Protein 4NOG (pdb70)

Radius of gyration: 26.13 Å; Cα contacts (8 Å, |Δi|>4): 2081; chains: 2; bounding box: 57×60×85 Å

Structure (mmCIF, N/CA/C/O backbone):
data_4NOG
#
_entry.id   4NOG
#
_cell.length_a   56.190
_cell.length_b   61.328
_cell.length_c   63.678
_cell.angle_alpha   100.58
_cell.angle_beta   93.23
_cell.angle_gamma   107.74
#
_symmetry.space_group_name_H-M   'P 1'
#
loop_
_entity.id
_entity.type
_entity.pdbx_description
1 polymer 'Putative ornithine aminotransferase, mitochondrial'
2 non-polymer "PYRIDOXAL-5'-PHOSPHATE"
3 non-polymer BETA-MERCAPTOETHANOL
4 non-polymer 'ACETATE ION'
5 non-polymer 2-[BIS-(2-HYDROXY-ETHYL)-AMINO]-2-HYDROXYMETHYL-PROPANE-1,3-DIOL
6 non-polymer DI(HYDROXYETHYL)ETHER
7 water water
#
loop_
_atom_site.group_PDB
_atom_site.id
_atom_site.type_symbol
_atom_site.label_atom_id
_atom_site.label_alt_id
_atom_site.label_comp_id
_atom_site.label_asym_id
_atom_site.label_entity_id
_atom_site.label_seq_id
_atom_site.pdbx_PDB_ins_code
_atom_site.Cartn_x
_atom_site.Cartn_y
_atom_site.Cartn_z
_atom_site.occupancy
_atom_site.B_iso_or_equiv
_atom_site.auth_seq_id
_atom_site.auth_comp_id
_atom_site.auth_asym_id
_atom_site.auth_atom_id
_atom_site.pdbx_PDB_model_num
ATOM 1 N N . ARG A 1 3 ? 44.048 33.234 50.944 1.00 63.56 18 ARG A N 1
ATOM 2 C CA . ARG A 1 3 ? 44.995 32.488 51.831 1.00 73.00 18 ARG A CA 1
ATOM 3 C C . ARG A 1 3 ? 44.941 30.968 51.616 1.00 73.77 18 ARG A C 1
ATOM 4 O O . ARG A 1 3 ? 43.881 30.328 51.774 1.00 40.64 18 ARG A O 1
ATOM 12 N N . LYS A 1 4 ? 46.088 30.387 51.264 1.00 100.60 19 LYS A N 1
ATOM 13 C CA . LYS A 1 4 ? 46.209 28.942 51.285 1.00 142.71 19 LYS A CA 1
ATOM 14 C C . LYS A 1 4 ? 46.101 28.416 52.701 1.00 38.20 19 LYS A C 1
ATOM 15 O O . LYS A 1 4 ? 46.789 28.852 53.617 1.00 40.20 19 LYS A O 1
ATOM 21 N N . THR A 1 5 ? 45.248 27.445 52.880 1.00 31.28 20 THR A N 1
ATOM 22 C CA . THR A 1 5 ? 45.175 26.782 54.177 1.00 23.19 20 THR A CA 1
ATOM 23 C C . THR A 1 5 ? 46.269 25.737 54.278 1.00 15.76 20 THR A C 1
ATOM 24 O O . THR A 1 5 ? 47.000 25.403 53.301 1.00 15.05 20 THR A O 1
ATOM 28 N N . ASN A 1 6 ? 46.421 25.198 55.453 1.00 14.62 21 ASN A N 1
ATOM 29 C CA . ASN A 1 6 ? 47.672 24.450 55.717 1.00 13.03 21 ASN A CA 1
ATOM 30 C C . ASN A 1 6 ? 47.741 23.148 54.894 1.00 13.24 21 ASN A C 1
ATOM 31 O O . ASN A 1 6 ? 48.816 22.771 54.428 1.00 12.59 21 ASN A O 1
ATOM 36 N N . ILE A 1 7 ? 46.623 22.459 54.698 1.00 12.80 22 ILE A N 1
ATOM 37 C CA . ILE A 1 7 ? 46.695 21.254 53.897 1.00 13.65 22 ILE A CA 1
ATOM 38 C C . ILE A 1 7 ? 47.061 21.550 52.455 1.00 12.70 22 ILE A C 1
ATOM 39 O O . ILE A 1 7 ? 47.804 20.809 51.826 1.00 14.05 22 ILE A O 1
ATOM 44 N N . GLU A 1 8 ? 46.551 22.644 51.928 1.00 14.43 23 GLU A N 1
ATOM 45 C CA . GLU A 1 8 ? 46.866 23.043 50.551 1.00 15.42 23 GLU A CA 1
ATOM 46 C C . GLU A 1 8 ? 48.370 23.326 50.428 1.00 15.03 23 GLU A C 1
ATOM 47 O O . GLU A 1 8 ? 49.043 22.866 49.517 1.00 15.90 23 GLU A O 1
ATOM 53 N N . ALA A 1 9 ? 48.898 24.110 51.341 1.00 15.06 24 ALA A N 1
ATOM 54 C CA . ALA A 1 9 ? 50.286 24.497 51.311 1.00 15.91 24 ALA A CA 1
ATOM 55 C C . ALA A 1 9 ? 51.182 23.284 51.509 1.00 15.13 24 ALA A C 1
ATOM 56 O O . ALA A 1 9 ? 52.211 23.124 50.830 1.00 17.07 24 ALA A O 1
ATOM 58 N N . TYR A 1 10 ? 50.833 22.403 52.415 1.00 13.27 25 TYR A N 1
ATOM 59 C CA . TYR A 1 10 ? 51.651 21.235 52.693 1.00 13.78 25 TYR A CA 1
ATOM 60 C C . TYR A 1 10 ? 51.617 20.320 51.452 1.00 14.55 25 TYR A C 1
ATOM 61 O O . TYR A 1 10 ? 52.637 19.845 50.980 1.00 14.71 25 TYR A O 1
ATOM 70 N N . ARG A 1 11 ? 50.435 20.106 50.910 1.00 14.42 26 ARG A N 1
ATOM 71 C CA . ARG A 1 11 ? 50.328 19.275 49.695 1.00 14.55 26 ARG A CA 1
ATOM 72 C C . ARG A 1 11 ? 51.116 19.864 48.563 1.00 16.75 26 ARG A C 1
ATOM 73 O O . ARG A 1 11 ? 51.802 19.112 47.824 1.00 16.37 26 ARG A O 1
ATOM 81 N N . ASP A 1 12 ? 51.056 21.180 48.397 1.00 17.00 27 ASP A N 1
ATOM 82 C CA . ASP A 1 12 ? 51.816 21.802 47.312 1.00 18.18 27 ASP A CA 1
ATOM 83 C C . ASP A 1 12 ? 53.313 21.489 47.448 1.00 18.40 27 ASP A C 1
ATOM 84 O O . ASP A 1 12 ? 54.011 21.181 46.458 1.00 21.12 27 ASP A O 1
ATOM 89 N N . GLY A 1 13 ? 53.802 21.480 48.666 1.00 16.81 28 GLY A N 1
ATOM 90 C CA . GLY A 1 13 ? 55.205 21.189 48.911 1.00 18.52 28 GLY A CA 1
ATOM 91 C C . GLY A 1 13 ? 55.633 19.753 48.603 1.00 18.45 28 GLY A C 1
ATOM 92 O O . GLY A 1 13 ? 56.809 19.481 48.488 1.00 22.63 28 GLY A O 1
ATOM 93 N N . LEU A 1 14 ? 54.691 18.825 48.582 1.00 16.69 29 LEU A N 1
ATOM 94 C CA . LEU A 1 14 ? 54.923 17.423 48.292 1.00 17.55 29 LEU A CA 1
ATOM 95 C C . LEU A 1 14 ? 55.076 17.150 46.787 1.00 18.27 29 LEU A C 1
ATOM 96 O O . LEU A 1 14 ? 55.572 16.081 46.377 1.00 21.78 29 LEU A O 1
ATOM 101 N N . LYS A 1 15 ? 54.709 18.123 45.971 1.00 20.28 30 LYS A N 1
ATOM 102 C CA . LYS A 1 15 ? 54.929 18.064 44.538 1.00 23.76 30 LYS A CA 1
ATOM 103 C C . LYS A 1 15 ? 54.361 16.761 43.945 1.00 22.55 30 LYS A C 1
ATOM 104 O O . LYS A 1 15 ? 55.034 16.039 43.189 1.00 25.28 30 LYS A O 1
ATOM 110 N N . LEU A 1 16 ? 53.114 16.470 44.326 1.00 20.56 31 LEU A N 1
ATOM 111 C CA . LEU A 1 16 ? 52.365 15.343 43.783 1.00 20.64 31 LEU A CA 1
ATOM 112 C C . LEU A 1 16 ? 51.661 15.783 42.496 1.00 25.87 31 LEU A C 1
ATOM 113 O O . LEU A 1 16 ? 50.814 16.638 42.547 1.00 34.19 31 LEU A O 1
ATOM 118 N N . LYS A 1 17 ? 52.007 15.181 41.382 1.00 28.11 32 LYS A N 1
ATOM 119 C CA . LYS A 1 17 ? 51.508 15.587 40.066 1.00 45.83 32 LYS A CA 1
ATOM 120 C C . LYS A 1 17 ? 50.502 14.609 39.451 1.00 42.84 32 LYS A C 1
ATOM 121 O O . LYS A 1 17 ? 49.501 15.006 38.872 1.00 75.80 32 LYS A O 1
ATOM 127 N N . THR A 1 18 ? 50.786 13.355 39.571 1.00 29.57 33 THR A N 1
ATOM 128 C CA . THR A 1 18 ? 50.040 12.309 38.931 1.00 18.35 33 THR A CA 1
ATOM 129 C C . THR A 1 18 ? 49.232 11.512 39.924 1.00 21.57 33 THR A C 1
ATOM 130 O O . THR A 1 18 ? 49.492 11.583 41.104 1.00 19.03 33 THR A O 1
ATOM 134 N N . GLU A 1 19 ? 48.255 10.735 39.444 1.00 19.54 34 GLU A N 1
ATOM 135 C CA . GLU A 1 19 ? 47.500 9.914 40.303 1.00 18.25 34 GLU A CA 1
ATOM 136 C C . GLU A 1 19 ? 48.447 8.954 41.040 1.00 20.41 34 GLU A C 1
ATOM 137 O O . GLU A 1 19 ? 48.315 8.700 42.175 1.00 16.37 34 GLU A O 1
ATOM 143 N N . GLU A 1 20 ? 49.386 8.354 40.290 1.00 17.56 35 GLU A N 1
ATOM 144 C CA . GLU A 1 20 ? 50.356 7.434 40.888 1.00 23.17 35 GLU A CA 1
ATOM 145 C C . GLU A 1 20 ? 51.120 8.108 42.080 1.00 19.80 35 GLU A C 1
ATOM 146 O O . GLU A 1 20 ? 51.399 7.459 42.999 1.00 16.71 35 GLU A O 1
ATOM 152 N N . ASP A 1 21 ? 51.431 9.377 41.953 1.00 18.88 36 ASP A N 1
ATOM 153 C CA . ASP A 1 21 ? 52.103 10.028 43.096 1.00 16.81 36 ASP A CA 1
ATOM 154 C C . ASP A 1 21 ? 51.195 9.961 44.309 1.00 16.46 36 ASP A C 1
ATOM 155 O O . ASP A 1 21 ? 51.670 9.774 45.422 1.00 18.24 36 ASP A O 1
ATOM 160 N N . PHE A 1 22 ? 49.924 10.215 44.138 1.00 16.23 37 PHE A N 1
ATOM 161 C CA . PHE A 1 22 ? 49.010 10.077 45.270 1.00 18.49 37 PHE A CA 1
ATOM 162 C C . PHE A 1 22 ? 48.827 8.649 45.735 1.00 20.29 37 PHE A C 1
ATOM 163 O O . PHE A 1 22 ? 48.802 8.366 46.918 1.00 16.50 37 PHE A O 1
ATOM 171 N N . PHE A 1 23 ? 48.782 7.714 44.801 1.00 16.94 38 PHE A N 1
ATOM 172 C CA . PHE A 1 23 ? 48.708 6.326 45.218 1.00 20.38 38 PHE A CA 1
ATOM 173 C C . PHE A 1 23 ? 49.907 5.892 46.063 1.00 19.96 38 PHE A C 1
ATOM 174 O O . PHE A 1 23 ? 49.758 5.145 47.047 1.00 19.52 38 PHE A O 1
ATOM 182 N N . ALA A 1 24 ? 51.113 6.341 45.677 1.00 16.05 39 ALA A N 1
ATOM 183 C CA . ALA A 1 24 ? 52.347 6.033 46.386 1.00 16.53 39 ALA A CA 1
ATOM 184 C C . ALA A 1 24 ? 52.306 6.641 47.789 1.00 15.94 39 ALA A C 1
ATOM 185 O O . ALA A 1 24 ? 52.791 6.051 48.769 1.00 16.21 39 ALA A O 1
ATOM 187 N N . CYS A 1 25 ? 51.743 7.844 47.887 1.00 16.01 40 CYS A N 1
ATOM 188 C CA . CYS A 1 25 ? 51.622 8.521 49.199 1.00 14.65 40 CYS A CA 1
ATOM 189 C C . CYS A 1 25 ? 50.732 7.673 50.135 1.00 13.43 40 CYS A C 1
ATOM 190 O O . CYS A 1 25 ? 51.064 7.440 51.301 1.00 17.19 40 CYS A O 1
ATOM 193 N N . ASP A 1 26 ? 49.662 7.146 49.603 1.00 21.72 41 ASP A N 1
ATOM 194 C CA . ASP A 1 26 ? 48.849 6.194 50.420 1.00 21.16 41 ASP A CA 1
ATOM 195 C C . ASP A 1 26 ? 49.651 5.019 50.963 1.00 18.24 41 ASP A C 1
ATOM 196 O O . ASP A 1 26 ? 49.633 4.704 52.143 1.00 56.79 41 ASP A O 1
ATOM 201 N N . ARG A 1 27 ? 50.194 4.244 49.984 1.00 24.18 42 ARG A N 1
ATOM 202 C CA . ARG A 1 27 ? 51.015 3.087 50.329 1.00 19.60 42 ARG A CA 1
ATOM 203 C C . ARG A 1 27 ? 51.959 3.364 51.469 1.00 23.76 42 ARG A C 1
ATOM 204 O O . ARG A 1 27 ? 52.178 2.466 52.264 1.00 29.48 42 ARG A O 1
ATOM 212 N N . GLN A 1 28 ? 52.564 4.538 51.458 1.00 17.10 43 GLN A N 1
ATOM 213 C CA . GLN A 1 28 ? 53.574 4.830 52.409 1.00 17.60 43 GLN A CA 1
ATOM 214 C C . GLN A 1 28 ? 52.997 5.243 53.748 1.00 16.47 43 GLN A C 1
ATOM 215 O O . GLN A 1 28 ? 53.572 4.826 54.750 1.00 19.19 43 GLN A O 1
ATOM 221 N N . TYR A 1 29 ? 51.928 6.058 53.773 1.00 13.29 44 TYR A N 1
ATOM 222 C CA . TYR A 1 29 ? 51.570 6.743 55.031 1.00 11.44 44 TYR A CA 1
ATOM 223 C C . TYR A 1 29 ? 50.195 6.384 55.573 1.00 11.67 44 TYR A C 1
ATOM 224 O O . TYR A 1 29 ? 49.934 6.664 56.744 1.00 11.51 44 TYR A O 1
ATOM 233 N N . VAL A 1 30 ? 49.319 5.839 54.767 1.00 12.65 45 VAL A N 1
ATOM 234 C CA . VAL A 1 30 ? 47.933 5.552 55.101 1.00 11.94 45 VAL A CA 1
ATOM 235 C C . VAL A 1 30 ? 47.813 4.081 55.480 1.00 11.13 45 VAL A C 1
ATOM 236 O O . VAL A 1 30 ? 48.201 3.204 54.710 1.00 12.92 45 VAL A O 1
ATOM 240 N N . CYS A 1 31 ? 47.218 3.759 56.640 1.00 10.70 46 CYS A N 1
ATOM 241 C CA . CYS A 1 31 ? 46.966 2.382 57.022 1.00 11.02 46 CYS A CA 1
ATOM 242 C C . CYS A 1 31 ? 46.292 1.668 55.845 1.00 11.85 46 CYS A C 1
ATOM 243 O O . CYS A 1 31 ? 45.326 2.209 55.248 1.00 12.50 46 CYS A O 1
ATOM 246 N N . GLN A 1 32 ? 46.742 0.470 55.504 1.00 12.72 47 GLN A N 1
ATOM 247 C CA . GLN A 1 32 ? 46.373 -0.128 54.181 1.00 13.84 47 GLN A CA 1
ATOM 248 C C . GLN A 1 32 ? 45.176 -1.029 54.241 1.00 12.09 47 GLN A C 1
ATOM 249 O O . GLN A 1 32 ? 45.116 -2.094 53.651 1.00 13.66 47 GLN A O 1
ATOM 255 N N . ASN A 1 33 ? 44.126 -0.565 54.934 1.00 11.50 48 ASN A N 1
ATOM 256 C CA . ASN A 1 33 ? 42.934 -1.368 55.123 1.00 11.19 48 ASN A CA 1
ATOM 257 C C . ASN A 1 33 ? 41.843 -1.226 54.046 1.00 11.95 48 ASN A C 1
ATOM 258 O O . ASN A 1 33 ? 40.788 -1.806 54.205 1.00 12.00 48 ASN A O 1
ATOM 263 N N . TYR A 1 34 ? 42.159 -0.450 53.004 1.00 12.62 49 TYR A N 1
ATOM 264 C CA . TYR A 1 34 ? 41.331 -0.361 51.827 1.00 13.02 49 TYR A CA 1
ATOM 265 C C . TYR A 1 34 ? 42.113 -0.831 50.607 1.00 13.40 49 TYR A C 1
ATOM 266 O O . TYR A 1 34 ? 43.300 -0.585 50.493 1.00 15.77 49 TYR A O 1
ATOM 275 N N . ALA A 1 35 ? 41.383 -1.392 49.670 1.00 14.46 50 ALA A N 1
ATOM 276 C CA . ALA A 1 35 ? 41.955 -1.871 48.438 1.00 15.74 50 ALA A CA 1
ATOM 277 C C . ALA A 1 35 ? 42.455 -0.676 47.626 1.00 14.83 50 ALA A C 1
ATOM 278 O O . ALA A 1 35 ? 42.051 0.490 47.828 1.00 15.88 50 ALA A O 1
ATOM 280 N N . PRO A 1 36 ? 43.363 -0.938 46.676 1.00 17.27 51 PRO A N 1
ATOM 281 C CA . PRO A 1 36 ? 43.693 0.145 45.747 1.00 16.65 51 PRO A CA 1
ATOM 282 C C . PRO A 1 36 ? 42.487 0.783 45.061 1.00 16.03 51 PRO A C 1
ATOM 283 O O . PRO A 1 36 ? 41.409 0.191 44.920 1.00 18.00 51 PRO A O 1
ATOM 287 N N . VAL A 1 37 ? 42.689 2.050 44.713 1.00 17.75 52 VAL A N 1
ATOM 288 C CA . VAL A 1 37 ? 41.621 2.862 44.187 1.00 17.11 52 VAL A CA 1
ATOM 289 C C . VAL A 1 37 ? 41.972 3.246 42.783 1.00 18.27 52 VAL A C 1
ATOM 290 O O . VAL A 1 37 ? 43.159 3.311 42.456 1.00 18.52 52 VAL A O 1
ATOM 294 N N . PRO A 1 38 ? 40.954 3.484 41.938 1.00 19.23 53 PRO A N 1
ATOM 295 C CA . PRO A 1 38 ? 41.219 3.788 40.542 1.00 21.92 53 PRO A CA 1
ATOM 296 C C . PRO A 1 38 ? 41.308 5.264 40.178 1.00 19.30 53 PRO A C 1
ATOM 297 O O . PRO A 1 38 ? 41.503 5.543 39.015 1.00 19.90 53 PRO A O 1
ATOM 301 N N . VAL A 1 39 ? 41.046 6.185 41.125 1.00 15.60 54 VAL A N 1
ATOM 302 C CA . VAL A 1 39 ? 40.839 7.601 40.791 1.00 13.44 54 VAL A CA 1
ATOM 303 C C . VAL A 1 39 ? 41.278 8.427 41.986 1.00 12.08 54 VAL A C 1
ATOM 304 O O . VAL A 1 39 ? 41.187 7.945 43.121 1.00 14.44 54 VAL A O 1
ATOM 308 N N . VAL A 1 40 ? 41.726 9.646 41.700 1.00 12.43 55 VAL A N 1
ATOM 309 C CA . VAL A 1 40 ? 42.002 10.657 42.749 1.00 12.17 55 VAL A CA 1
ATOM 310 C C . VAL A 1 40 ? 41.077 11.828 42.515 1.00 10.55 55 VAL A C 1
ATOM 311 O O . VAL A 1 40 ? 41.306 12.663 41.641 1.00 12.75 55 VAL A O 1
ATOM 315 N N A ILE A 1 41 ? 39.995 11.893 43.296 0.50 11.51 56 ILE A N 1
ATOM 316 N N B ILE A 1 41 ? 39.995 11.877 43.301 0.50 10.83 56 ILE A N 1
ATOM 317 C CA A ILE A 1 41 ? 39.011 12.963 43.188 0.50 11.46 56 ILE A CA 1
ATOM 318 C CA B ILE A 1 41 ? 38.997 12.938 43.232 0.50 9.95 56 ILE A CA 1
ATOM 319 C C A ILE A 1 41 ? 39.457 14.230 43.924 0.50 9.94 56 ILE A C 1
ATOM 320 C C B ILE A 1 41 ? 39.491 14.228 43.918 0.50 9.49 56 ILE A C 1
ATOM 321 O O A ILE A 1 41 ? 39.924 14.167 45.061 0.50 11.88 56 ILE A O 1
ATOM 322 O O B ILE A 1 41 ? 40.077 14.176 45.001 0.50 12.95 56 ILE A O 1
ATOM 331 N N . SER A 1 42 ? 39.256 15.363 43.255 1.00 10.71 57 SER A N 1
ATOM 332 C CA . SER A 1 42 ? 39.594 16.633 43.819 1.00 12.18 57 SER A CA 1
ATOM 333 C C . SER A 1 42 ? 38.403 17.476 44.180 1.00 10.79 57 SER A C 1
ATOM 334 O O . SER A 1 42 ? 38.499 18.336 45.085 1.00 11.27 57 SER A O 1
ATOM 337 N N . LYS A 1 43 ? 37.304 17.339 43.473 1.00 10.35 58 LYS A N 1
ATOM 338 C CA . LYS A 1 43 ? 36.157 18.206 43.666 1.00 10.69 58 LYS A CA 1
ATOM 339 C C . LYS A 1 43 ? 34.872 17.453 43.403 1.00 9.86 58 LYS A C 1
ATOM 340 O O . LYS A 1 43 ? 34.864 16.551 42.557 1.00 11.59 58 LYS A O 1
ATOM 346 N N . GLY A 1 44 ? 33.804 17.852 44.057 1.00 10.66 59 GLY A N 1
ATOM 347 C CA . GLY A 1 44 ? 32.490 17.301 43.832 1.00 11.12 59 GLY A CA 1
ATOM 348 C C . GLY A 1 44 ? 31.414 18.337 43.807 1.00 11.53 59 GLY A C 1
ATOM 349 O O . GLY A 1 44 ? 31.494 19.287 44.596 1.00 11.70 59 GLY A O 1
ATOM 350 N N . LYS A 1 45 ? 30.411 18.216 42.930 1.00 10.72 60 LYS A N 1
ATOM 351 C CA . LYS A 1 45 ? 29.232 19.081 42.937 1.00 11.97 60 LYS A CA 1
ATOM 352 C C . LYS A 1 45 ? 28.078 18.265 42.448 1.00 10.73 60 LYS A C 1
ATOM 353 O O . LYS A 1 45 ? 28.096 17.775 41.294 1.00 11.19 60 LYS A O 1
ATOM 359 N N . GLY A 1 46 ? 27.070 18.167 43.296 1.00 10.87 61 GLY A N 1
ATOM 360 C CA . GLY A 1 46 ? 25.861 17.441 42.915 1.00 10.97 61 GLY A CA 1
ATOM 361 C C . GLY A 1 46 ? 26.190 15.977 42.674 1.00 11.30 61 GLY A C 1
ATOM 362 O O . GLY A 1 46 ? 26.791 15.301 43.520 1.00 11.37 61 GLY A O 1
ATOM 363 N N . ALA A 1 47 ? 25.801 15.465 41.490 1.00 11.00 62 ALA A N 1
ATOM 364 C CA . ALA A 1 47 ? 26.012 14.077 41.127 1.00 11.50 62 ALA A CA 1
ATOM 365 C C . ALA A 1 47 ? 27.391 13.876 40.487 1.00 10.95 62 ALA A C 1
ATOM 366 O O . ALA A 1 47 ? 27.700 12.740 40.091 1.00 13.22 62 ALA A O 1
ATOM 368 N N . ARG A 1 48 ? 28.179 14.904 40.298 1.00 10.54 63 ARG A N 1
ATOM 369 C CA . ARG A 1 48 ? 29.457 14.800 39.594 1.00 10.77 63 ARG A CA 1
ATOM 370 C C . ARG A 1 48 ? 30.666 15.005 40.470 1.00 10.78 63 ARG A C 1
ATOM 371 O O . ARG A 1 48 ? 30.623 15.748 41.453 1.00 10.78 63 ARG A O 1
ATOM 379 N N . VAL A 1 49 ? 31.772 14.359 40.081 1.00 11.37 64 VAL A N 1
ATOM 380 C CA . VAL A 1 49 ? 33.081 14.584 40.659 1.00 11.56 64 VAL A CA 1
ATOM 381 C C . VAL A 1 49 ? 34.072 14.795 39.565 1.00 10.56 64 VAL A C 1
ATOM 382 O O . VAL A 1 49 ? 33.872 14.354 38.421 1.00 11.28 64 VAL A O 1
ATOM 386 N N . TRP A 1 50 ? 35.181 15.436 39.928 1.00 10.97 65 TRP A N 1
ATOM 387 C CA . TRP A 1 50 ? 36.292 15.643 39.033 1.00 10.96 65 TRP A CA 1
ATOM 388 C C . TRP A 1 50 ? 37.546 15.119 39.652 1.00 11.54 65 TRP A C 1
ATOM 389 O O . TRP A 1 50 ? 37.788 15.366 40.858 1.00 12.36 65 TRP A O 1
ATOM 400 N N . ASP A 1 51 ? 38.382 14.451 38.872 1.00 12.04 66 ASP A N 1
ATOM 401 C CA . ASP A 1 51 ? 39.677 13.993 39.314 1.00 12.27 66 ASP A CA 1
ATOM 402 C C . ASP A 1 51 ? 40.721 15.130 39.262 1.00 12.34 66 ASP A C 1
ATOM 403 O O . ASP A 1 51 ? 40.456 16.233 38.798 1.00 13.51 66 ASP A O 1
ATOM 408 N N . ILE A 1 52 ? 41.932 14.817 39.709 1.00 12.74 67 ILE A N 1
ATOM 409 C CA . ILE A 1 52 ? 43.005 15.810 39.797 1.00 14.07 67 ILE A CA 1
ATOM 410 C C . ILE A 1 52 ? 43.409 16.310 38.403 1.00 16.47 67 ILE A C 1
ATOM 411 O O . ILE A 1 52 ? 44.070 17.337 38.263 1.00 20.24 67 ILE A O 1
ATOM 416 N N . ASN A 1 53 ? 43.037 15.557 37.363 1.00 17.57 68 ASN A N 1
ATOM 417 C CA . ASN A 1 53 ? 43.336 15.960 35.981 1.00 21.45 68 ASN A CA 1
ATOM 418 C C . ASN A 1 53 ? 42.161 16.640 35.293 1.00 19.71 68 ASN A C 1
ATOM 419 O O . ASN A 1 53 ? 42.236 16.924 34.108 1.00 22.84 68 ASN A O 1
ATOM 424 N N . GLY A 1 54 ? 41.109 16.937 36.046 1.00 17.51 69 GLY A N 1
ATOM 425 C CA . GLY A 1 54 ? 39.966 17.605 35.512 1.00 17.74 69 GLY A CA 1
ATOM 426 C C . GLY A 1 54 ? 38.972 16.701 34.796 1.00 16.58 69 GLY A C 1
ATOM 427 O O . GLY A 1 54 ? 37.994 17.215 34.253 1.00 17.54 69 GLY A O 1
ATOM 428 N N . ASN A 1 55 ? 39.176 15.385 34.828 1.00 17.21 70 ASN A N 1
ATOM 429 C CA . ASN A 1 55 ? 38.223 14.515 34.183 1.00 14.03 70 ASN A CA 1
ATOM 430 C C . ASN A 1 55 ? 36.943 14.443 35.041 1.00 13.21 70 ASN A C 1
ATOM 431 O O . ASN A 1 55 ? 37.026 14.283 36.256 1.00 13.34 70 ASN A O 1
ATOM 436 N N . GLU A 1 56 ? 35.798 14.422 34.384 1.00 12.95 71 GLU A N 1
ATOM 437 C CA . GLU A 1 56 ? 34.508 14.429 34.989 1.00 12.42 71 GLU A CA 1
ATOM 438 C C . GLU A 1 56 ? 33.911 13.043 35.072 1.00 12.22 71 GLU A C 1
ATOM 439 O O . GLU A 1 56 ? 34.001 12.273 34.108 1.00 13.87 71 GLU A O 1
ATOM 445 N N . TYR A 1 57 ? 33.255 12.710 36.155 1.00 12.52 72 TYR A N 1
ATOM 446 C CA . TYR A 1 57 ? 32.566 11.438 36.372 1.00 12.58 72 TYR A CA 1
ATOM 447 C C . TYR A 1 57 ? 31.239 11.703 37.029 1.00 11.90 72 TYR A C 1
ATOM 448 O O . TYR A 1 57 ? 31.100 12.609 37.823 1.00 12.40 72 TYR A O 1
ATOM 457 N N . TYR A 1 58 ? 30.290 10.788 36.840 1.00 12.26 73 TYR A N 1
ATOM 458 C CA . TYR A 1 58 ? 29.198 10.648 37.766 1.00 11.97 73 TYR A CA 1
ATOM 459 C C . TYR A 1 58 ? 29.586 9.742 38.896 1.00 11.63 73 TYR A C 1
ATOM 460 O O . TYR A 1 58 ? 30.106 8.647 38.689 1.00 12.96 73 TYR A O 1
ATOM 469 N N . ASP A 1 59 ? 29.289 10.194 40.119 1.00 10.79 74 ASP A N 1
ATOM 470 C CA . ASP A 1 59 ? 29.512 9.384 41.318 1.00 10.11 74 ASP A CA 1
ATOM 471 C C . ASP A 1 59 ? 28.352 8.476 41.587 1.00 10.37 74 ASP A C 1
ATOM 472 O O . ASP A 1 59 ? 27.276 8.968 42.023 1.00 11.92 74 ASP A O 1
ATOM 477 N N . PHE A 1 60 ? 28.497 7.207 41.272 1.00 10.46 75 PHE A N 1
ATOM 478 C CA . PHE A 1 60 ? 27.453 6.212 41.503 1.00 10.60 75 PHE A CA 1
ATOM 479 C C . PHE A 1 60 ? 27.678 5.365 42.743 1.00 9.35 75 PHE A C 1
ATOM 480 O O . PHE A 1 60 ? 27.096 4.292 42.883 1.00 9.92 75 PHE A O 1
ATOM 488 N N . LEU A 1 61 ? 28.495 5.901 43.686 1.00 10.48 76 LEU A N 1
ATOM 489 C CA . LEU A 1 61 ? 28.620 5.339 45.004 1.00 10.13 76 LEU A CA 1
ATOM 490 C C . LEU A 1 61 ? 28.017 6.296 46.068 1.00 9.04 76 LEU A C 1
ATOM 491 O O . LEU A 1 61 ? 27.354 5.860 46.980 1.00 9.81 76 LEU A O 1
ATOM 496 N N . ALA A 1 62 ? 28.355 7.563 45.909 1.00 9.91 77 ALA A N 1
ATOM 497 C CA . ALA A 1 62 ? 27.724 8.575 46.768 1.00 9.63 77 ALA A CA 1
ATOM 498 C C . ALA A 1 62 ? 27.889 8.289 48.259 1.00 9.24 77 ALA A C 1
ATOM 499 O O . ALA A 1 62 ? 27.004 8.477 49.033 1.00 10.08 77 ALA A O 1
ATOM 501 N N . GLY A 1 63 ? 29.087 7.842 48.644 1.00 9.86 78 GLY A N 1
ATOM 502 C CA . GLY A 1 63 ? 29.277 7.571 50.083 1.00 10.31 78 GLY A CA 1
ATOM 503 C C . GLY A 1 63 ? 28.509 6.375 50.580 1.00 9.08 78 GLY A C 1
ATOM 504 O O . GLY A 1 63 ? 28.269 6.290 51.761 1.00 11.84 78 GLY A O 1
ATOM 505 N N A VAL A 1 64 ? 28.136 5.480 49.649 0.50 10.60 79 VAL A N 1
ATOM 506 N N B VAL A 1 64 ? 28.146 5.448 49.676 0.50 9.93 79 VAL A N 1
ATOM 507 C CA A VAL A 1 64 ? 27.145 4.430 49.894 0.50 12.98 79 VAL A CA 1
ATOM 508 C CA B VAL A 1 64 ? 27.156 4.398 49.967 0.50 9.97 79 VAL A CA 1
ATOM 509 C C A VAL A 1 64 ? 25.886 5.000 50.533 0.50 10.36 79 VAL A C 1
ATOM 510 C C B VAL A 1 64 ? 25.911 5.038 50.576 0.50 9.36 79 VAL A C 1
ATOM 511 O O A VAL A 1 64 ? 25.382 4.515 51.552 0.50 12.16 79 VAL A O 1
ATOM 512 O O B VAL A 1 64 ? 25.448 4.644 51.648 0.50 11.51 79 VAL A O 1
ATOM 519 N N . SER A 1 65 ? 25.369 6.029 49.859 1.00 9.21 80 SER A N 1
ATOM 520 C CA . SER A 1 65 ? 24.160 6.761 50.243 1.00 9.05 80 SER A CA 1
ATOM 521 C C . SER A 1 65 ? 24.386 7.729 51.408 1.00 9.28 80 SER A C 1
ATOM 522 O O . SER A 1 65 ? 23.439 7.952 52.148 1.00 9.87 80 SER A O 1
ATOM 525 N N . SER A 1 66 ? 25.582 8.304 51.503 1.00 9.04 81 SER A N 1
ATOM 526 C CA . SER A 1 66 ? 25.876 9.414 52.408 1.00 8.86 81 SER A CA 1
ATOM 527 C C . SER A 1 66 ? 25.725 10.757 51.730 1.00 9.15 81 SER A C 1
ATOM 528 O O . SER A 1 66 ? 25.666 11.781 52.442 1.00 11.14 81 SER A O 1
ATOM 531 N N . LEU A 1 67 ? 25.673 10.797 50.403 1.00 9.39 82 LEU A N 1
ATOM 532 C CA . LEU A 1 67 ? 25.671 12.010 49.603 1.00 9.68 82 LEU A CA 1
ATOM 533 C C . LEU A 1 67 ? 24.378 12.148 48.786 1.00 9.45 82 LEU A C 1
ATOM 534 O O . LEU A 1 67 ? 24.375 12.564 47.622 1.00 10.37 82 LEU A O 1
ATOM 539 N N . SER A 1 68 ? 23.269 11.769 49.382 1.00 9.24 83 SER A N 1
ATOM 540 C CA . SER A 1 68 ? 21.995 11.842 48.674 1.00 10.07 83 SER A CA 1
ATOM 541 C C . SER A 1 68 ? 21.649 13.218 48.198 1.00 9.48 83 SER A C 1
ATOM 542 O O . SER A 1 68 ? 21.023 13.378 47.130 1.00 10.52 83 SER A O 1
ATOM 545 N N . GLN A 1 69 ? 22.043 14.237 48.960 1.00 9.30 84 GLN A N 1
ATOM 546 C CA . GLN A 1 69 ? 21.825 15.613 48.591 1.00 9.83 84 GLN A CA 1
ATOM 547 C C . GLN A 1 69 ? 22.848 16.183 47.633 1.00 9.61 84 GLN A C 1
ATOM 548 O O . GLN A 1 69 ? 22.821 17.343 47.291 1.00 10.91 84 GLN A O 1
ATOM 554 N N . GLY A 1 70 ? 23.750 15.315 47.169 1.00 10.39 85 GLY A N 1
ATOM 555 C CA . GLY A 1 70 ? 24.828 15.694 46.287 1.00 9.64 85 GLY A CA 1
ATOM 556 C C . GLY A 1 70 ? 26.068 16.175 46.993 1.00 10.00 85 GLY A C 1
ATOM 557 O O . GLY A 1 70 ? 25.983 16.592 48.163 1.00 11.63 85 GLY A O 1
ATOM 558 N N . HIS A 1 71 ? 27.193 16.173 46.311 1.00 9.83 86 HIS A N 1
ATOM 559 C CA . HIS A 1 71 ? 28.403 16.758 46.854 1.00 9.91 86 HIS A CA 1
ATOM 560 C C . HIS A 1 71 ? 28.172 18.284 46.985 1.00 10.56 86 HIS A C 1
ATOM 561 O O . HIS A 1 71 ? 27.726 18.942 46.085 1.00 11.66 86 HIS A O 1
ATOM 568 N N . CYS A 1 72 ? 28.655 18.819 48.128 1.00 11.59 87 CYS A N 1
ATOM 569 C CA . CYS A 1 72 ? 28.779 20.262 48.337 1.00 12.75 87 CYS A CA 1
ATOM 570 C C . CYS A 1 72 ? 27.466 20.968 48.032 1.00 12.95 87 CYS A C 1
ATOM 571 O O . CYS A 1 72 ? 27.423 21.926 47.276 1.00 15.75 87 CYS A O 1
ATOM 574 N N . HIS A 1 73 ? 26.409 20.492 48.658 1.00 12.68 88 HIS A N 1
ATOM 575 C CA . HIS A 1 73 ? 25.083 21.134 48.440 1.00 12.62 88 HIS A CA 1
ATOM 576 C C . HIS A 1 73 ? 25.164 22.546 49.051 1.00 13.05 88 HIS A C 1
ATOM 577 O O . HIS A 1 73 ? 25.555 22.695 50.220 1.00 12.74 88 HIS A O 1
ATOM 584 N N . PRO A 1 74 ? 24.896 23.583 48.273 1.00 14.63 89 PRO A N 1
ATOM 585 C CA . PRO A 1 74 ? 25.146 24.943 48.779 1.00 15.33 89 PRO A CA 1
ATOM 586 C C . PRO A 1 74 ? 24.423 25.255 50.071 1.00 13.10 89 PRO A C 1
ATOM 587 O O . PRO A 1 74 ? 24.925 26.032 50.902 1.00 14.15 89 PRO A O 1
ATOM 591 N N . ARG A 1 75 ? 23.202 24.764 50.254 1.00 12.56 90 ARG A N 1
ATOM 592 C CA . ARG A 1 75 ? 22.477 25.075 51.502 1.00 11.28 90 ARG A CA 1
ATOM 593 C C . ARG A 1 75 ? 23.165 24.458 52.694 1.00 11.37 90 ARG A C 1
ATOM 594 O O . ARG A 1 75 ? 23.233 25.074 53.758 1.00 11.90 90 ARG A O 1
ATOM 602 N N . VAL A 1 76 ? 23.649 23.242 52.534 1.00 10.48 91 VAL A N 1
ATOM 603 C CA . VAL A 1 76 ? 24.217 22.542 53.645 1.00 10.42 91 VAL A CA 1
ATOM 604 C C . VAL A 1 76 ? 25.609 23.164 53.978 1.00 11.06 91 VAL A C 1
ATOM 605 O O . VAL A 1 76 ? 25.941 23.350 55.151 1.00 11.34 91 VAL A O 1
ATOM 609 N N A ILE A 1 77 ? 26.367 23.534 52.953 0.50 10.71 92 ILE A N 1
ATOM 610 N N B ILE A 1 77 ? 26.393 23.544 52.967 0.50 11.25 92 ILE A N 1
ATOM 611 C CA A ILE A 1 77 ? 27.654 24.129 53.188 0.50 12.50 92 ILE A CA 1
ATOM 612 C CA B ILE A 1 77 ? 27.648 24.251 53.229 0.50 13.13 92 ILE A CA 1
ATOM 613 C C A ILE A 1 77 ? 27.448 25.531 53.843 0.50 13.42 92 ILE A C 1
ATOM 614 C C B ILE A 1 77 ? 27.398 25.553 53.942 0.50 13.82 92 ILE A C 1
ATOM 615 O O A ILE A 1 77 ? 28.209 25.895 54.735 0.50 11.91 92 ILE A O 1
ATOM 616 O O B ILE A 1 77 ? 28.120 25.925 54.862 0.50 11.45 92 ILE A O 1
ATOM 625 N N . ALA A 1 78 ? 26.413 26.292 53.471 1.00 12.96 93 ALA A N 1
ATOM 626 C CA . ALA A 1 78 ? 26.150 27.588 54.135 1.00 15.09 93 ALA A CA 1
ATOM 627 C C . ALA A 1 78 ? 25.775 27.361 55.591 1.00 12.67 93 ALA A C 1
ATOM 628 O O . ALA A 1 78 ? 26.209 28.117 56.472 1.00 14.37 93 ALA A O 1
ATOM 630 N N . ALA A 1 79 ? 24.979 26.329 55.893 1.00 11.11 94 ALA A N 1
ATOM 631 C CA . ALA A 1 79 ? 24.604 26.073 57.284 1.00 12.13 94 ALA A CA 1
ATOM 632 C C . ALA A 1 79 ? 25.841 25.684 58.095 1.00 11.59 94 ALA A C 1
ATOM 633 O O . ALA A 1 79 ? 25.962 26.134 59.239 1.00 11.45 94 ALA A O 1
ATOM 635 N N . LEU A 1 80 ? 26.706 24.843 57.507 1.00 10.50 95 LEU A N 1
ATOM 636 C CA . LEU A 1 80 ? 27.948 24.480 58.205 1.00 9.85 95 LEU A CA 1
ATOM 637 C C . LEU A 1 80 ? 28.750 25.735 58.522 1.00 10.54 95 LEU A C 1
ATOM 638 O O . LEU A 1 80 ? 29.217 25.913 59.658 1.00 10.94 95 LEU A O 1
ATOM 643 N N . CYS A 1 81 ? 28.971 26.563 57.539 1.00 10.74 96 CYS A N 1
ATOM 644 C CA . CYS A 1 81 ? 29.888 27.685 57.729 1.00 13.91 96 CYS A CA 1
ATOM 645 C C . CYS A 1 81 ? 29.362 28.718 58.678 1.00 12.06 96 CYS A C 1
ATOM 646 O O . CYS A 1 81 ? 30.109 29.245 59.495 1.00 14.12 96 CYS A O 1
ATOM 649 N N . ARG A 1 82 ? 28.070 28.991 58.618 1.00 11.93 97 ARG A N 1
ATOM 650 C CA . ARG A 1 82 ? 27.529 29.986 59.536 1.00 12.95 97 ARG A CA 1
ATOM 651 C C . ARG A 1 82 ? 27.562 29.436 60.960 1.00 12.10 97 ARG A C 1
ATOM 652 O O . ARG A 1 82 ? 27.908 30.193 61.896 1.00 13.83 97 ARG A O 1
ATOM 660 N N . GLN A 1 83 ? 27.212 28.182 61.196 1.00 11.24 98 GLN A N 1
ATOM 661 C CA . GLN A 1 83 ? 27.273 27.685 62.564 1.00 11.89 98 GLN A CA 1
ATOM 662 C C . GLN A 1 83 ? 28.719 27.599 63.053 1.00 11.06 98 GLN A C 1
ATOM 663 O O . GLN A 1 83 ? 29.007 27.852 64.246 1.00 10.93 98 GLN A O 1
ATOM 669 N N . ALA A 1 84 ? 29.632 27.231 62.186 1.00 10.07 99 ALA A N 1
ATOM 670 C CA . ALA A 1 84 ? 31.060 27.065 62.598 1.00 10.79 99 ALA A CA 1
ATOM 671 C C . ALA A 1 84 ? 31.670 28.374 63.073 1.00 11.44 99 ALA A C 1
ATOM 672 O O . ALA A 1 84 ? 32.623 28.360 63.830 1.00 12.03 99 ALA A O 1
ATOM 674 N N . GLU A 1 85 ? 31.150 29.484 62.590 1.00 11.54 100 GLU A N 1
ATOM 675 C CA . GLU A 1 85 ? 31.603 30.824 63.028 1.00 12.28 100 GLU A CA 1
ATOM 676 C C . GLU A 1 85 ? 31.097 31.177 64.416 1.00 11.04 100 GLU A C 1
ATOM 677 O O . GLU A 1 85 ? 31.558 32.158 65.035 1.00 12.83 100 GLU A O 1
ATOM 683 N N A ARG A 1 86 ? 30.078 30.467 64.875 0.50 10.71 101 ARG A N 1
ATOM 684 N N B ARG A 1 86 ? 30.106 30.452 64.902 0.50 10.83 101 ARG A N 1
ATOM 685 C CA A ARG A 1 86 ? 29.367 30.776 66.133 0.50 10.86 101 ARG A CA 1
ATOM 686 C CA B ARG A 1 86 ? 29.419 30.761 66.174 0.50 12.32 101 ARG A CA 1
ATOM 687 C C A ARG A 1 86 ? 29.727 29.852 67.296 0.50 10.53 101 ARG A C 1
ATOM 688 C C B ARG A 1 86 ? 29.766 29.843 67.311 0.50 10.67 101 ARG A C 1
ATOM 689 O O A ARG A 1 86 ? 30.037 30.327 68.393 0.50 11.38 101 ARG A O 1
ATOM 690 O O B ARG A 1 86 ? 30.091 30.304 68.402 0.50 12.03 101 ARG A O 1
ATOM 705 N N . LEU A 1 87 ? 29.671 28.530 67.066 1.00 10.61 102 LEU A N 1
ATOM 706 C CA . LEU A 1 87 ? 29.793 27.537 68.124 1.00 10.88 102 LEU A CA 1
ATOM 707 C C . LEU A 1 87 ? 29.815 26.158 67.484 1.00 10.05 102 LEU A C 1
ATOM 708 O O . LEU A 1 87 ? 28.902 25.840 66.745 1.00 10.87 102 LEU A O 1
ATOM 713 N N . THR A 1 88 ? 30.797 25.348 67.826 1.00 9.63 103 THR A N 1
ATOM 714 C CA . THR A 1 88 ? 30.862 23.981 67.302 1.00 9.44 103 THR A CA 1
ATOM 715 C C . THR A 1 88 ? 30.713 22.902 68.318 1.00 10.14 103 THR A C 1
ATOM 716 O O . THR A 1 88 ? 30.218 21.821 67.966 1.00 10.54 103 THR A O 1
ATOM 720 N N . LEU A 1 89 ? 31.165 23.117 69.562 1.00 10.07 104 LEU A N 1
ATOM 721 C CA . LEU A 1 89 ? 31.210 22.057 70.532 1.00 9.56 104 LEU A CA 1
ATOM 722 C C . LEU A 1 89 ? 31.004 22.655 71.925 1.00 9.66 104 LEU A C 1
ATOM 723 O O . LEU A 1 89 ? 31.753 23.544 72.296 1.00 12.54 104 LEU A O 1
ATOM 728 N N . THR A 1 90 ? 30.062 22.110 72.682 1.00 10.27 105 THR A N 1
ATOM 729 C CA . THR A 1 90 ? 29.957 22.432 74.110 1.00 10.99 105 THR A CA 1
ATOM 730 C C . THR A 1 90 ? 30.200 21.222 75.009 1.00 11.49 105 THR A C 1
ATOM 731 O O . THR A 1 90 ? 30.481 21.411 76.186 1.00 13.93 105 THR A O 1
ATOM 735 N N . LEU A 1 91 ? 30.007 20.017 74.458 1.00 10.66 106 LEU A N 1
ATOM 736 C CA . LEU A 1 91 ? 29.699 18.822 75.169 1.00 11.27 106 LEU A CA 1
ATOM 737 C C . LEU A 1 91 ? 28.238 18.859 75.595 1.00 12.84 106 LEU A C 1
ATOM 738 O O . LEU A 1 91 ? 27.636 19.942 75.796 1.00 13.04 106 LEU A O 1
ATOM 743 N N . ARG A 1 92 ? 27.685 17.684 75.839 1.00 10.89 107 ARG A N 1
ATOM 744 C CA . ARG A 1 92 ? 26.338 17.631 76.458 1.00 10.70 107 ARG A CA 1
ATOM 745 C C . ARG A 1 92 ? 26.369 17.858 77.967 1.00 11.09 107 ARG A C 1
ATOM 746 O O . ARG A 1 92 ? 25.350 17.907 78.625 1.00 13.09 107 ARG A O 1
ATOM 754 N N . ALA A 1 93 ? 27.586 18.035 78.514 1.00 12.86 108 ALA A N 1
ATOM 755 C CA . ALA A 1 93 ? 27.766 18.598 79.866 1.00 13.72 108 ALA A CA 1
ATOM 756 C C . ALA A 1 93 ? 27.189 19.976 80.018 1.00 14.50 108 ALA A C 1
ATOM 757 O O . ALA A 1 93 ? 26.892 20.395 81.139 1.00 17.16 108 ALA A O 1
ATOM 759 N N . PHE A 1 94 ? 27.101 20.742 78.952 1.00 13.64 109 PHE A N 1
ATOM 760 C CA . PHE A 1 94 ? 26.552 22.085 78.987 1.00 16.16 109 PHE A CA 1
ATOM 761 C C . PHE A 1 94 ? 25.408 22.126 77.985 1.00 15.32 109 PHE A C 1
ATOM 762 O O . PHE A 1 94 ? 25.364 21.362 77.011 1.00 16.39 109 PHE A O 1
ATOM 770 N N . GLY A 1 95 ? 24.443 23.009 78.210 1.00 15.74 110 GLY A N 1
ATOM 771 C CA . GLY A 1 95 ? 23.438 23.259 77.198 1.00 16.58 110 GLY A CA 1
ATOM 772 C C . GLY A 1 95 ? 23.910 24.163 76.082 1.00 17.36 110 GLY A C 1
ATOM 773 O O . GLY A 1 95 ? 24.905 24.901 76.243 1.00 14.89 110 GLY A O 1
ATOM 774 N N . ASN A 1 96 ? 23.170 24.147 74.960 1.00 15.27 111 ASN A N 1
ATOM 775 C CA . ASN A 1 96 ? 23.393 25.070 73.908 1.00 13.62 111 ASN A CA 1
ATOM 776 C C . ASN A 1 96 ? 22.048 25.376 73.197 1.00 13.86 111 ASN A C 1
ATOM 777 O O . ASN A 1 96 ? 21.046 24.808 73.540 1.00 16.84 111 ASN A O 1
ATOM 782 N N . ASP A 1 97 ? 22.079 26.270 72.236 1.00 15.85 112 ASP A N 1
ATOM 783 C CA . ASP A 1 97 ? 20.826 26.684 71.601 1.00 15.19 112 ASP A CA 1
ATOM 784 C C . ASP A 1 97 ? 20.522 25.930 70.278 1.00 14.75 112 ASP A C 1
ATOM 785 O O . ASP A 1 97 ? 19.673 26.369 69.541 1.00 14.81 112 ASP A O 1
ATOM 790 N N . VAL A 1 98 ? 21.202 24.816 70.053 1.00 13.20 113 VAL A N 1
ATOM 791 C CA . VAL A 1 98 ? 21.039 24.049 68.828 1.00 11.99 113 VAL A CA 1
ATOM 792 C C . VAL A 1 98 ? 20.625 22.607 69.057 1.00 11.58 113 VAL A C 1
ATOM 793 O O . VAL A 1 98 ? 19.710 22.129 68.326 1.00 12.44 113 VAL A O 1
ATOM 797 N N . THR A 1 99 ? 21.247 21.875 69.981 1.00 12.16 114 THR A N 1
ATOM 798 C CA . THR A 1 99 ? 21.028 20.450 70.068 1.00 11.63 114 THR A CA 1
ATOM 799 C C . THR A 1 99 ? 19.572 20.074 70.343 1.00 11.60 114 THR A C 1
ATOM 800 O O . THR A 1 99 ? 19.017 19.178 69.682 1.00 12.13 114 THR A O 1
ATOM 804 N N . GLY A 1 100 ? 18.926 20.737 71.330 1.00 12.33 115 GLY A N 1
ATOM 805 C CA . GLY A 1 100 ? 17.544 20.434 71.650 1.00 13.08 115 GLY A CA 1
ATOM 806 C C . GLY A 1 100 ? 16.610 20.719 70.454 1.00 11.01 115 GLY A C 1
ATOM 807 O O . GLY A 1 100 ? 15.837 19.846 70.045 1.00 12.67 115 GLY A O 1
ATOM 808 N N . PRO A 1 101 ? 16.721 21.927 69.869 1.00 12.00 116 PRO A N 1
ATOM 809 C CA . PRO A 1 101 ? 15.884 22.214 68.688 1.00 13.05 116 PRO A CA 1
ATOM 810 C C . PRO A 1 101 ? 16.092 21.185 67.551 1.00 11.12 116 PRO A C 1
ATOM 811 O O . PRO A 1 101 ? 15.173 20.764 66.890 1.00 12.07 116 PRO A O 1
ATOM 815 N N . ALA A 1 102 ? 17.316 20.783 67.313 1.00 11.42 117 ALA A N 1
ATOM 816 C CA . ALA A 1 102 ? 17.575 19.772 66.256 1.00 11.37 117 ALA A CA 1
ATOM 817 C C . ALA A 1 102 ? 16.964 18.436 66.593 1.00 10.90 117 ALA A C 1
ATOM 818 O O . ALA A 1 102 ? 16.414 17.756 65.701 1.00 12.08 117 ALA A O 1
ATOM 820 N N . CYS A 1 103 ? 17.010 18.036 67.859 1.00 10.26 118 CYS A N 1
ATOM 821 C CA . CYS A 1 103 ? 16.361 16.801 68.278 1.00 11.42 118 CYS A CA 1
ATOM 822 C C . CYS A 1 103 ? 14.853 16.910 68.176 1.00 9.88 118 CYS A C 1
ATOM 823 O O . CYS A 1 103 ? 14.222 15.947 67.751 1.00 10.92 118 CYS A O 1
ATOM 826 N N . ARG A 1 104 ? 14.275 18.058 68.527 1.00 11.19 119 ARG A N 1
ATOM 827 C CA . ARG A 1 104 ? 12.852 18.255 68.295 1.00 10.76 119 ARG A CA 1
ATOM 828 C C . ARG A 1 104 ? 12.501 18.121 66.821 1.00 11.27 119 ARG A C 1
ATOM 829 O O . ARG A 1 104 ? 11.515 17.464 66.455 1.00 12.06 119 ARG A O 1
ATOM 837 N N . PHE A 1 105 ? 13.301 18.735 65.976 1.00 10.91 120 PHE A N 1
ATOM 838 C CA . PHE A 1 105 ? 13.044 18.686 64.539 1.00 11.18 120 PHE A CA 1
ATOM 839 C C . PHE A 1 105 ? 12.990 17.250 64.065 1.00 11.20 120 PHE A C 1
ATOM 840 O O . PHE A 1 105 ? 12.090 16.839 63.326 1.00 11.66 120 PHE A O 1
ATOM 848 N N . MET A 1 106 ? 13.997 16.464 64.469 1.00 10.91 121 MET A N 1
ATOM 849 C CA . MET A 1 106 ? 14.024 15.034 64.104 1.00 10.26 121 MET A CA 1
ATOM 850 C C . MET A 1 106 ? 12.880 14.210 64.733 1.00 10.65 121 MET A C 1
ATOM 851 O O . MET A 1 106 ? 12.306 13.345 64.074 1.00 11.46 121 MET A O 1
ATOM 856 N N . ALA A 1 107 ? 12.613 14.436 66.006 1.00 11.22 122 ALA A N 1
ATOM 857 C CA . ALA A 1 107 ? 11.586 13.689 66.712 1.00 11.06 122 ALA A CA 1
ATOM 858 C C . ALA A 1 107 ? 10.270 13.903 65.968 1.00 11.44 122 ALA A C 1
ATOM 859 O O . ALA A 1 107 ? 9.493 12.964 65.784 1.00 13.62 122 ALA A O 1
ATOM 861 N N . GLU A 1 108 ? 9.983 15.122 65.549 1.00 11.62 123 GLU A N 1
ATOM 862 C CA . GLU A 1 108 ? 8.714 15.406 64.829 1.00 11.97 123 GLU A CA 1
ATOM 863 C C . GLU A 1 108 ? 8.756 14.828 63.427 1.00 13.77 123 GLU A C 1
ATOM 864 O O . GLU A 1 108 ? 7.757 14.326 62.924 1.00 15.47 123 GLU A O 1
ATOM 870 N N . MET A 1 109 ? 9.876 14.932 62.740 1.00 12.14 124 MET A N 1
ATOM 871 C CA . MET A 1 109 ? 9.959 14.382 61.377 1.00 11.38 124 MET A CA 1
ATOM 872 C C . MET A 1 109 ? 9.749 12.888 61.314 1.00 11.63 124 MET A C 1
ATOM 873 O O . MET A 1 109 ? 9.097 12.387 60.381 1.00 13.99 124 MET A O 1
ATOM 878 N N . PHE A 1 110 ? 10.293 12.179 62.300 1.00 10.32 125 PHE A N 1
ATOM 879 C CA . PHE A 1 110 ? 10.289 10.713 62.247 1.00 10.39 125 PHE A CA 1
ATOM 880 C C . PHE A 1 110 ? 9.262 10.063 63.189 1.00 12.06 125 PHE A C 1
ATOM 881 O O . PHE A 1 110 ? 9.050 8.877 63.105 1.00 13.07 125 PHE A O 1
ATOM 889 N N . GLY A 1 111 ? 8.653 10.845 64.089 1.00 11.56 126 GLY A N 1
ATOM 890 C CA . GLY A 1 111 ? 7.574 10.359 64.942 1.00 13.15 126 GLY A CA 1
ATOM 891 C C . GLY A 1 111 ? 8.071 9.588 66.147 1.00 12.40 126 GLY A C 1
ATOM 892 O O . GLY A 1 111 ? 7.523 8.547 66.522 1.00 13.43 126 GLY A O 1
ATOM 893 N N . TYR A 1 112 ? 9.163 10.062 66.748 1.00 11.16 127 TYR A N 1
ATOM 894 C CA . TYR A 1 112 ? 9.694 9.406 67.991 1.00 11.23 127 TYR A CA 1
ATOM 895 C C . TYR A 1 112 ? 9.727 10.378 69.181 1.00 10.68 127 TYR A C 1
ATOM 896 O O . TYR A 1 112 ? 9.833 11.567 68.980 1.00 13.29 127 TYR A O 1
ATOM 905 N N . ASP A 1 113 ? 9.739 9.813 70.389 1.00 11.41 128 ASP A N 1
ATOM 906 C CA . ASP A 1 113 ? 9.757 10.624 71.592 1.00 11.31 128 ASP A CA 1
ATOM 907 C C . ASP A 1 113 ? 11.126 11.227 71.880 1.00 11.01 128 ASP A C 1
ATOM 908 O O . ASP A 1 113 ? 11.232 12.329 72.391 1.00 12.78 128 ASP A O 1
ATOM 913 N N . ARG A 1 114 ? 12.188 10.434 71.657 1.00 10.67 129 ARG A N 1
ATOM 914 C CA . ARG A 1 114 ? 13.521 10.769 72.120 1.00 10.81 129 ARG A CA 1
ATOM 915 C C . ARG A 1 114 ? 14.537 10.478 71.001 1.00 9.80 129 ARG A C 1
ATOM 916 O O . ARG A 1 114 ? 14.465 9.425 70.342 1.00 10.82 129 ARG A O 1
ATOM 924 N N . VAL A 1 115 ? 15.533 11.364 70.909 1.00 9.76 130 VAL A N 1
ATOM 925 C CA . VAL A 1 115 ? 16.578 11.255 69.886 1.00 9.30 130 VAL A CA 1
ATOM 926 C C . VAL A 1 115 ? 17.935 11.269 70.580 1.00 9.55 130 VAL A C 1
ATOM 927 O O . VAL A 1 115 ? 18.251 12.202 71.347 1.00 10.47 130 VAL A O 1
ATOM 931 N N . LEU A 1 116 ? 18.710 10.215 70.351 1.00 8.54 131 LEU A N 1
ATOM 932 C CA . LEU A 1 116 ? 20.117 10.133 70.769 1.00 8.71 131 LEU A CA 1
ATOM 933 C C . LEU A 1 116 ? 21.004 10.359 69.553 1.00 8.40 131 LEU A C 1
ATOM 934 O O . LEU A 1 116 ? 20.935 9.623 68.585 1.00 9.46 131 LEU A O 1
ATOM 939 N N . LEU A 1 117 ? 21.845 11.380 69.630 1.00 8.69 132 LEU A N 1
ATOM 940 C CA . LEU A 1 117 ? 22.749 11.717 68.546 1.00 9.16 132 LEU A CA 1
ATOM 941 C C . LEU A 1 117 ? 24.147 11.205 68.859 1.00 8.38 132 LEU A C 1
ATOM 942 O O . LEU A 1 117 ? 24.712 11.458 69.899 1.00 10.05 132 LEU A O 1
ATOM 947 N N . MET A 1 118 ? 24.644 10.419 67.936 1.00 8.39 133 MET A N 1
ATOM 948 C CA . MET A 1 118 ? 26.017 9.876 67.969 1.00 8.11 133 MET A CA 1
ATOM 949 C C . MET A 1 118 ? 26.711 10.350 66.712 1.00 8.22 133 MET A C 1
ATOM 950 O O . MET A 1 118 ? 26.245 11.253 66.039 1.00 8.32 133 MET A O 1
ATOM 955 N N . ASN A 1 119 ? 27.905 9.794 66.428 1.00 7.94 134 ASN A N 1
ATOM 956 C CA . ASN A 1 119 ? 28.701 10.315 65.330 1.00 7.82 134 ASN A CA 1
ATOM 957 C C . ASN A 1 119 ? 28.702 9.397 64.125 1.00 7.98 134 ASN A C 1
ATOM 958 O O . ASN A 1 119 ? 28.551 9.880 63.057 1.00 14.24 134 ASN A O 1
ATOM 963 N N . THR A 1 120 ? 28.872 8.121 64.306 1.00 8.02 135 THR A N 1
ATOM 964 C CA . THR A 1 120 ? 28.995 7.195 63.181 1.00 7.91 135 THR A CA 1
ATOM 965 C C . THR A 1 120 ? 27.887 6.167 63.208 1.00 8.06 135 THR A C 1
ATOM 966 O O . THR A 1 120 ? 27.209 5.978 64.215 1.00 8.30 135 THR A O 1
ATOM 970 N N . GLY A 1 121 ? 27.730 5.482 62.098 1.00 8.46 136 GLY A N 1
ATOM 971 C CA . GLY A 1 121 ? 26.714 4.422 62.074 1.00 8.34 136 GLY A CA 1
ATOM 972 C C . GLY A 1 121 ? 27.000 3.304 63.023 1.00 8.03 136 GLY A C 1
ATOM 973 O O . GLY A 1 121 ? 26.122 2.808 63.704 1.00 9.21 136 GLY A O 1
ATOM 974 N N . ALA A 1 122 ? 28.296 2.918 63.122 1.00 7.96 137 ALA A N 1
ATOM 975 C CA . ALA A 1 122 ? 28.655 1.895 64.092 1.00 8.62 137 ALA A CA 1
ATOM 976 C C . ALA A 1 122 ? 28.267 2.305 65.518 1.00 8.08 137 ALA A C 1
ATOM 977 O O . ALA A 1 122 ? 27.817 1.496 66.306 1.00 8.68 137 ALA A O 1
ATOM 979 N N . GLU A 1 123 ? 28.506 3.573 65.842 1.00 8.17 138 GLU A N 1
ATOM 980 C CA . GLU A 1 123 ? 28.123 4.064 67.188 1.00 8.42 138 GLU A CA 1
ATOM 981 C C . GLU A 1 123 ? 26.606 4.038 67.413 1.00 7.79 138 GLU A C 1
ATOM 982 O O . GLU A 1 123 ? 26.184 3.773 68.528 1.00 8.99 138 GLU A O 1
ATOM 988 N N . ALA A 1 124 ? 25.860 4.305 66.375 1.00 8.33 139 ALA A N 1
ATOM 989 C CA . ALA A 1 124 ? 24.377 4.228 66.474 1.00 8.32 139 ALA A CA 1
ATOM 990 C C . ALA A 1 124 ? 23.995 2.773 66.779 1.00 7.92 139 ALA A C 1
ATOM 991 O O . ALA A 1 124 ? 23.146 2.496 67.638 1.00 8.50 139 ALA A O 1
ATOM 993 N N . GLY A 1 125 ? 24.594 1.852 66.025 1.00 8.31 140 GLY A N 1
ATOM 994 C CA . GLY A 1 125 ? 24.309 0.430 66.296 1.00 8.71 140 GLY A CA 1
ATOM 995 C C . GLY A 1 125 ? 24.654 0.004 67.715 1.00 8.87 140 GLY A C 1
ATOM 996 O O . GLY A 1 125 ? 23.910 -0.660 68.382 1.00 8.75 140 GLY A O 1
ATOM 997 N N . GLU A 1 126 ? 25.859 0.370 68.148 1.00 8.63 141 GLU A N 1
ATOM 998 C CA . GLU A 1 126 ? 26.311 0.028 69.511 1.00 9.02 141 GLU A CA 1
ATOM 999 C C . GLU A 1 126 ? 25.312 0.577 70.527 1.00 8.53 141 GLU A C 1
ATOM 1000 O O . GLU A 1 126 ? 24.954 -0.094 71.482 1.00 9.15 141 GLU A O 1
ATOM 1006 N N . SER A 1 127 ? 24.935 1.840 70.332 1.00 8.21 142 SER A N 1
ATOM 1007 C CA . SER A 1 127 ? 24.031 2.510 71.268 1.00 8.69 142 SER A CA 1
ATOM 1008 C C . SER A 1 127 ? 22.694 1.806 71.319 1.00 7.75 142 SER A C 1
ATOM 1009 O O . SER A 1 127 ? 22.135 1.597 72.393 1.00 9.08 142 SER A O 1
ATOM 1012 N N . ALA A 1 128 ? 22.163 1.415 70.159 1.00 8.34 143 ALA A N 1
ATOM 1013 C CA . ALA A 1 128 ? 20.900 0.696 70.093 1.00 9.08 143 ALA A CA 1
ATOM 1014 C C . ALA A 1 128 ? 20.957 -0.632 70.773 1.00 8.47 143 ALA A C 1
ATOM 1015 O O . ALA A 1 128 ? 20.029 -1.041 71.438 1.00 9.44 143 ALA A O 1
ATOM 1017 N N . LEU A 1 129 ? 22.086 -1.361 70.592 1.00 8.49 144 LEU A N 1
ATOM 1018 C CA . LEU A 1 129 ? 22.230 -2.625 71.303 1.00 9.04 144 LEU A CA 1
ATOM 1019 C C . LEU A 1 129 ? 22.278 -2.462 72.790 1.00 8.65 144 LEU A C 1
ATOM 1020 O O . LEU A 1 129 ? 21.751 -3.261 73.521 1.00 9.47 144 LEU A O 1
ATOM 1025 N N . LYS A 1 130 ? 23.006 -1.417 73.239 1.00 8.26 145 LYS A N 1
ATOM 1026 C CA . LYS A 1 130 ? 23.073 -1.140 74.650 1.00 9.17 145 LYS A CA 1
ATOM 1027 C C . LYS A 1 130 ? 21.672 -0.829 75.239 1.00 9.24 145 LYS A C 1
ATOM 1028 O O . LYS A 1 130 ? 21.303 -1.320 76.285 1.00 9.34 145 LYS A O 1
ATOM 1034 N N . ILE A 1 131 ? 20.927 -0.001 74.512 1.00 8.37 146 ILE A N 1
ATOM 1035 C CA . ILE A 1 131 ? 19.557 0.355 74.926 1.00 8.57 146 ILE A CA 1
ATOM 1036 C C . ILE A 1 131 ? 18.698 -0.902 75.014 1.00 9.33 146 ILE A C 1
ATOM 1037 O O . ILE A 1 131 ? 17.962 -1.154 75.986 1.00 10.12 146 ILE A O 1
ATOM 1042 N N . ALA A 1 132 ? 18.765 -1.746 73.967 1.00 9.33 147 ALA A N 1
ATOM 1043 C CA . ALA A 1 132 ? 17.929 -2.921 73.942 1.00 10.46 147 ALA A CA 1
ATOM 1044 C C . ALA A 1 132 ? 18.287 -3.881 75.062 1.00 10.00 147 ALA A C 1
ATOM 1045 O O . ALA A 1 132 ? 17.414 -4.473 75.682 1.00 10.13 147 ALA A O 1
ATOM 1047 N N . ARG A 1 133 ? 19.589 -4.039 75.309 1.00 9.42 148 ARG A N 1
ATOM 1048 C CA . ARG A 1 133 ? 20.015 -4.908 76.416 1.00 9.82 148 ARG A CA 1
ATOM 1049 C C . ARG A 1 133 ? 19.506 -4.391 77.757 1.00 10.17 148 ARG A C 1
ATOM 1050 O O . ARG A 1 133 ? 18.918 -5.130 78.547 1.00 11.10 148 ARG A O 1
ATOM 1058 N N A LYS A 1 134 ? 19.755 -3.110 78.018 0.50 9.35 149 LYS A N 1
ATOM 1059 N N B LYS A 1 134 ? 19.762 -3.116 78.011 0.50 9.43 149 LYS A N 1
ATOM 1060 C CA A LYS A 1 134 ? 19.396 -2.541 79.318 0.50 10.07 149 LYS A CA 1
ATOM 1061 C CA B LYS A 1 134 ? 19.395 -2.579 79.303 0.50 10.30 149 LYS A CA 1
ATOM 1062 C C A LYS A 1 134 ? 17.862 -2.562 79.512 0.50 10.19 149 LYS A C 1
ATOM 1063 C C B LYS A 1 134 ? 17.866 -2.654 79.477 0.50 10.15 149 LYS A C 1
ATOM 1064 O O A LYS A 1 134 ? 17.397 -2.766 80.624 0.50 10.42 149 LYS A O 1
ATOM 1065 O O B LYS A 1 134 ? 17.407 -3.040 80.530 0.50 11.18 149 LYS A O 1
ATOM 1076 N N . TRP A 1 135 ? 17.127 -2.267 78.444 1.00 10.01 150 TRP A N 1
ATOM 1077 C CA . TRP A 1 135 ? 15.674 -2.370 78.464 1.00 11.03 150 TRP A CA 1
ATOM 1078 C C . TRP A 1 135 ? 15.254 -3.791 78.771 1.00 11.63 150 TRP A C 1
ATOM 1079 O O . TRP A 1 135 ? 14.331 -4.035 79.578 1.00 12.27 150 TRP A O 1
ATOM 1090 N N . ALA A 1 136 ? 15.892 -4.781 78.145 1.00 10.73 151 ALA A N 1
ATOM 1091 C CA . ALA A 1 136 ? 15.550 -6.196 78.405 1.00 11.84 151 ALA A CA 1
ATOM 1092 C C . ALA A 1 136 ? 15.757 -6.570 79.839 1.00 11.91 151 ALA A C 1
ATOM 1093 O O . ALA A 1 136 ? 14.917 -7.207 80.448 1.00 13.21 151 ALA A O 1
ATOM 1095 N N . TYR A 1 137 ? 16.863 -6.130 80.422 1.00 10.84 152 TYR A N 1
ATOM 1096 C CA . TYR A 1 137 ? 17.105 -6.429 81.810 1.00 11.44 152 TYR A CA 1
ATOM 1097 C C . TYR A 1 137 ? 16.157 -5.761 82.769 1.00 12.15 152 TYR A C 1
ATOM 1098 O O . TYR A 1 137 ? 15.723 -6.371 83.731 1.00 15.73 152 TYR A O 1
ATOM 1107 N N . GLU A 1 138 ? 15.845 -4.490 82.487 1.00 12.45 153 GLU A N 1
ATOM 1108 C CA . GLU A 1 138 ? 15.128 -3.683 83.451 1.00 14.03 153 GLU A CA 1
ATOM 1109 C C . GLU A 1 138 ? 13.603 -3.747 83.281 1.00 17.22 153 GLU A C 1
ATOM 1110 O O . GLU A 1 138 ? 12.878 -3.625 84.269 1.00 19.45 153 GLU A O 1
ATOM 1116 N N . VAL A 1 139 ? 13.127 -3.857 82.048 1.00 14.96 154 VAL A N 1
ATOM 1117 C CA . VAL A 1 139 ? 11.688 -3.882 81.738 1.00 15.62 154 VAL A CA 1
ATOM 1118 C C . VAL A 1 139 ? 11.225 -5.305 81.491 1.00 15.52 154 VAL A C 1
ATOM 1119 O O . VAL A 1 139 ? 10.216 -5.718 82.056 1.00 19.27 154 VAL A O 1
ATOM 1123 N N . LYS A 1 140 ? 11.941 -6.066 80.668 1.00 16.15 155 LYS A N 1
ATOM 1124 C CA . LYS A 1 140 ? 11.509 -7.450 80.447 1.00 17.62 155 LYS A CA 1
ATOM 1125 C C . LYS A 1 140 ? 11.936 -8.330 81.611 1.00 17.65 155 LYS A C 1
ATOM 1126 O O . LYS A 1 140 ? 11.418 -9.459 81.775 1.00 20.49 155 LYS A O 1
ATOM 1132 N N . GLU A 1 141 ? 12.895 -7.892 82.411 1.00 16.47 156 GLU A N 1
ATOM 1133 C CA . GLU A 1 141 ? 13.298 -8.653 83.590 1.00 16.41 156 GLU A CA 1
ATOM 1134 C C . GLU A 1 141 ? 13.905 -9.983 83.244 1.00 17.62 156 GLU A C 1
ATOM 1135 O O . GLU A 1 141 ? 13.821 -10.962 84.008 1.00 20.41 156 GLU A O 1
ATOM 1141 N N . ILE A 1 142 ? 14.653 -10.007 82.141 1.00 16.16 157 ILE A N 1
ATOM 1142 C CA . ILE A 1 142 ? 15.354 -11.249 81.791 1.00 16.51 157 ILE A CA 1
ATOM 1143 C C . ILE A 1 142 ? 16.578 -11.430 82.673 1.00 17.12 157 ILE A C 1
ATOM 1144 O O . ILE A 1 142 ? 17.071 -10.451 83.255 1.00 17.80 157 ILE A O 1
ATOM 1149 N N . PRO A 1 143 ? 17.032 -12.671 82.831 1.00 16.53 158 PRO A N 1
ATOM 1150 C CA . PRO A 1 143 ? 18.134 -12.865 83.759 1.00 16.77 158 PRO A CA 1
ATOM 1151 C C . PRO A 1 143 ? 19.431 -12.133 83.410 1.00 15.36 158 PRO A C 1
ATOM 1152 O O . PRO A 1 143 ? 19.695 -11.879 82.279 1.00 15.08 158 PRO A O 1
ATOM 1156 N N . PRO A 1 144 ? 20.217 -11.739 84.428 1.00 17.90 159 PRO A N 1
ATOM 1157 C CA . PRO A 1 144 ? 21.424 -10.966 84.194 1.00 17.91 159 PRO A CA 1
ATOM 1158 C C . PRO A 1 144 ? 22.333 -11.635 83.143 1.00 15.59 159 PRO A C 1
ATOM 1159 O O . PRO A 1 144 ? 22.539 -12.857 83.186 1.00 19.53 159 PRO A O 1
ATOM 1163 N N . ASP A 1 145 ? 22.870 -10.832 82.245 1.00 15.68 160 ASP A N 1
ATOM 1164 C CA . ASP A 1 145 ? 23.783 -11.245 81.198 1.00 16.80 160 ASP A CA 1
ATOM 1165 C C . ASP A 1 145 ? 23.217 -12.192 80.156 1.00 15.24 160 ASP A C 1
ATOM 1166 O O . ASP A 1 145 ? 23.984 -12.668 79.293 1.00 17.3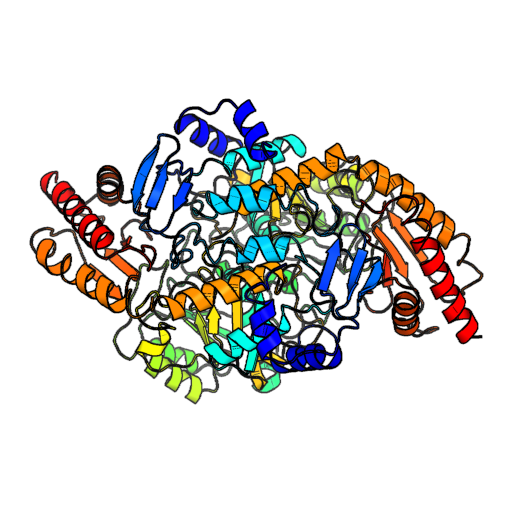8 160 ASP A O 1
ATOM 1171 N N . SER A 1 146 ? 21.900 -12.448 80.192 1.00 13.29 161 SER A N 1
ATOM 1172 C CA . SER A 1 146 ? 21.317 -13.393 79.261 1.00 13.66 161 SER A CA 1
ATOM 1173 C C . SER A 1 146 ? 20.770 -12.782 78.005 1.00 12.33 161 SER A C 1
ATOM 1174 O O . SER A 1 146 ? 20.249 -13.534 77.179 1.00 14.06 161 SER A O 1
ATOM 1177 N N . ALA A 1 147 ? 20.857 -11.471 77.803 1.00 12.67 162 ALA A N 1
ATOM 1178 C CA . ALA A 1 147 ? 20.138 -10.848 76.683 1.00 12.43 162 ALA A CA 1
ATOM 1179 C C . ALA A 1 147 ? 20.725 -11.392 75.364 1.00 11.79 162 ALA A C 1
ATOM 1180 O O . ALA A 1 147 ? 21.968 -11.484 75.232 1.00 13.22 162 ALA A O 1
ATOM 1182 N N . LYS A 1 148 ? 19.866 -11.714 74.404 1.00 11.87 163 LYS A N 1
ATOM 1183 C CA . LYS A 1 148 ? 20.231 -12.085 73.093 1.00 10.93 163 LYS A CA 1
ATOM 1184 C C . LYS A 1 148 ? 19.687 -11.077 72.064 1.00 10.53 163 LYS A C 1
ATOM 1185 O O . LYS A 1 148 ? 18.589 -10.533 72.259 1.00 12.31 163 LYS A O 1
ATOM 1191 N N . VAL A 1 149 ? 20.386 -10.898 70.975 1.00 10.91 164 VAL A N 1
ATOM 1192 C CA . VAL A 1 149 ? 19.970 -10.074 69.888 1.00 9.51 164 VAL A CA 1
ATOM 1193 C C . VAL A 1 149 ? 20.071 -10.931 68.632 1.00 9.57 164 VAL A C 1
ATOM 1194 O O . VAL A 1 149 ? 21.103 -11.535 68.349 1.00 11.00 164 VAL A O 1
ATOM 1198 N N . ILE A 1 150 ? 18.977 -11.011 67.879 1.00 10.12 165 ILE A N 1
ATOM 1199 C CA . ILE A 1 150 ? 18.928 -11.710 66.589 1.00 9.71 165 ILE A CA 1
ATOM 1200 C C . ILE A 1 150 ? 19.311 -10.733 65.530 1.00 10.18 165 ILE A C 1
ATOM 1201 O O . ILE A 1 150 ? 18.859 -9.613 65.505 1.00 10.01 165 ILE A O 1
ATOM 1206 N N . LEU A 1 151 ? 20.171 -11.164 64.607 1.00 9.99 166 LEU A N 1
ATOM 1207 C CA . LEU A 1 151 ? 20.540 -10.428 63.411 1.00 11.79 166 LEU A CA 1
ATOM 1208 C C . LEU A 1 151 ? 20.661 -11.443 62.238 1.00 9.75 166 LEU A C 1
ATOM 1209 O O . LEU A 1 151 ? 20.602 -12.620 62.457 1.00 10.21 166 LEU A O 1
ATOM 1214 N N . CYS A 1 152 ? 20.826 -10.938 61.064 1.00 9.54 167 CYS A N 1
ATOM 1215 C CA . CYS A 1 152 ? 20.799 -11.792 59.883 1.00 9.57 167 CYS A CA 1
ATOM 1216 C C . CYS A 1 152 ? 22.203 -12.001 59.295 1.00 9.74 167 CYS A C 1
ATOM 1217 O O . CYS A 1 152 ? 23.046 -11.122 59.282 1.00 9.92 167 CYS A O 1
ATOM 1220 N N . ASN A 1 153 ? 22.389 -13.154 58.667 1.00 10.08 168 ASN A N 1
ATOM 1221 C CA . ASN A 1 153 ? 23.595 -13.460 57.893 1.00 10.12 168 ASN A CA 1
ATOM 1222 C C . ASN A 1 153 ? 23.792 -12.372 56.889 1.00 9.28 168 ASN A C 1
ATOM 1223 O O . ASN A 1 153 ? 22.853 -11.879 56.304 1.00 10.72 168 ASN A O 1
ATOM 1228 N N . ASN A 1 154 ? 25.066 -12.004 56.684 1.00 9.38 169 ASN A N 1
ATOM 1229 C CA . ASN A 1 154 ? 25.453 -10.956 55.744 1.00 10.13 169 ASN A CA 1
ATOM 1230 C C . ASN A 1 154 ? 25.081 -9.526 56.178 1.00 9.57 169 ASN A C 1
ATOM 1231 O O . ASN A 1 154 ? 25.238 -8.605 55.395 1.00 10.10 169 ASN A O 1
ATOM 1236 N N . ASN A 1 155 ? 24.625 -9.372 57.422 1.00 8.89 170 ASN A N 1
ATOM 1237 C CA . ASN A 1 155 ? 24.416 -8.038 57.918 1.00 9.09 170 ASN A CA 1
ATOM 1238 C C . ASN A 1 155 ? 25.688 -7.233 57.920 1.00 8.95 170 ASN A C 1
ATOM 1239 O O . ASN A 1 155 ? 26.815 -7.787 58.003 1.00 9.52 170 ASN A O 1
ATOM 1244 N N . TYR A 1 156 ? 25.552 -5.911 57.886 1.00 8.30 171 TYR A N 1
ATOM 1245 C CA . TYR A 1 156 ? 26.673 -5.003 58.119 1.00 8.62 171 TYR A CA 1
ATOM 1246 C C . TYR A 1 156 ? 26.167 -3.849 58.919 1.00 8.71 171 TYR A C 1
ATOM 1247 O O . TYR A 1 156 ? 25.184 -3.193 58.564 1.00 10.08 171 TYR A O 1
ATOM 1256 N N . TRP A 1 157 ? 26.832 -3.564 60.050 1.00 8.72 172 TRP A N 1
ATOM 1257 C CA . TRP A 1 157 ? 26.504 -2.386 60.835 1.00 8.91 172 TRP A CA 1
ATOM 1258 C C . TRP A 1 157 ? 27.714 -1.658 61.339 1.00 8.99 172 TRP A C 1
ATOM 1259 O O . TRP A 1 157 ? 27.584 -0.684 62.094 1.00 12.29 172 TRP A O 1
ATOM 1270 N N . GLY A 1 158 ? 28.902 -2.022 60.887 1.00 10.81 173 GLY A N 1
ATOM 1271 C CA . GLY A 1 158 ? 30.089 -1.304 61.317 1.00 11.90 173 GLY A CA 1
ATOM 1272 C C . GLY A 1 158 ? 31.230 -2.243 61.663 1.00 8.76 173 GLY A C 1
ATOM 1273 O O . GLY A 1 158 ? 31.205 -3.452 61.385 1.00 10.37 173 GLY A O 1
ATOM 1274 N N . ARG A 1 159 ? 32.243 -1.650 62.293 1.00 9.63 174 ARG A N 1
ATOM 1275 C CA . ARG A 1 159 ? 33.561 -2.263 62.454 1.00 10.42 174 ARG A CA 1
ATOM 1276 C C . ARG A 1 159 ? 34.067 -2.295 63.876 1.00 10.45 174 ARG A C 1
ATOM 1277 O O . ARG A 1 159 ? 35.240 -2.699 64.093 1.00 10.90 174 ARG A O 1
ATOM 1285 N N . THR A 1 160 ? 33.245 -1.987 64.844 1.00 9.21 175 THR A N 1
ATOM 1286 C CA . THR A 1 160 ? 33.637 -2.230 66.233 1.00 9.91 175 THR A CA 1
ATOM 1287 C C . THR A 1 160 ? 33.789 -3.708 66.486 1.00 8.86 175 THR A C 1
ATOM 1288 O O . THR A 1 160 ? 33.278 -4.542 65.723 1.00 10.02 175 THR A O 1
ATOM 1292 N N . ILE A 1 161 ? 34.402 -4.052 67.583 1.00 9.23 176 ILE A N 1
ATOM 1293 C CA . ILE A 1 161 ? 34.566 -5.462 67.928 1.00 9.98 176 ILE A CA 1
ATOM 1294 C C . ILE A 1 161 ? 33.193 -6.113 68.105 1.00 8.95 176 ILE A C 1
ATOM 1295 O O . ILE A 1 161 ? 33.034 -7.286 67.677 1.00 9.34 176 ILE A O 1
ATOM 1300 N N . THR A 1 162 ? 32.211 -5.437 68.723 1.00 9.40 177 THR A N 1
ATOM 1301 C CA . THR A 1 162 ? 30.906 -6.050 68.837 1.00 9.74 177 THR A CA 1
ATOM 1302 C C . THR A 1 162 ? 30.210 -6.232 67.472 1.00 9.93 177 THR A C 1
ATOM 1303 O O . THR A 1 162 ? 29.502 -7.223 67.276 1.00 10.06 177 THR A O 1
ATOM 1307 N N . ALA A 1 163 ? 30.461 -5.352 66.521 1.00 9.76 178 ALA A N 1
ATOM 1308 C CA . ALA A 1 163 ? 29.942 -5.542 65.173 1.00 10.68 178 ALA A CA 1
ATOM 1309 C C . ALA A 1 163 ? 30.622 -6.758 64.531 1.00 10.31 178 ALA A C 1
ATOM 1310 O O . ALA A 1 163 ? 29.983 -7.646 63.950 1.00 11.77 178 ALA A O 1
ATOM 1312 N N . CYS A 1 164 ? 31.958 -6.849 64.687 1.00 9.61 179 CYS A N 1
ATOM 1313 C CA . CYS A 1 164 ? 32.701 -8.018 64.173 1.00 10.82 179 CYS A CA 1
ATOM 1314 C C . CYS A 1 164 ? 32.152 -9.338 64.757 1.00 9.36 179 CYS A C 1
ATOM 1315 O O . CYS A 1 164 ? 32.051 -10.352 64.053 1.00 11.59 179 CYS A O 1
ATOM 1318 N N . SER A 1 165 ? 31.769 -9.262 66.027 1.00 10.14 180 SER A N 1
ATOM 1319 C CA . SER A 1 165 ? 31.248 -10.384 66.806 1.00 10.50 180 SER A CA 1
ATOM 1320 C C . SER A 1 165 ? 29.898 -10.893 66.325 1.00 10.92 180 SER A C 1
ATOM 1321 O O . SER A 1 165 ? 29.519 -11.993 66.688 1.00 14.23 180 SER A O 1
ATOM 1324 N N . SER A 1 166 ? 29.237 -10.090 65.542 1.00 9.56 181 SER A N 1
ATOM 1325 C CA . SER A 1 166 ? 27.882 -10.375 65.071 1.00 9.84 181 SER A CA 1
ATOM 1326 C C . SER A 1 166 ? 27.843 -10.461 63.531 1.00 10.97 181 SER A C 1
ATOM 1327 O O . SER A 1 166 ? 26.761 -10.448 62.965 1.00 12.54 181 SER A O 1
ATOM 1330 N N . SER A 1 167 ? 28.992 -10.540 62.871 1.00 10.44 182 SER A N 1
ATOM 1331 C CA . SER A 1 167 ? 29.156 -10.595 61.434 1.00 10.27 182 SER A CA 1
ATOM 1332 C C . SER A 1 167 ? 29.278 -12.054 60.976 1.00 11.57 182 SER A C 1
ATOM 1333 O O . SER A 1 167 ? 29.817 -12.911 61.733 1.00 12.50 182 SER A O 1
ATOM 1336 N N . THR A 1 168 ? 28.847 -12.320 59.741 1.00 10.85 183 THR A N 1
ATOM 1337 C CA . THR A 1 168 ? 29.141 -13.621 59.146 1.00 10.94 183 THR A CA 1
ATOM 1338 C C . THR A 1 168 ? 30.151 -13.472 58.014 1.00 11.06 183 THR A C 1
ATOM 1339 O O . THR A 1 168 ? 30.422 -14.444 57.277 1.00 12.59 183 THR A O 1
ATOM 1343 N N . THR A 1 169 ? 30.767 -12.308 57.902 1.00 10.46 184 THR A N 1
ATOM 1344 C CA . THR A 1 169 ? 31.691 -12.067 56.829 1.00 10.59 184 THR A CA 1
ATOM 1345 C C . THR A 1 169 ? 33.118 -12.287 57.301 1.00 10.41 184 THR A C 1
ATOM 1346 O O . THR A 1 169 ? 33.590 -11.594 58.204 1.00 10.24 184 THR A O 1
ATOM 1350 N N . PHE A 1 170 ? 33.822 -13.256 56.725 1.00 10.78 185 PHE A N 1
ATOM 1351 C CA . PHE A 1 170 ? 35.116 -13.729 57.217 1.00 11.33 185 PHE A CA 1
ATOM 1352 C C . PHE A 1 170 ? 36.086 -12.570 57.518 1.00 10.51 185 PHE A C 1
ATOM 1353 O O . PHE A 1 170 ? 36.666 -12.512 58.609 1.00 11.41 185 PHE A O 1
ATOM 1361 N N . ASP A 1 171 ? 36.304 -11.717 56.554 1.00 10.26 186 ASP A N 1
ATOM 1362 C CA . ASP A 1 171 ? 37.283 -10.663 56.774 1.00 11.73 186 ASP A CA 1
ATOM 1363 C C . ASP A 1 171 ? 36.880 -9.647 57.795 1.00 10.18 186 ASP A C 1
ATOM 1364 O O . ASP A 1 171 ? 37.743 -8.905 58.326 1.00 11.41 186 ASP A O 1
ATOM 1369 N N A CYS A 1 172 ? 35.579 -9.511 58.086 0.50 9.48 187 CYS A N 1
ATOM 1370 N N B CYS A 1 172 ? 35.580 -9.538 58.056 0.50 9.79 187 CYS A N 1
ATOM 1371 C CA A CYS A 1 172 ? 35.166 -8.628 59.185 0.50 9.19 187 CYS A CA 1
ATOM 1372 C CA B CYS A 1 172 ? 35.121 -8.649 59.092 0.50 9.68 187 CYS A CA 1
ATOM 1373 C C A CYS A 1 172 ? 35.538 -9.174 60.549 0.50 9.59 187 CYS A C 1
ATOM 1374 C C B CYS A 1 172 ? 35.477 -9.164 60.497 0.50 9.56 187 CYS A C 1
ATOM 1375 O O A CYS A 1 172 ? 35.830 -8.395 61.462 0.50 11.00 187 CYS A O 1
ATOM 1376 O O B CYS A 1 172 ? 35.735 -8.330 61.370 0.50 10.09 187 CYS A O 1
ATOM 1381 N N . TYR A 1 173 ? 35.506 -10.475 60.763 1.00 10.43 188 TYR A N 1
ATOM 1382 C CA . TYR A 1 173 ? 35.747 -11.004 62.099 1.00 9.88 188 TYR A CA 1
ATOM 1383 C C . TYR A 1 173 ? 37.096 -11.691 62.302 1.00 9.41 188 TYR A C 1
ATOM 1384 O O . TYR A 1 173 ? 37.520 -11.809 63.437 1.00 10.67 188 TYR A O 1
ATOM 1393 N N . ASN A 1 174 ? 37.704 -12.227 61.222 1.00 9.78 189 ASN A N 1
ATOM 1394 C CA . ASN A 1 174 ? 38.844 -13.115 61.416 1.00 9.75 189 ASN A CA 1
ATOM 1395 C C . ASN A 1 174 ? 39.963 -12.431 62.193 1.00 10.33 189 ASN A C 1
ATOM 1396 O O . ASN A 1 174 ? 40.420 -11.347 61.832 1.00 10.16 189 ASN A O 1
ATOM 1401 N N . ASN A 1 175 ? 40.403 -13.120 63.232 1.00 9.52 190 ASN A N 1
ATOM 1402 C CA . ASN A 1 175 ? 41.537 -12.700 64.035 1.00 10.11 190 ASN A CA 1
ATOM 1403 C C . ASN A 1 175 ? 41.290 -11.446 64.857 1.00 9.59 190 ASN A C 1
ATOM 1404 O O . ASN A 1 175 ? 42.233 -10.811 65.310 1.00 10.19 190 ASN A O 1
ATOM 1409 N N . PHE A 1 176 ? 40.011 -11.126 65.119 1.00 9.36 191 PHE A N 1
ATOM 1410 C CA . PHE A 1 176 ? 39.688 -9.977 65.954 1.00 9.39 191 PHE A CA 1
ATOM 1411 C C . PHE A 1 176 ? 39.041 -10.381 67.271 1.00 10.09 191 PHE A C 1
ATOM 1412 O O . PHE A 1 176 ? 38.635 -9.503 68.047 1.00 11.28 191 PHE A O 1
ATOM 1420 N N . GLY A 1 177 ? 38.951 -11.661 67.570 1.00 10.45 192 GLY A N 1
ATOM 1421 C CA . GLY A 1 177 ? 38.356 -12.131 68.819 1.00 10.62 192 GLY A CA 1
ATOM 1422 C C . GLY A 1 177 ? 39.311 -12.090 69.979 1.00 9.23 192 GLY A C 1
ATOM 1423 O O . GLY A 1 177 ? 40.489 -11.726 69.838 1.00 9.84 192 GLY A O 1
ATOM 1424 N N . PRO A 1 178 ? 38.846 -12.497 71.142 1.00 9.80 193 PRO A N 1
ATOM 1425 C CA . PRO A 1 178 ? 37.538 -13.113 71.366 1.00 10.64 193 PRO A CA 1
ATOM 1426 C C . PRO A 1 178 ? 36.343 -12.155 71.298 1.00 10.11 193 PRO A C 1
ATOM 1427 O O . PRO A 1 178 ? 36.457 -10.954 71.488 1.00 10.69 193 PRO A O 1
ATOM 1431 N N . PHE A 1 179 ? 35.197 -12.749 71.012 1.00 11.27 194 PHE A N 1
ATOM 1432 C CA . PHE A 1 179 ? 34.044 -11.983 70.528 1.00 11.22 194 PHE A CA 1
ATOM 1433 C C . PHE A 1 179 ? 33.032 -11.759 71.623 1.00 10.92 194 PHE A C 1
ATOM 1434 O O . PHE A 1 179 ? 32.897 -12.522 72.553 1.00 12.07 194 PHE A O 1
ATOM 1442 N N . THR A 1 180 ? 32.309 -10.659 71.455 1.00 10.86 195 THR A N 1
ATOM 1443 C CA . THR A 1 180 ? 31.182 -10.331 72.368 1.00 10.99 195 THR A CA 1
ATOM 1444 C C . THR A 1 180 ? 30.103 -11.432 72.201 1.00 11.03 195 THR A C 1
ATOM 1445 O O . THR A 1 180 ? 29.677 -11.637 71.051 1.00 11.55 195 THR A O 1
ATOM 1449 N N . PRO A 1 181 ? 29.654 -12.076 73.258 1.00 12.09 196 PRO A N 1
ATOM 1450 C CA . PRO A 1 181 ? 28.527 -12.993 73.150 1.00 12.31 196 PRO A CA 1
ATOM 1451 C C . PRO A 1 181 ? 27.212 -12.302 72.986 1.00 11.83 196 PRO A C 1
ATOM 1452 O O . PRO A 1 181 ? 27.091 -11.106 73.132 1.00 11.99 196 PRO A O 1
ATOM 1456 N N . GLY A 1 182 ? 26.209 -13.154 72.740 1.00 11.47 197 GLY A N 1
ATOM 1457 C CA . GLY A 1 182 ? 24.841 -12.697 72.851 1.00 12.08 197 GLY A CA 1
ATOM 1458 C C . GLY A 1 182 ? 24.142 -12.460 71.546 1.00 11.30 197 GLY A C 1
ATOM 1459 O O . GLY A 1 182 ? 23.108 -11.772 71.515 1.00 12.09 197 GLY A O 1
ATOM 1460 N N . PHE A 1 183 ? 24.623 -13.062 70.480 1.00 11.97 198 PHE A N 1
ATOM 1461 C CA . PHE A 1 183 ? 24.013 -12.903 69.187 1.00 11.58 198 PHE A CA 1
ATOM 1462 C C . PHE A 1 183 ? 23.490 -14.214 68.615 1.00 12.22 198 PHE A C 1
ATOM 1463 O O . PHE A 1 183 ? 24.122 -15.289 68.798 1.00 16.82 198 PHE A O 1
ATOM 1471 N N . GLU A 1 184 ? 22.382 -14.138 67.877 1.00 11.62 199 GLU A N 1
ATOM 1472 C CA . GLU A 1 184 ? 21.845 -15.314 67.166 1.00 12.44 199 GLU A CA 1
ATOM 1473 C C . GLU A 1 184 ? 21.692 -14.888 65.728 1.00 11.39 199 GLU A C 1
ATOM 1474 O O . GLU A 1 184 ? 20.955 -13.971 65.435 1.00 12.82 199 GLU A O 1
ATOM 1480 N N . LEU A 1 185 ? 22.410 -15.556 64.816 1.00 11.05 200 LEU A N 1
ATOM 1481 C CA . LEU A 1 185 ? 22.362 -15.233 63.399 1.00 10.89 200 LEU A CA 1
ATOM 1482 C C . LEU A 1 185 ? 21.375 -16.154 62.640 1.00 11.04 200 LEU A C 1
ATOM 1483 O O . LEU A 1 185 ? 21.402 -17.347 62.801 1.00 15.33 200 LEU A O 1
ATOM 1488 N N . ILE A 1 186 ? 20.542 -15.543 61.814 1.00 10.87 201 ILE A N 1
ATOM 1489 C CA . ILE A 1 186 ? 19.579 -16.282 60.978 1.00 10.96 201 ILE A CA 1
ATOM 1490 C C . ILE A 1 186 ? 19.667 -15.753 59.588 1.00 10.18 201 ILE A C 1
ATOM 1491 O O . ILE A 1 186 ? 20.162 -14.713 59.329 1.00 10.98 201 ILE A O 1
ATOM 1496 N N . ASP A 1 187 ? 19.152 -16.569 58.648 1.00 10.48 202 ASP A N 1
ATOM 1497 C CA . ASP A 1 187 ? 19.059 -16.113 57.288 1.00 10.82 202 ASP A CA 1
ATOM 1498 C C . ASP A 1 187 ? 18.195 -14.855 57.174 1.00 10.49 202 ASP A C 1
ATOM 1499 O O . ASP A 1 187 ? 17.235 -14.725 57.872 1.00 11.46 202 ASP A O 1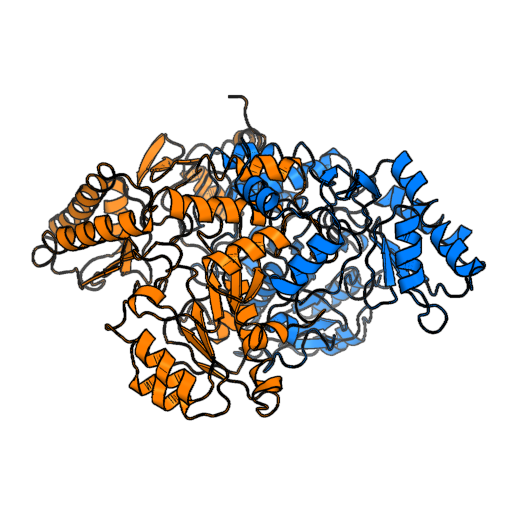
ATOM 1504 N N . TYR A 1 188 ? 18.619 -13.970 56.337 1.00 10.34 203 TYR A N 1
ATOM 1505 C CA . TYR A 1 188 ? 17.826 -12.828 55.936 1.00 11.30 203 TYR A CA 1
ATOM 1506 C C . TYR A 1 188 ? 16.565 -13.301 55.173 1.00 11.04 203 TYR A C 1
ATOM 1507 O O . TYR A 1 188 ? 16.564 -14.338 54.530 1.00 12.96 203 TYR A O 1
ATOM 1516 N N . ASP A 1 189 ? 15.505 -12.493 55.216 1.00 12.24 204 ASP A N 1
ATOM 1517 C CA . ASP A 1 189 ? 14.345 -12.713 54.327 1.00 12.59 204 ASP A CA 1
ATOM 1518 C C . ASP A 1 189 ? 13.770 -14.087 54.589 1.00 12.96 204 ASP A C 1
ATOM 1519 O O . ASP A 1 189 ? 13.411 -14.788 53.655 1.00 14.90 204 ASP A O 1
ATOM 1524 N N . ASP A 1 190 ? 13.684 -14.487 55.826 1.00 12.61 205 ASP A N 1
ATOM 1525 C CA . ASP A 1 190 ? 13.215 -15.825 56.191 1.00 13.68 205 ASP A CA 1
ATOM 1526 C C . ASP A 1 190 ? 12.384 -15.700 57.485 1.00 12.80 205 ASP A C 1
ATOM 1527 O O . ASP A 1 190 ? 12.922 -15.688 58.626 1.00 14.22 205 ASP A O 1
ATOM 1532 N N A VAL A 1 191 ? 11.076 -15.647 57.286 0.50 14.20 206 VAL A N 1
ATOM 1533 N N B VAL A 1 191 ? 11.050 -15.627 57.356 0.50 13.42 206 VAL A N 1
ATOM 1534 C CA A VAL A 1 191 ? 10.152 -15.476 58.377 0.50 14.47 206 VAL A CA 1
ATOM 1535 C CA B VAL A 1 191 ? 10.187 -15.459 58.551 0.50 13.07 206 VAL A CA 1
ATOM 1536 C C A VAL A 1 191 ? 10.199 -16.633 59.359 0.50 12.73 206 VAL A C 1
ATOM 1537 C C B VAL A 1 191 ? 10.080 -16.689 59.429 0.50 12.60 206 VAL A C 1
ATOM 1538 O O A VAL A 1 191 ? 10.215 -16.427 60.557 0.50 14.19 206 VAL A O 1
ATOM 1539 O O B VAL A 1 191 ? 9.774 -16.620 60.620 0.50 13.83 206 VAL A O 1
ATOM 1546 N N . GLY A 1 192 ? 10.275 -17.847 58.829 1.00 14.63 207 GLY A N 1
ATOM 1547 C CA . GLY A 1 192 ? 10.335 -19.067 59.590 1.00 14.06 207 GLY A CA 1
ATOM 1548 C C . GLY A 1 192 ? 11.494 -19.110 60.548 1.00 13.37 207 GLY A C 1
ATOM 1549 O O . GLY A 1 192 ? 11.338 -19.466 61.731 1.00 13.76 207 GLY A O 1
ATOM 1550 N N . ALA A 1 193 ? 12.670 -18.778 60.027 1.00 13.19 208 ALA A N 1
ATOM 1551 C CA . ALA A 1 193 ? 13.849 -18.733 60.891 1.00 13.15 208 ALA A CA 1
ATOM 1552 C C . ALA A 1 193 ? 13.705 -17.704 62.013 1.00 12.28 208 ALA A C 1
ATOM 1553 O O . ALA A 1 193 ? 14.141 -17.940 63.159 1.00 12.69 208 ALA A O 1
ATOM 1555 N N . LEU A 1 194 ? 13.128 -16.546 61.694 1.00 11.52 209 LEU A N 1
ATOM 1556 C CA . LEU A 1 194 ? 12.870 -15.519 62.713 1.00 11.43 209 LEU A CA 1
ATOM 1557 C C . LEU A 1 194 ? 11.943 -16.045 63.761 1.00 11.11 209 LEU A C 1
ATOM 1558 O O . LEU A 1 194 ? 12.209 -15.925 64.955 1.00 11.34 209 LEU A O 1
ATOM 1563 N N . GLU A 1 195 ? 10.794 -16.631 63.352 1.00 12.15 210 GLU A N 1
ATOM 1564 C CA . GLU A 1 195 ? 9.855 -17.114 64.328 1.00 13.88 210 GLU A CA 1
ATOM 1565 C C . GLU A 1 195 ? 10.466 -18.152 65.315 1.00 13.41 210 GLU A C 1
ATOM 1566 O O . GLU A 1 195 ? 10.237 -18.113 66.536 1.00 14.95 210 GLU A O 1
ATOM 1572 N N . GLU A 1 196 ? 11.291 -19.062 64.779 1.00 12.73 211 GLU A N 1
ATOM 1573 C CA . GLU A 1 196 ? 11.959 -20.051 65.587 1.00 14.26 211 GLU A CA 1
ATOM 1574 C C . GLU A 1 196 ? 12.946 -19.397 66.565 1.00 13.70 211 GLU A C 1
ATOM 1575 O O . GLU A 1 196 ? 12.950 -19.726 67.768 1.00 15.07 211 GLU A O 1
ATOM 1581 N N . ALA A 1 197 ? 13.743 -18.428 66.102 1.00 12.89 212 ALA A N 1
ATOM 1582 C CA . ALA A 1 197 ? 14.645 -17.702 66.998 1.00 12.72 212 ALA A CA 1
ATOM 1583 C C . ALA A 1 197 ? 13.923 -16.945 68.107 1.00 13.14 212 ALA A C 1
ATOM 1584 O O . ALA A 1 197 ? 14.435 -16.810 69.200 1.00 13.84 212 ALA A O 1
ATOM 1586 N N . LEU A 1 198 ? 12.712 -16.431 67.813 1.00 11.65 213 LEU A N 1
ATOM 1587 C CA . LEU A 1 198 ? 11.952 -15.647 68.759 1.00 13.45 213 LEU A CA 1
ATOM 1588 C C . LEU A 1 198 ? 11.356 -16.540 69.850 1.00 13.76 213 LEU A C 1
ATOM 1589 O O . LEU A 1 198 ? 10.752 -16.018 70.813 1.00 15.40 213 LEU A O 1
ATOM 1594 N N . LYS A 1 199 ? 11.488 -17.847 69.750 1.00 14.22 214 LYS A N 1
ATOM 1595 C CA . LYS A 1 199 ? 11.061 -18.710 70.869 1.00 15.27 214 LYS A CA 1
ATOM 1596 C C . LYS A 1 199 ? 11.880 -18.532 72.134 1.00 17.86 214 LYS A C 1
ATOM 1597 O O . LYS A 1 199 ? 11.447 -18.905 73.206 1.00 20.32 214 LYS A O 1
ATOM 1603 N N . ASP A 1 200 ? 13.105 -18.024 72.006 1.00 15.50 215 ASP A N 1
ATOM 1604 C CA . ASP A 1 200 ? 13.950 -17.790 73.183 1.00 16.50 215 ASP A CA 1
ATOM 1605 C C . ASP A 1 200 ? 13.499 -16.534 73.967 1.00 16.33 215 ASP A C 1
ATOM 1606 O O . ASP A 1 200 ? 13.610 -15.428 73.456 1.00 15.35 215 ASP A O 1
ATOM 1611 N N . PRO A 1 201 ? 12.980 -16.698 75.196 1.00 20.87 216 PRO A N 1
ATOM 1612 C CA . PRO A 1 201 ? 12.499 -15.531 75.959 1.00 20.45 216 PRO A CA 1
ATOM 1613 C C . PRO A 1 201 ? 13.575 -14.499 76.349 1.00 17.62 216 PRO A C 1
ATOM 1614 O O . PRO A 1 201 ? 13.237 -13.391 76.765 1.00 21.20 216 PRO A O 1
ATOM 1618 N N . ASN A 1 202 ? 14.851 -14.846 76.172 1.00 16.86 217 ASN A N 1
ATOM 1619 C CA . ASN A 1 202 ? 15.892 -13.929 76.482 1.00 13.48 217 ASN A CA 1
ATOM 1620 C C . ASN A 1 202 ? 16.240 -13.025 75.338 1.00 14.63 217 ASN A C 1
ATOM 1621 O O . ASN A 1 202 ? 17.157 -12.174 75.503 1.00 14.29 217 ASN A O 1
ATOM 1626 N N . VAL A 1 203 ? 15.541 -13.108 74.222 1.00 13.13 218 VAL A N 1
ATOM 1627 C CA . VAL A 1 203 ? 15.784 -12.187 73.167 1.00 11.97 218 VAL A CA 1
ATOM 1628 C C . VAL A 1 203 ? 15.288 -10.763 73.531 1.00 11.42 218 VAL A C 1
ATOM 1629 O O . VAL A 1 203 ? 14.119 -10.578 73.867 1.00 13.27 218 VAL A O 1
ATOM 1633 N N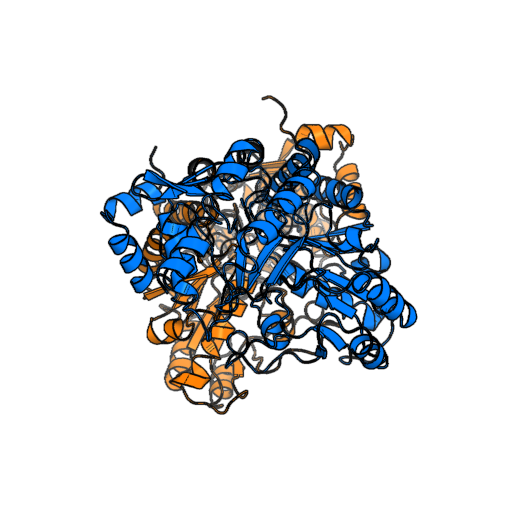 . ALA A 1 204 ? 16.165 -9.796 73.364 1.00 12.08 219 ALA A N 1
ATOM 1634 C CA . ALA A 1 204 ? 15.873 -8.382 73.567 1.00 12.55 219 ALA A CA 1
ATOM 1635 C C . ALA A 1 204 ? 15.331 -7.700 72.299 1.00 11.32 219 ALA A C 1
ATOM 1636 O O . ALA A 1 204 ? 14.451 -6.840 72.360 1.00 11.76 219 ALA A O 1
ATOM 1638 N N . ALA A 1 205 ? 15.931 -8.087 71.149 1.00 10.89 220 ALA A N 1
ATOM 1639 C CA . ALA A 1 205 ? 15.708 -7.348 69.904 1.00 10.51 220 ALA A CA 1
ATOM 1640 C C . ALA A 1 205 ? 16.003 -8.234 68.727 1.00 9.86 220 ALA A C 1
ATOM 1641 O O . ALA A 1 205 ? 16.829 -9.132 68.777 1.00 10.48 220 ALA A O 1
ATOM 1643 N N . PHE A 1 206 ? 15.380 -7.862 67.614 1.00 9.58 221 PHE A N 1
ATOM 1644 C CA . PHE A 1 206 ? 15.751 -8.287 66.255 1.00 9.21 221 PHE A CA 1
ATOM 1645 C C . PHE A 1 206 ? 16.270 -7.051 65.541 1.00 9.02 221 PHE A C 1
ATOM 1646 O O . PHE A 1 206 ? 15.570 -6.022 65.514 1.00 9.74 221 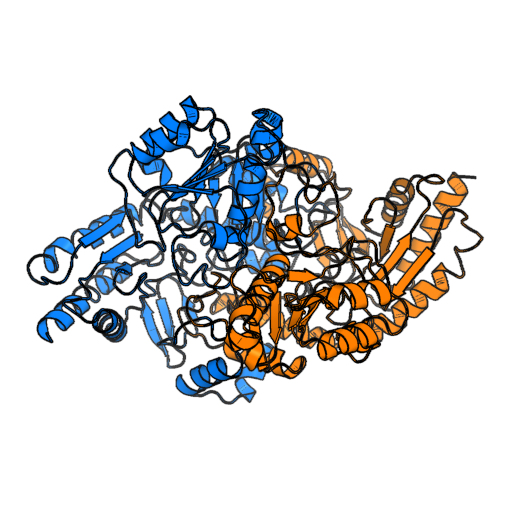PHE A O 1
ATOM 1654 N N . PHE A 1 207 ? 17.525 -7.119 65.057 1.00 9.11 222 PHE A N 1
ATOM 1655 C CA . PHE A 1 207 ? 18.203 -6.017 64.435 1.00 9.58 222 PHE A CA 1
ATOM 1656 C C . PHE A 1 207 ? 18.346 -6.322 62.964 1.00 9.40 222 PHE A C 1
ATOM 1657 O O . PHE A 1 207 ? 18.939 -7.357 62.630 1.00 10.65 222 PHE A O 1
ATOM 1665 N N . VAL A 1 208 ? 17.792 -5.493 62.078 1.00 8.41 223 VAL A N 1
ATOM 1666 C CA . VAL A 1 208 ? 17.637 -5.831 60.691 1.00 9.04 223 VAL A CA 1
ATOM 1667 C C . VAL A 1 208 ? 17.735 -4.623 59.796 1.00 9.14 223 VAL A C 1
ATOM 1668 O O . VAL A 1 208 ? 17.343 -3.527 60.185 1.00 10.01 223 VAL A O 1
ATOM 1672 N N . GLU A 1 209 ? 18.179 -4.840 58.557 1.00 9.40 224 GLU A N 1
ATOM 1673 C CA . GLU A 1 209 ? 18.210 -3.850 57.510 1.00 10.49 224 GLU A CA 1
ATOM 1674 C C . GLU A 1 209 ? 16.960 -4.081 56.612 1.00 10.39 224 GLU A C 1
ATOM 1675 O O . GLU A 1 209 ? 16.721 -5.200 56.223 1.00 10.57 224 GLU A O 1
ATOM 1681 N N . PRO A 1 210 ? 16.278 -3.025 56.175 1.00 9.64 225 PRO A N 1
ATOM 1682 C CA . PRO A 1 210 ? 15.103 -3.247 55.294 1.00 10.71 225 PRO A CA 1
ATOM 1683 C C . PRO A 1 210 ? 15.467 -3.768 53.926 1.00 10.31 225 PRO A C 1
ATOM 1684 O O . PRO A 1 210 ? 14.652 -4.402 53.251 1.00 11.11 225 PRO A O 1
ATOM 1688 N N . ILE A 1 211 ? 16.690 -3.457 53.504 1.00 9.94 226 ILE A N 1
ATOM 1689 C CA . ILE A 1 211 ? 17.342 -3.994 52.315 1.00 9.70 226 ILE A CA 1
ATOM 1690 C C . ILE A 1 211 ? 18.809 -4.133 52.772 1.00 9.18 226 ILE A C 1
ATOM 1691 O O . ILE A 1 211 ? 19.348 -3.178 53.301 1.00 9.71 226 ILE A O 1
ATOM 1696 N N . GLN A 1 212 ? 19.397 -5.335 52.649 1.00 9.47 227 GLN A N 1
ATOM 1697 C CA . GLN A 1 212 ? 20.796 -5.473 53.084 1.00 9.13 227 GLN A CA 1
ATOM 1698 C C . GLN A 1 212 ? 21.671 -4.705 52.157 1.00 9.63 227 GLN A C 1
ATOM 1699 O O . GLN A 1 212 ? 21.586 -4.869 50.939 1.00 11.66 227 GLN A O 1
ATOM 1705 N N . GLY A 1 213 ? 22.506 -3.829 52.710 1.00 10.19 228 GLY A N 1
ATOM 1706 C CA . GLY A 1 213 ? 23.332 -2.930 51.916 1.00 11.89 228 GLY A CA 1
ATOM 1707 C C . GLY A 1 213 ? 24.620 -3.520 51.457 1.00 11.29 228 GLY A C 1
ATOM 1708 O O . GLY A 1 213 ? 24.746 -3.980 50.312 1.00 11.67 228 GLY A O 1
ATOM 1709 N N . GLU A 1 214 ? 25.583 -3.575 52.350 1.00 11.20 229 GLU A N 1
ATOM 1710 C CA . GLU A 1 214 ? 26.863 -4.195 52.060 1.00 11.63 229 GLU A CA 1
ATOM 1711 C C . GLU A 1 214 ? 26.699 -5.663 51.683 1.00 11.86 229 GLU A C 1
ATOM 1712 O O . GLU A 1 214 ? 27.520 -6.182 50.940 1.00 13.23 229 GLU A O 1
ATOM 1718 N N . GLY A 1 215 ? 25.675 -6.299 52.195 1.00 11.75 230 GLY A N 1
ATOM 1719 C CA . GLY A 1 215 ? 25.408 -7.694 51.877 1.00 13.23 230 GLY A CA 1
ATOM 1720 C C . GLY A 1 215 ? 25.010 -7.947 50.426 1.00 13.08 230 GLY A C 1
ATOM 1721 O O . GLY A 1 215 ? 24.962 -9.089 50.006 1.00 14.90 230 GLY A O 1
ATOM 1722 N N . GLY A 1 216 ? 24.724 -6.898 49.651 1.00 12.26 231 GLY A N 1
ATOM 1723 C CA . GLY A 1 216 ? 24.514 -7.019 48.209 1.00 13.04 231 GLY A CA 1
ATOM 1724 C C . GLY A 1 216 ? 23.225 -6.405 47.688 1.00 11.94 231 GLY A C 1
ATOM 1725 O O . GLY A 1 216 ? 22.738 -6.820 46.624 1.00 12.82 231 GLY A O 1
ATOM 1726 N N . VAL A 1 217 ? 22.648 -5.403 48.354 1.00 11.81 232 VAL A N 1
ATOM 1727 C CA . VAL A 1 217 ? 21.374 -4.786 47.939 1.00 11.58 232 VAL A CA 1
ATOM 1728 C C . VAL A 1 217 ? 20.347 -5.935 47.861 1.00 10.34 232 VAL A C 1
ATOM 1729 O O . VAL A 1 217 ? 19.696 -6.169 46.830 1.00 12.85 232 VAL A O 1
ATOM 1733 N N . ASN A 1 218 ? 20.215 -6.645 48.986 1.00 9.74 233 ASN A N 1
ATOM 1734 C CA . ASN A 1 218 ? 19.303 -7.762 49.053 1.00 10.80 233 ASN A CA 1
ATOM 1735 C C . ASN A 1 218 ? 17.958 -7.252 49.492 1.00 10.64 233 ASN A C 1
ATOM 1736 O O . ASN A 1 218 ? 17.755 -6.877 50.648 1.00 11.06 233 ASN A O 1
ATOM 1741 N N . VAL A 1 219 ? 17.045 -7.235 48.523 1.00 11.61 234 VAL A N 1
ATOM 1742 C CA . VAL A 1 219 ? 15.704 -6.804 48.735 1.00 12.11 234 VAL A CA 1
ATOM 1743 C C . VAL A 1 219 ? 14.862 -7.982 49.188 1.00 11.45 234 VAL A C 1
ATOM 1744 O O . VAL A 1 219 ? 14.777 -8.981 48.461 1.00 13.01 234 VAL A O 1
ATOM 1748 N N . PRO A 1 220 ? 14.244 -7.960 50.363 1.00 11.04 235 PRO A N 1
ATOM 1749 C CA . PRO A 1 220 ? 13.461 -9.107 50.813 1.00 11.50 235 PRO A CA 1
ATOM 1750 C C . PRO A 1 220 ? 12.143 -9.242 50.050 1.00 12.87 235 PRO A C 1
ATOM 1751 O O . PRO A 1 220 ? 11.722 -8.302 49.419 1.00 13.13 235 PRO A O 1
ATOM 1755 N N . LYS A 1 221 ? 11.526 -10.391 50.231 1.00 12.68 236 LYS A N 1
ATOM 1756 C CA . LYS A 1 221 ? 10.180 -10.579 49.668 1.00 13.42 236 LYS A CA 1
ATOM 1757 C C . LYS A 1 221 ? 9.152 -9.597 50.224 1.00 16.05 236 LYS A C 1
ATOM 1758 O O . LYS A 1 221 ? 9.269 -9.151 51.374 1.00 14.42 236 LYS A O 1
ATOM 1764 N N . PRO A 1 222 ? 8.131 -9.246 49.448 1.00 23.46 237 PRO A N 1
ATOM 1765 C CA . PRO A 1 222 ? 7.153 -8.288 49.925 1.00 23.68 237 PRO A CA 1
ATOM 1766 C C . PRO A 1 222 ? 6.589 -8.754 51.257 1.00 23.52 237 PRO A C 1
ATOM 1767 O O . PRO A 1 222 ? 6.371 -9.956 51.470 1.00 18.95 237 PRO A O 1
ATOM 1771 N N . GLY A 1 223 ? 6.388 -7.807 52.173 1.00 20.39 238 GLY A N 1
ATOM 1772 C CA . GLY A 1 223 ? 5.820 -8.137 53.454 1.00 18.70 238 GLY A CA 1
ATOM 1773 C C . GLY A 1 223 ? 6.763 -8.690 54.534 1.00 12.57 238 GLY A C 1
ATOM 1774 O O . GLY A 1 223 ? 6.331 -8.947 55.652 1.00 13.76 238 GLY A O 1
ATOM 1775 N N . TYR A 1 224 ? 8.031 -8.859 54.201 1.00 13.10 239 TYR A N 1
ATOM 1776 C CA . TYR A 1 224 ? 8.974 -9.411 55.175 1.00 11.56 239 TYR A CA 1
ATOM 1777 C C . TYR A 1 224 ? 9.054 -8.609 56.478 1.00 11.13 239 TYR A C 1
ATOM 1778 O O . TYR A 1 224 ? 8.872 -9.157 57.559 1.00 11.84 239 TYR A O 1
ATOM 1787 N N . LEU A 1 225 ? 9.332 -7.305 56.352 1.00 10.82 240 LEU A N 1
ATOM 1788 C CA . LEU A 1 225 ? 9.499 -6.490 57.550 1.00 11.94 240 LEU A CA 1
ATOM 1789 C C . LEU A 1 225 ? 8.192 -6.359 58.291 1.00 11.75 240 LEU A C 1
ATOM 1790 O O . LEU A 1 225 ? 8.175 -6.332 59.537 1.00 11.43 240 LEU A O 1
ATOM 1795 N N . LYS A 1 226 ? 7.091 -6.242 57.567 1.00 11.24 241 LYS A N 1
ATOM 1796 C CA . LYS A 1 226 ? 5.757 -6.169 58.206 1.00 11.58 241 LYS A CA 1
ATOM 1797 C C . LYS A 1 226 ? 5.515 -7.397 59.075 1.00 10.58 241 LYS A C 1
ATOM 1798 O O . LYS A 1 226 ? 5.097 -7.293 60.225 1.00 12.23 241 LYS A O 1
ATOM 1804 N N . ARG A 1 227 ? 5.760 -8.565 58.532 1.00 11.12 242 ARG A N 1
ATOM 1805 C CA . ARG A 1 227 ? 5.563 -9.774 59.289 1.00 12.31 242 ARG A CA 1
ATOM 1806 C C . ARG A 1 227 ? 6.549 -9.902 60.450 1.00 11.40 242 ARG A C 1
ATOM 1807 O O . ARG A 1 227 ? 6.219 -10.354 61.539 1.00 12.83 242 ARG A O 1
ATOM 1815 N N . ALA A 1 228 ? 7.781 -9.556 60.168 1.00 11.88 243 ALA A N 1
ATOM 1816 C CA . ALA A 1 228 ? 8.832 -9.592 61.245 1.00 11.60 243 ALA A CA 1
ATOM 1817 C C . ALA A 1 228 ? 8.390 -8.760 62.443 1.00 11.02 243 ALA A C 1
ATOM 1818 O O . ALA A 1 228 ? 8.557 -9.185 63.577 1.00 12.38 243 ALA A O 1
ATOM 1820 N N . HIS A 1 229 ? 7.830 -7.572 62.181 1.00 10.57 244 HIS A N 1
ATOM 1821 C CA . HIS A 1 229 ? 7.430 -6.731 63.315 1.00 12.59 244 HIS A CA 1
ATOM 1822 C C . HIS A 1 229 ? 6.306 -7.379 64.102 1.00 11.91 244 HIS A C 1
ATOM 1823 O O . HIS A 1 229 ? 6.317 -7.360 65.355 1.00 13.70 244 HIS A O 1
ATOM 1830 N N . GLU A 1 230 ? 5.341 -7.971 63.411 1.00 12.72 245 GLU A N 1
ATOM 1831 C CA . GLU A 1 230 ? 4.281 -8.686 64.121 1.00 13.57 245 GLU A CA 1
ATOM 1832 C C . GLU A 1 230 ? 4.820 -9.846 65.013 1.00 12.91 245 GLU A C 1
ATOM 1833 O O . GLU A 1 230 ? 4.412 -10.025 66.166 1.00 13.86 245 GLU A O 1
ATOM 1839 N N . LEU A 1 231 ? 5.770 -10.614 64.459 1.00 12.78 246 LEU A N 1
ATOM 1840 C CA . LEU A 1 231 ? 6.365 -11.704 65.227 1.00 12.74 246 LEU A CA 1
ATOM 1841 C C . LEU A 1 231 ? 7.119 -11.213 66.456 1.00 12.19 246 LEU A C 1
ATOM 1842 O O . LEU A 1 231 ? 7.022 -11.808 67.531 1.00 14.32 246 LEU A O 1
ATOM 1847 N N . CYS A 1 232 ? 7.872 -10.115 66.281 1.00 11.15 247 CYS A N 1
ATOM 1848 C CA . CYS A 1 232 ? 8.550 -9.490 67.385 1.00 11.45 247 CYS A CA 1
ATOM 1849 C C . CYS A 1 232 ? 7.607 -8.982 68.427 1.00 11.92 247 CYS A C 1
ATOM 1850 O O . CYS A 1 232 ? 7.815 -9.203 69.638 1.00 12.56 247 CYS A O 1
ATOM 1853 N N . ARG A 1 233 ? 6.543 -8.280 68.021 1.00 14.14 248 ARG A N 1
ATOM 1854 C CA . ARG A 1 233 ? 5.645 -7.768 69.032 1.00 16.18 248 ARG A CA 1
ATOM 1855 C C . ARG A 1 233 ? 4.953 -8.873 69.839 1.00 19.25 248 ARG A C 1
ATOM 1856 O O . ARG A 1 233 ? 4.690 -8.759 71.041 1.00 21.80 248 ARG A O 1
ATOM 1864 N N . SER A 1 234 ? 4.693 -9.976 69.169 1.00 20.67 249 SER A N 1
ATOM 1865 C CA . SER A 1 234 ? 4.044 -11.085 69.859 1.00 17.22 249 SER A CA 1
ATOM 1866 C C . SER A 1 234 ? 4.860 -11.553 71.070 1.00 20.75 249 SER A C 1
ATOM 1867 O O . SER A 1 234 ? 4.318 -12.055 72.083 1.00 28.05 249 SER A O 1
ATOM 1870 N N . LYS A 1 235 ? 6.180 -11.397 70.943 1.00 17.95 250 LYS A N 1
ATOM 1871 C CA . LYS A 1 235 ? 7.096 -11.876 71.943 1.00 17.95 250 LYS A CA 1
ATOM 1872 C C . LYS A 1 235 ? 7.679 -10.715 72.823 1.00 15.17 250 LYS A C 1
ATOM 1873 O O . LYS A 1 235 ? 8.631 -10.933 73.594 1.00 18.88 250 LYS A O 1
ATOM 1879 N N . ASN A 1 236 ? 7.165 -9.500 72.661 1.00 14.42 251 ASN A N 1
ATOM 1880 C CA . ASN A 1 236 ? 7.697 -8.315 73.350 1.00 14.75 251 ASN A CA 1
ATOM 1881 C C . ASN A 1 236 ? 9.211 -8.178 73.073 1.00 15.10 251 ASN A C 1
ATOM 1882 O O . ASN A 1 236 ? 10.012 -8.041 74.018 1.00 16.26 251 ASN A O 1
ATOM 1887 N N . VAL A 1 237 ? 9.592 -8.233 71.802 1.00 12.15 252 VAL A N 1
ATOM 1888 C CA . VAL A 1 237 ? 10.970 -8.090 71.362 1.00 11.96 252 VAL A CA 1
ATOM 1889 C C . VAL A 1 237 ? 11.019 -6.825 70.515 1.00 12.13 252 VAL A C 1
ATOM 1890 O O . VAL A 1 237 ? 10.171 -6.602 69.678 1.00 12.45 252 VAL A O 1
ATOM 1894 N N . LEU A 1 238 ? 12.028 -5.975 70.767 1.00 10.76 253 LEU A N 1
ATOM 1895 C CA . LEU A 1 238 ? 12.181 -4.765 70.014 1.00 10.80 253 LEU A CA 1
ATOM 1896 C C . LEU A 1 238 ? 12.598 -5.023 68.579 1.00 10.97 253 LEU A C 1
ATOM 1897 O O . LEU A 1 238 ? 13.512 -5.792 68.348 1.00 11.59 253 LEU A O 1
ATOM 1902 N N . LEU A 1 239 ? 12.010 -4.303 67.617 1.00 10.40 254 LEU A N 1
ATOM 1903 C CA . LEU A 1 239 ? 12.476 -4.332 66.249 1.00 10.69 254 LEU A CA 1
ATOM 1904 C C . LEU A 1 239 ? 13.366 -3.107 66.033 1.00 10.40 254 LEU A C 1
ATOM 1905 O O . LEU A 1 239 ? 12.881 -1.956 66.059 1.00 10.98 254 LEU A O 1
ATOM 1910 N N . ILE A 1 240 ? 14.690 -3.364 65.919 1.00 9.89 255 ILE A N 1
ATOM 1911 C CA . ILE A 1 240 ? 15.661 -2.303 65.618 1.00 9.00 255 ILE A CA 1
ATOM 1912 C C . ILE A 1 240 ? 15.895 -2.310 64.130 1.00 8.86 255 ILE A C 1
ATOM 1913 O O . ILE A 1 240 ? 16.377 -3.321 63.566 1.00 9.46 255 ILE A O 1
ATOM 1918 N N . VAL A 1 241 ? 15.543 -1.235 63.442 1.00 8.50 256 VAL A N 1
ATOM 1919 C CA . VAL A 1 241 ? 15.685 -1.153 62.007 1.00 8.59 256 VAL A CA 1
ATOM 1920 C C . VAL A 1 241 ? 16.774 -0.200 61.637 1.00 8.69 256 VAL A C 1
ATOM 1921 O O . VAL A 1 241 ? 16.735 0.987 62.004 1.00 9.17 256 VAL A O 1
ATOM 1925 N N . ASP A 1 242 ? 17.806 -0.746 60.988 1.00 8.63 257 ASP A N 1
ATOM 1926 C CA . ASP A 1 242 ? 18.975 0.039 60.582 1.00 9.23 257 ASP A CA 1
ATOM 1927 C C . ASP A 1 242 ? 18.649 0.692 59.232 1.00 9.11 257 ASP A C 1
ATOM 1928 O O . ASP A 1 242 ? 18.651 -0.014 58.190 1.00 9.86 257 ASP A O 1
ATOM 1933 N N . GLU A 1 243 ? 18.382 1.991 59.231 1.00 8.94 258 GLU A N 1
ATOM 1934 C CA . GLU A 1 243 ? 18.124 2.784 58.048 1.00 8.87 258 GLU A CA 1
ATOM 1935 C C . GLU A 1 243 ? 19.293 3.682 57.707 1.00 8.48 258 GLU A C 1
ATOM 1936 O O . GLU A 1 243 ? 19.143 4.683 56.979 1.00 9.75 258 GLU A O 1
ATOM 1942 N N . ILE A 1 244 ? 20.497 3.336 58.212 1.00 8.85 259 ILE A N 1
ATOM 1943 C CA . ILE A 1 244 ? 21.680 4.174 57.968 1.00 9.12 259 ILE A CA 1
ATOM 1944 C C . ILE A 1 244 ? 21.983 4.249 56.455 1.00 8.79 259 ILE A C 1
ATOM 1945 O O . ILE A 1 244 ? 22.352 5.309 55.975 1.00 10.07 259 ILE A O 1
ATOM 1950 N N . GLN A 1 245 ? 21.805 3.130 55.745 1.00 9.27 260 GLN A N 1
ATOM 1951 C CA . GLN A 1 245 ? 22.001 3.131 54.290 1.00 9.58 260 GLN A CA 1
ATOM 1952 C C . GLN A 1 245 ? 20.682 3.297 53.472 1.00 9.24 260 GLN A C 1
ATOM 1953 O O . GLN A 1 245 ? 20.701 3.937 52.438 1.00 10.49 260 GLN A O 1
ATOM 1959 N N . THR A 1 246 ? 19.579 2.715 53.971 1.00 9.49 261 THR A N 1
ATOM 1960 C CA . THR A 1 246 ? 18.351 2.713 53.220 1.00 9.83 261 THR A CA 1
ATOM 1961 C C . THR A 1 246 ? 17.449 3.890 53.460 1.00 9.96 261 THR A C 1
ATOM 1962 O O . THR A 1 246 ? 16.483 4.069 52.709 1.00 11.70 261 THR A O 1
ATOM 1966 N N . GLY A 1 247 ? 17.680 4.637 54.516 1.00 9.77 262 GLY A N 1
ATOM 1967 C CA . GLY A 1 247 ? 16.745 5.692 54.924 1.00 10.67 262 GLY A CA 1
ATOM 1968 C C . GLY A 1 247 ? 16.898 6.948 54.136 1.00 9.34 262 GLY A C 1
ATOM 1969 O O . GLY A 1 247 ? 17.664 7.044 53.165 1.00 11.61 262 GLY A O 1
ATOM 1970 N N . LEU A 1 248 ? 16.143 7.965 54.536 1.00 10.15 263 LEU A N 1
ATOM 1971 C CA . LEU A 1 248 ? 16.333 9.302 54.049 1.00 9.82 263 LEU A CA 1
ATOM 1972 C C . LEU A 1 248 ? 16.187 9.372 52.529 1.00 9.50 263 LEU A C 1
ATOM 1973 O O . LEU A 1 248 ? 17.014 9.919 51.825 1.00 10.88 263 LEU A O 1
ATOM 1978 N N . CYS A 1 249 ? 15.063 8.844 52.039 1.00 10.06 264 CYS A N 1
ATOM 1979 C CA . CYS A 1 249 ? 14.597 9.023 50.686 1.00 10.53 264 CYS A CA 1
ATOM 1980 C C . CYS A 1 249 ? 15.244 8.104 49.639 1.00 10.33 264 CYS A C 1
ATOM 1981 O O . CYS A 1 249 ? 14.767 8.016 48.521 1.00 11.24 264 CYS A O 1
ATOM 1984 N N . ARG A 1 250 ? 16.347 7.405 49.983 1.00 9.76 265 ARG A N 1
ATOM 1985 C CA . ARG A 1 250 ? 17.128 6.611 49.026 1.00 9.76 265 ARG A CA 1
ATOM 1986 C C . ARG A 1 250 ? 16.258 5.618 48.257 1.00 10.03 265 ARG A C 1
ATOM 1987 O O . ARG A 1 250 ? 16.498 5.417 47.072 1.00 10.88 265 ARG A O 1
ATOM 1995 N N . THR A 1 251 ? 15.331 4.952 48.973 1.00 9.80 266 THR A N 1
ATOM 1996 C CA . THR A 1 251 ? 14.523 3.899 48.346 1.00 10.21 266 THR A CA 1
ATOM 1997 C C . THR A 1 251 ? 13.181 4.426 47.820 1.00 10.94 266 THR A C 1
ATOM 1998 O O . THR A 1 251 ? 12.320 3.628 47.466 1.00 13.14 266 THR A O 1
ATOM 2002 N N . GLY A 1 252 ? 13.016 5.758 47.756 1.00 11.21 267 GLY A N 1
ATOM 2003 C CA . GLY A 1 252 ? 11.751 6.290 47.294 1.00 13.48 267 GLY A CA 1
ATOM 2004 C C . GLY A 1 252 ? 10.692 6.610 48.331 1.00 12.98 267 GLY A C 1
ATOM 2005 O O . GLY A 1 252 ? 9.588 7.067 47.968 1.00 15.59 267 GLY A O 1
ATOM 2006 N N . ARG A 1 253 ? 11.030 6.397 49.599 1.00 12.66 268 ARG A N 1
ATOM 2007 C CA . ARG A 1 253 ? 10.188 6.735 50.746 1.00 12.90 268 ARG A CA 1
ATOM 2008 C C . ARG A 1 253 ? 11.113 7.352 51.794 1.00 11.81 268 ARG A C 1
ATOM 2009 O O . ARG A 1 253 ? 12.354 7.140 51.756 1.00 12.62 268 ARG A O 1
ATOM 2017 N N . LEU A 1 254 ? 10.579 8.134 52.747 1.00 12.48 269 LEU A N 1
ATOM 2018 C CA . LEU A 1 254 ? 11.412 8.710 53.767 1.00 12.87 269 LEU A CA 1
ATOM 2019 C C . LEU A 1 254 ? 12.245 7.655 54.486 1.00 13.05 269 LEU A C 1
ATOM 2020 O O . LEU A 1 254 ? 13.458 7.855 54.685 1.00 15.94 269 LEU A O 1
ATOM 2025 N N . LEU A 1 255 ? 11.639 6.549 54.869 1.00 12.68 270 LEU A N 1
ATOM 2026 C CA . LEU A 1 255 ? 12.332 5.399 55.391 1.00 11.58 270 LEU A CA 1
ATOM 2027 C C . LEU A 1 255 ? 12.007 4.208 54.527 1.00 11.10 270 LEU A C 1
ATOM 2028 O O . LEU A 1 255 ? 10.855 4.052 54.105 1.00 12.30 270 LEU A O 1
ATOM 2033 N N . ALA A 1 256 ? 12.949 3.321 54.309 1.00 11.36 271 ALA A N 1
ATOM 2034 C CA . ALA A 1 256 ? 12.631 2.087 53.589 1.00 12.12 271 ALA A CA 1
ATOM 2035 C C . ALA A 1 256 ? 11.584 1.225 54.308 1.00 12.84 271 ALA A C 1
ATOM 2036 O O . ALA A 1 256 ? 10.850 0.517 53.635 1.00 14.49 271 ALA A O 1
ATOM 2038 N N . ALA A 1 257 ? 11.526 1.306 55.626 1.00 11.23 272 ALA A N 1
ATOM 2039 C CA . ALA A 1 257 ? 10.537 0.645 56.407 1.00 11.83 272 ALA A CA 1
ATOM 2040 C C . ALA A 1 257 ? 9.118 1.065 56.020 1.00 11.28 272 ALA A C 1
ATOM 2041 O O . ALA A 1 257 ? 8.149 0.313 56.241 1.00 13.37 272 ALA A O 1
ATOM 2043 N N . ASP A 1 258 ? 8.959 2.261 55.436 1.00 12.60 273 ASP A N 1
ATOM 2044 C CA . ASP A 1 258 ? 7.622 2.751 55.012 1.00 15.19 273 ASP A CA 1
ATOM 2045 C C . ASP A 1 258 ? 7.065 1.874 53.929 1.00 18.11 273 ASP A C 1
ATOM 2046 O O . ASP A 1 258 ? 5.866 1.798 53.814 1.00 20.12 273 ASP A O 1
ATOM 2051 N N . HIS A 1 259 ? 7.894 1.187 53.137 1.00 17.32 274 HIS A N 1
ATOM 2052 C CA . HIS A 1 259 ? 7.404 0.235 52.071 1.00 17.98 274 HIS A CA 1
ATOM 2053 C C . HIS A 1 259 ? 6.452 -0.893 52.703 1.00 19.94 274 HIS A C 1
ATOM 2054 O O . HIS A 1 259 ? 5.468 -1.454 51.985 1.00 28.26 274 HIS A O 1
ATOM 2061 N N . ASP A 1 260 ? 6.685 -1.186 54.013 1.00 15.73 275 ASP A N 1
ATOM 2062 C CA . ASP A 1 260 ? 5.958 -2.189 54.770 1.00 14.60 275 ASP A CA 1
ATOM 2063 C C . ASP A 1 260 ? 5.071 -1.577 55.849 1.00 15.19 275 ASP A C 1
ATOM 2064 O O . ASP A 1 260 ? 4.473 -2.303 56.678 1.00 16.34 275 ASP A O 1
ATOM 2069 N N . GLU A 1 261 ? 4.924 -0.258 55.841 1.00 14.32 276 GLU A N 1
ATOM 2070 C CA . GLU A 1 261 ? 4.198 0.440 56.908 1.00 16.12 276 GLU A CA 1
ATOM 2071 C C . GLU A 1 261 ? 4.668 0.044 58.280 1.00 15.31 276 GLU A C 1
ATOM 2072 O O . GLU A 1 261 ? 3.861 -0.196 59.192 1.00 18.50 276 GLU A O 1
ATOM 2078 N N . VAL A 1 262 ? 6.004 -0.044 58.421 1.00 12.71 277 VAL A N 1
ATOM 2079 C CA . VAL A 1 262 ? 6.613 -0.373 59.681 1.00 12.72 277 VAL A CA 1
ATOM 2080 C C . VAL A 1 262 ? 7.214 0.868 60.291 1.00 10.49 277 VAL A C 1
ATOM 2081 O O . VAL A 1 262 ? 8.047 1.547 59.673 1.00 12.46 277 VAL A O 1
ATOM 2085 N N . HIS A 1 263 ? 6.877 1.114 61.539 1.00 11.93 278 HIS A N 1
ATOM 2086 C CA . HIS A 1 263 ? 7.463 2.165 62.358 1.00 11.98 278 HIS A CA 1
ATOM 2087 C C . HIS A 1 263 ? 8.405 1.441 63.325 1.00 12.58 278 HIS A C 1
ATOM 2088 O O . HIS A 1 263 ? 7.973 0.772 64.265 1.00 14.21 278 HIS A O 1
ATOM 2095 N N . PRO A 1 264 ? 9.726 1.491 63.073 1.00 12.66 279 PRO A N 1
ATOM 2096 C CA . PRO A 1 264 ? 10.659 0.730 63.888 1.00 12.05 279 PRO A CA 1
ATOM 2097 C C . PRO A 1 264 ? 10.505 1.044 65.394 1.00 12.15 279 PRO A C 1
ATOM 2098 O O . PRO A 1 264 ? 10.247 2.188 65.787 1.00 12.47 279 PRO A O 1
ATOM 2102 N N . ASP A 1 265 ? 10.660 0.042 66.270 1.00 11.95 280 ASP A N 1
ATOM 2103 C CA . ASP A 1 265 ? 10.738 0.358 67.687 1.00 11.44 280 ASP A CA 1
ATOM 2104 C C . ASP A 1 265 ? 11.964 1.232 67.998 1.00 9.89 280 ASP A C 1
ATOM 2105 O O . ASP A 1 265 ? 11.897 2.160 68.844 1.00 11.63 280 ASP A O 1
ATOM 2110 N N A ILE A 1 266 ? 13.111 0.867 67.416 0.50 10.81 281 ILE A N 1
ATOM 2111 N N B ILE A 1 266 ? 13.129 0.876 67.454 0.50 9.71 281 ILE A N 1
ATOM 2112 C CA A ILE A 1 266 ? 14.276 1.718 67.451 0.50 9.73 281 ILE A CA 1
ATOM 2113 C CA B ILE A 1 266 ? 14.275 1.761 67.505 0.50 8.51 281 ILE A CA 1
ATOM 2114 C C A ILE A 1 266 ? 14.721 1.955 66.021 0.50 10.24 281 ILE A C 1
ATOM 2115 C C B ILE A 1 266 ? 14.765 1.965 66.081 0.50 9.02 281 ILE A C 1
ATOM 2116 O O A ILE A 1 266 ? 14.880 0.986 65.240 0.50 9.61 281 ILE A O 1
ATOM 2117 O O B ILE A 1 266 ? 14.965 0.967 65.349 0.50 9.59 281 ILE A O 1
ATOM 2126 N N . LEU A 1 267 ? 14.904 3.201 65.644 1.00 8.58 282 LEU A N 1
ATOM 2127 C CA . LEU A 1 267 ? 15.344 3.590 64.308 1.00 9.33 282 LEU A CA 1
ATOM 2128 C C . LEU A 1 267 ? 16.776 4.060 64.369 1.00 8.90 282 LEU A C 1
ATOM 2129 O O . LEU A 1 267 ? 17.125 4.876 65.230 1.00 9.60 282 LEU A O 1
ATOM 2134 N N . LEU A 1 268 ? 17.620 3.615 63.426 1.00 8.13 283 LEU A N 1
ATOM 2135 C CA . LEU A 1 268 ? 18.992 4.130 63.222 1.00 7.87 283 LEU A CA 1
ATOM 2136 C C . LEU A 1 268 ? 19.051 4.905 61.941 1.00 8.52 283 LEU A C 1
ATOM 2137 O O . LEU A 1 268 ? 18.615 4.405 60.904 1.00 8.79 283 LEU A O 1
ATOM 2142 N N . LEU A 1 269 ? 19.650 6.107 62.017 1.00 8.04 284 LEU A N 1
ATOM 2143 C CA . LEU A 1 269 ? 19.967 6.933 60.875 1.00 8.41 284 LEU A CA 1
ATOM 2144 C C . LEU A 1 269 ? 21.443 7.305 60.898 1.00 8.66 284 LEU A C 1
ATOM 2145 O O . LEU A 1 269 ? 22.064 7.344 61.955 1.00 8.59 284 LEU A O 1
ATOM 2150 N N . GLY A 1 270 ? 21.971 7.592 59.730 1.00 9.22 285 GLY A N 1
ATOM 2151 C CA . GLY A 1 270 ? 23.360 8.073 59.627 1.00 10.08 285 GLY A CA 1
ATOM 2152 C C . GLY A 1 270 ? 23.604 8.574 58.222 1.00 9.10 285 GLY A C 1
ATOM 2153 O O . GLY A 1 270 ? 22.674 9.039 57.580 1.00 9.96 285 GLY A O 1
ATOM 2154 N N A LYS A 1 271 ? 24.846 8.475 57.766 0.50 9.49 286 LYS A N 1
ATOM 2155 N N B LYS A 1 271 ? 24.842 8.455 57.754 0.50 9.56 286 LYS A N 1
ATOM 2156 C CA A LYS A 1 271 ? 25.183 8.759 56.376 0.50 8.76 286 LYS A CA 1
ATOM 2157 C CA B LYS A 1 271 ? 25.176 8.741 56.357 0.50 9.03 286 LYS A CA 1
ATOM 2158 C C A LYS A 1 271 ? 24.579 10.078 55.857 0.50 8.28 286 LYS A C 1
ATOM 2159 C C B LYS A 1 271 ? 24.578 10.070 55.859 0.50 8.29 286 LYS A C 1
ATOM 2160 O O A LYS A 1 271 ? 25.089 11.149 56.229 0.50 11.03 286 LYS A O 1
ATOM 2161 O O B LYS A 1 271 ? 25.088 11.135 56.245 0.50 10.80 286 LYS A O 1
ATOM 2172 N N . SER A 1 272 ? 23.529 10.029 55.005 1.00 9.29 287 SER A N 1
ATOM 2173 C CA . SER A 1 272 ? 22.986 11.267 54.484 1.00 8.62 287 SER A CA 1
ATOM 2174 C C . SER A 1 272 ? 22.248 12.158 55.503 1.00 8.76 287 SER A C 1
ATOM 2175 O O . SER A 1 272 ? 21.827 13.270 55.148 1.00 9.48 287 SER A O 1
ATOM 2178 N N . LEU A 1 273 ? 22.156 11.743 56.740 1.00 8.30 288 LEU A N 1
ATOM 2179 C CA . LEU A 1 273 ? 21.704 12.649 57.801 1.00 9.45 288 LEU A CA 1
ATOM 2180 C C . LEU A 1 273 ? 22.468 13.939 57.762 1.00 9.48 288 LEU A C 1
ATOM 2181 O O . LEU A 1 273 ? 21.942 14.969 58.196 1.00 10.28 288 LEU A O 1
ATOM 2186 N N . SER A 1 274 ? 23.735 13.905 57.368 1.00 9.53 289 SER A N 1
ATOM 2187 C CA . SER A 1 274 ? 24.575 15.114 57.302 1.00 10.19 289 SER A CA 1
ATOM 2188 C C . SER A 1 274 ? 24.895 15.565 55.868 1.00 8.70 289 SER A C 1
ATOM 2189 O O . SER A 1 274 ? 25.745 16.435 55.669 1.00 9.32 289 SER A O 1
ATOM 2192 N N . ALA A 1 275 ? 24.249 14.923 54.879 1.00 9.24 290 ALA A N 1
ATOM 2193 C CA . ALA A 1 275 ? 24.604 15.168 53.472 1.00 9.76 290 ALA A CA 1
ATOM 2194 C C . ALA A 1 275 ? 26.083 14.887 53.236 1.00 9.36 290 ALA A C 1
ATOM 2195 O O . ALA A 1 275 ? 26.649 15.444 52.302 1.00 10.81 290 ALA A O 1
ATOM 2197 N N . GLY A 1 276 ? 26.666 14.006 54.039 1.00 8.54 291 GLY A N 1
ATOM 2198 C CA . GLY A 1 276 ? 28.052 13.662 53.786 1.00 9.11 291 GLY A CA 1
ATOM 2199 C C . GLY A 1 276 ? 29.086 14.700 54.215 1.00 9.18 291 GLY A C 1
ATOM 2200 O O . GLY A 1 276 ? 30.261 14.566 53.843 1.00 10.40 291 GLY A O 1
ATOM 2201 N N . VAL A 1 277 ? 28.656 15.666 55.020 1.00 9.63 292 VAL A N 1
ATOM 2202 C CA . VAL A 1 277 ? 29.504 16.784 55.372 1.00 10.36 292 VAL A CA 1
ATOM 2203 C C . VAL A 1 277 ? 30.273 16.524 56.666 1.00 11.73 292 VAL A C 1
ATOM 2204 O O . VAL A 1 277 ? 31.469 16.804 56.730 1.00 12.95 292 VAL A O 1
ATOM 2208 N N . VAL A 1 278 ? 29.600 15.966 57.668 1.00 12.55 293 VAL A N 1
ATOM 2209 C CA . VAL A 1 278 ? 30.253 15.655 58.935 1.00 13.56 293 VAL A CA 1
ATOM 2210 C C . VAL A 1 278 ? 29.587 14.385 59.470 1.00 11.08 293 VAL A C 1
ATOM 2211 O O . VAL A 1 278 ? 28.390 14.165 59.239 1.00 11.80 293 VAL A O 1
ATOM 2215 N N . PRO A 1 279 ? 30.266 13.599 60.279 1.00 10.38 294 PRO A N 1
ATOM 2216 C CA . PRO A 1 279 ? 29.662 12.393 60.787 1.00 9.54 294 PRO A CA 1
ATOM 2217 C C . PRO A 1 279 ? 28.647 12.666 61.881 1.00 9.46 294 PRO A C 1
ATOM 2218 O O . PRO A 1 279 ? 29.022 13.175 62.931 1.00 13.16 294 PRO A O 1
ATOM 2222 N N . ILE A 1 280 ? 27.376 12.366 61.622 1.00 9.04 295 ILE A N 1
ATOM 2223 C CA . ILE A 1 280 ? 26.331 12.421 62.676 1.00 9.32 295 ILE A CA 1
ATOM 2224 C C . ILE A 1 280 ? 25.354 11.279 62.405 1.00 8.51 295 ILE A C 1
ATOM 2225 O O . ILE A 1 280 ? 24.934 11.081 61.270 1.00 12.07 295 ILE A O 1
ATOM 2230 N N . SER A 1 281 ? 25.016 10.563 63.433 1.00 7.82 296 SER A N 1
ATOM 2231 C CA . SER A 1 281 ? 24.095 9.420 63.418 1.00 8.53 296 SER A CA 1
ATOM 2232 C C . SER A 1 281 ? 23.049 9.642 64.479 1.00 8.01 296 SER A C 1
ATOM 2233 O O . SER A 1 281 ? 23.240 10.448 65.392 1.00 8.32 296 SER A O 1
ATOM 2236 N N . ALA A 1 282 ? 21.975 8.873 64.407 1.00 7.96 297 ALA A N 1
ATOM 2237 C CA . ALA A 1 282 ? 20.863 9.016 65.310 1.00 8.49 297 ALA A CA 1
ATOM 2238 C C . ALA A 1 282 ? 20.279 7.704 65.674 1.00 8.36 297 ALA A C 1
ATOM 2239 O O . ALA A 1 282 ? 20.174 6.806 64.806 1.00 9.67 297 ALA A O 1
ATOM 2241 N N . VAL A 1 283 ? 19.855 7.588 66.927 1.00 8.51 298 VAL A N 1
ATOM 2242 C CA . VAL A 1 283 ? 19.053 6.493 67.445 1.00 8.24 298 VAL A CA 1
ATOM 2243 C C . VAL A 1 283 ? 17.784 7.088 68.020 1.00 7.65 298 VAL A C 1
ATOM 2244 O O . VAL A 1 283 ? 17.865 7.983 68.847 1.00 9.08 298 VAL A O 1
ATOM 2248 N N . MET A 1 284 ? 16.636 6.613 67.568 1.00 8.51 299 MET A N 1
ATOM 2249 C CA . MET A 1 284 ? 15.343 7.176 67.968 1.00 9.32 299 MET A CA 1
ATOM 2250 C C . MET A 1 284 ? 14.444 6.092 68.483 1.00 8.70 299 MET A C 1
ATOM 2251 O O . MET A 1 284 ? 14.431 4.994 67.933 1.00 9.81 299 MET A O 1
ATOM 2256 N N . GLY A 1 285 ? 13.638 6.421 69.487 1.00 9.18 300 GLY A N 1
ATOM 2257 C CA . GLY A 1 285 ? 12.767 5.424 70.074 1.00 9.60 300 GLY A CA 1
ATOM 2258 C C . GLY A 1 285 ? 11.768 6.086 70.997 1.00 9.86 300 GLY A C 1
ATOM 2259 O O . GLY A 1 285 ? 11.873 7.258 71.331 1.00 10.55 300 GLY A O 1
ATOM 2260 N N . ARG A 1 286 ? 10.736 5.305 71.397 1.00 10.33 301 ARG A N 1
ATOM 2261 C CA . ARG A 1 286 ? 9.777 5.743 72.381 1.00 10.39 301 ARG A CA 1
ATOM 2262 C C . ARG A 1 286 ? 10.403 5.935 73.727 1.00 10.33 301 ARG A C 1
ATOM 2263 O O . ARG A 1 286 ? 11.453 5.353 74.060 1.00 10.65 301 ARG A O 1
ATOM 2271 N N . ALA A 1 287 ? 9.773 6.772 74.527 1.00 10.81 302 ALA A N 1
ATOM 2272 C CA . ALA A 1 287 ? 10.270 7.180 75.840 1.00 11.41 302 ALA A CA 1
ATOM 2273 C C . ALA A 1 287 ? 10.565 6.003 76.725 1.00 11.69 302 ALA A C 1
ATOM 2274 O O . ALA A 1 287 ? 11.637 5.977 77.369 1.00 13.54 302 ALA A O 1
ATOM 2276 N N . ASP A 1 288 ? 9.665 5.048 76.810 1.00 11.44 303 ASP A N 1
ATOM 2277 C CA . ASP A 1 288 ? 9.824 3.952 77.747 1.00 14.20 303 ASP A CA 1
ATOM 2278 C C . ASP A 1 288 ? 10.918 2.934 77.411 1.00 12.71 303 ASP A C 1
ATOM 2279 O O . ASP A 1 288 ? 11.268 2.105 78.243 1.00 15.26 303 ASP A O 1
ATOM 2284 N N . VAL A 1 289 ? 11.493 3.082 76.233 1.00 11.10 304 VAL A N 1
ATOM 2285 C CA . VAL A 1 289 ? 12.700 2.364 75.814 1.00 10.60 304 VAL A CA 1
ATOM 2286 C C . VAL A 1 289 ? 13.933 3.260 75.978 1.00 10.34 304 VAL A C 1
ATOM 2287 O O . VAL A 1 289 ? 14.902 2.870 76.659 1.00 12.36 304 VAL A O 1
ATOM 2291 N N . MET A 1 290 ? 13.909 4.425 75.362 1.00 10.01 305 MET A N 1
ATOM 2292 C CA . MET A 1 290 ? 15.089 5.273 75.373 1.00 11.56 305 MET A CA 1
ATOM 2293 C C . MET A 1 290 ? 15.470 5.793 76.760 1.00 10.45 305 MET A C 1
ATOM 2294 O O . MET A 1 290 ? 16.640 6.050 77.032 1.00 11.94 305 MET A O 1
ATOM 2299 N N . ASP A 1 291 ? 14.494 5.904 77.651 1.00 11.21 306 ASP A N 1
ATOM 2300 C CA . ASP A 1 291 ? 14.750 6.450 78.993 1.00 12.92 306 ASP A CA 1
ATOM 2301 C C . ASP A 1 291 ? 15.482 5.502 79.892 1.00 13.69 306 ASP A C 1
ATOM 2302 O O . ASP A 1 291 ? 15.895 5.925 80.979 1.00 15.36 306 ASP A O 1
ATOM 2307 N N . VAL A 1 292 ? 15.773 4.277 79.453 1.00 13.99 307 VAL A N 1
ATOM 2308 C CA . VAL A 1 292 ? 16.659 3.432 80.224 1.00 14.08 307 VAL A CA 1
ATOM 2309 C C . VAL A 1 292 ? 18.100 3.973 80.257 1.00 12.34 307 VAL A C 1
ATOM 2310 O O . VAL A 1 292 ? 18.901 3.619 81.142 1.00 14.36 307 VAL A O 1
ATOM 2314 N N . LEU A 1 293 ? 18.449 4.841 79.303 1.00 12.57 308 LEU A N 1
ATOM 2315 C CA . LEU A 1 293 ? 19.803 5.432 79.281 1.00 13.00 308 LEU A CA 1
ATOM 2316 C C . LEU A 1 293 ? 19.852 6.657 80.181 1.00 13.22 308 LEU A C 1
ATOM 2317 O O . LEU A 1 293 ? 19.720 7.806 79.729 1.00 14.74 308 LEU A O 1
ATOM 2322 N N . LYS A 1 294 ? 20.028 6.356 81.462 1.00 12.87 309 LYS A N 1
ATOM 2323 C CA . LYS A 1 294 ? 20.058 7.360 82.498 1.00 14.09 309 LYS A CA 1
ATOM 2324 C C . LYS A 1 294 ? 21.369 8.119 82.477 1.00 12.53 309 LYS A C 1
ATOM 2325 O O . LYS A 1 294 ? 22.383 7.686 81.917 1.00 12.75 309 LYS A O 1
ATOM 2331 N N . PRO A 1 295 ? 21.432 9.262 83.151 1.00 14.37 310 PRO A N 1
ATOM 2332 C CA . PRO A 1 295 ? 22.653 10.030 83.165 1.00 14.38 310 PRO A CA 1
ATOM 2333 C C . PRO A 1 295 ? 23.858 9.261 83.649 1.00 12.48 310 PRO A C 1
ATOM 2334 O O . PRO A 1 295 ? 23.798 8.512 84.622 1.00 14.36 310 PRO A O 1
ATOM 2338 N N . GLY A 1 296 ? 24.956 9.387 82.918 1.00 14.29 311 GLY A N 1
ATOM 2339 C CA . GLY A 1 296 ? 26.216 8.711 83.220 1.00 15.06 311 GLY A CA 1
ATOM 2340 C C . GLY A 1 296 ? 26.356 7.313 82.576 1.00 11.69 311 GLY A C 1
ATOM 2341 O O . GLY A 1 296 ? 27.470 6.764 82.577 1.00 13.84 311 GLY A O 1
ATOM 2342 N N . THR A 1 297 ? 25.240 6.774 82.016 1.00 11.64 312 THR A N 1
ATOM 2343 C CA . THR A 1 297 ? 25.240 5.462 81.478 1.00 11.25 312 THR A CA 1
ATOM 2344 C C . THR A 1 297 ? 25.595 5.365 79.990 1.00 9.07 312 THR A C 1
ATOM 2345 O O . THR A 1 297 ? 25.795 4.261 79.471 1.00 11.06 312 THR A O 1
ATOM 2349 N N . HIS A 1 298 ? 25.702 6.493 79.347 1.00 9.81 313 HIS A N 1
ATOM 2350 C CA . HIS A 1 298 ? 26.141 6.534 77.963 1.00 9.48 313 HIS A CA 1
ATOM 2351 C C . HIS A 1 298 ? 26.599 7.926 77.675 1.00 10.07 313 HIS A C 1
ATOM 2352 O O . HIS A 1 298 ? 26.218 8.832 78.446 1.00 14.55 313 HIS A O 1
ATOM 2359 N N . GLY A 1 299 ? 27.396 8.149 76.672 1.00 10.49 314 GLY A N 1
ATOM 2360 C CA . GLY A 1 299 ? 27.928 9.437 76.376 1.00 12.66 314 GLY A CA 1
ATOM 2361 C C . GLY A 1 299 ? 28.725 9.396 75.073 1.00 10.86 314 GLY A C 1
ATOM 2362 O O . GLY A 1 299 ? 28.827 8.347 74.439 1.00 12.97 314 GLY A O 1
ATOM 2363 N N . SER A 1 300 ? 29.259 10.530 74.684 1.00 10.44 315 SER A N 1
ATOM 2364 C CA . SER A 1 300 ? 30.102 10.681 73.484 1.00 9.53 315 SER A CA 1
ATOM 2365 C C . SER A 1 300 ? 30.618 12.106 73.480 1.00 9.78 315 SER A C 1
ATOM 2366 O O . SER A 1 300 ? 29.811 13.049 73.681 1.00 11.94 315 SER A O 1
ATOM 2369 N N . THR A 1 301 ? 31.884 12.336 73.218 1.00 9.00 316 THR A N 1
ATOM 2370 C CA . THR A 1 301 ? 32.370 13.715 73.160 1.00 8.90 316 THR A CA 1
ATOM 2371 C C . THR A 1 301 ? 31.637 14.545 72.128 1.00 9.11 316 THR A C 1
ATOM 2372 O O . THR A 1 301 ? 31.101 15.627 72.465 1.00 9.29 316 THR A O 1
ATOM 2376 N N . PHE A 1 302 ? 31.639 14.076 70.891 1.00 8.24 317 PHE A N 1
ATOM 2377 C CA . PHE A 1 302 ? 31.099 14.879 69.798 1.00 8.23 317 PHE A CA 1
ATOM 2378 C C . PHE A 1 302 ? 29.625 14.625 69.507 1.00 7.66 317 PHE A C 1
ATOM 2379 O O . PHE A 1 302 ? 29.032 15.324 68.699 1.00 8.93 317 PHE A O 1
ATOM 2387 N N . GLY A 1 303 ? 29.015 13.622 70.139 1.00 7.67 318 GLY A N 1
ATOM 2388 C CA . GLY A 1 303 ? 27.612 13.348 69.824 1.00 7.96 318 GLY A CA 1
ATOM 2389 C C . GLY A 1 303 ? 26.740 14.546 70.163 1.00 9.26 318 GLY A C 1
ATOM 2390 O O . GLY A 1 303 ? 26.822 15.109 71.259 1.00 9.92 318 GLY A O 1
ATOM 2391 N N . GLY A 1 304 ? 25.896 14.942 69.211 1.00 9.00 319 GLY A N 1
ATOM 2392 C CA . GLY A 1 304 ? 24.973 16.070 69.433 1.00 9.66 319 GLY A CA 1
ATOM 2393 C C . GLY A 1 304 ? 25.691 17.428 69.402 1.00 9.50 319 GLY A C 1
ATOM 2394 O O . GLY A 1 304 ? 25.088 18.398 69.863 1.00 11.01 319 GLY A O 1
ATOM 2395 N N . ASN A 1 305 ? 26.886 17.527 68.837 1.00 9.04 320 ASN A N 1
ATOM 2396 C CA . ASN A 1 305 ? 27.549 18.837 68.806 1.00 9.35 320 ASN A CA 1
ATOM 2397 C C . ASN A 1 305 ? 26.759 19.776 67.953 1.00 9.32 320 ASN A C 1
ATOM 2398 O O . ASN A 1 305 ? 26.119 19.362 66.981 1.00 10.14 320 ASN A O 1
ATOM 2403 N N . PRO A 1 306 ? 26.772 21.081 68.289 1.00 9.33 321 PRO A N 1
ATOM 2404 C CA . PRO A 1 306 ? 25.897 21.995 67.574 1.00 10.60 321 PRO A CA 1
ATOM 2405 C C . PRO A 1 306 ? 26.203 22.148 66.093 1.00 9.95 321 PRO A C 1
ATOM 2406 O O . PRO A 1 306 ? 25.294 22.466 65.317 1.00 10.08 321 PRO A O 1
ATOM 2410 N N . LEU A 1 307 ? 27.450 22.035 65.696 1.00 9.90 322 LEU A N 1
ATOM 2411 C CA . LEU A 1 307 ? 27.746 22.121 64.257 1.00 9.24 322 LEU A CA 1
ATOM 2412 C C . LEU A 1 307 ? 27.071 21.002 63.456 1.00 8.85 322 LEU A C 1
ATOM 2413 O O . LEU A 1 307 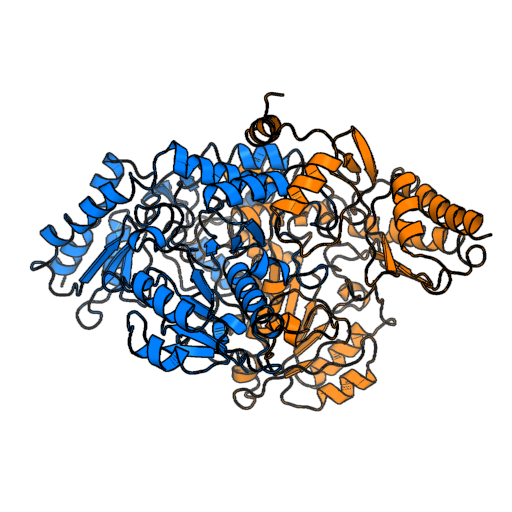? 26.406 21.279 62.453 1.00 10.08 322 LEU A O 1
ATOM 2418 N N . ALA A 1 308 ? 27.273 19.780 63.906 1.00 8.89 323 ALA A N 1
ATOM 2419 C CA . ALA A 1 308 ? 26.654 18.664 63.199 1.00 9.10 323 ALA A CA 1
ATOM 2420 C C . ALA A 1 308 ? 25.128 18.804 63.255 1.00 9.27 323 ALA A C 1
ATOM 2421 O O . ALA A 1 308 ? 24.422 18.427 62.307 1.00 10.02 323 ALA A O 1
ATOM 2423 N N . CYS A 1 309 ? 24.557 19.267 64.388 1.00 9.64 324 CYS A N 1
ATOM 2424 C CA . CYS A 1 309 ? 23.102 19.411 64.469 1.00 10.28 324 CYS A CA 1
ATOM 2425 C C . CYS A 1 309 ? 22.576 20.399 63.453 1.00 9.83 324 CYS A C 1
ATOM 2426 O O . CYS A 1 309 ? 21.540 20.167 62.806 1.00 10.80 324 CYS A O 1
ATOM 2429 N N . ALA A 1 310 ? 23.238 21.567 63.335 1.00 10.45 325 ALA A N 1
ATOM 2430 C CA . ALA A 1 310 ? 22.831 22.538 62.328 1.00 10.55 325 ALA A CA 1
ATOM 2431 C C . ALA A 1 310 ? 22.883 21.973 60.902 1.00 10.42 325 ALA A C 1
ATOM 2432 O O . ALA A 1 310 ? 22.007 22.190 60.067 1.00 11.25 325 ALA A O 1
ATOM 2434 N N . VAL A 1 311 ? 23.946 21.254 60.609 1.00 9.83 326 VAL A N 1
ATOM 2435 C CA . VAL A 1 311 ? 24.109 20.578 59.302 1.00 9.12 326 VAL A CA 1
ATOM 2436 C C . VAL A 1 311 ? 22.987 19.584 59.068 1.00 9.21 326 VAL A C 1
ATOM 2437 O O . VAL A 1 311 ? 22.413 19.560 57.972 1.00 10.43 326 VAL A O 1
ATOM 2441 N N . ALA A 1 312 ? 22.710 18.762 60.061 1.00 9.20 327 ALA A N 1
ATOM 2442 C CA . ALA A 1 312 ? 21.680 17.729 59.892 1.00 9.67 327 ALA A CA 1
ATOM 2443 C C . ALA A 1 312 ? 20.304 18.315 59.658 1.00 9.07 327 ALA A C 1
ATOM 2444 O O . ALA A 1 312 ? 19.548 17.805 58.826 1.00 10.66 327 ALA A O 1
ATOM 2446 N N . VAL A 1 313 ? 19.945 19.378 60.366 1.00 10.14 328 VAL A N 1
ATOM 2447 C CA . VAL A 1 313 ? 18.631 19.969 60.145 1.00 9.42 328 VAL A CA 1
ATOM 2448 C C . VAL A 1 313 ? 18.542 20.484 58.699 1.00 10.62 328 VAL A C 1
ATOM 2449 O O . VAL A 1 313 ? 17.536 20.269 58.008 1.00 10.86 328 VAL A O 1
ATOM 2453 N N . GLU A 1 314 ? 19.613 21.090 58.215 1.00 10.13 329 GLU A N 1
ATOM 2454 C CA . GLU A 1 314 ? 19.589 21.588 56.838 1.00 10.24 329 GLU A CA 1
ATOM 2455 C C . GLU A 1 314 ? 19.544 20.416 55.831 1.00 10.51 329 GLU A C 1
ATOM 2456 O O . GLU A 1 314 ? 18.797 20.460 54.873 1.00 11.18 329 GLU A O 1
ATOM 2462 N N . ALA A 1 315 ? 20.333 19.372 56.079 1.00 9.68 330 ALA A N 1
ATOM 2463 C CA . ALA A 1 315 ? 20.393 18.211 55.196 1.00 10.08 330 ALA A CA 1
ATOM 2464 C C . ALA A 1 315 ? 19.049 17.529 55.103 1.00 9.83 330 ALA A C 1
ATOM 2465 O O . ALA A 1 315 ? 18.618 17.116 54.008 1.00 10.06 330 ALA A O 1
ATOM 2467 N N . LEU A 1 316 ? 18.337 17.414 56.232 1.00 9.42 331 LEU A N 1
ATOM 2468 C CA . LEU A 1 316 ? 17.016 16.811 56.237 1.00 9.76 331 LEU A CA 1
ATOM 2469 C C . LEU A 1 316 ? 16.005 17.705 55.527 1.00 9.88 331 LEU A C 1
ATOM 2470 O O . LEU A 1 316 ? 15.089 17.204 54.879 1.00 11.71 331 LEU A O 1
ATOM 2475 N N . THR A 1 317 ? 16.142 19.018 55.686 1.00 10.73 332 THR A N 1
ATOM 2476 C CA . THR A 1 317 ? 15.183 19.940 55.050 1.00 11.77 332 THR A CA 1
ATOM 2477 C C . THR A 1 317 ? 15.378 19.879 53.529 1.00 12.19 332 THR A C 1
ATOM 2478 O O . THR A 1 317 ? 14.402 19.953 52.802 1.00 12.99 332 THR A O 1
ATOM 2482 N N . VAL A 1 318 ? 16.614 19.747 53.041 1.00 11.73 333 VAL A N 1
ATOM 2483 C CA . VAL A 1 318 ? 16.813 19.620 51.608 1.00 11.68 333 VAL A CA 1
ATOM 2484 C C . VAL A 1 318 ? 16.086 18.386 51.047 1.00 11.38 333 VAL A C 1
ATOM 2485 O O . VAL A 1 318 ? 15.476 18.464 49.981 1.00 12.37 333 VAL A O 1
ATOM 2489 N N . LEU A 1 319 ? 16.151 17.272 51.767 1.00 11.55 334 LEU A N 1
ATOM 2490 C CA . LEU A 1 319 ? 15.488 16.068 51.312 1.00 11.51 334 LEU A CA 1
ATOM 2491 C C . LEU A 1 319 ? 14.024 16.341 51.077 1.00 11.55 334 LEU A C 1
ATOM 2492 O O . LEU A 1 319 ? 13.415 15.863 50.117 1.00 13.33 334 LEU A O 1
ATOM 2497 N N . LYS A 1 320 ? 13.419 17.012 52.019 1.00 12.40 335 LYS A N 1
ATOM 2498 C CA . LYS A 1 320 ? 11.995 17.397 51.945 1.00 13.70 335 LYS A CA 1
ATOM 2499 C C . LYS A 1 320 ? 11.729 18.393 50.844 1.00 13.62 335 LYS A C 1
ATOM 2500 O O . LYS A 1 320 ? 10.823 18.179 50.013 1.00 17.17 335 LYS A O 1
ATOM 2506 N N . ASP A 1 321 ? 12.425 19.521 50.878 1.00 13.66 336 ASP A N 1
ATOM 2507 C CA . ASP A 1 321 ? 12.136 20.654 49.959 1.00 13.82 336 ASP A CA 1
ATOM 2508 C C . ASP A 1 321 ? 12.324 20.240 48.532 1.00 14.30 336 ASP A C 1
ATOM 2509 O O . ASP A 1 321 ? 11.604 20.709 47.649 1.00 16.17 336 ASP A O 1
ATOM 2514 N N . GLU A 1 322 ? 13.349 19.437 48.260 1.00 12.53 337 GLU A N 1
ATOM 2515 C CA . GLU A 1 322 ? 13.623 19.019 46.860 1.00 13.64 337 GLU A CA 1
ATOM 2516 C C . GLU A 1 322 ? 12.864 17.758 46.457 1.00 13.35 337 GLU A C 1
ATOM 2517 O O . GLU A 1 322 ? 13.063 17.232 45.364 1.00 14.68 337 GLU A O 1
ATOM 2523 N N . LYS A 1 323 ? 12.009 17.244 47.339 1.00 11.93 338 LYS A N 1
ATOM 2524 C CA . LYS A 1 323 ? 11.156 16.135 47.002 1.00 12.70 338 LYS A CA 1
ATOM 2525 C C . LYS A 1 323 ? 11.991 14.949 46.502 1.00 12.25 338 LYS A C 1
ATOM 2526 O O . LYS A 1 323 ? 11.706 14.314 45.477 1.00 12.58 338 LYS A O 1
ATOM 2532 N N . LEU A 1 324 ? 13.042 14.659 47.251 1.00 12.81 339 LEU A N 1
ATOM 2533 C CA . LEU A 1 324 ? 14.007 13.639 46.828 1.00 11.42 339 LEU A CA 1
ATOM 2534 C C . LEU A 1 324 ? 13.484 12.223 46.892 1.00 11.90 339 LEU A C 1
ATOM 2535 O O . LEU A 1 324 ? 13.987 11.366 46.151 1.00 12.72 339 LEU A O 1
ATOM 2540 N N . ALA A 1 325 ? 12.551 11.911 47.777 1.00 11.95 340 ALA A N 1
ATOM 2541 C CA . ALA A 1 325 ? 11.947 10.570 47.796 1.00 13.35 340 ALA A CA 1
ATOM 2542 C C . ALA A 1 325 ? 11.193 10.340 46.449 1.00 12.85 340 ALA A C 1
ATOM 2543 O O . ALA A 1 325 ? 11.302 9.273 45.825 1.00 12.66 340 ALA A O 1
ATOM 2545 N N . ASP A 1 326 ? 10.434 11.348 46.001 1.00 13.79 341 ASP A N 1
ATOM 2546 C CA . ASP A 1 326 ? 9.716 11.237 44.750 1.00 14.75 341 ASP A CA 1
ATOM 2547 C C . ASP A 1 326 ? 10.695 11.088 43.585 1.00 13.49 341 ASP A C 1
ATOM 2548 O O . ASP A 1 326 ? 10.450 10.301 42.651 1.00 14.20 341 ASP A O 1
ATOM 2553 N N A ARG A 1 327 ? 11.780 11.849 43.660 0.50 13.42 342 ARG A N 1
ATOM 2554 N N B ARG A 1 327 ? 11.795 11.846 43.609 0.50 12.99 342 ARG A N 1
ATOM 2555 C CA A ARG A 1 327 ? 12.806 11.796 42.660 0.50 14.30 342 ARG A CA 1
ATOM 2556 C CA B ARG A 1 327 ? 12.770 11.748 42.524 0.50 12.69 342 ARG A CA 1
ATOM 2557 C C A ARG A 1 327 ? 13.405 10.398 42.550 0.50 12.99 342 ARG A C 1
ATOM 2558 C C B ARG A 1 327 ? 13.428 10.363 42.520 0.50 11.78 342 ARG A C 1
ATOM 2559 O O A ARG A 1 327 ? 13.569 9.815 41.453 0.50 15.07 342 ARG A O 1
ATOM 2560 O O B ARG A 1 327 ? 13.623 9.718 41.450 0.50 14.09 342 ARG A O 1
ATOM 2575 N N . ALA A 1 328 ? 13.745 9.839 43.707 1.00 12.33 343 ALA A N 1
ATOM 2576 C CA . ALA A 1 328 ? 14.344 8.499 43.787 1.00 11.37 343 ALA A CA 1
ATOM 2577 C C . ALA A 1 328 ? 13.388 7.414 43.270 1.00 10.74 343 ALA A C 1
ATOM 2578 O O . ALA A 1 328 ? 13.808 6.512 42.534 1.00 11.72 343 ALA A O 1
ATOM 2580 N N . GLU A 1 329 ? 12.110 7.526 43.629 1.00 12.15 344 GLU A N 1
ATOM 2581 C CA . GLU A 1 329 ? 11.126 6.581 43.163 1.00 12.63 344 GLU A CA 1
ATOM 2582 C C . GLU A 1 329 ? 11.054 6.553 41.651 1.00 12.53 344 GLU A C 1
ATOM 2583 O O . GLU A 1 329 ? 11.109 5.488 41.019 1.00 13.07 344 GLU A O 1
ATOM 2589 N N . ARG A 1 330 ? 10.922 7.742 41.067 1.00 12.75 345 ARG A N 1
ATOM 2590 C CA . ARG A 1 330 ? 10.702 7.908 39.641 1.00 13.64 345 ARG A CA 1
ATOM 2591 C C . ARG A 1 330 ? 11.941 7.488 38.840 1.00 14.05 345 ARG A C 1
ATOM 2592 O O . ARG A 1 330 ? 11.852 6.676 37.892 1.00 14.13 345 ARG A O 1
ATOM 2600 N N . LEU A 1 331 ? 13.068 8.102 39.159 1.00 12.89 346 LEU A N 1
ATOM 2601 C CA . LEU A 1 331 ? 14.271 7.782 38.449 1.00 12.78 346 LEU A CA 1
ATOM 2602 C C . LEU A 1 331 ? 14.683 6.321 38.614 1.00 12.56 346 LEU A C 1
ATOM 2603 O O . LEU A 1 331 ? 15.185 5.664 37.688 1.00 12.78 346 LEU A O 1
ATOM 2608 N N . GLY A 1 332 ? 14.533 5.799 39.826 1.00 12.35 347 GLY A N 1
ATOM 2609 C CA . GLY A 1 332 ? 14.921 4.411 40.102 1.00 12.31 347 GLY A CA 1
ATOM 2610 C C . GLY A 1 332 ? 14.085 3.398 39.315 1.00 12.05 347 GLY A C 1
ATOM 2611 O O . GLY A 1 332 ? 14.623 2.407 38.802 1.00 13.07 347 GLY A O 1
ATOM 2612 N N . ALA A 1 333 ? 12.781 3.666 39.214 1.00 13.39 348 ALA A N 1
ATOM 2613 C CA . ALA A 1 333 ? 11.943 2.762 38.433 1.00 13.76 348 ALA A CA 1
ATOM 2614 C C . ALA A 1 333 ? 12.369 2.801 36.941 1.00 12.96 348 ALA A C 1
ATOM 2615 O O . ALA A 1 333 ? 12.424 1.787 36.246 1.00 14.64 348 ALA A O 1
ATOM 2617 N N . GLN A 1 334 ? 12.692 4.008 36.446 1.00 13.79 349 GLN A N 1
ATOM 2618 C CA . GLN A 1 334 ? 13.153 4.162 35.087 1.00 14.96 349 GLN A CA 1
ATOM 2619 C C . GLN A 1 334 ? 14.452 3.440 34.873 1.00 13.65 349 GLN A C 1
ATOM 2620 O O . GLN A 1 334 ? 14.665 2.745 33.845 1.00 14.85 349 GLN A O 1
ATOM 2626 N N . PHE A 1 335 ? 15.355 3.542 35.835 1.00 13.93 350 PHE A N 1
ATOM 2627 C CA . PHE A 1 335 ? 16.667 2.893 35.756 1.00 12.73 350 PHE A CA 1
ATOM 2628 C C . PHE A 1 335 ? 16.539 1.386 35.634 1.00 11.92 350 PHE A C 1
ATOM 2629 O O . PHE A 1 335 ? 17.127 0.740 34.742 1.00 13.22 350 PHE A O 1
ATOM 2637 N N . ARG A 1 336 ? 15.795 0.778 36.554 1.00 11.96 351 ARG A N 1
ATOM 2638 C CA . ARG A 1 336 ? 15.624 -0.662 36.546 1.00 12.15 351 ARG A CA 1
ATOM 2639 C C . ARG A 1 336 ? 14.923 -1.115 35.250 1.00 13.51 351 ARG A C 1
ATOM 2640 O O . ARG A 1 336 ? 15.256 -2.149 34.676 1.00 14.77 351 ARG A O 1
ATOM 2648 N N . ASP A 1 337 ? 13.908 -0.375 34.782 1.00 13.71 352 ASP A N 1
ATOM 2649 C CA . ASP A 1 337 ? 13.192 -0.768 33.550 1.00 14.24 352 ASP A CA 1
ATOM 2650 C C . ASP A 1 337 ? 14.172 -0.737 32.373 1.00 14.24 352 ASP A C 1
ATOM 2651 O O . ASP A 1 337 ? 14.183 -1.640 31.539 1.00 17.01 352 ASP A O 1
ATOM 2656 N N A CYS A 1 338 ? 14.965 0.335 32.257 0.50 17.64 353 CYS A N 1
ATOM 2657 N N B CYS A 1 338 ? 14.966 0.321 32.308 0.50 19.34 353 CYS A N 1
ATOM 2658 C CA A CYS A 1 338 ? 15.921 0.440 31.160 0.50 15.55 353 CYS A CA 1
ATOM 2659 C CA B CYS A 1 338 ? 15.875 0.458 31.218 0.50 18.27 353 CYS A CA 1
ATOM 2660 C C A CYS A 1 338 ? 16.947 -0.674 31.180 0.50 13.78 353 CYS A C 1
ATOM 2661 C C B CYS A 1 338 ? 16.949 -0.633 31.183 0.50 15.16 353 CYS A C 1
ATOM 2662 O O A CYS A 1 338 ? 17.228 -1.347 30.139 0.50 15.94 353 CYS A O 1
ATOM 2663 O O B CYS A 1 338 ? 17.257 -1.240 30.109 0.50 17.94 353 CYS A O 1
ATOM 2668 N N . LEU A 1 339 ? 17.517 -0.929 32.349 1.00 14.35 354 LEU A N 1
ATOM 2669 C CA . LEU A 1 339 ? 18.503 -1.965 32.425 1.00 14.10 354 LEU A CA 1
ATOM 2670 C C . LEU A 1 339 ? 17.924 -3.350 32.157 1.00 14.07 354 LEU A C 1
ATOM 2671 O O . LEU A 1 339 ? 18.529 -4.158 31.446 1.00 15.09 354 LEU A O 1
ATOM 2676 N N . ARG A 1 340 ? 16.750 -3.651 32.702 1.00 14.92 355 ARG A N 1
ATOM 2677 C CA . ARG A 1 340 ? 16.113 -4.948 32.468 1.00 15.78 355 ARG A CA 1
ATOM 2678 C C . ARG A 1 340 ? 15.804 -5.105 30.943 1.00 15.43 355 ARG A C 1
ATOM 2679 O O . ARG A 1 340 ? 16.109 -6.168 30.355 1.00 19.17 355 ARG A O 1
ATOM 2687 N N . ARG A 1 341 ? 15.270 -4.062 30.316 1.00 16.51 356 ARG A N 1
ATOM 2688 C CA . ARG A 1 341 ? 14.905 -4.103 28.898 1.00 16.32 356 ARG A CA 1
ATOM 2689 C C . ARG A 1 341 ? 16.140 -4.297 28.011 1.00 19.07 356 ARG A C 1
ATOM 2690 O O . ARG A 1 341 ? 16.094 -5.039 27.010 1.00 19.40 356 ARG A O 1
ATOM 2698 N N . GLU A 1 342 ? 17.237 -3.640 28.342 1.00 19.76 357 GLU A N 1
ATOM 2699 C CA . GLU A 1 342 ? 18.382 -3.574 27.452 1.00 19.42 357 GLU A CA 1
ATOM 2700 C C . GLU A 1 342 ? 19.449 -4.613 27.724 1.00 17.29 357 GLU A C 1
ATOM 2701 O O . GLU A 1 342 ? 20.248 -4.924 26.847 1.00 19.47 357 GLU A O 1
ATOM 2707 N N . LEU A 1 343 ? 19.452 -5.175 28.925 1.00 14.79 358 LEU A N 1
ATOM 2708 C CA . LEU A 1 343 ? 20.501 -6.091 29.339 1.00 13.66 358 LEU A CA 1
ATOM 2709 C C . LEU A 1 343 ? 20.088 -7.520 29.595 1.00 14.07 358 LEU A C 1
ATOM 2710 O O . LEU A 1 343 ? 20.863 -8.438 29.286 1.00 15.27 358 LEU A O 1
ATOM 2715 N N . TYR A 1 344 ? 18.902 -7.774 30.141 1.00 15.15 359 TYR A N 1
ATOM 2716 C CA . TYR A 1 344 ? 18.496 -9.165 30.289 1.00 15.67 359 TYR A CA 1
ATOM 2717 C C . TYR A 1 344 ? 18.339 -9.798 28.896 1.00 15.31 359 TYR A C 1
ATOM 2718 O O . TYR A 1 344 ? 18.048 -9.120 27.913 1.00 16.80 359 TYR A O 1
ATOM 2727 N N . GLY A 1 345 ? 18.699 -11.048 28.824 1.00 16.61 360 GLY A N 1
ATOM 2728 C CA . GLY A 1 345 ? 18.704 -11.800 27.519 1.00 18.52 360 GLY A CA 1
ATOM 2729 C C . GLY A 1 345 ? 20.009 -11.557 26.809 1.00 15.88 360 GLY A C 1
ATOM 2730 O O . GLY A 1 345 ? 20.738 -12.504 26.484 1.00 20.44 360 GLY A O 1
ATOM 2731 N N . LYS A 1 346 ? 20.274 -10.295 26.483 1.00 16.83 361 LYS A N 1
ATOM 2732 C CA . LYS A 1 346 ? 21.478 -9.896 25.732 1.00 17.96 361 LYS A CA 1
ATOM 2733 C C . LYS A 1 346 ? 22.745 -10.179 26.514 1.00 16.93 361 LYS A C 1
ATOM 2734 O O . LYS A 1 346 ? 23.754 -10.521 25.889 1.00 21.94 361 LYS A O 1
ATOM 2740 N N . VAL A 1 347 ? 22.696 -10.069 27.850 1.00 17.50 362 VAL A N 1
ATOM 2741 C CA . VAL A 1 347 ? 23.873 -10.243 28.649 1.00 15.92 362 VAL A CA 1
ATOM 2742 C C . VAL A 1 347 ? 23.650 -11.390 29.607 1.00 18.04 362 VAL A C 1
ATOM 2743 O O . VAL A 1 347 ? 23.132 -11.239 30.713 1.00 19.60 362 VAL A O 1
ATOM 2747 N N . PRO A 1 348 ? 24.124 -12.575 29.229 1.00 18.47 363 PRO A N 1
ATOM 2748 C CA . PRO A 1 348 ? 23.723 -13.761 30.006 1.00 21.46 363 PRO A CA 1
ATOM 2749 C C . PRO A 1 348 ? 24.353 -13.915 31.385 1.00 18.67 363 PRO A C 1
ATOM 2750 O O . PRO A 1 348 ? 23.779 -14.565 32.237 1.00 22.13 363 PRO A O 1
ATOM 2754 N N . TRP A 1 349 ? 25.451 -13.186 31.606 1.00 19.39 364 TRP A N 1
ATOM 2755 C CA . TRP A 1 349 ? 26.167 -13.254 32.863 1.00 16.47 364 TRP A CA 1
ATOM 2756 C C . TRP A 1 349 ? 25.692 -12.240 33.912 1.00 15.88 364 TRP A C 1
ATOM 2757 O O . TRP A 1 349 ? 26.289 -12.175 35.004 1.00 18.70 364 TRP A O 1
ATOM 2768 N N . ILE A 1 350 ? 24.611 -11.526 33.608 1.00 14.79 365 ILE A N 1
ATOM 2769 C CA . ILE A 1 350 ? 23.839 -10.829 34.649 1.00 16.26 365 ILE A CA 1
ATOM 2770 C C . ILE A 1 350 ? 22.878 -11.822 35.284 1.00 16.91 365 ILE A C 1
ATOM 2771 O O . ILE A 1 350 ? 21.997 -12.406 34.613 1.00 22.59 365 ILE A O 1
ATOM 2776 N N A LYS A 1 351 ? 23.031 -11.976 36.603 0.50 17.60 366 LYS A N 1
ATOM 2777 N N B LYS A 1 351 ? 23.061 -12.018 36.598 0.50 18.19 366 LYS A N 1
ATOM 2778 C CA A LYS A 1 351 ? 22.186 -12.833 37.409 0.50 19.96 366 LYS A CA 1
ATOM 2779 C CA B LYS A 1 351 ? 22.173 -12.824 37.417 0.50 16.95 366 LYS A CA 1
ATOM 2780 C C A LYS A 1 351 ? 20.907 -12.148 37.881 0.50 14.27 366 LYS A C 1
ATOM 2781 C C B LYS A 1 351 ? 20.885 -12.100 37.746 0.50 15.63 366 LYS A C 1
ATOM 2782 O O A LYS A 1 351 ? 19.856 -12.783 37.953 0.50 14.41 366 LYS A O 1
ATOM 2783 O O B LYS A 1 351 ? 19.810 -12.635 37.551 0.50 16.81 366 LYS A O 1
ATOM 2794 N N . GLU A 1 352 ? 20.987 -10.862 38.228 1.00 14.16 367 GLU A N 1
ATOM 2795 C CA . GLU A 1 352 ? 19.802 -10.106 38.640 1.00 14.58 367 GLU A CA 1
ATOM 2796 C C . GLU A 1 352 ? 20.107 -8.628 38.600 1.00 12.97 367 GLU A C 1
ATOM 2797 O O . GLU A 1 352 ? 21.180 -8.175 38.988 1.00 14.49 367 GLU A O 1
ATOM 2803 N N . ILE A 1 353 ? 19.083 -7.863 38.228 1.00 13.57 368 ILE A N 1
ATOM 2804 C CA . ILE A 1 353 ? 18.989 -6.403 38.403 1.00 13.22 368 ILE A CA 1
ATOM 2805 C C . ILE A 1 353 ? 17.946 -6.175 39.492 1.00 14.28 368 ILE A C 1
ATOM 2806 O O . ILE A 1 353 ? 16.797 -6.636 39.355 1.00 14.97 368 ILE A O 1
ATOM 2811 N N . ARG A 1 354 ? 18.334 -5.538 40.619 1.00 12.15 369 ARG A N 1
ATOM 2812 C CA . ARG A 1 354 ? 17.446 -5.414 41.753 1.00 11.73 369 ARG A CA 1
ATOM 2813 C C . ARG A 1 354 ? 17.662 -4.085 42.503 1.00 11.08 369 ARG A C 1
ATOM 2814 O O . ARG A 1 354 ? 18.700 -3.430 42.369 1.00 13.24 369 ARG A O 1
ATOM 2822 N N . GLY A 1 355 ? 16.641 -3.703 43.247 1.00 11.53 370 GLY A N 1
ATOM 2823 C CA . GLY A 1 355 ? 16.716 -2.509 44.087 1.00 10.68 370 GLY A CA 1
ATOM 2824 C C . GLY A 1 355 ? 15.377 -1.842 44.311 1.00 11.31 370 GLY A C 1
ATOM 2825 O O . GLY A 1 355 ? 14.343 -2.278 43.776 1.00 12.27 370 GLY A O 1
ATOM 2826 N N . ARG A 1 356 ? 15.412 -0.778 45.108 1.00 10.70 371 ARG A N 1
ATOM 2827 C CA . ARG A 1 356 ? 14.257 0.066 45.378 1.00 11.48 371 ARG A CA 1
ATOM 2828 C C . ARG A 1 356 ? 14.722 1.520 45.383 1.00 10.68 371 ARG A C 1
ATOM 2829 O O . ARG A 1 356 ? 15.751 1.847 45.974 1.00 11.53 371 ARG A O 1
ATOM 2837 N N . GLY A 1 357 ? 13.967 2.385 44.716 1.00 11.37 372 GLY A N 1
ATOM 2838 C CA . GLY A 1 357 ? 14.362 3.765 44.533 1.00 10.76 372 GLY A CA 1
ATOM 2839 C C . GLY A 1 357 ? 15.670 3.861 43.770 1.00 10.06 372 GLY A C 1
ATOM 2840 O O . GLY A 1 357 ? 15.814 3.197 42.736 1.00 10.48 372 GLY A O 1
ATOM 2841 N N . LEU A 1 358 ? 16.633 4.662 44.278 1.00 10.12 373 LEU A N 1
ATOM 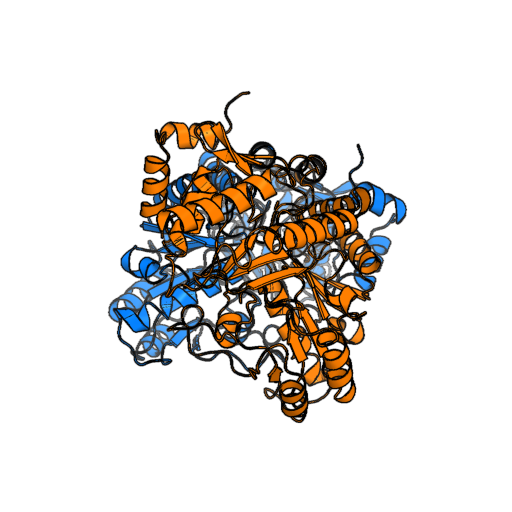2842 C CA . LEU A 1 358 ? 17.957 4.724 43.684 1.00 10.03 373 LEU A CA 1
ATOM 2843 C C . LEU A 1 358 ? 19.010 3.922 44.476 1.00 9.88 373 LEU A C 1
ATOM 2844 O O . LEU A 1 358 ? 20.196 4.295 44.491 1.00 10.30 373 LEU A O 1
ATOM 2849 N N . LEU A 1 359 ? 18.570 2.874 45.106 1.00 9.68 374 LEU A N 1
ATOM 2850 C CA . LEU A 1 359 ? 19.503 1.871 45.682 1.00 9.47 374 LEU A CA 1
ATOM 2851 C C . LEU A 1 359 ? 19.380 0.655 44.823 1.00 9.53 374 LEU A C 1
ATOM 2852 O O . LEU A 1 359 ? 18.493 -0.173 45.023 1.00 10.48 374 LEU A O 1
ATOM 2857 N N . ASN A 1 360 ? 20.233 0.585 43.812 1.00 9.98 375 ASN A N 1
ATOM 2858 C CA . ASN A 1 360 ? 20.151 -0.501 42.783 1.00 10.68 375 ASN A CA 1
ATOM 2859 C C . ASN A 1 360 ? 21.462 -1.251 42.639 1.00 10.50 375 ASN A C 1
ATOM 2860 O O . ASN A 1 360 ? 22.523 -0.735 42.915 1.00 11.73 375 ASN A O 1
ATOM 2865 N N . ALA A 1 361 ? 21.299 -2.495 42.198 1.00 10.54 376 ALA A N 1
ATOM 2866 C CA . ALA A 1 361 ? 22.419 -3.377 42.009 1.00 11.05 376 ALA A CA 1
ATOM 2867 C C . ALA A 1 361 ? 22.255 -4.250 40.772 1.00 10.78 376 ALA A C 1
ATOM 2868 O O . ALA A 1 361 ? 21.091 -4.568 40.385 1.00 12.12 376 ALA A O 1
ATOM 2870 N N . VAL A 1 362 ? 23.362 -4.666 40.208 1.00 11.41 377 VAL A N 1
ATOM 2871 C CA . VAL A 1 362 ? 23.381 -5.660 39.149 1.00 11.58 377 VAL A CA 1
ATOM 2872 C C . VAL A 1 362 ? 24.354 -6.721 39.607 1.00 12.60 377 VAL A C 1
ATOM 2873 O O . VAL A 1 362 ? 25.581 -6.479 39.671 1.00 12.97 377 VAL A O 1
ATOM 2877 N N . GLU A 1 363 ? 23.842 -7.881 39.979 1.00 12.11 378 GLU A N 1
ATOM 2878 C CA . GLU A 1 363 ? 24.715 -8.959 40.368 1.00 13.06 378 GLU A CA 1
ATOM 2879 C C . GLU A 1 363 ? 25.143 -9.701 39.114 1.00 13.00 378 GLU A C 1
ATOM 2880 O O . GLU A 1 363 ? 24.329 -10.120 38.295 1.00 14.95 378 GLU A O 1
ATOM 2886 N N . VAL A 1 364 ? 26.450 -9.968 38.982 1.00 13.76 379 VAL A N 1
ATOM 2887 C CA . VAL A 1 364 ? 26.989 -10.713 37.872 1.00 14.72 379 VAL A CA 1
ATOM 2888 C C . VAL A 1 364 ? 27.496 -12.061 38.352 1.00 15.12 379 VAL A C 1
ATOM 2889 O O . VAL A 1 364 ? 27.783 -12.313 39.531 1.00 17.70 379 VAL A O 1
ATOM 2893 N N . ASP A 1 365 ? 27.516 -13.008 37.400 1.00 16.48 380 ASP A N 1
ATOM 2894 C CA . ASP A 1 365 ? 28.060 -14.305 37.638 1.00 18.25 380 ASP A CA 1
ATOM 2895 C C . ASP A 1 365 ? 29.588 -14.268 37.512 1.00 20.26 380 ASP A C 1
ATOM 2896 O O . ASP A 1 365 ? 30.098 -14.172 36.367 1.00 19.13 380 ASP A O 1
ATOM 2901 N N . SER A 1 366 ? 30.297 -14.286 38.658 1.00 20.38 381 SER A N 1
ATOM 2902 C CA . SER A 1 366 ? 31.712 -14.102 38.650 1.00 27.40 381 SER A CA 1
ATOM 2903 C C . SER A 1 366 ? 32.397 -15.342 38.078 1.00 31.63 381 SER A C 1
ATOM 2904 O O . SER A 1 366 ? 33.669 -15.401 37.839 1.00 31.66 381 SER A O 1
ATOM 2907 N N . ASP A 1 367 ? 31.610 -16.402 37.841 1.00 39.27 382 ASP A N 1
ATOM 2908 C CA . ASP A 1 367 ? 32.276 -17.570 37.127 1.00 27.54 382 ASP A CA 1
ATOM 2909 C C . ASP A 1 367 ? 32.234 -17.463 35.598 1.00 26.07 382 ASP A C 1
ATOM 2910 O O . ASP A 1 367 ? 32.897 -18.165 34.895 1.00 29.76 382 ASP A O 1
ATOM 2915 N N . ALA A 1 368 ? 31.470 -16.492 35.136 1.00 20.77 383 ALA A N 1
ATOM 2916 C CA . ALA A 1 368 ? 31.259 -16.188 33.701 1.00 27.81 383 ALA A CA 1
ATOM 2917 C C . ALA A 1 368 ? 31.938 -14.950 33.155 1.00 24.10 383 ALA A C 1
ATOM 2918 O O . ALA A 1 368 ? 32.098 -14.838 31.898 1.00 37.83 383 ALA A O 1
ATOM 2920 N N . ILE A 1 369 ? 32.303 -14.039 34.065 1.00 27.66 384 ILE A N 1
ATOM 2921 C CA . ILE A 1 369 ? 32.879 -12.783 33.710 1.00 21.08 384 ILE A CA 1
ATOM 2922 C C . ILE A 1 369 ? 33.787 -12.382 34.876 1.00 24.84 384 ILE A C 1
ATOM 2923 O O . ILE A 1 369 ? 33.546 -12.841 35.985 1.00 20.68 384 ILE A O 1
ATOM 2928 N N . ASP A 1 370 ? 34.821 -11.600 34.600 1.00 21.56 385 ASP A N 1
ATOM 2929 C CA . ASP A 1 370 ? 35.594 -10.946 35.648 1.00 21.52 385 ASP A CA 1
ATOM 2930 C C . ASP A 1 370 ? 34.800 -9.674 36.021 1.00 17.29 385 ASP A C 1
ATOM 2931 O O . ASP A 1 370 ? 34.748 -8.721 35.226 1.00 19.60 385 ASP A O 1
ATOM 2936 N N . PRO A 1 371 ? 34.273 -9.608 37.266 1.00 18.58 386 PRO A N 1
ATOM 2937 C CA . PRO A 1 371 ? 33.462 -8.454 37.584 1.00 17.56 386 PRO A CA 1
ATOM 2938 C C . PRO A 1 371 ? 34.214 -7.118 37.535 1.00 17.76 386 PRO A C 1
ATOM 2939 O O . PRO A 1 371 ? 33.631 -6.078 37.227 1.00 18.07 386 PRO A O 1
ATOM 2943 N N . ASN A 1 372 ? 35.524 -7.168 37.730 1.00 17.24 387 ASN A N 1
ATOM 2944 C CA . ASN A 1 372 ? 36.328 -5.954 37.636 1.00 16.68 387 ASN A CA 1
ATOM 2945 C C . ASN A 1 372 ? 36.389 -5.367 36.234 1.00 16.16 387 ASN A C 1
ATOM 2946 O O . ASN A 1 372 ? 36.536 -4.167 36.054 1.00 18.00 387 ASN A O 1
ATOM 2951 N N . ASP A 1 373 ? 36.171 -6.202 35.199 1.00 16.51 388 ASP A N 1
ATOM 2952 C CA . ASP A 1 373 ? 36.113 -5.667 33.870 1.00 16.59 388 ASP A CA 1
ATOM 2953 C C . ASP A 1 373 ? 34.911 -4.713 33.691 1.00 16.10 388 ASP A C 1
ATOM 2954 O O . ASP A 1 373 ? 34.981 -3.739 32.938 1.00 17.54 388 ASP A O 1
ATOM 2959 N N . VAL A 1 374 ? 33.795 -5.017 34.385 1.00 14.85 389 VAL A N 1
ATOM 2960 C CA . VAL A 1 374 ? 32.592 -4.173 34.358 1.00 14.54 389 VAL A CA 1
ATOM 2961 C C . VAL A 1 374 ? 32.950 -2.849 35.088 1.00 13.20 389 VAL A C 1
ATOM 2962 O O . VAL A 1 374 ? 32.652 -1.769 34.581 1.00 14.68 389 VAL A O 1
ATOM 2966 N N . VAL A 1 375 ? 33.603 -2.923 36.264 1.00 14.76 390 VAL A N 1
ATOM 2967 C CA . VAL A 1 375 ? 33.947 -1.714 37.027 1.00 14.05 390 VAL A CA 1
ATOM 2968 C C . VAL A 1 375 ? 34.818 -0.824 36.143 1.00 13.26 390 VAL A C 1
ATOM 2969 O O . VAL A 1 375 ? 34.585 0.431 36.115 1.00 15.57 390 VAL A O 1
ATOM 2973 N N . MET A 1 376 ? 35.856 -1.398 35.498 1.00 14.38 391 MET A N 1
ATOM 2974 C CA . MET A 1 376 ? 36.753 -0.578 34.704 1.00 14.84 391 MET A CA 1
ATOM 2975 C C . MET A 1 376 ? 36.096 0.020 33.483 1.00 14.29 391 MET A C 1
ATOM 2976 O O . MET A 1 376 ? 36.380 1.152 33.100 1.00 16.02 391 MET A O 1
ATOM 2981 N N . LYS A 1 377 ? 35.206 -0.758 32.835 1.00 14.66 392 LYS A N 1
ATOM 2982 C CA . LYS A 1 377 ? 34.461 -0.258 31.675 1.00 14.88 392 LYS A CA 1
ATOM 2983 C C . LYS A 1 377 ? 33.557 0.927 32.071 1.00 14.65 392 LYS A C 1
ATOM 2984 O O . LYS A 1 377 ? 33.512 1.936 31.386 1.00 15.57 392 LYS A O 1
ATOM 2990 N N . LEU A 1 378 ? 32.873 0.776 33.200 1.00 14.41 393 LEU A N 1
ATOM 2991 C CA . LEU A 1 378 ? 32.043 1.870 33.740 1.00 13.08 393 LEU A CA 1
ATOM 2992 C C . LEU A 1 378 ? 32.867 3.138 33.900 1.00 12.38 393 LEU A C 1
ATOM 2993 O O . LEU A 1 378 ? 32.482 4.212 33.455 1.00 13.30 393 LEU A O 1
ATOM 2998 N N . LYS A 1 379 ? 34.064 3.008 34.489 1.00 12.90 394 LYS A N 1
ATOM 2999 C CA . LYS A 1 379 ? 34.902 4.146 34.674 1.00 14.23 394 LYS A CA 1
ATOM 3000 C C . LYS A 1 379 ? 35.346 4.798 33.388 1.00 15.39 394 LYS A C 1
ATOM 3001 O O . LYS A 1 379 ? 35.310 6.037 33.221 1.00 16.69 394 LYS A O 1
ATOM 3007 N N . GLU A 1 380 ? 35.664 3.968 32.385 1.00 15.85 395 GLU A N 1
ATOM 3008 C CA . GLU A 1 380 ? 36.006 4.505 31.064 1.00 18.81 395 GLU A CA 1
ATOM 3009 C C . GLU A 1 380 ? 34.891 5.357 30.502 1.00 18.04 395 GLU A C 1
ATOM 3010 O O . GLU A 1 380 ? 35.129 6.336 29.788 1.00 20.00 395 GLU A O 1
ATOM 3016 N N . ASN A 1 381 ? 33.662 4.924 30.767 1.00 15.46 396 ASN A N 1
ATOM 3017 C CA . ASN A 1 381 ? 32.476 5.661 30.307 1.00 15.86 396 ASN A CA 1
ATOM 3018 C C . ASN A 1 381 ? 31.971 6.697 31.289 1.00 15.21 396 ASN A C 1
ATOM 3019 O O . ASN A 1 381 ? 30.862 7.178 31.149 1.00 18.84 396 ASN A O 1
ATOM 3024 N N . GLY A 1 382 ? 32.784 7.035 32.283 1.00 15.49 397 GLY A N 1
ATOM 3025 C CA . GLY A 1 382 ? 32.484 8.185 33.141 1.00 15.07 397 GLY A CA 1
ATOM 3026 C C . GLY A 1 382 ? 31.611 7.891 34.339 1.00 15.14 397 GLY A C 1
ATOM 3027 O O . GLY A 1 382 ? 31.064 8.829 34.930 1.00 15.85 397 GLY A O 1
ATOM 3028 N N . ILE A 1 383 ? 31.554 6.632 34.743 1.00 12.41 398 ILE A N 1
ATOM 3029 C CA . ILE A 1 383 ? 30.776 6.183 35.902 1.00 12.35 398 ILE A CA 1
ATOM 3030 C C . ILE A 1 383 ? 31.659 5.591 36.946 1.00 11.78 398 ILE A C 1
ATOM 3031 O O . ILE A 1 383 ? 32.363 4.621 36.732 1.00 13.67 398 ILE A O 1
ATOM 3036 N N . LEU A 1 384 ? 31.711 6.229 38.131 1.00 11.08 399 LEU A N 1
ATOM 3037 C CA . LEU A 1 384 ? 32.461 5.672 39.242 1.00 11.33 399 LEU A CA 1
ATOM 3038 C C . LEU A 1 384 ? 31.543 4.852 40.148 1.00 11.10 399 LEU A C 1
ATOM 3039 O O . LEU A 1 384 ? 30.529 5.364 40.617 1.00 12.37 399 LEU A O 1
ATOM 3044 N N A SER A 1 385 ? 31.888 3.598 40.390 0.50 14.34 400 SER A N 1
ATOM 3045 N N B SER A 1 385 ? 31.922 3.617 40.384 0.50 14.38 400 SER A N 1
ATOM 3046 C CA A SER A 1 385 ? 30.998 2.593 40.978 0.50 16.05 400 SER A CA 1
ATOM 3047 C CA B SER A 1 385 ? 31.172 2.732 41.217 0.50 13.43 400 SER A CA 1
ATOM 3048 C C A SER A 1 385 ? 31.932 1.599 41.703 0.50 16.86 400 SER A C 1
ATOM 3049 C C B SER A 1 385 ? 32.139 1.864 41.969 0.50 12.95 400 SER A C 1
ATOM 3050 O O A SER A 1 385 ? 32.967 1.221 41.123 0.50 20.59 400 SER A O 1
ATOM 3051 O O B SER A 1 385 ? 33.352 1.822 41.722 0.50 14.81 400 SER A O 1
ATOM 3056 N N . LYS A 1 386 ? 31.584 1.200 42.944 1.00 14.48 401 LYS A N 1
ATOM 3057 C CA . LYS A 1 386 ? 32.347 0.233 43.693 1.00 15.08 401 LYS A CA 1
ATOM 3058 C C . LYS A 1 386 ? 31.432 -0.931 44.058 1.00 13.29 401 LYS A C 1
ATOM 3059 O O . LYS A 1 386 ? 30.352 -0.721 44.671 1.00 14.73 401 LYS A O 1
ATOM 3065 N N . PRO A 1 387 ? 31.812 -2.153 43.654 1.00 12.76 402 PRO A N 1
ATOM 3066 C CA . PRO A 1 387 ? 30.918 -3.287 43.980 1.00 12.58 402 PRO A CA 1
ATOM 3067 C C . PRO A 1 387 ? 30.983 -3.645 45.426 1.00 12.35 402 PRO A C 1
ATOM 3068 O O . PRO A 1 387 ? 31.872 -3.164 46.163 1.00 15.33 402 PRO A O 1
ATOM 3072 N N . THR A 1 388 ? 30.122 -4.568 45.823 1.00 11.36 403 THR A N 1
ATOM 3073 C CA . THR A 1 388 ? 30.246 -5.239 47.079 1.00 12.70 403 THR A CA 1
ATOM 3074 C C . THR A 1 388 ? 30.263 -6.725 46.818 1.00 12.69 403 THR A C 1
ATOM 3075 O O . THR A 1 388 ? 29.689 -7.225 45.812 1.00 13.61 403 THR A O 1
ATOM 3079 N N . ARG A 1 389 ? 30.961 -7.451 47.683 1.00 13.95 404 ARG A N 1
ATOM 3080 C CA . ARG A 1 389 ? 31.121 -8.908 47.540 1.00 14.97 404 ARG A CA 1
ATOM 3081 C C . ARG A 1 389 ? 31.753 -9.326 46.208 1.00 14.67 404 ARG A C 1
ATOM 3082 O O . ARG A 1 389 ? 31.499 -10.437 45.694 1.00 16.88 404 ARG A O 1
ATOM 3090 N N . GLY A 1 390 ? 32.478 -8.407 45.589 1.00 15.11 405 GLY A N 1
ATOM 3091 C CA . GLY A 1 390 ? 33.092 -8.621 44.272 1.00 15.20 405 GLY A CA 1
ATOM 3092 C C . GLY A 1 390 ? 32.144 -8.512 43.094 1.00 16.19 405 GLY A C 1
ATOM 3093 O O . GLY A 1 390 ? 32.360 -7.725 42.155 1.00 17.73 405 GLY A O 1
ATOM 3094 N N . ARG A 1 391 ? 31.065 -9.262 43.184 1.00 14.67 406 ARG A N 1
ATOM 3095 C CA . ARG A 1 391 ? 30.225 -9.509 42.015 1.00 14.31 406 ARG A CA 1
ATOM 3096 C C . ARG A 1 391 ? 28.945 -8.673 41.969 1.00 13.07 406 ARG A C 1
ATOM 3097 O O . ARG A 1 391 ? 28.171 -8.780 41.001 1.00 14.15 406 ARG A O 1
ATOM 3105 N N . VAL A 1 392 ? 28.670 -7.893 43.046 1.00 12.19 407 VAL A N 1
ATOM 3106 C CA . VAL A 1 392 ? 27.436 -7.117 43.086 1.00 11.72 407 VAL A CA 1
ATOM 3107 C C . VAL A 1 392 ? 27.793 -5.699 42.707 1.00 11.39 407 VAL A C 1
ATOM 3108 O O . VAL A 1 392 ? 28.328 -4.924 43.524 1.00 12.13 407 VAL A O 1
ATOM 3112 N N . MET A 1 393 ? 27.530 -5.346 41.441 1.00 11.66 408 MET A N 1
ATOM 3113 C CA . MET A 1 393 ? 27.711 -3.972 41.021 1.00 11.74 408 MET A CA 1
ATOM 3114 C C . MET A 1 393 ? 26.662 -3.089 41.670 1.00 10.89 408 MET A C 1
ATOM 3115 O O . MET A 1 393 ? 25.513 -3.462 41.753 1.00 12.79 408 MET A O 1
ATOM 3120 N N . ARG A 1 394 ? 27.081 -1.891 42.103 1.00 11.24 409 ARG A N 1
ATOM 3121 C CA . ARG A 1 394 ? 26.174 -0.969 42.818 1.00 10.75 409 ARG A CA 1
ATOM 3122 C C . ARG A 1 394 ? 26.029 0.320 42.066 1.00 9.54 409 ARG A C 1
ATOM 3123 O O . ARG A 1 394 ? 26.992 0.905 41.551 1.00 11.47 409 ARG A O 1
ATOM 3131 N N . PHE A 1 395 ? 24.783 0.794 42.021 1.00 9.52 410 PHE A N 1
ATOM 3132 C CA . PHE A 1 395 ? 24.427 2.071 41.400 1.00 9.58 410 PHE A CA 1
ATOM 3133 C C . PHE A 1 395 ? 23.636 2.879 42.387 1.00 10.01 410 PHE A C 1
ATOM 3134 O O . PHE A 1 395 ? 22.435 2.660 42.573 1.00 10.35 410 PHE A O 1
ATOM 3142 N N . ILE A 1 396 ? 24.346 3.820 42.998 1.00 9.95 411 ILE A N 1
ATOM 3143 C CA . ILE A 1 396 ? 23.852 4.600 44.111 1.00 9.79 411 ILE A CA 1
ATOM 3144 C C . ILE A 1 396 ? 24.243 6.077 43.893 1.00 10.61 411 ILE A C 1
ATOM 3145 O O . ILE A 1 396 ? 25.228 6.562 44.473 1.00 11.13 411 ILE A O 1
ATOM 3150 N N . PRO A 1 397 ? 23.548 6.759 43.008 1.00 9.55 412 PRO A N 1
ATOM 3151 C CA . PRO A 1 397 ? 23.919 8.159 42.741 1.00 10.57 412 PRO A CA 1
ATOM 3152 C C . PRO A 1 397 ? 23.283 9.109 43.750 1.00 9.14 412 PRO A C 1
ATOM 3153 O O . PRO A 1 397 ? 22.321 8.773 44.406 1.00 10.40 412 PRO A O 1
ATOM 3157 N N . PRO A 1 398 ? 23.797 10.345 43.854 1.00 9.40 413 PRO A N 1
ATOM 3158 C CA . PRO A 1 398 ? 23.002 11.330 44.599 1.00 9.60 413 PRO A CA 1
ATOM 3159 C C . PRO A 1 398 ? 21.585 11.435 44.048 1.00 9.80 413 PRO A C 1
ATOM 3160 O O . PRO A 1 398 ? 21.366 11.371 42.844 1.00 11.27 413 PRO A O 1
ATOM 3164 N N . LEU A 1 399 ? 20.650 11.619 44.947 1.00 10.31 414 LEU A N 1
ATOM 3165 C CA . LEU A 1 399 ? 19.245 11.762 44.547 1.00 10.94 414 LEU A CA 1
ATOM 3166 C C . LEU A 1 399 ? 18.968 13.016 43.727 1.00 11.47 414 LEU A C 1
ATOM 3167 O O . LEU A 1 399 ? 17.942 13.111 43.051 1.00 13.24 414 LEU A O 1
ATOM 3172 N N . VAL A 1 400 ? 19.843 14.028 43.910 1.00 10.99 415 VAL A N 1
ATOM 3173 C CA . VAL A 1 400 ? 19.755 15.260 43.184 1.00 11.71 415 VAL A CA 1
ATOM 3174 C C . VAL A 1 400 ? 20.199 15.175 41.738 1.00 11.84 415 VAL A C 1
ATOM 3175 O O . VAL A 1 400 ? 20.129 16.172 41.005 1.00 13.76 415 VAL A O 1
ATOM 3179 N N . ILE A 1 401 ? 20.666 14.006 41.320 1.00 11.84 416 ILE A N 1
ATOM 3180 C CA . ILE A 1 401 ? 20.986 13.842 39.919 1.00 12.33 416 ILE A CA 1
ATOM 3181 C C . ILE A 1 401 ? 19.811 14.318 39.029 1.00 13.08 416 ILE A C 1
ATOM 3182 O O . ILE A 1 401 ? 18.666 14.003 39.328 1.00 13.78 416 ILE A O 1
ATOM 3187 N N . THR A 1 402 ? 20.115 15.131 38.027 1.00 13.90 417 THR A N 1
ATOM 3188 C CA . THR A 1 402 ? 19.053 15.742 37.239 1.00 15.62 417 THR A CA 1
ATOM 3189 C C . THR A 1 402 ? 18.484 14.713 36.229 1.00 15.18 417 THR A C 1
ATOM 3190 O O . THR A 1 402 ? 19.111 13.671 35.959 1.00 15.46 417 THR A O 1
ATOM 3194 N N . ASP A 1 403 ? 17.322 15.011 35.655 1.00 14.84 418 ASP A N 1
ATOM 3195 C CA . ASP A 1 403 ? 16.724 14.089 34.685 1.00 15.29 418 ASP A CA 1
ATOM 3196 C C . ASP A 1 403 ? 17.744 13.877 33.554 1.00 15.50 418 ASP A C 1
ATOM 3197 O O . ASP A 1 403 ? 17.966 12.749 33.086 1.00 16.91 418 ASP A O 1
ATOM 3202 N N . GLU A 1 404 ? 18.362 14.955 33.065 1.00 16.82 419 GLU A N 1
ATOM 3203 C CA . GLU A 1 404 ? 19.261 14.831 31.910 1.00 18.38 419 GLU A CA 1
ATOM 3204 C C . GLU A 1 404 ? 20.550 14.074 32.289 1.00 15.29 419 GLU A C 1
ATOM 3205 O O . GLU A 1 404 ? 21.014 13.203 31.571 1.00 16.76 419 GLU A O 1
ATOM 3211 N N . GLU A 1 405 ? 21.076 14.332 33.474 1.00 16.73 420 GLU A N 1
ATOM 3212 C CA . GLU A 1 405 ? 22.259 13.616 33.947 1.00 15.31 420 GLU A CA 1
ATOM 3213 C C . GLU A 1 405 ? 21.934 12.134 34.151 1.00 13.79 420 GLU A C 1
ATOM 3214 O O . GLU A 1 405 ? 22.761 11.236 33.849 1.00 14.30 420 GLU A O 1
ATOM 3220 N N . HIS A 1 406 ? 20.757 11.818 34.659 1.00 13.46 421 HIS A N 1
ATOM 3221 C CA . HIS A 1 406 ? 20.404 10.449 34.892 1.00 13.94 421 HIS A CA 1
ATOM 3222 C C . HIS A 1 406 ? 20.186 9.667 33.598 1.00 14.46 421 HIS A C 1
ATOM 3223 O O . HIS A 1 406 ? 20.601 8.505 33.527 1.00 14.96 421 HIS A O 1
ATOM 3230 N N . ARG A 1 407 ? 19.645 10.344 32.581 1.00 15.36 422 ARG A N 1
ATOM 3231 C CA . ARG A 1 407 ? 19.455 9.689 31.278 1.00 16.31 422 ARG A CA 1
ATOM 3232 C C . ARG A 1 407 ? 20.834 9.394 30.711 1.00 14.88 422 ARG A C 1
ATOM 3233 O O . ARG A 1 407 ? 21.098 8.307 30.211 1.00 15.89 422 ARG A O 1
ATOM 3241 N N . ASP A 1 408 ? 21.759 10.359 30.750 1.00 15.92 423 ASP A N 1
ATOM 3242 C CA . ASP A 1 408 ? 23.121 10.203 30.268 1.00 15.50 423 ASP A CA 1
ATOM 3243 C C . ASP A 1 408 ? 23.824 9.091 30.989 1.00 14.10 423 ASP A C 1
ATOM 3244 O O . ASP A 1 408 ? 24.382 8.200 30.363 1.00 16.58 423 ASP A O 1
ATOM 3249 N N . ALA A 1 409 ? 23.714 9.104 32.299 1.00 14.72 424 ALA A N 1
ATOM 3250 C CA . ALA A 1 409 ? 24.378 8.088 33.074 1.00 13.14 424 ALA A CA 1
ATOM 3251 C C . ALA A 1 409 ? 23.845 6.678 32.758 1.00 12.61 424 ALA A C 1
ATOM 3252 O O . ALA A 1 409 ? 24.599 5.707 32.702 1.00 13.95 424 ALA A O 1
ATOM 3254 N N . THR A 1 410 ? 22.525 6.568 32.614 1.00 13.13 425 THR A N 1
ATOM 3255 C CA . THR A 1 410 ? 21.921 5.275 32.371 1.00 14.20 425 THR A CA 1
ATOM 3256 C C . THR A 1 410 ? 22.433 4.722 31.048 1.00 13.25 425 THR A C 1
ATOM 3257 O O . THR A 1 410 ? 22.765 3.533 30.964 1.00 14.21 425 THR A O 1
ATOM 3261 N N A THR A 1 411 ? 22.526 5.564 30.028 0.50 15.30 426 THR A N 1
ATOM 3262 N N B THR A 1 411 ? 22.487 5.571 30.019 0.50 15.37 426 THR A N 1
ATOM 3263 C CA A THR A 1 411 ? 23.029 5.101 28.727 0.50 16.87 426 THR A CA 1
ATOM 3264 C CA B THR A 1 411 ? 23.046 5.183 28.696 0.50 16.86 426 THR A CA 1
ATOM 3265 C C A THR A 1 411 ? 24.504 4.699 28.831 0.50 11.98 426 THR A C 1
ATOM 3266 C C B THR A 1 411 ? 24.466 4.672 28.887 0.50 13.88 426 THR A C 1
ATOM 3267 O O A THR A 1 411 ? 24.942 3.682 28.223 0.50 17.43 426 THR A O 1
ATOM 3268 O O B THR A 1 411 ? 24.823 3.574 28.381 0.50 23.68 426 THR A O 1
ATOM 3275 N N . ARG A 1 412 ? 25.283 5.437 29.639 1.00 17.20 427 ARG A N 1
ATOM 3276 C CA . ARG A 1 412 ? 26.698 5.030 29.857 1.00 14.48 427 ARG A CA 1
ATOM 3277 C C . ARG A 1 412 ? 26.824 3.720 30.574 1.00 14.41 427 ARG A C 1
ATOM 3278 O O . ARG A 1 412 ? 27.720 2.943 30.276 1.00 14.31 427 ARG A O 1
ATOM 3286 N N A ILE A 1 413 ? 25.898 3.470 31.497 0.50 13.51 428 ILE A N 1
ATOM 3287 N N B ILE A 1 413 ? 25.949 3.477 31.548 0.50 11.81 428 ILE A N 1
ATOM 3288 C CA A ILE A 1 413 ? 25.814 2.233 32.226 0.50 14.41 428 ILE A CA 1
ATOM 3289 C CA B ILE A 1 413 ? 25.999 2.255 32.289 0.50 11.57 428 ILE A CA 1
ATOM 3290 C C A ILE A 1 413 ? 25.481 1.028 31.276 0.50 14.66 428 ILE A C 1
ATOM 3291 C C B ILE A 1 413 ? 25.650 1.049 31.394 0.50 12.02 428 ILE A C 1
ATOM 3292 O O A ILE A 1 413 ? 26.198 0.019 31.252 0.50 12.83 428 ILE A O 1
ATOM 3293 O O B ILE A 1 413 ? 26.324 0.013 31.437 0.50 12.85 428 ILE A O 1
ATOM 3302 N N A ILE A 1 414 ? 24.409 1.137 30.493 0.50 16.04 429 ILE A N 1
ATOM 3303 N N B ILE A 1 414 ? 24.599 1.201 30.597 0.50 14.02 429 ILE A N 1
ATOM 3304 C CA A ILE A 1 414 ? 24.058 0.117 29.491 0.50 15.23 429 ILE A CA 1
ATOM 3305 C CA B ILE A 1 414 ? 24.098 0.143 29.694 0.50 12.75 429 ILE A CA 1
ATOM 3306 C C A ILE A 1 414 ? 25.247 -0.176 28.595 0.50 15.26 429 ILE A C 1
ATOM 3307 C C B ILE A 1 414 ? 25.186 -0.133 28.628 0.50 12.88 429 ILE A C 1
ATOM 3308 O O A ILE A 1 414 ? 25.654 -1.362 28.322 0.50 26.56 429 ILE A O 1
ATOM 3309 O O B ILE A 1 414 ? 25.498 -1.279 28.323 0.50 14.62 429 ILE A O 1
ATOM 3318 N N . LYS A 1 415 ? 25.783 0.934 28.081 1.00 15.54 430 LYS A N 1
ATOM 3319 C CA . LYS A 1 415 ? 26.873 0.861 27.129 1.00 16.13 430 LYS A CA 1
ATOM 3320 C C . LYS A 1 415 ? 28.007 0.002 27.696 1.00 15.33 430 LYS A C 1
ATOM 3321 O O . LYS A 1 415 ? 28.600 -0.833 26.988 1.00 15.90 430 LYS A O 1
ATOM 3327 N N . SER A 1 416 ? 28.320 0.210 28.987 1.00 14.86 431 SER A N 1
ATOM 3328 C CA . SER A 1 416 ? 29.394 -0.480 29.621 1.00 13.87 431 SER A CA 1
ATOM 3329 C C . SER A 1 416 ? 29.145 -1.991 29.756 1.00 14.20 431 SER A C 1
ATOM 3330 O O . SER A 1 416 ? 30.031 -2.828 29.410 1.00 15.90 431 SER A O 1
ATOM 3333 N N . PHE A 1 417 ? 27.944 -2.386 30.218 1.00 13.47 432 PHE A N 1
ATOM 3334 C CA . PHE A 1 417 ? 27.640 -3.833 30.307 1.00 14.40 432 PHE A CA 1
ATOM 3335 C C . PHE A 1 417 ? 27.676 -4.486 28.900 1.00 15.38 432 PHE A C 1
ATOM 3336 O O . PHE A 1 417 ? 28.276 -5.547 28.723 1.00 16.29 432 PHE A O 1
ATOM 3344 N N . LEU A 1 418 ? 27.082 -3.820 27.921 1.00 14.90 433 LEU A N 1
ATOM 3345 C CA . LEU A 1 418 ? 27.058 -4.359 26.573 1.00 16.76 433 LEU A CA 1
ATOM 3346 C C . LEU A 1 418 ? 28.451 -4.484 26.021 1.00 17.27 433 LEU A C 1
ATOM 3347 O O . LEU A 1 418 ? 28.735 -5.427 25.254 1.00 17.88 433 LEU A O 1
ATOM 3352 N N . ALA A 1 419 ? 29.344 -3.542 26.308 1.00 16.88 434 ALA A N 1
ATOM 3353 C CA . ALA A 1 419 ? 30.690 -3.589 25.754 1.00 17.86 434 ALA A CA 1
ATOM 3354 C C . ALA A 1 419 ? 31.475 -4.725 26.356 1.00 17.27 434 ALA A C 1
ATOM 3355 O O . ALA A 1 419 ? 32.276 -5.372 25.697 1.00 21.10 434 ALA A O 1
ATOM 3357 N N . VAL A 1 420 ? 31.269 -4.973 27.629 1.00 16.89 435 VAL A N 1
ATOM 3358 C CA . VAL A 1 420 ? 31.894 -6.098 28.273 1.00 17.42 435 VAL A CA 1
ATOM 3359 C C . VAL A 1 420 ? 31.401 -7.433 27.647 1.00 16.93 435 VAL A C 1
ATOM 3360 O O . VAL A 1 420 ? 32.167 -8.354 27.473 1.00 19.87 435 VAL A O 1
ATOM 3364 N N . GLU A 1 421 ? 30.136 -7.507 27.359 1.00 20.13 436 GLU A N 1
ATOM 3365 C CA . GLU A 1 421 ? 29.609 -8.717 26.704 1.00 20.30 436 GLU A CA 1
ATOM 3366 C C . GLU A 1 421 ? 30.177 -8.873 25.281 1.00 19.91 436 GLU A C 1
ATOM 3367 O O . GLU A 1 421 ? 30.484 -9.986 24.862 1.00 25.87 436 GLU A O 1
ATOM 3373 N N . GLU A 1 422 ? 30.308 -7.803 24.556 1.00 20.57 437 GLU A N 1
ATOM 3374 C CA . GLU A 1 422 ? 30.859 -7.829 23.216 1.00 23.96 437 GLU A CA 1
ATOM 3375 C C . GLU A 1 422 ? 32.282 -8.306 23.255 1.00 43.40 437 GLU A C 1
ATOM 3376 O O . GLU A 1 422 ? 32.678 -9.109 22.388 1.00 70.52 437 GLU A O 1
ATOM 3382 N N . GLU A 1 423 ? 33.069 -7.820 24.205 1.00 23.81 438 GLU A N 1
ATOM 3383 C CA . GLU A 1 423 ? 34.445 -8.257 24.378 1.00 26.86 438 GLU A CA 1
ATOM 3384 C C . GLU A 1 423 ? 34.626 -9.655 24.935 1.00 33.03 438 GLU A C 1
ATOM 3385 O O . GLU A 1 423 ? 35.679 -10.190 24.821 1.00 126.13 438 GLU A O 1
ATOM 3391 N N . ARG A 1 424 ? 33.656 -10.236 25.576 1.00 22.89 439 ARG A N 1
ATOM 3392 C CA . ARG A 1 424 ? 33.682 -11.650 25.900 1.00 26.97 439 ARG A CA 1
ATOM 3393 C C . ARG A 1 424 ? 33.618 -12.520 24.574 1.00 26.03 439 ARG A C 1
ATOM 3394 O O . ARG A 1 424 ? 34.310 -13.487 24.549 1.00 59.42 439 ARG A O 1
ATOM 3402 N N . ALA B 1 2 ? 23.638 40.866 61.134 1.00 32.59 17 ALA B N 1
ATOM 3403 C CA . ALA B 1 2 ? 23.637 39.748 60.126 1.00 26.69 17 ALA B CA 1
ATOM 3404 C C . ALA B 1 2 ? 22.242 39.170 59.884 1.00 24.40 17 ALA B C 1
ATOM 3405 O O . ALA B 1 2 ? 21.382 39.152 60.791 1.00 23.91 17 ALA B O 1
ATOM 3407 N N . ARG B 1 3 ? 22.027 38.659 58.684 1.00 24.25 18 ARG B N 1
ATOM 3408 C CA . ARG B 1 3 ? 20.813 37.927 58.353 1.00 22.87 18 ARG B CA 1
ATOM 3409 C C . ARG B 1 3 ? 20.718 36.639 59.217 1.00 23.41 18 ARG B C 1
ATOM 3410 O O . ARG B 1 3 ? 21.725 36.038 59.581 1.00 23.47 18 ARG B O 1
ATOM 3418 N N . LYS B 1 4 ? 19.517 36.226 59.567 1.00 22.22 19 LYS B N 1
ATOM 3419 C CA . LYS B 1 4 ? 19.332 34.992 60.311 1.00 23.50 19 LYS B CA 1
ATOM 3420 C C . LYS B 1 4 ? 19.789 33.809 59.519 1.00 24.47 19 LYS B C 1
ATOM 3421 O O . LYS B 1 4 ? 19.586 33.724 58.312 1.00 30.70 19 LYS B O 1
ATOM 3427 N N . THR B 1 5 ? 20.334 32.860 60.267 1.00 21.73 20 THR B N 1
ATOM 3428 C CA . THR B 1 5 ? 20.659 31.534 59.758 1.00 20.18 20 THR B CA 1
ATOM 3429 C C . THR B 1 5 ? 19.382 30.726 59.761 1.00 19.99 20 THR B C 1
ATOM 3430 O O . THR B 1 5 ? 18.428 31.103 60.446 1.00 19.98 20 THR B O 1
ATOM 3434 N N A ASN B 1 6 ? 19.313 29.633 58.966 0.50 19.77 21 ASN B N 1
ATOM 3435 N N B ASN B 1 6 ? 19.320 29.651 58.986 0.50 19.01 21 ASN B N 1
ATOM 3436 C CA A ASN B 1 6 ? 18.166 28.618 59.023 0.50 20.49 21 ASN B CA 1
ATOM 3437 C CA B ASN B 1 6 ? 18.103 28.807 59.012 0.50 19.18 21 ASN B CA 1
ATOM 3438 C C A ASN B 1 6 ? 17.805 28.179 60.407 0.50 21.87 21 ASN B C 1
ATOM 3439 C C B ASN B 1 6 ? 17.797 28.158 60.378 0.50 20.97 21 ASN B C 1
ATOM 3440 O O A ASN B 1 6 ? 16.647 28.144 60.799 0.50 20.91 21 ASN B O 1
ATOM 3441 O O B ASN B 1 6 ? 16.634 28.022 60.753 0.50 21.12 21 ASN B O 1
ATOM 3450 N N . ILE B 1 7 ? 18.812 27.795 61.182 1.00 20.07 22 ILE B N 1
ATOM 3451 C CA . ILE B 1 7 ? 18.565 27.212 62.500 1.00 21.41 22 ILE B CA 1
ATOM 3452 C C . ILE B 1 7 ? 18.095 28.268 63.444 1.00 20.20 22 ILE B C 1
ATOM 3453 O O . ILE B 1 7 ? 17.247 27.984 64.280 1.00 21.30 22 ILE B O 1
ATOM 3458 N N . GLU B 1 8 ? 18.594 29.492 63.284 1.00 21.39 23 GLU B N 1
ATOM 3459 C CA . GLU B 1 8 ? 18.106 30.577 64.099 1.00 20.98 23 GLU B CA 1
ATOM 3460 C C . GLU B 1 8 ? 16.623 30.854 63.797 1.00 24.69 23 GLU B C 1
ATOM 3461 O O . GLU B 1 8 ? 15.827 31.068 64.737 1.00 22.27 23 GLU B O 1
ATOM 3467 N N . ALA B 1 9 ? 16.278 30.915 62.518 1.00 21.50 24 ALA B N 1
ATOM 3468 C CA . ALA B 1 9 ? 14.870 31.105 62.135 1.00 22.27 24 ALA B CA 1
ATOM 3469 C C . ALA B 1 9 ? 14.007 29.935 62.614 1.00 24.38 24 ALA B C 1
ATOM 3470 O O . ALA B 1 9 ? 12.904 30.094 63.070 1.00 31.17 24 ALA B O 1
ATOM 3472 N N . TYR B 1 10 ? 14.520 28.715 62.530 1.00 23.59 25 TYR B N 1
ATOM 3473 C CA . TYR B 1 10 ? 13.765 27.528 62.956 1.00 21.34 25 TYR B CA 1
ATOM 3474 C C . TYR B 1 10 ? 13.442 27.568 64.473 1.00 25.15 25 TYR B C 1
ATOM 3475 O O . TYR B 1 10 ? 12.270 27.377 64.965 1.00 25.09 25 TYR B O 1
ATOM 3484 N N . ARG B 1 11 ? 14.468 27.877 65.239 1.00 25.15 26 ARG B N 1
ATOM 3485 C CA . ARG B 1 11 ? 14.261 27.915 66.659 1.00 25.37 26 ARG B CA 1
ATOM 3486 C C . ARG B 1 11 ? 13.440 29.139 67.024 1.00 25.24 26 ARG B C 1
ATOM 3487 O O . ARG B 1 11 ? 12.681 29.081 67.973 1.00 26.00 26 ARG B O 1
ATOM 3495 N N . ASP B 1 12 ? 13.569 30.240 66.263 1.00 28.06 27 ASP B N 1
ATOM 3496 C CA . ASP B 1 12 ? 12.749 31.440 66.445 1.00 26.77 27 ASP B CA 1
ATOM 3497 C C . ASP B 1 12 ? 11.284 31.058 66.285 1.00 21.92 27 ASP B C 1
ATOM 3498 O O . ASP B 1 12 ? 10.476 31.527 67.011 1.00 30.99 27 ASP B O 1
ATOM 3503 N N . GLY B 1 13 ? 10.991 30.104 65.398 1.00 26.40 28 GLY B N 1
ATOM 3504 C CA . GLY B 1 13 ? 9.630 29.563 65.241 1.00 28.02 28 GLY B CA 1
ATOM 3505 C C . GLY B 1 13 ? 9.131 28.851 66.480 1.00 27.37 28 GLY B C 1
ATOM 3506 O O . GLY B 1 13 ? 7.935 28.891 66.777 1.00 37.56 28 GLY B O 1
ATOM 3507 N N . LEU B 1 14 ? 10.025 28.217 67.216 1.00 29.73 29 LEU B N 1
ATOM 3508 C CA . LEU B 1 14 ? 9.709 27.536 68.473 1.00 26.05 29 LEU B CA 1
ATOM 3509 C C . LEU B 1 14 ? 9.442 28.501 69.672 1.00 34.08 29 LEU B C 1
ATOM 3510 O O . LEU B 1 14 ? 8.991 28.046 70.729 1.00 31.33 29 LEU B O 1
ATOM 3515 N N . LYS B 1 15 ? 9.865 29.754 69.531 1.00 34.55 30 LYS B N 1
ATOM 3516 C CA . LYS B 1 15 ? 9.679 30.750 70.610 1.00 30.94 30 LYS B CA 1
ATOM 3517 C C . LYS B 1 15 ? 10.407 30.287 71.884 1.00 42.84 30 LYS B C 1
ATOM 3518 O O . LYS B 1 15 ? 9.874 30.414 72.977 1.00 31.63 30 LYS B O 1
ATOM 3524 N N . LEU B 1 16 ? 11.622 29.741 71.738 1.00 33.92 31 LEU B N 1
ATOM 3525 C CA . LEU B 1 16 ? 12.433 29.347 72.866 1.00 62.48 31 LEU B CA 1
ATOM 3526 C C . LEU B 1 16 ? 13.284 30.500 73.252 1.00 99.49 31 LEU B C 1
ATOM 3527 O O . LEU B 1 16 ? 14.291 30.786 72.607 1.00 124.23 31 LEU B O 1
ATOM 3532 N N . LYS B 1 17 ? 12.937 31.145 74.338 1.00 77.16 32 LYS B N 1
ATOM 3533 C CA . LYS B 1 17 ? 13.652 32.389 74.690 1.00 77.80 32 LYS B CA 1
ATOM 3534 C C . LYS B 1 17 ? 14.433 32.370 75.977 1.00 59.79 32 LYS B C 1
ATOM 3535 O O . LYS B 1 17 ? 15.396 33.194 76.091 1.00 68.52 32 LYS B O 1
ATOM 3541 N N . THR B 1 18 ? 13.984 31.529 76.971 1.00 61.34 33 THR B N 1
ATOM 3542 C CA . THR B 1 18 ? 14.652 31.553 78.250 1.00 56.16 33 THR B CA 1
ATOM 3543 C C . THR B 1 18 ? 15.501 30.330 78.256 1.00 53.09 33 THR B C 1
ATOM 3544 O O . THR B 1 18 ? 15.275 29.360 77.411 1.00 33.83 33 THR B O 1
ATOM 3548 N N . GLU B 1 19 ? 16.456 30.312 79.196 1.00 47.06 34 GLU B N 1
ATOM 3549 C CA . GLU B 1 19 ? 17.256 29.135 79.406 1.00 26.42 34 GLU B CA 1
ATOM 3550 C C . GLU B 1 19 ? 16.275 28.046 79.762 1.00 31.76 34 GLU B C 1
ATOM 3551 O O . GLU B 1 19 ? 16.383 26.965 79.260 1.00 25.40 34 GLU B O 1
ATOM 3557 N N . GLU B 1 20 ? 15.223 28.356 80.538 1.00 34.48 35 GLU B N 1
ATOM 3558 C CA . GLU B 1 20 ? 14.325 27.272 80.940 1.00 29.73 35 GLU B CA 1
ATOM 3559 C C . GLU B 1 20 ? 13.501 26.690 79.719 1.00 31.21 35 GLU B C 1
ATOM 3560 O O . GLU B 1 20 ? 13.127 25.524 79.780 1.00 32.18 35 GLU B O 1
ATOM 3566 N N . ASP B 1 21 ? 13.246 27.472 78.646 1.00 30.65 36 ASP B N 1
ATOM 3567 C CA . ASP B 1 21 ? 12.607 26.881 77.440 1.00 26.94 36 ASP B CA 1
ATOM 3568 C C . ASP B 1 21 ? 13.515 25.872 76.704 1.00 42.80 36 ASP B C 1
ATOM 3569 O O . ASP B 1 21 ? 13.076 24.804 76.184 1.00 36.52 36 ASP B O 1
ATOM 3574 N N . PHE B 1 22 ? 14.781 26.248 76.637 1.00 27.98 37 PHE B N 1
ATOM 3575 C CA . PHE B 1 22 ? 15.758 25.326 76.069 1.00 27.12 37 PHE B CA 1
ATOM 3576 C C . PHE B 1 22 ? 15.870 24.141 77.009 1.00 23.21 37 PHE B C 1
ATOM 3577 O O . PHE B 1 22 ? 15.956 23.022 76.556 1.00 20.95 37 PHE B O 1
ATOM 3585 N N . PHE B 1 23 ? 15.927 24.318 78.360 1.00 28.50 38 PHE B N 1
ATOM 3586 C CA . PHE B 1 23 ? 16.031 23.172 79.219 1.00 37.12 38 PHE B CA 1
ATOM 3587 C C . PHE B 1 23 ? 14.827 22.253 78.988 1.00 29.90 38 PHE B C 1
ATOM 3588 O O . PHE B 1 23 ? 14.970 21.025 79.022 1.00 22.01 38 PHE B O 1
ATOM 3596 N N . ALA B 1 24 ? 13.594 22.831 78.883 1.00 28.43 39 ALA B N 1
ATOM 3597 C CA . ALA B 1 24 ? 12.444 21.983 78.623 1.00 39.27 39 ALA B CA 1
ATOM 3598 C C . ALA B 1 24 ? 12.501 21.230 77.280 1.00 22.09 39 ALA B C 1
ATOM 3599 O O . ALA B 1 24 ? 12.043 20.085 77.171 1.00 20.15 39 ALA B O 1
ATOM 3601 N N . CYS B 1 25 ? 12.949 21.935 76.264 1.00 18.38 40 CYS B N 1
ATOM 3602 C CA . CYS B 1 25 ? 13.096 21.327 74.928 1.00 20.60 40 CYS B CA 1
ATOM 3603 C C . CYS B 1 25 ? 14.024 20.173 75.043 1.00 22.69 40 CYS B C 1
ATOM 3604 O O . CYS B 1 25 ? 13.785 19.019 74.509 1.00 19.28 40 CYS B O 1
ATOM 3607 N N . ASP B 1 26 ? 15.078 20.425 75.764 1.00 29.04 41 ASP B N 1
ATOM 3608 C CA . ASP B 1 26 ? 16.048 19.326 75.863 1.00 31.44 41 ASP B CA 1
ATOM 3609 C C . ASP B 1 26 ? 15.458 18.162 76.633 1.00 37.53 41 ASP B C 1
ATOM 3610 O O . ASP B 1 26 ? 15.599 16.999 76.249 1.00 61.12 41 ASP B O 1
ATOM 3615 N N . ARG B 1 27 ? 14.701 18.484 77.740 1.00 35.53 42 ARG B N 1
ATOM 3616 C CA . ARG B 1 27 ? 14.172 17.401 78.535 1.00 40.29 42 ARG B CA 1
ATOM 3617 C C . ARG B 1 27 ? 13.216 16.545 77.709 1.00 20.19 42 ARG B C 1
ATOM 3618 O O . ARG B 1 27 ? 13.126 15.350 77.885 1.00 30.91 42 ARG B O 1
ATOM 3626 N N . GLN B 1 28 ? 12.508 17.154 76.779 1.00 20.20 43 GLN B N 1
ATOM 3627 C CA . GLN B 1 28 ? 11.463 16.453 76.098 1.00 19.10 43 GLN B CA 1
ATOM 3628 C C . GLN B 1 28 ? 11.990 15.600 74.899 1.00 18.96 43 GLN B C 1
ATOM 3629 O O . GLN B 1 28 ? 11.549 14.511 74.716 1.00 21.16 43 GLN B O 1
ATOM 3635 N N . TYR B 1 29 ? 12.885 16.157 74.111 1.00 14.37 44 TYR B N 1
ATOM 3636 C CA . TYR B 1 29 ? 13.230 15.524 72.808 1.00 12.73 44 TYR B CA 1
ATOM 3637 C C . TYR B 1 29 ? 14.575 14.824 72.772 1.00 12.83 44 TYR B C 1
ATOM 3638 O O . TYR B 1 29 ? 14.804 14.016 71.854 1.00 12.83 44 TYR B O 1
ATOM 3647 N N . VAL B 1 30 ? 15.459 15.150 73.670 1.00 14.59 45 VAL B N 1
ATOM 3648 C CA . VAL B 1 30 ? 16.828 14.598 73.658 1.00 12.91 45 VAL B CA 1
ATOM 3649 C C . VAL B 1 30 ? 16.885 13.429 74.593 1.00 12.20 45 VAL B C 1
ATOM 3650 O O . VAL B 1 30 ? 16.401 13.489 75.727 1.00 13.96 45 VAL B O 1
ATOM 3654 N N . CYS B 1 31 ? 17.515 12.340 74.144 1.00 11.93 46 CYS B N 1
ATOM 3655 C CA . CYS B 1 31 ? 17.716 11.207 74.988 1.00 12.01 46 CYS B CA 1
ATOM 3656 C C . CYS B 1 31 ? 18.341 11.673 76.330 1.00 12.66 46 CYS B C 1
ATOM 3657 O O . CYS B 1 31 ? 19.307 12.453 76.316 1.00 13.09 46 CYS B O 1
ATOM 3660 N N . GLN B 1 32 ? 17.843 11.194 77.454 1.00 13.89 47 GLN B N 1
ATOM 3661 C CA . GLN B 1 32 ? 18.161 11.792 78.747 1.00 16.75 47 GLN B CA 1
ATOM 3662 C C . GLN B 1 32 ? 19.392 11.161 79.445 1.00 14.70 47 GLN B C 1
ATOM 3663 O O . GLN B 1 32 ? 19.396 10.933 80.647 1.00 16.93 47 GLN B O 1
ATOM 3669 N N . ASN B 1 33 ? 20.454 10.900 78.677 1.00 13.44 48 ASN B N 1
ATOM 3670 C CA . ASN B 1 33 ? 21.659 10.257 79.226 1.00 13.77 48 ASN B CA 1
ATOM 3671 C C . ASN B 1 33 ? 22.746 11.194 79.755 1.00 12.11 48 ASN B C 1
ATOM 3672 O O . ASN B 1 33 ? 23.814 10.715 80.079 1.00 13.05 48 ASN B O 1
ATOM 3677 N N . TYR B 1 34 ? 22.448 12.485 79.854 1.00 14.08 49 TYR B N 1
ATOM 3678 C CA . TYR B 1 34 ? 23.280 13.449 80.511 1.00 13.98 49 TYR B CA 1
ATOM 3679 C C . TYR B 1 34 ? 22.530 14.129 81.648 1.00 14.92 49 TYR B C 1
ATOM 3680 O O . TYR B 1 34 ? 21.314 14.362 81.565 1.00 18.45 49 TYR B O 1
ATOM 3689 N N . ALA B 1 35 ? 23.268 14.505 82.642 1.00 19.19 50 ALA B N 1
ATOM 3690 C CA . ALA B 1 35 ? 22.713 15.241 83.758 1.00 21.63 50 ALA B CA 1
ATOM 3691 C C . ALA B 1 35 ? 22.158 16.599 83.299 1.00 26.97 50 ALA B C 1
ATOM 3692 O O . ALA B 1 35 ? 22.446 17.126 82.236 1.00 19.21 50 ALA B O 1
ATOM 3694 N N . PRO B 1 36 ? 21.268 17.175 84.095 1.00 26.24 51 PRO B N 1
ATOM 3695 C CA . PRO B 1 36 ? 20.803 18.550 83.865 1.00 26.85 51 PRO B CA 1
ATOM 3696 C C . PRO B 1 36 ? 21.991 19.531 83.720 1.00 21.37 51 PRO B C 1
ATOM 3697 O O . PRO B 1 36 ? 23.091 19.376 84.305 1.00 26.64 51 PRO B O 1
ATOM 3701 N N . VAL B 1 37 ? 21.826 20.492 82.826 1.00 22.23 52 VAL B N 1
ATOM 3702 C CA . VAL B 1 37 ? 22.901 21.393 82.555 1.00 29.61 52 VAL B CA 1
ATOM 3703 C C . VAL B 1 37 ? 22.611 22.715 83.200 1.00 24.09 52 VAL B C 1
ATOM 3704 O O . VAL B 1 37 ? 21.434 23.045 83.388 1.00 25.79 52 VAL B O 1
ATOM 3708 N N . PRO B 1 38 ? 23.677 23.461 83.528 1.00 30.00 53 PRO B N 1
ATOM 3709 C CA . PRO B 1 38 ? 23.476 24.743 84.164 1.00 25.87 53 PRO B CA 1
ATOM 3710 C C . PRO B 1 38 ? 23.202 25.980 83.271 1.00 23.64 53 PRO B C 1
ATOM 3711 O O . PRO B 1 38 ? 22.890 27.063 83.836 1.00 29.34 53 PRO B O 1
ATOM 3715 N N . VAL B 1 39 ? 23.427 25.872 81.944 1.00 19.90 54 VAL B N 1
ATOM 3716 C CA . VAL B 1 39 ? 23.679 27.048 81.128 1.00 18.39 54 VAL B CA 1
ATOM 3717 C C . VAL B 1 39 ? 23.253 26.676 79.708 1.00 15.16 54 VAL B C 1
ATOM 3718 O O . VAL B 1 39 ? 23.379 25.486 79.314 1.00 16.47 54 VAL B O 1
ATOM 3722 N N . VAL B 1 40 ? 22.895 27.672 78.913 1.00 16.24 55 VAL B N 1
ATOM 3723 C CA . VAL B 1 40 ? 22.600 27.511 77.481 1.00 17.06 55 VAL B CA 1
ATOM 3724 C C . VAL B 1 40 ? 23.573 28.381 76.732 1.00 15.96 55 VAL B C 1
ATOM 3725 O O . VAL B 1 40 ? 23.391 29.610 76.653 1.00 17.62 55 VAL B O 1
ATOM 3729 N N . ILE B 1 41 ? 24.612 27.754 76.177 1.00 14.30 56 ILE B N 1
ATOM 3730 C CA . ILE B 1 41 ? 25.636 28.457 75.494 1.00 12.41 56 ILE B CA 1
ATOM 3731 C C . ILE B 1 41 ? 25.182 28.754 74.036 1.00 13.20 56 ILE B C 1
ATOM 3732 O O . ILE B 1 41 ? 24.701 27.836 73.358 1.00 15.52 56 ILE B O 1
ATOM 3737 N N . SER B 1 42 ? 25.417 29.932 73.535 1.00 13.26 57 SER B N 1
ATOM 3738 C CA . SER B 1 42 ? 25.112 30.275 72.160 1.00 15.78 57 SER B CA 1
ATOM 3739 C C . SER B 1 42 ? 26.304 30.647 71.274 1.00 13.76 57 SER B C 1
ATOM 3740 O O . SER B 1 42 ? 26.184 30.607 70.072 1.00 14.29 57 SER B O 1
ATOM 3743 N N . LYS B 1 43 ? 27.432 30.991 71.857 1.00 13.09 58 LYS B N 1
ATOM 3744 C CA . LYS B 1 43 ? 28.552 31.465 71.103 1.00 12.98 58 LYS B CA 1
ATOM 3745 C C . LYS B 1 43 ? 29.802 31.136 71.888 1.00 11.37 58 LYS B C 1
ATOM 3746 O O . LYS B 1 43 ? 29.810 31.155 73.098 1.00 12.29 58 LYS B O 1
ATOM 3752 N N . GLY B 1 44 ? 30.875 30.802 71.167 1.00 11.79 59 GLY B N 1
ATOM 3753 C CA . GLY B 1 44 ? 32.190 30.612 71.746 1.00 11.94 59 GLY B CA 1
ATOM 3754 C C . GLY B 1 44 ? 33.234 31.284 70.925 1.00 12.15 59 GLY B C 1
ATOM 3755 O O . GLY B 1 44 ? 33.147 31.362 69.756 1.00 12.02 59 GLY B O 1
ATOM 3756 N N . LYS B 1 45 ? 34.223 31.838 71.606 1.00 12.59 60 LYS B N 1
ATOM 3757 C CA . LYS B 1 45 ? 35.357 32.426 70.945 1.00 12.78 60 LYS B CA 1
ATOM 3758 C C . LYS B 1 45 ? 36.584 32.349 71.828 1.00 11.25 60 LYS B C 1
ATOM 3759 O O . LYS B 1 45 ? 36.612 32.923 72.915 1.00 11.85 60 LYS B O 1
ATOM 3765 N N . GLY B 1 46 ? 37.605 31.633 71.404 1.00 11.24 61 GLY B N 1
ATOM 3766 C CA . GLY B 1 46 ? 38.802 31.507 72.209 1.00 11.77 61 GLY B CA 1
ATOM 3767 C C . GLY B 1 46 ? 38.516 30.793 73.500 1.00 11.09 61 GLY B C 1
ATOM 3768 O O . GLY B 1 46 ? 37.982 29.738 73.526 1.00 11.58 61 GLY B O 1
ATOM 3769 N N . ALA B 1 47 ? 38.895 31.411 74.635 1.00 11.61 62 ALA B N 1
ATOM 3770 C CA . ALA B 1 47 ? 38.633 30.826 75.938 1.00 11.48 62 ALA B CA 1
ATOM 3771 C C . ALA B 1 47 ? 37.245 31.189 76.525 1.00 11.47 62 ALA B C 1
ATOM 3772 O O . ALA B 1 47 ? 36.928 30.778 77.580 1.00 12.96 62 ALA B O 1
ATOM 3774 N N . ARG B 1 48 ? 36.477 31.945 75.792 1.00 11.29 63 ARG B N 1
ATOM 3775 C CA . ARG B 1 48 ? 35.207 32.488 76.304 1.00 12.25 63 ARG B CA 1
ATOM 3776 C C . ARG B 1 48 ? 33.994 31.868 75.632 1.00 11.78 63 ARG B C 1
ATOM 3777 O O . ARG B 1 48 ? 34.030 31.512 74.448 1.00 12.15 63 ARG B O 1
ATOM 3785 N N . VAL B 1 49 ? 32.917 31.768 76.381 1.00 12.65 64 VAL B N 1
ATOM 3786 C CA . VAL B 1 49 ? 31.631 31.474 75.806 1.00 12.59 64 VAL B CA 1
ATOM 3787 C C . VAL B 1 49 ? 30.594 32.448 76.360 1.00 12.18 64 VAL B C 1
ATOM 3788 O O . VAL B 1 49 ? 30.769 33.036 77.452 1.00 13.89 64 VAL B O 1
ATOM 3792 N N . TRP B 1 50 ? 29.525 32.600 75.612 1.00 12.01 65 TRP B N 1
ATOM 3793 C CA . TRP B 1 50 ? 28.365 33.397 76.027 1.00 12.96 65 TRP B CA 1
ATOM 3794 C C . TRP B 1 50 ? 27.095 32.585 76.065 1.00 14.09 65 TRP B C 1
ATOM 3795 O O . TRP B 1 50 ? 26.836 31.738 75.185 1.00 15.56 65 TRP B O 1
ATOM 3806 N N . ASP B 1 51 ? 26.267 32.802 77.073 1.00 15.93 66 ASP B N 1
ATOM 3807 C CA . ASP B 1 51 ? 24.984 32.243 77.103 1.00 17.94 66 ASP B CA 1
ATOM 3808 C C . ASP B 1 51 ? 24.013 33.087 76.274 1.00 19.94 66 ASP B C 1
ATOM 3809 O O . ASP B 1 51 ? 24.379 34.032 75.680 1.00 21.56 66 ASP B O 1
ATOM 3814 N N . ILE B 1 52 ? 22.820 32.568 76.110 1.00 26.70 67 ILE B N 1
ATOM 3815 C CA . ILE B 1 52 ? 21.826 33.204 75.250 1.00 29.90 67 ILE B CA 1
ATOM 3816 C C . ILE B 1 52 ? 21.416 34.640 75.770 1.00 62.45 67 ILE B C 1
ATOM 3817 O O . ILE B 1 52 ? 20.856 35.391 75.044 1.00 42.36 67 ILE B O 1
ATOM 3822 N N . ASN B 1 53 ? 21.745 34.926 77.012 1.00 63.57 68 ASN B N 1
ATOM 3823 C CA . ASN B 1 53 ? 21.485 36.247 77.603 1.00 75.16 68 ASN B CA 1
ATOM 3824 C C . ASN B 1 53 ? 22.721 37.174 77.488 1.00 149.61 68 ASN B C 1
ATOM 3825 O O . ASN B 1 53 ? 22.692 38.302 77.989 1.00 171.47 68 ASN B O 1
ATOM 3830 N N . GLY B 1 54 ? 23.801 36.730 76.852 1.00 104.86 69 GLY B N 1
ATOM 3831 C CA . GLY B 1 54 ? 24.976 37.528 76.696 1.00 29.85 69 GLY B CA 1
ATOM 3832 C C . GLY B 1 54 ? 25.880 37.478 77.876 1.00 31.46 69 GLY B C 1
ATOM 3833 O O . GLY B 1 54 ? 26.825 38.167 77.813 1.00 31.27 69 GLY B O 1
ATOM 3834 N N . ASN B 1 55 ? 25.614 36.687 78.888 1.00 28.71 70 ASN B N 1
ATOM 3835 C CA . ASN B 1 55 ? 26.566 36.538 79.951 1.00 32.79 70 ASN B CA 1
ATOM 3836 C C . ASN B 1 55 ? 27.813 35.781 79.457 1.00 17.36 70 ASN B C 1
ATOM 3837 O O . ASN B 1 55 ? 27.670 34.757 78.755 1.00 17.64 70 ASN B O 1
ATOM 3842 N N . GLU B 1 56 ? 28.988 36.226 79.841 1.00 17.31 71 GLU B N 1
ATOM 3843 C CA . GLU B 1 56 ? 30.239 35.701 79.462 1.00 14.37 71 GLU B CA 1
ATOM 3844 C C . GLU B 1 56 ? 30.802 34.810 80.561 1.00 15.21 71 GLU B C 1
ATOM 3845 O O . GLU B 1 56 ? 30.694 35.094 81.741 1.00 16.17 71 GLU B O 1
ATOM 3851 N N . TYR B 1 57 ? 31.449 33.708 80.148 1.00 13.61 72 TYR B N 1
ATOM 3852 C CA . TYR B 1 57 ? 32.116 32.791 81.025 1.00 13.74 72 TYR B CA 1
ATOM 3853 C C . TYR B 1 57 ? 33.435 32.411 80.405 1.00 12.73 72 TYR B C 1
ATOM 3854 O O . TYR B 1 57 ? 33.570 32.400 79.167 1.00 13.40 72 TYR B O 1
ATOM 3863 N N . TYR B 1 58 ? 34.372 32.008 81.235 1.00 13.33 73 TYR B N 1
ATOM 3864 C CA . TYR B 1 58 ? 35.514 31.224 80.789 1.00 12.89 73 TYR B CA 1
ATOM 3865 C C . TYR B 1 58 ? 35.122 29.734 80.802 1.00 12.83 73 TYR B C 1
ATOM 3866 O O . TYR B 1 58 ? 34.581 29.196 81.760 1.00 13.53 73 TYR B O 1
ATOM 3875 N N . ASP B 1 59 ? 35.368 29.092 79.658 1.00 11.40 74 ASP B N 1
ATOM 3876 C CA . ASP B 1 59 ? 35.121 27.655 79.515 1.00 12.12 74 ASP B CA 1
ATOM 3877 C C . ASP B 1 59 ? 36.293 26.895 80.075 1.00 11.88 74 ASP B C 1
ATOM 3878 O O . ASP B 1 59 ? 37.362 26.850 79.452 1.00 12.61 74 ASP B O 1
ATOM 3883 N N . PHE B 1 60 ? 36.115 26.298 81.251 1.00 11.11 75 PHE B N 1
ATOM 3884 C CA . PHE B 1 60 ? 37.149 25.476 81.887 1.00 11.09 75 PHE B CA 1
ATOM 3885 C C . PHE B 1 60 ? 36.895 23.980 81.772 1.00 9.94 75 PHE B C 1
ATOM 3886 O O . PHE B 1 60 ? 37.428 23.182 82.559 1.00 10.32 75 PHE B O 1
ATOM 3894 N N . LEU B 1 61 ? 36.090 23.626 80.766 1.00 10.92 76 LEU B N 1
ATOM 3895 C CA . LEU B 1 61 ? 35.982 22.233 80.343 1.00 11.41 76 LEU B CA 1
ATOM 3896 C C . LEU B 1 61 ? 36.582 22.014 78.967 1.00 10.97 76 LEU B C 1
ATOM 3897 O O . LEU B 1 61 ? 37.266 21.014 78.721 1.00 11.07 76 LEU B O 1
ATOM 3902 N N . ALA B 1 62 ? 36.293 22.915 78.056 1.00 11.09 77 ALA B N 1
ATOM 3903 C CA . ALA B 1 62 ? 36.894 22.920 76.732 1.00 10.52 77 ALA B CA 1
ATOM 3904 C C . ALA B 1 62 ? 36.722 21.588 76.037 1.00 10.13 77 ALA B C 1
ATOM 3905 O O . ALA B 1 62 ? 37.642 21.056 75.399 1.00 10.64 77 ALA B O 1
ATOM 3907 N N . GLY B 1 63 ? 35.545 21.013 76.122 1.00 10.02 78 GLY B N 1
ATOM 3908 C CA . GLY B 1 63 ? 35.322 19.714 75.445 1.00 11.28 78 GLY B CA 1
ATOM 3909 C C . GLY B 1 63 ? 36.098 18.567 76.064 1.00 10.70 78 GLY B C 1
ATOM 3910 O O . GLY B 1 63 ? 36.350 17.557 75.417 1.00 11.66 78 GLY B O 1
ATOM 3911 N N . VAL B 1 64 ? 36.477 18.684 77.353 1.00 10.39 79 VAL B N 1
ATOM 3912 C CA . VAL B 1 64 ? 37.438 17.798 78.007 1.00 10.98 79 VAL B CA 1
ATOM 3913 C C . VAL B 1 64 ? 38.690 17.704 77.146 1.00 10.24 79 VAL B C 1
ATOM 3914 O O . VAL B 1 64 ? 39.182 16.622 76.842 1.00 11.93 79 VAL B O 1
ATOM 3918 N N . SER B 1 65 ? 39.220 18.871 76.808 1.00 10.38 80 SER B N 1
ATOM 3919 C CA . SER B 1 65 ? 40.423 18.997 76.012 1.00 10.29 80 SER B CA 1
ATOM 3920 C C . SER B 1 65 ? 40.219 18.699 74.527 1.00 9.37 80 SER B C 1
ATOM 3921 O O . SER B 1 65 ? 41.165 18.240 73.870 1.00 10.60 80 SER B O 1
ATOM 3924 N N . SER B 1 66 ? 39.035 19.024 73.988 1.00 9.43 81 SER B N 1
ATOM 3925 C CA . SER B 1 66 ? 38.769 19.035 72.521 1.00 8.87 81 SER B CA 1
ATOM 3926 C C . SER B 1 66 ? 38.909 20.371 71.900 1.00 8.88 81 SER B C 1
ATOM 3927 O O . SER B 1 66 ? 39.005 20.494 70.686 1.00 11.43 81 SER B O 1
ATOM 3930 N N . LEU B 1 67 ? 38.934 21.427 72.734 1.00 9.05 82 LEU B N 1
ATOM 3931 C CA . LEU B 1 67 ? 38.969 22.821 72.278 1.00 9.65 82 LEU B CA 1
ATOM 3932 C C . LEU B 1 67 ? 40.258 23.522 72.695 1.00 9.66 82 LEU B C 1
ATOM 3933 O O . LEU B 1 67 ? 40.282 24.709 73.067 1.00 10.89 82 LEU B O 1
ATOM 3938 N N . SER B 1 68 ? 41.377 22.817 72.614 1.00 9.99 83 SER B N 1
ATOM 3939 C CA . SER B 1 68 ? 42.630 23.438 73.025 1.00 9.45 83 SER B CA 1
ATOM 3940 C C . SER B 1 68 ? 43.006 24.645 72.262 1.00 9.19 83 SER B C 1
ATOM 3941 O O . SER B 1 68 ? 43.634 25.565 72.824 1.00 10.77 83 SER B O 1
ATOM 3944 N N . GLN B 1 69 ? 42.647 24.715 71.003 1.00 9.59 84 GLN B N 1
ATOM 3945 C CA . GLN B 1 69 ? 42.834 25.848 70.140 1.00 9.69 84 GLN B CA 1
ATOM 3946 C C . GLN B 1 69 ? 41.826 26.979 70.293 1.00 10.48 84 GLN B C 1
ATOM 3947 O O . GLN B 1 69 ? 41.900 27.969 69.588 1.00 11.37 84 GLN B O 1
ATOM 3953 N N . GLY B 1 70 ? 40.924 26.816 71.253 1.00 10.13 85 GLY B N 1
ATOM 3954 C CA . GLY B 1 70 ? 39.881 27.760 71.487 1.00 11.21 85 GLY B CA 1
ATOM 3955 C C . GLY B 1 70 ? 38.665 27.509 70.650 1.00 10.14 85 GLY B C 1
ATOM 3956 O O . GLY B 1 70 ? 38.725 26.824 69.616 1.00 11.48 85 GLY B O 1
ATOM 3957 N N . HIS B 1 71 ? 37.534 28.023 71.082 1.00 10.70 86 HIS B N 1
ATOM 3958 C CA . HIS B 1 71 ? 36.327 28.018 70.289 1.00 10.59 86 HIS B CA 1
ATOM 3959 C C . HIS B 1 71 ? 36.470 28.855 69.045 1.00 10.53 86 HIS B C 1
ATOM 3960 O O . HIS B 1 71 ? 37.024 29.950 69.079 1.00 11.33 86 HIS B O 1
ATOM 3967 N N . CYS B 1 72 ? 36.034 28.303 67.919 1.00 11.52 87 CYS B N 1
ATOM 3968 C CA . CYS B 1 72 ? 35.927 29.112 66.680 1.00 12.47 87 CYS B CA 1
ATOM 3969 C C . CYS B 1 72 ? 37.232 29.773 66.262 1.00 12.61 87 CYS B C 1
ATOM 3970 O O . CYS B 1 72 ? 37.321 30.964 66.017 1.00 16.44 87 CYS B O 1
ATOM 3973 N N . HIS B 1 73 ? 38.287 28.951 66.223 1.00 12.25 88 HIS B N 1
ATOM 3974 C CA . HIS B 1 73 ? 39.602 29.464 65.855 1.00 12.89 88 HIS B CA 1
ATOM 3975 C C . HIS B 1 73 ? 39.496 29.929 64.420 1.00 12.06 88 HIS B C 1
ATOM 3976 O O . HIS B 1 73 ? 39.173 29.115 63.550 1.00 11.92 88 HIS B O 1
ATOM 3983 N N . PRO B 1 74 ? 39.884 31.142 64.100 1.00 13.01 89 PRO B N 1
ATOM 3984 C CA . PRO B 1 74 ? 39.632 31.642 62.739 1.00 13.82 89 PRO B CA 1
ATOM 3985 C C . PRO B 1 74 ? 40.332 30.854 61.647 1.00 12.07 89 PRO B C 1
ATOM 3986 O O . PRO B 1 74 ? 39.775 30.714 60.571 1.00 13.58 89 PRO B O 1
ATOM 3990 N N . ARG B 1 75 ? 41.554 30.401 61.888 1.00 11.36 90 ARG B N 1
ATOM 3991 C CA . ARG B 1 75 ? 42.201 29.585 60.877 1.00 11.53 90 ARG B CA 1
ATOM 3992 C C . ARG B 1 75 ? 41.495 28.277 60.638 1.00 10.86 90 ARG B C 1
ATOM 3993 O O . ARG B 1 75 ? 41.449 27.815 59.496 1.00 11.37 90 ARG B O 1
ATOM 4001 N N . VAL B 1 76 ? 41.082 27.617 61.695 1.00 10.60 91 VAL B N 1
ATOM 4002 C CA . VAL B 1 76 ? 40.463 26.294 61.547 1.00 11.10 91 VAL B CA 1
ATOM 4003 C C . VAL B 1 76 ? 39.098 26.483 60.849 1.00 10.53 91 VAL B C 1
ATOM 4004 O O . VAL B 1 76 ? 38.752 25.670 59.966 1.00 10.80 91 VAL B O 1
ATOM 4008 N N A ILE B 1 77 ? 38.278 27.507 61.187 0.50 10.74 92 ILE B N 1
ATOM 4009 N N B ILE B 1 77 ? 38.330 27.499 61.238 0.50 10.56 92 ILE B N 1
ATOM 4010 C CA A ILE B 1 77 ? 37.009 27.742 60.438 0.50 14.77 92 ILE B CA 1
ATOM 4011 C CA B ILE B 1 77 ? 37.068 27.691 60.603 0.50 13.65 92 ILE B CA 1
ATOM 4012 C C A ILE B 1 77 ? 37.279 27.983 58.987 0.50 11.77 92 ILE B C 1
ATOM 4013 C C B ILE B 1 77 ? 37.239 28.049 59.093 0.50 11.98 92 ILE B C 1
ATOM 4014 O O A ILE B 1 77 ? 36.604 27.445 58.100 0.50 11.80 92 ILE B O 1
ATOM 4015 O O B ILE B 1 77 ? 36.439 27.617 58.265 0.50 12.69 92 ILE B O 1
ATOM 4024 N N . ALA B 1 78 ? 38.290 28.799 58.732 1.00 12.71 93 ALA B N 1
ATOM 4025 C CA . ALA B 1 78 ? 38.577 29.142 57.341 1.00 15.58 93 ALA B CA 1
ATOM 4026 C C . ALA B 1 78 ? 38.945 27.853 56.583 1.00 13.87 93 ALA B C 1
ATOM 4027 O O . ALA B 1 78 ? 38.502 27.647 55.458 1.00 15.87 93 ALA B O 1
ATOM 4029 N N . ALA B 1 79 ? 39.738 26.972 57.190 1.00 11.62 94 ALA B N 1
ATOM 4030 C CA . ALA B 1 79 ? 40.137 25.724 56.537 1.00 12.91 94 ALA B CA 1
ATOM 4031 C C . ALA B 1 79 ? 38.926 24.857 56.306 1.00 10.94 94 ALA B C 1
ATOM 4032 O O . ALA B 1 79 ? 38.794 24.242 55.234 1.00 12.56 94 ALA B O 1
ATOM 4034 N N . LEU B 1 80 ? 38.034 24.734 57.302 1.00 11.03 95 LEU B N 1
ATOM 4035 C CA . LEU B 1 80 ? 36.763 24.007 57.163 1.00 10.14 95 LEU B CA 1
ATOM 4036 C C . LEU B 1 80 ? 35.972 24.514 56.008 1.00 10.32 95 LEU B C 1
ATOM 4037 O O . LEU B 1 80 ? 35.564 23.742 55.115 1.00 11.67 95 LEU B O 1
ATOM 4042 N N . CYS B 1 81 ? 35.756 25.812 55.930 1.00 11.78 96 CYS B N 1
ATOM 4043 C CA . CYS B 1 81 ? 34.894 26.354 54.916 1.00 12.56 96 CYS B CA 1
ATOM 4044 C C . CYS B 1 81 ? 35.503 26.247 53.525 1.00 13.84 96 CYS B C 1
ATOM 4045 O O . CYS B 1 81 ? 34.808 25.943 52.545 1.00 14.43 96 CYS B O 1
ATOM 4048 N N . ARG B 1 82 ? 36.818 26.438 53.402 1.00 12.73 97 ARG B N 1
ATOM 4049 C CA . ARG B 1 82 ? 37.438 26.361 52.096 1.00 12.90 97 ARG B CA 1
ATOM 4050 C C . ARG B 1 82 ? 37.360 24.926 51.551 1.00 12.23 97 ARG B C 1
ATOM 4051 O O . ARG B 1 82 ? 37.018 24.705 50.395 1.00 14.67 97 ARG B O 1
ATOM 4059 N N . GLN B 1 83 ? 37.636 23.962 52.371 1.00 11.01 98 GLN B N 1
ATOM 4060 C CA . GLN B 1 83 ? 37.622 22.574 51.890 1.00 11.43 98 GLN B CA 1
ATOM 4061 C C . GLN B 1 83 ? 36.150 22.151 51.665 1.00 10.44 98 GLN B C 1
ATOM 4062 O O . GLN B 1 83 ? 35.856 21.452 50.700 1.00 10.73 98 GLN B O 1
ATOM 4068 N N . ALA B 1 84 ? 35.229 22.576 52.529 1.00 10.59 99 ALA B N 1
ATOM 4069 C CA . ALA B 1 84 ? 33.814 22.191 52.415 1.00 10.66 99 ALA B CA 1
ATOM 4070 C C . ALA B 1 84 ? 33.137 22.646 51.107 1.00 11.09 99 ALA B C 1
ATOM 4071 O O . ALA B 1 84 ? 32.197 22.029 50.649 1.00 12.61 99 ALA B O 1
ATOM 4073 N N . GLU B 1 85 ? 33.627 23.715 50.549 1.00 11.23 100 GLU B N 1
ATOM 4074 C CA . GLU B 1 85 ? 33.151 24.215 49.256 1.00 12.71 100 GLU B CA 1
ATOM 4075 C C . GLU B 1 85 ? 33.609 23.341 48.059 1.00 12.20 100 GLU B C 1
ATOM 4076 O O . GLU B 1 85 ? 33.092 23.448 46.993 1.00 13.65 100 GLU B O 1
ATOM 4082 N N . ARG B 1 86 ? 34.619 22.528 48.305 1.00 10.89 101 ARG B N 1
ATOM 4083 C CA . ARG B 1 86 ? 35.270 21.741 47.235 1.00 11.80 101 ARG B CA 1
ATOM 4084 C C . ARG B 1 86 ? 34.954 20.245 47.277 1.00 10.53 101 ARG B C 1
ATOM 4085 O O . ARG B 1 86 ? 34.627 19.685 46.243 1.00 10.84 101 ARG B O 1
ATOM 4093 N N . LEU B 1 87 ? 35.088 19.606 48.394 1.00 9.04 102 LEU B N 1
ATOM 4094 C CA . LEU B 1 87 ? 34.874 18.168 48.533 1.00 9.20 102 LEU B CA 1
ATOM 4095 C C . LEU B 1 87 ? 34.858 17.801 49.999 1.00 8.60 102 LEU B C 1
ATOM 4096 O O . LEU B 1 87 ? 35.777 18.194 50.727 1.00 10.48 102 LEU B O 1
ATOM 4101 N N . THR B 1 88 ? 33.879 17.058 50.441 1.00 9.02 103 THR B N 1
ATOM 4102 C CA . THR B 1 88 ? 33.845 16.609 51.814 1.00 9.23 103 THR B CA 1
ATOM 4103 C C . THR B 1 88 ? 33.993 15.126 52.070 1.00 9.09 103 THR B C 1
ATOM 4104 O O . THR B 1 88 ? 34.470 14.753 53.100 1.00 10.65 103 THR B O 1
ATOM 4108 N N . LEU B 1 89 ? 33.537 14.315 51.112 1.00 9.71 104 LEU B N 1
ATOM 4109 C CA . LEU B 1 89 ? 33.490 12.857 51.329 1.00 9.49 104 LEU B CA 1
ATOM 4110 C C . LEU B 1 89 ? 33.648 12.135 50.002 1.00 9.51 104 LEU B C 1
ATOM 4111 O O . LEU B 1 89 ? 32.928 12.452 49.059 1.00 11.34 104 LEU B O 1
ATOM 4116 N N . THR B 1 90 ? 34.584 11.206 49.942 1.00 9.15 105 THR B N 1
ATOM 4117 C CA . THR B 1 90 ? 34.685 10.278 48.819 1.00 9.65 105 THR B CA 1
ATOM 4118 C C . THR B 1 90 ? 34.449 8.838 49.212 1.00 9.88 105 THR B C 1
ATOM 4119 O O . THR B 1 90 ? 34.143 8.029 48.283 1.00 13.13 105 THR B O 1
ATOM 4123 N N . LEU B 1 91 ? 34.624 8.502 50.495 1.00 9.46 106 LEU B N 1
ATOM 4124 C CA . LEU B 1 91 ? 34.967 7.171 51.006 1.00 10.25 106 LEU B CA 1
ATOM 4125 C C . LEU B 1 91 ? 36.402 6.840 50.675 1.00 10.74 106 LEU B C 1
ATOM 4126 O O . LEU B 1 91 ? 36.959 7.377 49.682 1.00 12.27 106 LEU B O 1
ATOM 4131 N N . ARG B 1 92 ? 36.967 5.923 51.433 1.00 10.30 107 ARG B N 1
ATOM 4132 C CA . ARG B 1 92 ? 38.270 5.414 51.071 1.00 10.46 107 ARG B CA 1
ATOM 4133 C C . ARG B 1 92 ? 38.192 4.380 49.937 1.00 10.95 107 ARG B C 1
ATOM 4134 O O . ARG B 1 92 ? 39.207 3.910 49.445 1.00 12.08 107 ARG B O 1
ATOM 4142 N N . ALA B 1 93 ? 37.009 4.048 49.463 1.00 11.20 108 ALA B N 1
ATOM 4143 C CA . ALA B 1 93 ? 36.786 3.314 48.218 1.00 11.77 108 ALA B CA 1
ATOM 4144 C C . ALA B 1 93 ? 37.305 4.065 47.007 1.00 11.70 108 ALA B C 1
ATOM 4145 O O . ALA B 1 93 ? 37.611 3.437 45.987 1.00 15.42 108 ALA B O 1
ATOM 4147 N N . PHE B 1 94 ? 37.402 5.380 47.079 1.00 12.24 109 PHE B N 1
ATOM 4148 C CA . PHE B 1 94 ? 38.001 6.196 46.027 1.00 11.90 109 PHE B CA 1
ATOM 4149 C C . PHE B 1 94 ? 39.156 6.973 46.595 1.00 11.47 109 PHE B C 1
ATOM 4150 O O . PHE B 1 94 ? 39.176 7.248 47.781 1.00 13.28 109 PHE B O 1
ATOM 4158 N N . GLY B 1 95 ? 40.118 7.376 45.769 1.00 13.17 110 GLY B N 1
ATOM 4159 C CA . GLY B 1 95 ? 41.121 8.305 46.213 1.00 13.04 110 GLY B CA 1
ATOM 4160 C C . GLY B 1 95 ? 40.631 9.730 46.195 1.00 12.21 110 GLY B C 1
ATOM 4161 O O . GLY B 1 95 ? 39.674 10.087 45.516 1.00 12.45 110 GLY B O 1
ATOM 4162 N N . ASN B 1 96 ? 41.369 10.550 46.935 1.00 12.47 111 ASN B N 1
ATOM 4163 C CA . ASN B 1 96 ? 41.204 11.985 46.857 1.00 12.46 111 ASN B CA 1
ATOM 4164 C C . ASN B 1 96 ? 42.530 12.706 47.071 1.00 12.81 111 ASN B C 1
ATOM 4165 O O . ASN B 1 96 ? 43.536 12.064 47.335 1.00 13.36 111 ASN B O 1
ATOM 4170 N N . ASP B 1 97 ? 42.539 14.005 46.863 1.00 11.83 112 ASP B N 1
ATOM 4171 C CA . ASP B 1 97 ? 43.831 14.728 46.959 1.00 12.08 112 ASP B CA 1
ATOM 4172 C C . ASP B 1 97 ? 44.126 15.290 48.359 1.00 11.17 112 ASP B C 1
ATOM 4173 O O . ASP B 1 97 ? 45.001 16.125 48.482 1.00 12.04 112 ASP B O 1
ATOM 4178 N N . VAL B 1 98 ? 43.478 14.796 49.400 1.00 11.07 113 VAL B N 1
ATOM 4179 C CA . VAL B 1 98 ? 43.661 15.286 50.764 1.00 10.45 113 VAL B CA 1
ATOM 4180 C C . VAL B 1 98 ? 44.082 14.235 51.782 1.00 10.51 113 VAL B C 1
ATOM 4181 O O . VAL B 1 98 ? 44.977 14.481 52.603 1.00 10.69 113 VAL B O 1
ATOM 4185 N N . THR B 1 99 ? 43.462 13.068 51.780 1.00 11.17 114 THR B N 1
ATOM 4186 C CA . THR B 1 99 ? 43.652 12.103 52.864 1.00 11.39 114 THR B CA 1
ATOM 4187 C C . THR B 1 99 ? 45.110 11.658 52.993 1.00 10.90 114 THR B C 1
ATOM 4188 O O . THR B 1 99 ? 45.658 11.582 54.084 1.00 10.96 114 THR B O 1
ATOM 4192 N N . GLY B 1 100 ? 45.725 11.297 51.843 1.00 10.48 115 GLY B N 1
ATOM 4193 C CA . GLY B 1 100 ? 47.080 10.803 51.858 1.00 11.07 115 GLY B CA 1
ATOM 4194 C C . GLY B 1 100 ? 48.030 11.883 52.385 1.00 10.12 115 GLY B C 1
ATOM 4195 O O . GLY B 1 100 ? 48.788 11.624 53.326 1.00 11.38 115 GLY B O 1
ATOM 4196 N N . PRO B 1 101 ? 47.999 13.083 51.790 1.00 11.32 116 PRO B N 1
ATOM 4197 C CA . PRO B 1 101 ? 48.787 14.190 52.347 1.00 10.95 116 PRO B CA 1
ATOM 4198 C C . PRO B 1 101 ? 48.577 14.455 53.830 1.00 10.90 116 PRO B C 1
ATOM 4199 O O . PRO B 1 101 ? 49.544 14.683 54.548 1.00 10.92 116 PRO B O 1
ATOM 4203 N N . ALA B 1 102 ? 47.341 14.354 54.290 1.00 9.98 117 ALA B N 1
ATOM 4204 C CA . ALA B 1 102 ? 47.086 14.648 55.698 1.00 9.53 117 ALA B CA 1
ATOM 4205 C C . ALA B 1 102 ? 47.675 13.534 56.572 1.00 9.93 117 ALA B C 1
ATOM 4206 O O . ALA B 1 102 ? 48.216 13.813 57.649 1.00 10.38 117 ALA B O 1
ATOM 4208 N N . CYS B 1 103 ? 47.585 12.284 56.129 1.00 10.10 118 CYS B N 1
ATOM 4209 C CA . CYS B 1 103 ? 48.221 11.203 56.847 1.00 9.72 118 CYS B CA 1
ATOM 4210 C C . CYS B 1 103 ? 49.747 11.358 56.854 1.00 9.86 118 CYS B C 1
ATOM 4211 O O . CYS B 1 103 ? 50.353 11.090 57.888 1.00 10.36 118 CYS B O 1
ATOM 4214 N N . ARG B 1 104 ? 50.334 11.769 55.744 1.00 10.31 119 ARG B N 1
ATOM 4215 C CA . ARG B 1 104 ? 51.792 11.996 55.738 1.00 10.68 119 ARG B CA 1
ATOM 4216 C C . ARG B 1 104 ? 52.162 13.084 56.743 1.00 10.50 119 ARG B C 1
ATOM 4217 O O . ARG B 1 104 ? 53.109 12.982 57.469 1.00 10.94 119 ARG B O 1
ATOM 4225 N N . PHE B 1 105 ? 51.359 14.144 56.752 1.00 10.57 120 PHE B N 1
ATOM 4226 C CA . PHE B 1 105 ? 51.575 15.266 57.674 1.00 10.35 120 PHE B CA 1
ATOM 4227 C C . PHE B 1 105 ? 51.630 14.744 59.099 1.00 10.77 120 PHE B C 1
ATOM 4228 O O . PHE B 1 105 ? 52.524 15.094 59.892 1.00 11.10 120 PHE B O 1
ATOM 4236 N N . MET B 1 106 ? 50.636 13.963 59.463 1.00 9.96 121 MET B N 1
ATOM 4237 C CA . MET B 1 106 ? 50.604 13.390 60.817 1.00 10.35 121 MET B CA 1
ATOM 4238 C C . MET B 1 106 ? 51.755 12.384 61.092 1.00 11.26 121 MET B C 1
ATOM 4239 O O . MET B 1 106 ? 52.318 12.352 62.176 1.00 10.75 121 MET B O 1
ATOM 4244 N N . ALA B 1 107 ? 52.025 11.527 60.113 1.00 10.01 122 ALA B N 1
ATOM 4245 C CA . ALA B 1 107 ? 53.079 10.546 60.253 1.00 10.63 122 ALA B CA 1
ATOM 4246 C C . ALA B 1 107 ? 54.389 11.220 60.560 1.00 10.94 122 ALA B C 1
ATOM 4247 O O . ALA B 1 107 ? 55.150 10.787 61.428 1.00 12.13 122 ALA B O 1
ATOM 4249 N N . GLU B 1 108 ? 54.648 12.310 59.863 1.00 11.87 123 GLU B N 1
ATOM 4250 C CA . GLU B 1 108 ? 55.888 13.041 60.099 1.00 13.10 123 GLU B CA 1
ATOM 4251 C C . GLU B 1 108 ? 55.882 13.807 61.406 1.00 11.91 123 GLU B C 1
ATOM 4252 O O . GLU B 1 108 ? 56.905 13.875 62.084 1.00 15.55 123 GLU B O 1
ATOM 4258 N N . MET B 1 109 ? 54.760 14.378 61.792 1.00 12.08 124 MET B N 1
ATOM 4259 C CA . MET B 1 109 ? 54.698 15.146 63.011 1.00 11.57 124 MET B CA 1
ATOM 4260 C C . MET B 1 109 ? 54.912 14.241 64.217 1.00 12.20 124 MET B C 1
ATOM 4261 O O . MET B 1 109 ? 55.531 14.661 65.195 1.00 13.96 124 MET B O 1
ATOM 4266 N N . PHE B 1 110 ? 54.396 13.028 64.190 1.00 10.49 125 PHE B N 1
ATOM 4267 C CA . PHE B 1 110 ? 54.405 12.164 65.376 1.00 11.15 125 PHE B CA 1
ATOM 4268 C C . PHE B 1 110 ? 55.413 11.016 65.304 1.00 11.70 125 PHE B C 1
ATOM 4269 O O . PHE B 1 110 ? 55.642 10.348 66.279 1.00 12.95 125 PHE B O 1
ATOM 4277 N N . GLY B 1 111 ? 56.017 10.818 64.130 1.00 11.59 126 GLY B N 1
ATOM 4278 C CA . GLY B 1 111 ? 57.062 9.841 63.990 1.00 12.39 126 GLY B CA 1
ATOM 4279 C C . GLY B 1 111 ? 56.598 8.403 63.830 1.00 11.09 126 GLY B C 1
ATOM 4280 O O . GLY B 1 111 ? 57.146 7.483 64.392 1.00 13.85 126 GLY B O 1
ATOM 4281 N N . TYR B 1 112 ? 55.534 8.209 63.047 1.00 10.43 127 TYR B N 1
ATOM 4282 C CA . TYR B 1 112 ? 54.978 6.860 62.773 1.00 10.73 127 TYR B CA 1
ATOM 4283 C C . TYR B 1 112 ? 54.951 6.554 61.299 1.00 10.79 127 TYR B C 1
ATOM 4284 O O . TYR B 1 112 ? 54.865 7.427 60.463 1.00 12.43 127 TYR B O 1
ATOM 4293 N N . ASP B 1 113 ? 54.959 5.268 60.991 1.00 10.64 128 ASP B N 1
ATOM 4294 C CA . ASP B 1 113 ? 54.925 4.833 59.604 1.00 10.37 128 ASP B CA 1
ATOM 4295 C C . ASP B 1 113 ? 53.557 4.944 58.969 1.00 10.17 128 ASP B C 1
ATOM 4296 O O . ASP B 1 113 ? 53.461 5.266 57.784 1.00 12.98 128 ASP B O 1
ATOM 4301 N N . ARG B 1 114 ? 52.512 4.572 59.723 1.00 10.05 129 ARG B N 1
ATOM 4302 C CA . ARG B 1 114 ? 51.183 4.454 59.149 1.00 10.03 129 ARG B CA 1
ATOM 4303 C C . ARG B 1 114 ? 50.175 5.140 60.067 1.00 9.55 129 ARG B C 1
ATOM 4304 O O . ARG B 1 114 ? 50.212 5.006 61.290 1.00 10.35 129 ARG B O 1
ATOM 4312 N N . VAL B 1 115 ? 49.195 5.780 59.426 1.00 9.02 130 VAL B N 1
ATOM 4313 C CA . VAL B 1 115 ? 48.125 6.481 60.129 1.00 8.32 130 VAL B CA 1
ATOM 4314 C C . VAL B 1 115 ? 46.769 5.933 59.702 1.00 8.44 130 VAL B C 1
ATOM 4315 O O . VAL B 1 115 ? 46.487 5.876 58.480 1.00 9.95 130 VAL B O 1
ATOM 4319 N N . LEU B 1 116 ? 45.980 5.498 60.669 1.00 8.15 131 LEU B N 1
ATOM 4320 C CA . LEU B 1 116 ? 44.549 5.141 60.450 1.00 8.12 131 LEU B CA 1
ATOM 4321 C C . LEU B 1 116 ? 43.681 6.265 61.005 1.00 8.76 131 LEU B C 1
ATOM 4322 O O . LEU B 1 116 ? 43.732 6.528 62.208 1.00 8.95 131 LEU B O 1
ATOM 4327 N N . LEU B 1 117 ? 42.842 6.837 60.140 1.00 8.03 132 LEU B N 1
ATOM 4328 C CA . LEU B 1 117 ? 41.931 7.900 60.577 1.00 8.37 132 LEU B CA 1
ATOM 4329 C C . LEU B 1 117 ? 40.549 7.327 60.833 1.00 8.03 132 LEU B C 1
ATOM 4330 O O . LEU B 1 117 ? 39.987 6.675 59.969 1.00 9.51 132 LEU B O 1
ATOM 4335 N N . MET B 1 118 ? 40.025 7.570 62.010 1.00 7.91 133 MET B N 1
ATOM 4336 C CA . MET B 1 118 ? 38.682 7.198 62.405 1.00 8.35 133 MET B CA 1
ATOM 4337 C C . MET B 1 118 ? 37.958 8.489 62.809 1.00 8.26 133 MET B C 1
ATOM 4338 O O . MET B 1 118 ? 38.445 9.574 62.530 1.00 8.23 133 MET B O 1
ATOM 4343 N N . ASN B 1 119 ? 36.753 8.353 63.410 1.00 7.92 134 ASN B N 1
ATOM 4344 C CA . ASN B 1 119 ? 35.976 9.539 63.717 1.00 7.48 134 ASN B CA 1
ATOM 4345 C C . ASN B 1 119 ? 35.962 9.891 65.173 1.00 8.52 134 ASN B C 1
ATOM 4346 O O . ASN B 1 119 ? 36.161 11.059 65.484 1.00 15.19 134 ASN B O 1
ATOM 4351 N N . THR B 1 120 ? 35.798 8.974 66.062 1.00 8.48 135 THR B N 1
ATOM 4352 C CA . THR B 1 120 ? 35.651 9.274 67.470 1.00 7.93 135 THR B CA 1
ATOM 4353 C C . THR B 1 120 ? 36.760 8.593 68.240 1.00 7.94 135 THR B C 1
ATOM 4354 O O . THR B 1 120 ? 37.491 7.673 67.769 1.00 7.74 135 THR B O 1
ATOM 4358 N N . GLY B 1 121 ? 36.921 8.997 69.485 1.00 8.24 136 GLY B N 1
ATOM 4359 C CA . GLY B 1 121 ? 37.951 8.373 70.341 1.00 8.46 136 GLY B CA 1
ATOM 4360 C C . GLY B 1 121 ? 37.641 6.914 70.644 1.00 8.48 136 GLY B C 1
ATOM 4361 O O . GLY B 1 121 ? 38.526 6.080 70.573 1.00 8.97 136 GLY B O 1
ATOM 4362 N N . ALA B 1 122 ? 36.376 6.570 70.828 1.00 8.25 137 ALA B N 1
ATOM 4363 C CA . ALA B 1 122 ? 36.027 5.177 71.031 1.00 8.32 137 ALA B CA 1
ATOM 4364 C C . ALA B 1 122 ? 36.411 4.349 69.793 1.00 7.52 137 ALA B C 1
ATOM 4365 O O . ALA B 1 122 ? 36.860 3.228 69.948 1.00 8.48 137 ALA B O 1
ATOM 4367 N N . GLU B 1 123 ? 36.176 4.888 68.601 1.00 7.61 138 GLU B N 1
ATOM 4368 C CA . GLU B 1 123 ? 36.554 4.145 67.396 1.00 8.00 138 GLU B CA 1
ATOM 4369 C C . GLU B 1 123 ? 38.043 3.967 67.322 1.00 7.60 138 GLU B C 1
ATOM 4370 O O . GLU B 1 123 ? 38.485 2.943 66.783 1.00 8.68 138 GLU B O 1
ATOM 4376 N N . ALA B 1 124 ? 38.826 4.941 67.701 1.00 8.02 139 ALA B N 1
ATOM 4377 C CA . ALA B 1 124 ? 40.292 4.787 67.731 1.00 7.88 139 ALA B CA 1
ATOM 4378 C C . ALA B 1 124 ? 40.680 3.666 68.671 1.00 7.88 139 ALA B C 1
ATOM 4379 O O . ALA B 1 124 ? 41.511 2.824 68.326 1.00 8.88 139 ALA B O 1
ATOM 4381 N N . GLY B 1 125 ? 40.102 3.624 69.878 1.00 8.63 140 GLY B N 1
ATOM 4382 C CA . GLY B 1 125 ? 40.377 2.536 70.777 1.00 8.60 140 GLY B CA 1
ATOM 4383 C C . GLY B 1 125 ? 39.992 1.181 70.247 1.00 8.35 140 GLY B C 1
ATOM 4384 O O . GLY B 1 125 ? 40.760 0.216 70.363 1.00 9.00 140 GLY B O 1
ATOM 4385 N N . GLU B 1 126 ? 38.818 1.093 69.643 1.00 8.54 141 GLU B N 1
ATOM 4386 C CA . GLU B 1 126 ? 38.354 -0.149 69.072 1.00 8.96 141 GLU B CA 1
ATOM 4387 C C . GLU B 1 126 ? 39.339 -0.638 68.016 1.00 8.63 141 GLU B C 1
ATOM 4388 O O . GLU B 1 126 ? 39.677 -1.818 67.931 1.00 9.30 141 GLU B O 1
ATOM 4394 N N . SER B 1 127 ? 39.718 0.279 67.163 1.00 8.08 142 SER B N 1
ATOM 4395 C CA . SER B 1 127 ? 40.636 -0.007 66.075 1.00 8.16 142 SER B CA 1
ATOM 4396 C C . SER B 1 127 ? 41.975 -0.480 66.578 1.00 8.16 142 SER B C 1
ATOM 4397 O O . SER B 1 127 ? 42.542 -1.444 66.043 1.00 8.44 142 SER B O 1
ATOM 4400 N N . ALA B 1 128 ? 42.498 0.174 67.629 1.00 8.43 143 ALA B N 1
ATOM 4401 C CA . ALA B 1 128 ? 43.779 -0.232 68.182 1.00 8.51 143 ALA B CA 1
ATOM 4402 C C . ALA B 1 128 ? 43.699 -1.609 68.788 1.00 8.49 143 ALA B C 1
ATOM 4403 O O . ALA B 1 128 ? 44.642 -2.409 68.696 1.00 8.83 143 ALA B O 1
ATOM 4405 N N . LEU B 1 129 ? 42.606 -1.945 69.464 1.00 8.05 144 LEU B N 1
ATOM 4406 C CA . LEU B 1 129 ? 42.439 -3.257 70.031 1.00 8.89 144 LEU B CA 1
ATOM 4407 C C . LEU B 1 129 ? 42.356 -4.333 68.962 1.00 8.74 144 LEU B C 1
ATOM 4408 O O . LEU B 1 129 ? 42.941 -5.399 69.101 1.00 9.08 144 LEU B O 1
ATOM 4413 N N . LYS B 1 130 ? 41.651 -4.027 67.880 1.00 8.21 145 LYS B N 1
ATOM 4414 C CA . LYS B 1 130 ? 41.612 -4.959 66.715 1.00 8.38 145 LYS B CA 1
ATOM 4415 C C . LYS B 1 130 ? 42.988 -5.192 66.142 1.00 8.81 145 LYS B C 1
ATOM 4416 O O . LYS B 1 130 ? 43.368 -6.353 65.859 1.00 8.82 145 LYS B O 1
ATOM 4422 N N . ILE B 1 131 ? 43.775 -4.123 65.957 1.00 8.70 146 ILE B N 1
ATOM 4423 C CA . ILE B 1 131 ? 45.118 -4.242 65.430 1.00 8.91 146 ILE B CA 1
ATOM 4424 C C . ILE B 1 131 ? 45.962 -5.082 66.385 1.00 8.63 146 ILE B C 1
ATOM 4425 O O . ILE B 1 131 ? 46.690 -6.000 65.934 1.00 9.29 146 ILE B O 1
ATOM 4430 N N . ALA B 1 132 ? 45.903 -4.803 67.676 1.00 8.76 147 ALA B N 1
ATOM 4431 C CA . ALA B 1 132 ? 46.720 -5.536 68.629 1.00 9.32 147 ALA B CA 1
ATOM 4432 C C . ALA B 1 132 ? 46.390 -7.007 68.655 1.00 9.38 147 ALA B C 1
ATOM 4433 O O . ALA B 1 132 ? 47.290 -7.847 68.714 1.00 9.41 147 ALA B O 1
ATOM 4435 N N . ARG B 1 133 ? 45.107 -7.329 68.631 1.00 9.44 148 ARG B N 1
ATOM 4436 C CA . ARG B 1 133 ? 44.698 -8.714 68.624 1.00 9.01 148 ARG B CA 1
ATOM 4437 C C . ARG B 1 133 ? 45.168 -9.412 67.352 1.00 9.27 148 ARG B C 1
ATOM 4438 O O . ARG B 1 133 ? 45.715 -10.518 67.439 1.00 10.10 148 ARG B O 1
ATOM 4446 N N A LYS B 1 134 ? 44.901 -8.819 66.179 0.50 9.36 149 LYS B N 1
ATOM 4447 N N B LYS B 1 134 ? 44.896 -8.840 66.189 0.50 8.85 149 LYS B N 1
ATOM 4448 C CA A LYS B 1 134 ? 45.267 -9.434 64.891 0.50 9.65 149 LYS B CA 1
ATOM 4449 C CA B LYS B 1 134 ? 45.269 -9.518 64.975 0.50 8.52 149 LYS B CA 1
ATOM 4450 C C A LYS B 1 134 ? 46.768 -9.608 64.806 0.50 11.48 149 LYS B C 1
ATOM 4451 C C B LYS B 1 134 ? 46.781 -9.662 64.888 0.50 9.30 149 LYS B C 1
ATOM 4452 O O A LYS B 1 134 ? 47.261 -10.611 64.292 0.50 12.39 149 LYS B O 1
ATOM 4453 O O B LYS B 1 134 ? 47.284 -10.716 64.461 0.50 8.26 149 LYS B O 1
ATOM 4464 N N . TRP B 1 135 ? 47.508 -8.626 65.262 1.00 9.00 150 TRP B N 1
ATOM 4465 C CA . TRP B 1 135 ? 48.981 -8.730 65.334 1.00 9.91 150 TRP B CA 1
ATOM 4466 C C . TRP B 1 135 ? 49.408 -9.864 66.283 1.00 9.99 150 TRP B C 1
ATOM 4467 O O . TRP B 1 135 ? 50.308 -10.653 65.954 1.00 11.12 150 TRP B O 1
ATOM 4478 N N . ALA B 1 136 ? 48.778 -10.025 67.440 1.00 11.04 151 ALA B N 1
ATOM 4479 C CA . ALA B 1 136 ? 49.176 -11.074 68.336 1.00 10.44 151 ALA B CA 1
ATOM 4480 C C . ALA B 1 136 ? 48.928 -12.426 67.732 1.00 10.16 151 ALA B C 1
ATOM 4481 O O . ALA B 1 136 ? 49.724 -13.343 67.859 1.00 11.68 151 ALA B O 1
ATOM 4483 N N . TYR B 1 137 ? 47.804 -12.620 67.060 1.00 10.49 152 TYR B N 1
ATOM 4484 C CA . TYR B 1 137 ? 47.529 -13.915 66.378 1.00 10.48 152 TYR B CA 1
ATOM 4485 C C . TYR B 1 137 ? 48.494 -14.167 65.237 1.00 11.26 152 TYR B C 1
ATOM 4486 O O . TYR B 1 137 ? 48.920 -15.315 65.099 1.00 13.74 152 TYR B O 1
ATOM 4495 N N . GLU B 1 138 ? 48.794 -13.194 64.453 1.00 10.93 153 GLU B N 1
ATOM 4496 C CA . GLU B 1 138 ? 49.532 -13.379 63.203 1.00 13.85 153 GLU B CA 1
ATOM 4497 C C . GLU B 1 138 ? 51.061 -13.289 63.352 1.00 16.07 153 GLU B C 1
ATOM 4498 O O . GLU B 1 138 ? 51.785 -13.948 62.635 1.00 24.38 153 GLU B O 1
ATOM 4504 N N . VAL B 1 139 ? 51.544 -12.424 64.231 1.00 14.80 154 VAL B N 1
ATOM 4505 C CA . VAL B 1 139 ? 52.995 -12.181 64.424 1.00 14.92 154 VAL B CA 1
ATOM 4506 C C . VAL B 1 139 ? 53.425 -12.915 65.648 1.00 16.40 154 VAL B C 1
ATOM 4507 O O . VAL B 1 139 ? 54.413 -13.680 65.568 1.00 17.59 154 VAL B O 1
ATOM 4511 N N . LYS B 1 140 ? 52.757 -12.787 66.778 1.00 15.96 155 LYS B N 1
ATOM 4512 C CA . LYS B 1 140 ? 53.145 -13.511 67.954 1.00 15.92 155 LYS B CA 1
ATOM 4513 C C . LYS B 1 140 ? 52.727 -14.950 67.964 1.00 18.65 155 LYS B C 1
ATOM 4514 O O . LYS B 1 140 ? 53.200 -15.719 68.743 1.00 21.24 155 LYS B O 1
ATOM 4520 N N . GLU B 1 141 ? 51.789 -15.285 67.085 1.00 16.39 156 GLU B N 1
ATOM 4521 C CA . GLU B 1 141 ? 51.303 -16.651 66.948 1.00 16.23 156 GLU B CA 1
ATOM 4522 C C . GLU B 1 141 ? 50.717 -17.230 68.236 1.00 16.58 156 GLU B C 1
ATOM 4523 O O . GLU B 1 141 ? 50.893 -18.416 68.516 1.00 21.45 156 GLU B O 1
ATOM 4529 N N . ILE B 1 142 ? 50.015 -16.410 69.015 1.00 16.09 157 ILE B N 1
ATOM 4530 C CA . ILE B 1 142 ? 49.358 -16.916 70.158 1.00 15.88 157 ILE B CA 1
ATOM 4531 C C . ILE B 1 142 ? 48.128 -17.765 69.751 1.00 16.03 157 ILE B C 1
ATOM 4532 O O . ILE B 1 142 ? 47.659 -17.696 68.673 1.00 18.52 157 ILE B O 1
ATOM 4537 N N . PRO B 1 143 ? 47.654 -18.602 70.668 1.00 15.46 158 PRO B N 1
ATOM 4538 C CA . PRO B 1 143 ? 46.536 -19.505 70.363 1.00 19.21 158 PRO B CA 1
ATOM 4539 C C . PRO B 1 143 ? 45.288 -18.745 69.921 1.00 16.77 158 PRO B C 1
ATOM 4540 O O . PRO B 1 143 ? 44.966 -17.721 70.523 1.00 16.70 158 PRO B O 1
ATOM 4544 N N . PRO B 1 144 ? 44.595 -19.231 68.892 1.00 19.98 159 PRO B N 1
ATOM 4545 C CA . PRO B 1 144 ? 43.353 -18.532 68.424 1.00 20.16 159 PRO B CA 1
ATOM 4546 C C . PRO B 1 144 ? 42.386 -18.127 69.599 1.00 24.68 159 PRO B C 1
ATOM 4547 O O . PRO B 1 144 ? 42.187 -18.955 70.519 1.00 25.49 159 PRO B O 1
ATOM 4551 N N . ASP B 1 145 ? 41.803 -16.918 69.551 1.00 17.71 160 ASP B N 1
ATOM 4552 C CA . ASP B 1 145 ? 40.843 -16.412 70.568 1.00 19.24 160 ASP B CA 1
ATOM 4553 C C . ASP B 1 145 ? 41.402 -16.218 71.973 1.00 16.18 160 ASP B C 1
ATOM 4554 O O . ASP B 1 145 ? 40.659 -15.858 72.860 1.00 17.30 160 ASP B O 1
ATOM 4559 N N . SER B 1 146 ? 42.713 -16.327 72.149 1.00 13.65 161 SER B N 1
ATOM 4560 C CA . SER B 1 146 ? 43.299 -16.220 73.466 1.00 14.98 161 SER B CA 1
ATOM 4561 C C . SER B 1 146 ? 43.868 -14.835 73.773 1.00 12.34 161 SER B C 1
ATOM 4562 O O . SER B 1 146 ? 44.410 -14.662 74.875 1.00 13.07 161 SER B O 1
ATOM 4565 N N . ALA B 1 147 ? 43.829 -13.882 72.848 1.00 11.73 162 ALA B N 1
ATOM 4566 C CA . ALA B 1 147 ? 44.497 -12.617 73.058 1.00 11.30 162 ALA B CA 1
ATOM 4567 C C . ALA B 1 147 ? 43.942 -11.899 74.287 1.00 10.81 162 ALA B C 1
ATOM 4568 O O . ALA B 1 147 ? 42.680 -11.812 74.459 1.00 11.61 162 ALA B O 1
ATOM 4570 N N . LYS B 1 148 ? 44.827 -11.363 75.132 1.00 10.44 163 LYS B N 1
ATOM 4571 C CA . LYS B 1 148 ? 44.445 -10.573 76.282 1.00 10.41 163 LYS B CA 1
ATOM 4572 C C . LYS B 1 148 ? 44.987 -9.157 76.120 1.00 9.71 163 LYS B C 1
ATOM 4573 O O . LYS B 1 148 ? 46.069 -8.928 75.557 1.00 10.79 163 LYS B O 1
ATOM 4579 N N . VAL B 1 149 ? 44.232 -8.179 76.678 1.00 9.42 164 VAL B N 1
ATOM 4580 C CA . VAL B 1 149 ? 44.697 -6.796 76.741 1.00 9.14 164 VAL B CA 1
ATOM 4581 C C . VAL B 1 149 ? 44.613 -6.379 78.178 1.00 9.30 164 VAL B C 1
ATOM 4582 O O . VAL B 1 149 ? 43.589 -6.574 78.832 1.00 10.13 164 VAL B O 1
ATOM 4586 N N . ILE B 1 150 ? 45.724 -5.826 78.691 1.00 8.86 165 ILE B N 1
ATOM 4587 C CA . ILE B 1 150 ? 45.736 -5.264 80.048 1.00 9.31 165 ILE B CA 1
ATOM 4588 C C . ILE B 1 150 ? 45.329 -3.803 79.983 1.00 9.31 165 ILE B C 1
ATOM 4589 O O . ILE B 1 150 ? 45.766 -3.067 79.115 1.00 9.64 165 ILE B O 1
ATOM 4594 N N . LEU B 1 151 ? 44.441 -3.408 80.907 1.00 10.39 166 LEU B N 1
ATOM 4595 C CA . LEU B 1 151 ? 44.020 -1.998 81.083 1.00 10.33 166 LEU B CA 1
ATOM 4596 C C . LEU B 1 151 ? 43.983 -1.729 82.547 1.00 8.75 166 LEU B C 1
ATOM 4597 O O . LEU B 1 151 ? 44.109 -2.623 83.376 1.00 9.61 166 LEU B O 1
ATOM 4602 N N . CYS B 1 152 ? 43.754 -0.456 82.874 1.00 8.60 167 CYS B N 1
ATOM 4603 C CA . CYS B 1 152 ? 43.784 -0.054 84.290 1.00 9.26 167 CYS B CA 1
ATOM 4604 C C . CYS B 1 152 ? 42.430 0.241 84.852 1.00 8.98 167 CYS B C 1
ATOM 4605 O O . CYS B 1 152 ? 41.546 0.803 84.179 1.00 9.56 167 CYS B O 1
ATOM 4608 N N . ASN B 1 153 ? 42.266 -0.024 86.144 1.00 9.46 168 ASN B N 1
ATOM 4609 C CA . ASN B 1 153 ? 41.054 0.378 86.844 1.00 10.22 168 ASN B CA 1
ATOM 4610 C C . ASN B 1 153 ? 40.849 1.882 86.650 1.00 9.45 168 ASN B C 1
ATOM 4611 O O . ASN B 1 153 ? 41.806 2.653 86.662 1.00 10.59 168 ASN B O 1
ATOM 4616 N N . ASN B 1 154 ? 39.568 2.268 86.471 1.00 9.62 169 ASN B N 1
ATOM 4617 C CA . ASN B 1 154 ? 39.171 3.665 86.264 1.00 9.93 169 ASN B CA 1
ATOM 4618 C C . ASN B 1 154 ? 39.519 4.211 84.916 1.00 9.30 169 ASN B C 1
ATOM 4619 O O . ASN B 1 154 ? 39.354 5.396 84.676 1.00 10.49 169 ASN B O 1
ATOM 4624 N N . ASN B 1 155 ? 39.992 3.337 83.985 1.00 8.92 170 ASN B N 1
ATOM 4625 C CA . ASN B 1 155 ? 40.205 3.814 82.625 1.00 9.39 170 ASN B CA 1
ATOM 4626 C C . ASN B 1 155 ? 38.908 4.297 82.016 1.00 9.00 170 ASN B C 1
ATOM 4627 O O . ASN B 1 155 ? 37.820 3.871 82.391 1.00 9.76 170 ASN B O 1
ATOM 4632 N N . TYR B 1 156 ? 39.075 5.148 81.027 1.00 8.74 171 TYR B N 1
ATOM 4633 C CA . TYR B 1 156 ? 37.964 5.524 80.150 1.00 9.10 171 TYR B CA 1
ATOM 4634 C C . TYR B 1 156 ? 38.488 5.631 78.744 1.00 9.00 171 TYR B C 1
ATOM 4635 O O . TYR B 1 156 ? 39.444 6.353 78.478 1.00 10.73 171 TYR B O 1
ATOM 4644 N N . TRP B 1 157 ? 37.832 4.927 77.826 1.00 8.78 172 TRP B N 1
ATOM 4645 C CA . TRP B 1 157 ? 38.171 5.053 76.407 1.00 9.35 172 TRP B CA 1
ATOM 4646 C C . TRP B 1 157 ? 36.954 5.151 75.506 1.00 9.34 172 TRP B C 1
ATOM 4647 O O . TRP B 1 157 ? 37.089 5.187 74.276 1.00 11.79 172 TRP B O 1
ATOM 4658 N N . GLY B 1 158 ? 35.782 5.259 76.075 1.00 10.81 173 GLY B N 1
ATOM 4659 C CA . GLY B 1 158 ? 34.554 5.388 75.292 1.00 13.08 173 GLY B CA 1
ATOM 4660 C C . GLY B 1 158 ? 33.445 4.499 75.740 1.00 10.00 173 GLY B C 1
ATOM 4661 O O . GLY B 1 158 ? 33.430 3.987 76.861 1.00 10.81 173 GLY B O 1
ATOM 4662 N N . ARG B 1 159 ? 32.421 4.382 74.870 1.00 10.55 174 ARG B N 1
ATOM 4663 C CA . ARG B 1 159 ? 31.100 3.875 75.269 1.00 10.13 174 ARG B CA 1
ATOM 4664 C C . ARG B 1 159 ? 30.580 2.734 74.402 1.00 10.33 174 ARG B C 1
ATOM 4665 O O . ARG B 1 159 ? 29.413 2.334 74.515 1.00 11.53 174 ARG B O 1
ATOM 4673 N N . THR B 1 160 ? 31.412 2.216 73.508 1.00 9.80 175 THR B N 1
ATOM 4674 C CA . THR B 1 160 ? 31.035 0.993 72.844 1.00 10.32 175 THR B CA 1
ATOM 4675 C C . THR B 1 160 ? 30.865 -0.162 73.809 1.00 9.80 175 THR B C 1
ATOM 4676 O O . THR B 1 160 ? 31.392 -0.107 74.955 1.00 10.43 175 THR B O 1
ATOM 4680 N N . ILE B 1 161 ? 30.240 -1.249 73.383 1.00 9.65 176 ILE B N 1
ATOM 4681 C CA . ILE B 1 161 ? 30.126 -2.388 74.282 1.00 9.05 176 ILE B CA 1
ATOM 4682 C C . ILE B 1 161 ? 31.474 -2.928 74.698 1.00 9.19 176 ILE B C 1
ATOM 4683 O O . ILE B 1 161 ? 31.629 -3.335 75.842 1.00 9.55 176 ILE B O 1
ATOM 4688 N N . THR B 1 162 ? 32.439 -2.970 73.783 1.00 9.34 177 THR B N 1
ATOM 4689 C CA . THR B 1 162 ? 33.766 -3.458 74.155 1.00 9.47 177 THR B CA 1
ATOM 4690 C C . THR B 1 162 ? 34.454 -2.523 75.199 1.00 10.05 177 THR B C 1
ATOM 4691 O O . THR B 1 162 ? 35.146 -2.997 76.102 1.00 10.02 177 THR B O 1
ATOM 4695 N N . ALA B 1 163 ? 34.240 -1.231 75.080 1.00 9.38 178 ALA B N 1
ATOM 4696 C CA . ALA B 1 163 ? 34.711 -0.303 76.105 1.00 10.41 178 ALA B CA 1
ATOM 4697 C C . ALA B 1 163 ? 34.028 -0.593 77.434 1.00 10.36 178 ALA B C 1
ATOM 4698 O O . ALA B 1 163 ? 34.692 -0.657 78.497 1.00 11.55 178 ALA B O 1
ATOM 4700 N N . CYS B 1 164 ? 32.710 -0.740 77.417 1.00 10.03 179 CYS B N 1
ATOM 4701 C CA . CYS B 1 164 ? 32.018 -1.061 78.642 1.00 10.04 179 CYS B CA 1
ATOM 4702 C C . CYS B 1 164 ? 32.510 -2.356 79.303 1.00 10.36 179 CYS B C 1
ATOM 4703 O O . CYS B 1 164 ? 32.603 -2.454 80.512 1.00 12.04 179 CYS B O 1
ATOM 4706 N N . SER B 1 165 ? 32.905 -3.303 78.463 1.00 10.39 180 SER B N 1
ATOM 4707 C CA . SER B 1 165 ? 33.401 -4.629 78.864 1.00 10.73 180 SER B CA 1
ATOM 4708 C C . SER B 1 165 ? 34.757 -4.564 79.510 1.00 11.27 180 SER B C 1
ATOM 4709 O O . SER B 1 165 ? 35.188 -5.574 80.090 1.00 13.68 180 SER B O 1
ATOM 4712 N N . SER B 1 166 ? 35.446 -3.434 79.402 1.00 9.77 181 SER B N 1
ATOM 4713 C CA . SER B 1 166 ? 36.802 -3.238 79.920 1.00 10.17 181 SER B CA 1
ATOM 4714 C C . SER B 1 166 ? 36.831 -2.090 80.958 1.00 11.00 181 SER B C 1
ATOM 4715 O O . SER B 1 166 ? 37.916 -1.645 81.292 1.00 11.62 181 SER B O 1
ATOM 4718 N N . SER B 1 167 ? 35.669 -1.634 81.420 1.00 9.73 182 SER B N 1
ATOM 4719 C CA . SER B 1 167 ? 35.499 -0.553 82.395 1.00 10.54 182 SER B CA 1
ATOM 4720 C C . SER B 1 167 ? 35.360 -1.119 83.774 1.00 11.01 182 SER B C 1
ATOM 4721 O O . SER B 1 167 ? 34.807 -2.176 83.966 1.00 12.92 182 SER B O 1
ATOM 4724 N N . THR B 1 168 ? 35.799 -0.355 84.788 1.00 10.59 183 THR B N 1
ATOM 4725 C CA . THR B 1 168 ? 35.489 -0.669 86.160 1.00 11.15 183 THR B CA 1
ATOM 4726 C C . THR B 1 168 ? 34.467 0.270 86.793 1.00 11.08 183 THR B C 1
ATOM 4727 O O . THR B 1 168 ? 34.263 0.236 87.984 1.00 12.51 183 THR B O 1
ATOM 4731 N N . THR B 1 169 ? 33.866 1.096 85.962 1.00 10.55 184 THR B N 1
ATOM 4732 C CA . THR B 1 169 ? 32.924 2.077 86.436 1.00 10.12 184 THR B CA 1
ATOM 4733 C C . THR B 1 169 ? 31.502 1.549 86.302 1.00 11.09 184 THR B C 1
ATOM 4734 O O . THR B 1 169 ? 31.031 1.332 85.172 1.00 10.97 184 THR B O 1
ATOM 4738 N N . PHE B 1 170 ? 30.789 1.386 87.400 1.00 11.48 185 PHE B N 1
ATOM 4739 C CA . PHE B 1 170 ? 29.531 0.699 87.434 1.00 12.97 185 PHE B CA 1
ATOM 4740 C C . PHE B 1 170 ? 28.541 1.208 86.382 1.00 12.95 185 PHE B C 1
ATOM 4741 O O . PHE B 1 170 ? 27.995 0.427 85.616 1.00 13.46 185 PHE B O 1
ATOM 4749 N N . ASP B 1 171 ? 28.318 2.514 86.313 1.00 11.93 186 ASP B N 1
ATOM 4750 C CA . ASP B 1 171 ? 27.307 3.023 85.338 1.00 14.24 186 ASP B CA 1
ATOM 4751 C C . ASP B 1 171 ? 27.742 2.869 83.934 1.00 11.22 186 ASP B C 1
ATOM 4752 O O . ASP B 1 171 ? 26.898 2.876 83.034 1.00 11.77 186 ASP B O 1
ATOM 4757 N N A CYS B 1 172 ? 29.039 2.727 83.691 0.50 11.32 187 CYS B N 1
ATOM 4758 N N B CYS B 1 172 ? 29.037 2.731 83.686 0.50 10.79 187 CYS B N 1
ATOM 4759 C CA A CYS B 1 172 ? 29.499 2.465 82.312 0.50 11.29 187 CYS B CA 1
ATOM 4760 C CA B CYS B 1 172 ? 29.466 2.441 82.305 0.50 10.36 187 CYS B CA 1
ATOM 4761 C C A CYS B 1 172 ? 29.184 1.039 81.846 0.50 10.35 187 CYS B C 1
ATOM 4762 C C B CYS B 1 172 ? 29.092 1.050 81.859 0.50 10.12 187 CYS B C 1
ATOM 4763 O O A CYS B 1 172 ? 28.987 0.825 80.651 0.50 11.23 187 CYS B O 1
ATOM 4764 O O B CYS B 1 172 ? 28.796 0.882 80.685 0.50 10.68 187 CYS B O 1
ATOM 4769 N N . TYR B 1 173 ? 29.179 0.043 82.734 1.00 10.65 188 TYR B N 1
ATOM 4770 C CA . TYR B 1 173 ? 28.935 -1.329 82.298 1.00 10.47 188 TYR B CA 1
ATOM 4771 C C . TYR B 1 173 ? 27.590 -1.932 82.678 1.00 10.23 188 TYR B C 1
ATOM 4772 O O . TYR B 1 173 ? 27.162 -2.891 82.047 1.00 11.52 188 TYR B O 1
ATOM 4781 N N . ASN B 1 174 ? 26.950 -1.450 83.761 1.00 11.69 189 ASN B N 1
ATOM 4782 C CA . ASN B 1 174 ? 25.815 -2.163 84.325 1.00 13.55 189 ASN B CA 1
ATOM 4783 C C . ASN B 1 174 ? 24.686 -2.330 83.322 1.00 11.68 189 ASN B C 1
ATOM 4784 O O . ASN B 1 174 ? 24.259 -1.378 82.717 1.00 12.63 189 ASN B O 1
ATOM 4789 N N . ASN B 1 175 ? 24.263 -3.572 83.216 1.00 12.33 190 ASN B N 1
ATOM 4790 C CA . ASN B 1 175 ? 23.151 -4.000 82.366 1.00 12.69 190 ASN B CA 1
ATOM 4791 C C . ASN B 1 175 ? 23.378 -3.772 80.902 1.00 11.17 190 ASN B C 1
ATOM 4792 O O . ASN B 1 175 ? 22.446 -3.684 80.131 1.00 13.14 190 ASN B O 1
ATOM 4797 N N . PHE B 1 176 ? 24.648 -3.728 80.480 1.00 12.01 191 PHE B N 1
ATOM 4798 C CA . PHE B 1 176 ? 24.992 -3.674 79.053 1.00 11.22 191 PHE B CA 1
ATOM 4799 C C . PHE B 1 176 ? 25.653 -4.962 78.505 1.00 11.15 191 PHE B C 1
ATOM 4800 O O . PHE B 1 176 ? 26.078 -4.976 77.359 1.00 12.15 191 PHE B O 1
ATOM 4808 N N . GLY B 1 177 ? 25.729 -5.995 79.339 1.00 11.36 192 GLY B N 1
ATOM 4809 C CA . GLY B 1 177 ? 26.335 -7.247 78.914 1.00 11.73 192 GLY B CA 1
ATOM 4810 C C . GLY B 1 177 ? 25.362 -8.144 78.176 1.00 10.64 192 GLY B C 1
ATOM 4811 O O . GLY B 1 177 ? 24.163 -7.815 77.987 1.00 11.56 192 GLY B O 1
ATOM 4812 N N . PRO B 1 178 ? 25.813 -9.309 77.766 1.00 10.74 193 PRO B N 1
ATOM 4813 C CA . PRO B 1 178 ? 27.145 -9.875 78.133 1.00 10.90 193 PRO B CA 1
ATOM 4814 C C . PRO B 1 178 ? 28.336 -9.236 77.427 1.00 9.88 193 PRO B C 1
ATOM 4815 O O . PRO B 1 178 ? 28.232 -8.612 76.379 1.00 11.73 193 PRO B O 1
ATOM 4819 N N . PHE B 1 179 ? 29.484 -9.363 78.077 1.00 11.71 194 PHE B N 1
ATOM 4820 C CA . PHE B 1 179 ? 30.626 -8.521 77.783 1.00 11.07 194 PHE B CA 1
ATOM 4821 C C . PHE B 1 179 ? 31.679 -9.211 76.897 1.00 11.41 194 PHE B C 1
ATOM 4822 O O . PHE B 1 179 ? 31.814 -10.447 76.903 1.00 12.31 194 PHE B O 1
ATOM 4830 N N . THR B 1 180 ? 32.382 -8.395 76.113 1.00 10.64 195 THR B N 1
ATOM 4831 C CA . THR B 1 180 ? 33.498 -8.900 75.358 1.00 11.56 195 THR B CA 1
ATOM 4832 C C . THR B 1 180 ? 34.576 -9.424 76.295 1.00 11.80 195 THR B C 1
ATOM 4833 O O . THR B 1 180 ? 34.984 -8.679 77.195 1.00 12.01 195 THR B O 1
ATOM 4837 N N . PRO B 1 181 ? 34.996 -10.683 76.118 1.00 11.27 196 PRO B N 1
ATOM 4838 C CA . PRO B 1 181 ? 36.105 -11.218 76.947 1.00 11.18 196 PRO B CA 1
ATOM 4839 C C . PRO B 1 181 ? 37.460 -10.660 76.496 1.00 11.44 196 PRO B C 1
ATOM 4840 O O . PRO B 1 181 ? 37.551 -10.003 75.459 1.00 11.07 196 PRO B O 1
ATOM 4844 N N . GLY B 1 182 ? 38.484 -11.028 77.253 1.00 11.01 197 GLY B N 1
ATOM 4845 C CA . GLY B 1 182 ? 39.853 -10.743 76.822 1.00 11.85 197 GLY B CA 1
ATOM 4846 C C . GLY B 1 182 ? 40.579 -9.596 77.511 1.00 9.87 197 GLY B C 1
ATOM 4847 O O . GLY B 1 182 ? 41.560 -9.132 77.002 1.00 11.07 197 GLY B O 1
ATOM 4848 N N . PHE B 1 183 ? 40.065 -9.132 78.663 1.00 10.74 198 PHE B N 1
ATOM 4849 C CA . PHE B 1 183 ? 40.662 -8.007 79.349 1.00 11.37 198 PHE B CA 1
ATOM 4850 C C . PHE B 1 183 ? 41.155 -8.392 80.721 1.00 12.45 198 PHE B C 1
ATOM 4851 O O . PHE B 1 183 ? 40.547 -9.208 81.425 1.00 17.57 198 PHE B O 1
ATOM 4859 N N . GLU B 1 184 ? 42.276 -7.814 81.104 1.00 10.99 199 GLU B N 1
ATOM 4860 C CA . GLU B 1 184 ? 42.789 -7.966 82.453 1.00 11.49 199 GLU B CA 1
ATOM 4861 C C . GLU B 1 184 ? 42.945 -6.581 83.068 1.00 10.84 199 GLU B C 1
ATOM 4862 O O . GLU B 1 184 ? 43.722 -5.823 82.546 1.00 12.31 199 GLU B O 1
ATOM 4868 N N A LEU B 1 185 ? 42.264 -6.332 84.189 0.50 11.51 200 LEU B N 1
ATOM 4869 N N B LEU B 1 185 ? 42.189 -6.279 84.126 0.50 9.99 200 LEU B N 1
ATOM 4870 C CA A LEU B 1 185 ? 42.230 -5.019 84.800 0.50 10.81 200 LEU B CA 1
ATOM 4871 C CA B LEU B 1 185 ? 42.257 -4.983 84.764 0.50 11.07 200 LEU B CA 1
ATOM 4872 C C A LEU B 1 185 ? 43.133 -4.970 86.039 0.50 11.17 200 LEU B C 1
ATOM 4873 C C B LEU B 1 185 ? 43.250 -5.059 85.929 0.50 11.07 200 LEU B C 1
ATOM 4874 O O A LEU B 1 185 ? 42.960 -5.746 86.979 0.50 12.04 200 LEU B O 1
ATOM 4875 O O B LEU B 1 185 ? 43.297 -6.025 86.664 0.50 13.30 200 LEU B O 1
ATOM 4884 N N . ILE B 1 186 ? 44.093 -4.052 86.005 1.00 11.01 201 ILE B N 1
ATOM 4885 C CA . ILE B 1 186 ? 45.060 -3.874 87.077 1.00 10.94 201 ILE B CA 1
ATOM 4886 C C . ILE B 1 186 ? 44.957 -2.452 87.617 1.00 9.90 201 ILE B C 1
ATOM 4887 O O . ILE B 1 186 ? 44.472 -1.536 86.932 1.00 10.78 201 ILE B O 1
ATOM 4892 N N . ASP B 1 187 ? 45.420 -2.242 88.835 1.00 10.86 202 ASP B N 1
ATOM 4893 C CA . ASP B 1 187 ? 45.552 -0.868 89.325 1.00 12.52 202 ASP B CA 1
ATOM 4894 C C . ASP B 1 187 ? 46.404 0.004 88.416 1.00 10.78 202 ASP B C 1
ATOM 4895 O O . ASP B 1 187 ? 47.420 -0.430 87.889 1.00 11.63 202 ASP B O 1
ATOM 4900 N N . TYR B 1 188 ? 46.002 1.274 88.293 1.00 11.17 203 TYR B N 1
ATOM 4901 C CA . TYR B 1 188 ? 46.794 2.288 87.630 1.00 10.53 203 TYR B CA 1
ATOM 4902 C C . TYR B 1 188 ? 48.022 2.584 88.492 1.00 11.00 203 TYR B C 1
ATOM 4903 O O . TYR B 1 188 ? 48.054 2.404 89.711 1.00 13.21 203 TYR B O 1
ATOM 4912 N N . ASP B 1 189 ? 49.068 3.068 87.858 1.00 11.55 204 ASP B N 1
ATOM 4913 C CA . ASP B 1 189 ? 50.241 3.609 88.562 1.00 12.87 204 ASP B CA 1
ATOM 4914 C C . ASP B 1 189 ? 50.851 2.579 89.494 1.00 11.87 204 ASP B C 1
ATOM 4915 O O . ASP B 1 189 ? 51.221 2.891 90.599 1.00 15.42 204 ASP B O 1
ATOM 4920 N N . ASP B 1 190 ? 50.926 1.339 89.036 1.00 12.67 205 ASP B N 1
ATOM 4921 C CA . ASP B 1 190 ? 51.423 0.216 89.786 1.00 13.14 205 ASP B CA 1
ATOM 4922 C C . ASP B 1 190 ? 52.252 -0.679 88.886 1.00 12.26 205 ASP B C 1
ATOM 4923 O O . ASP B 1 190 ? 51.741 -1.536 88.159 1.00 14.13 205 ASP B O 1
ATOM 4928 N N . VAL B 1 191 ? 53.558 -0.521 88.942 1.00 12.48 206 VAL B N 1
ATOM 4929 C CA . VAL B 1 191 ? 54.442 -1.293 88.065 1.00 13.24 206 VAL B CA 1
ATOM 4930 C C . VAL B 1 191 ? 54.519 -2.753 88.445 1.00 13.32 206 VAL B C 1
ATOM 4931 O O . VAL B 1 191 ? 54.710 -3.604 87.598 1.00 14.64 206 VAL B O 1
ATOM 4935 N N . GLY B 1 192 ? 54.372 -3.064 89.724 1.00 13.68 207 GLY B N 1
ATOM 4936 C CA . GLY B 1 192 ? 54.431 -4.426 90.200 1.00 15.21 207 GLY B CA 1
ATOM 4937 C C . GLY B 1 192 ? 53.203 -5.193 89.657 1.00 14.43 207 GLY B C 1
ATOM 4938 O O . GLY B 1 192 ? 53.332 -6.336 89.147 1.00 14.38 207 GLY B O 1
ATOM 4939 N N . ALA B 1 193 ? 52.023 -4.577 89.688 1.00 14.23 208 ALA B N 1
ATOM 4940 C CA . ALA B 1 193 ? 50.834 -5.241 89.118 1.00 13.10 208 ALA B CA 1
ATOM 4941 C C . ALA B 1 193 ? 50.958 -5.444 87.618 1.00 11.06 208 ALA B C 1
ATOM 4942 O O . ALA B 1 193 ? 50.562 -6.468 87.081 1.00 11.79 208 ALA B O 1
ATOM 4944 N N . LEU B 1 194 ? 51.561 -4.485 86.941 1.00 11.12 209 LEU B N 1
ATOM 4945 C CA . LEU B 1 194 ? 51.786 -4.660 85.536 1.00 11.40 209 LEU B CA 1
ATOM 4946 C C . LEU B 1 194 ? 52.769 -5.783 85.227 1.00 11.94 209 LEU B C 1
ATOM 4947 O O . LEU B 1 194 ? 52.497 -6.606 84.344 1.00 11.94 209 LEU B O 1
ATOM 4952 N N . GLU B 1 195 ? 53.906 -5.804 85.911 1.00 11.98 210 GLU B N 1
ATOM 4953 C CA . GLU B 1 195 ? 54.865 -6.819 85.693 1.00 12.62 210 GLU B CA 1
ATOM 4954 C C . GLU B 1 195 ? 54.236 -8.200 85.883 1.00 13.87 210 GLU B C 1
ATOM 4955 O O . GLU B 1 195 ? 54.495 -9.122 85.074 1.00 13.91 210 GLU B O 1
ATOM 4961 N N . GLU B 1 196 ? 53.436 -8.380 86.927 1.00 13.08 211 GLU B N 1
ATOM 4962 C CA . GLU B 1 196 ? 52.827 -9.681 87.166 1.00 14.76 211 GLU B CA 1
ATOM 4963 C C . GLU B 1 196 ? 51.853 -10.010 86.030 1.00 13.84 211 GLU B C 1
ATOM 4964 O O . GLU B 1 196 ? 51.816 -11.156 85.538 1.00 14.38 211 GLU B O 1
ATOM 4970 N N . ALA B 1 197 ? 51.022 -9.053 85.607 1.00 13.16 212 ALA B N 1
ATOM 4971 C CA . ALA B 1 197 ? 50.087 -9.332 84.480 1.00 12.60 212 ALA B CA 1
ATOM 4972 C C . ALA B 1 197 ? 50.803 -9.701 83.178 1.00 13.05 212 ALA B C 1
ATOM 4973 O O . ALA B 1 197 ? 50.300 -10.494 82.369 1.00 13.60 212 ALA B O 1
ATOM 4975 N N . LEU B 1 198 ? 51.969 -9.098 82.952 1.00 12.59 213 LEU B N 1
ATOM 4976 C CA . LEU B 1 198 ? 52.739 -9.359 81.753 1.00 12.53 213 LEU B CA 1
ATOM 4977 C C . LEU B 1 198 ? 53.406 -10.741 81.731 1.00 13.82 213 LEU B C 1
ATOM 4978 O O . LEU B 1 198 ? 53.998 -11.119 80.719 1.00 15.44 213 LEU B O 1
ATOM 4983 N N . LYS B 1 199 ? 53.292 -11.522 82.786 1.00 14.33 214 LYS B N 1
ATOM 4984 C CA . LYS B 1 199 ? 53.760 -12.874 82.758 1.00 15.31 214 LYS B CA 1
ATOM 4985 C C . LYS B 1 199 ? 52.933 -13.766 81.833 1.00 16.69 214 LYS B C 1
ATOM 4986 O O . LYS B 1 199 ? 53.390 -14.842 81.431 1.00 21.71 214 LYS B O 1
ATOM 4992 N N . ASP B 1 200 ? 51.722 -13.341 81.474 1.00 14.38 215 ASP B N 1
ATOM 4993 C CA . ASP B 1 200 ? 50.865 -14.206 80.660 1.00 13.34 215 ASP B CA 1
ATOM 4994 C C . ASP B 1 200 ? 51.250 -13.984 79.200 1.00 13.80 215 ASP B C 1
ATOM 4995 O O . ASP B 1 200 ? 51.095 -12.897 78.667 1.00 12.70 215 ASP B O 1
ATOM 5000 N N . PRO B 1 201 ? 51.774 -15.021 78.525 1.00 14.75 216 PRO B N 1
ATOM 5001 C CA . PRO B 1 201 ? 52.198 -14.855 77.117 1.00 14.37 216 PRO B CA 1
ATOM 5002 C C . PRO B 1 201 ? 51.110 -14.561 76.123 1.00 13.03 216 PRO B C 1
ATOM 5003 O O . PRO B 1 201 ? 51.414 -14.175 74.986 1.00 15.83 216 PRO B O 1
ATOM 5007 N N . ASN B 1 202 ? 49.851 -14.714 76.508 1.00 13.48 217 ASN B N 1
ATOM 5008 C CA . ASN B 1 202 ? 48.733 -14.399 75.636 1.00 13.44 217 ASN B CA 1
ATOM 5009 C C . ASN B 1 202 ? 48.432 -12.922 75.571 1.00 11.66 217 ASN B C 1
ATOM 5010 O O . ASN B 1 202 ? 47.531 -12.509 74.845 1.00 12.18 217 ASN B O 1
ATOM 5015 N N . VAL B 1 203 ? 49.111 -12.092 76.388 1.00 12.07 218 VAL B N 1
ATOM 5016 C CA . VAL B 1 203 ? 48.873 -10.666 76.329 1.00 10.95 218 VAL B CA 1
ATOM 5017 C C . VAL B 1 203 ? 49.362 -10.075 75.022 1.00 10.93 218 VAL B C 1
ATOM 5018 O O . VAL B 1 203 ? 50.516 -10.268 74.638 1.00 12.75 218 VAL B O 1
ATOM 5022 N N . ALA B 1 204 ? 48.508 -9.336 74.332 1.00 11.15 219 ALA B N 1
ATOM 5023 C CA . ALA B 1 204 ? 48.818 -8.626 73.137 1.00 10.85 219 ALA B CA 1
ATOM 5024 C C . ALA B 1 204 ? 49.352 -7.208 73.385 1.00 10.70 219 ALA B C 1
ATOM 5025 O O . ALA B 1 204 ? 50.193 -6.730 72.638 1.00 11.14 219 ALA B O 1
ATOM 5027 N N . ALA B 1 205 ? 48.734 -6.533 74.366 1.00 9.79 220 ALA B N 1
ATOM 5028 C CA . ALA B 1 205 ? 48.929 -5.106 74.589 1.00 9.15 220 ALA B CA 1
ATOM 5029 C C . ALA B 1 205 ? 48.611 -4.736 76.005 1.00 8.65 220 ALA B C 1
ATOM 5030 O O . ALA B 1 205 ? 47.835 -5.408 76.670 1.00 9.51 220 ALA B O 1
ATOM 5032 N N . PHE B 1 206 ? 49.278 -3.642 76.428 1.00 8.94 221 PHE B N 1
ATOM 5033 C CA . PHE B 1 206 ? 48.906 -2.856 77.625 1.00 8.96 221 PHE B CA 1
ATOM 5034 C C . PHE B 1 206 ? 48.368 -1.529 77.067 1.00 8.91 221 PHE B C 1
ATOM 5035 O O . PHE B 1 206 ? 49.073 -0.855 76.323 1.00 9.78 221 PHE B O 1
ATOM 5043 N N . PHE B 1 207 ? 47.126 -1.222 77.449 1.00 8.74 222 PHE B N 1
ATOM 5044 C CA . PHE B 1 207 ? 46.440 -0.002 76.982 1.00 8.90 222 PHE B CA 1
ATOM 5045 C C . PHE B 1 207 ? 46.262 0.932 78.148 1.00 8.53 222 PHE B C 1
ATOM 5046 O O . PHE B 1 207 ? 45.674 0.556 79.152 1.00 10.11 222 PHE B O 1
ATOM 5054 N N . VAL B 1 208 ? 46.865 2.121 78.049 1.00 8.20 223 VAL B N 1
ATOM 5055 C CA . VAL B 1 208 ? 46.970 2.993 79.228 1.00 9.36 223 VAL B CA 1
ATOM 5056 C C . VAL B 1 208 ? 46.913 4.445 78.797 1.00 9.21 223 VAL B C 1
ATOM 5057 O O . VAL B 1 208 ? 47.307 4.861 77.737 1.00 9.37 223 VAL B O 1
ATOM 5061 N N . GLU B 1 209 ? 46.432 5.267 79.770 1.00 9.26 224 GLU B N 1
ATOM 5062 C CA . GLU B 1 209 ? 46.397 6.717 79.668 1.00 10.18 224 GLU B CA 1
ATOM 5063 C C . GLU B 1 209 ? 47.639 7.279 80.435 1.00 9.25 224 GLU B C 1
ATOM 5064 O O . GLU B 1 209 ? 47.883 6.851 81.559 1.00 10.10 224 GLU B O 1
ATOM 5070 N N . PRO B 1 210 ? 48.347 8.273 79.881 1.00 9.27 225 PRO B N 1
ATOM 5071 C CA . PRO B 1 210 ? 49.470 8.831 80.634 1.00 10.11 225 PRO B CA 1
ATOM 5072 C C . PRO B 1 210 ? 49.095 9.566 81.890 1.00 9.50 225 PRO B C 1
ATOM 5073 O O . PRO B 1 210 ? 49.906 9.672 82.813 1.00 11.38 225 PRO B O 1
ATOM 5077 N N . ILE B 1 211 ? 47.899 10.120 81.897 1.00 10.30 226 ILE B N 1
ATOM 5078 C CA . ILE B 1 211 ? 47.228 10.655 83.083 1.00 9.19 226 ILE B CA 1
ATOM 5079 C C . ILE B 1 211 ? 45.765 10.180 82.877 1.00 9.00 226 ILE B C 1
ATOM 5080 O O . ILE B 1 211 ? 45.227 10.353 81.804 1.00 10.68 226 ILE B O 1
ATOM 5085 N N . GLN B 1 212 ? 45.162 9.548 83.885 1.00 9.41 227 GLN B N 1
ATOM 5086 C CA . GLN B 1 212 ? 43.771 9.152 83.718 1.00 9.80 227 GLN B CA 1
ATOM 5087 C C . GLN B 1 212 ? 42.896 10.379 83.706 1.00 10.01 227 GLN B C 1
ATOM 5088 O O . GLN B 1 212 ? 42.961 11.196 84.601 1.00 11.80 227 GLN B O 1
ATOM 5094 N N . GLY B 1 213 ? 42.075 10.505 82.667 1.00 10.63 228 GLY B N 1
ATOM 5095 C CA . GLY B 1 213 ? 41.258 11.662 82.468 1.00 11.28 228 GLY B CA 1
ATOM 5096 C C . GLY B 1 213 ? 39.940 11.648 83.230 1.00 10.46 228 GLY B C 1
ATOM 5097 O O . GLY B 1 213 ? 39.788 12.245 84.310 1.00 11.54 228 GLY B O 1
ATOM 5098 N N . GLU B 1 214 ? 38.981 10.927 82.680 1.00 10.62 229 GLU B N 1
ATOM 5099 C CA . GLU B 1 214 ? 37.703 10.760 83.310 1.00 12.22 229 GLU B CA 1
ATOM 5100 C C . GLU B 1 214 ? 37.822 10.115 84.703 1.00 11.65 229 GLU B C 1
ATOM 5101 O O . GLU B 1 214 ? 37.028 10.403 85.598 1.00 13.09 229 GLU B O 1
ATOM 5107 N N . GLY B 1 215 ? 38.893 9.336 84.910 1.00 11.74 230 GLY B N 1
ATOM 5108 C CA . GLY B 1 215 ? 39.104 8.746 86.215 1.00 13.32 230 GLY B CA 1
ATOM 5109 C C . GLY B 1 215 ? 39.528 9.693 87.314 1.00 12.49 230 GLY B C 1
ATOM 5110 O O . GLY B 1 215 ? 39.555 9.290 88.435 1.00 14.57 230 GLY B O 1
ATOM 5111 N N . GLY B 1 216 ? 39.798 10.936 86.952 1.00 11.89 231 GLY B N 1
ATOM 5112 C CA . GLY B 1 216 ? 40.016 12.006 87.929 1.00 12.70 231 GLY B CA 1
ATOM 5113 C C . GLY B 1 216 ? 41.325 12.766 87.829 1.00 11.81 231 GLY B C 1
ATOM 5114 O O . GLY B 1 216 ? 41.780 13.310 88.825 1.00 12.99 231 GLY B O 1
ATOM 5115 N N . VAL B 1 217 ? 41.872 12.890 86.619 1.00 11.40 232 VAL B N 1
ATOM 5116 C CA . VAL B 1 217 ? 43.148 13.563 86.447 1.00 11.08 232 VAL B CA 1
ATOM 5117 C C . VAL B 1 217 ? 44.200 12.905 87.385 1.00 11.38 232 VAL B C 1
ATOM 5118 O O . VAL B 1 217 ? 44.826 13.548 88.234 1.00 11.53 232 VAL B O 1
ATOM 5122 N N . ASN B 1 218 ? 44.317 11.581 87.239 1.00 11.46 233 ASN B N 1
ATOM 5123 C CA . ASN B 1 218 ? 45.224 10.789 88.054 1.00 11.64 233 ASN B CA 1
ATOM 5124 C C . ASN B 1 218 ? 46.573 10.810 87.406 1.00 12.27 233 ASN B C 1
ATOM 5125 O O . ASN B 1 218 ? 46.780 10.169 86.375 1.00 11.40 233 ASN B O 1
ATOM 5130 N N . VAL B 1 219 ? 47.503 11.579 87.975 1.00 11.83 234 VAL B N 1
ATOM 5131 C CA . VAL B 1 219 ? 48.881 11.677 87.476 1.00 12.13 234 VAL B CA 1
ATOM 5132 C C . VAL B 1 219 ? 49.675 10.590 88.146 1.00 11.65 234 VAL B C 1
ATOM 5133 O O . VAL B 1 219 ? 49.747 10.529 89.365 1.00 13.69 234 VAL B O 1
ATOM 5137 N N . PRO B 1 220 ? 50.305 9.682 87.348 1.00 11.32 235 PRO B N 1
ATOM 5138 C CA . PRO B 1 220 ? 51.047 8.618 88.003 1.00 11.73 235 PRO B CA 1
ATOM 5139 C C . PRO B 1 220 ? 52.393 9.134 88.521 1.00 12.63 235 PRO B C 1
ATOM 5140 O O . PRO B 1 220 ? 52.808 10.253 88.197 1.00 13.76 235 PRO B O 1
ATOM 5144 N N . LYS B 1 221 ? 53.071 8.299 89.255 1.00 12.01 236 LYS B N 1
ATOM 5145 C CA . LYS B 1 221 ? 54.380 8.633 89.766 1.00 13.57 236 LYS B CA 1
ATOM 5146 C C . LYS B 1 221 ? 55.358 8.849 88.626 1.00 15.62 236 LYS B C 1
ATOM 5147 O O . LYS B 1 221 ? 55.246 8.175 87.591 1.00 14.01 236 LYS B O 1
ATOM 5153 N N . PRO B 1 222 ? 56.332 9.717 88.791 1.00 20.18 237 PRO B N 1
ATOM 5154 C CA . PRO B 1 222 ? 57.385 9.938 87.781 1.00 20.74 237 PRO B CA 1
ATOM 5155 C C . PRO B 1 222 ? 57.969 8.611 87.312 1.00 17.02 237 PRO B C 1
ATOM 5156 O O . PRO B 1 222 ? 58.232 7.735 88.122 1.00 17.71 237 PRO B O 1
ATOM 5160 N N . GLY B 1 223 ? 58.116 8.457 86.007 1.00 17.41 238 GLY B N 1
ATOM 5161 C CA . GLY B 1 223 ? 58.694 7.283 85.441 1.00 15.23 238 GLY B CA 1
ATOM 5162 C C . GLY B 1 223 ? 57.807 6.068 85.297 1.00 12.86 238 GLY B C 1
ATOM 5163 O O . GLY B 1 223 ? 58.264 5.046 84.786 1.00 14.27 238 GLY B O 1
ATOM 5164 N N . TYR B 1 224 ? 56.521 6.179 85.617 1.00 12.17 239 TYR B N 1
ATOM 5165 C CA . TYR B 1 224 ? 55.608 5.055 85.448 1.00 11.43 239 TYR B CA 1
ATOM 5166 C C . TYR B 1 224 ? 55.573 4.552 83.982 1.00 11.32 239 TYR B C 1
ATOM 5167 O O . TYR B 1 224 ? 55.739 3.368 83.731 1.00 11.77 239 TYR B O 1
ATOM 5176 N N . LEU B 1 225 ? 55.311 5.464 83.077 1.00 10.06 240 LEU B N 1
ATOM 5177 C CA . LEU B 1 225 ? 55.160 5.063 81.689 1.00 11.20 240 LEU B CA 1
ATOM 5178 C C . LEU B 1 225 ? 56.459 4.585 81.105 1.00 11.79 240 LEU B C 1
ATOM 5179 O O . LEU B 1 225 ? 56.441 3.609 80.310 1.00 11.67 240 LEU B O 1
ATOM 5184 N N . LYS B 1 226 ? 57.575 5.217 81.492 1.00 11.01 241 LYS B N 1
ATOM 5185 C CA . LYS B 1 226 ? 58.898 4.724 81.035 1.00 10.91 241 LYS B CA 1
ATOM 5186 C C . LYS B 1 226 ? 59.123 3.300 81.454 1.00 11.48 241 LYS B C 1
ATOM 5187 O O . LYS B 1 226 ? 59.566 2.469 80.651 1.00 12.30 241 LYS B O 1
ATOM 5193 N N . ARG B 1 227 ? 58.867 2.980 82.710 1.00 10.93 242 ARG B N 1
ATOM 5194 C CA . ARG B 1 227 ? 59.063 1.641 83.187 1.00 11.76 242 ARG B CA 1
ATOM 5195 C C . ARG B 1 227 ? 58.080 0.680 82.528 1.00 11.19 242 ARG B C 1
ATOM 5196 O O . ARG B 1 227 ? 58.431 -0.453 82.165 1.00 12.47 242 ARG B O 1
ATOM 5204 N N . ALA B 1 228 ? 56.830 1.108 82.419 1.00 11.12 243 ALA B N 1
ATOM 5205 C CA . ALA B 1 228 ? 55.786 0.255 81.755 1.00 10.75 243 ALA B CA 1
ATOM 5206 C C . ALA B 1 228 ? 56.252 -0.159 80.375 1.00 10.34 243 ALA B C 1
ATOM 5207 O O . ALA B 1 228 ? 56.073 -1.320 79.973 1.00 11.49 243 ALA B O 1
ATOM 5209 N N . HIS B 1 229 ? 56.839 0.777 79.624 1.00 10.97 244 HIS B N 1
ATOM 5210 C CA . HIS B 1 229 ? 57.262 0.429 78.266 1.00 11.74 244 HIS B CA 1
ATOM 5211 C C . HIS B 1 229 ? 58.345 -0.618 78.293 1.00 12.23 244 HIS B C 1
ATOM 5212 O O . HIS B 1 229 ? 58.319 -1.540 77.507 1.00 12.96 244 HIS B O 1
ATOM 5219 N N . GLU B 1 230 ? 59.326 -0.466 79.179 1.00 11.89 245 GLU B N 1
ATOM 5220 C CA . GLU B 1 230 ? 60.379 -1.464 79.285 1.00 13.44 245 GLU B CA 1
ATOM 5221 C C . GLU B 1 230 ? 59.825 -2.857 79.616 1.00 12.37 245 GLU B C 1
ATOM 5222 O O . GLU B 1 230 ? 60.267 -3.882 79.058 1.00 13.72 245 GLU B O 1
ATOM 5228 N N . LEU B 1 231 ? 58.893 -2.915 80.553 1.00 11.93 246 LEU B N 1
ATOM 5229 C CA . LEU B 1 231 ? 58.279 -4.158 80.952 1.00 12.57 246 LEU B CA 1
ATOM 5230 C C . LEU B 1 231 ? 57.530 -4.799 79.794 1.00 11.44 246 LEU B C 1
ATOM 5231 O O . LEU B 1 231 ? 57.586 -6.023 79.573 1.00 12.40 246 LEU B O 1
ATOM 5236 N N . CYS B 1 232 ? 56.833 -3.958 79.031 1.00 10.74 247 CYS B N 1
ATOM 5237 C CA . CYS B 1 232 ? 56.082 -4.500 77.847 1.00 10.13 247 CYS B CA 1
ATOM 5238 C C . CYS B 1 232 ? 57.034 -4.984 76.791 1.00 11.24 247 CYS B C 1
ATOM 5239 O O . CYS B 1 232 ? 56.822 -6.072 76.218 1.00 11.73 247 CYS B O 1
ATOM 5242 N N . ARG B 1 233 ? 58.112 -4.229 76.539 1.00 12.66 248 ARG B N 1
ATOM 5243 C CA . ARG B 1 233 ? 59.051 -4.646 75.504 1.00 16.57 248 ARG B CA 1
ATOM 5244 C C . ARG B 1 233 ? 59.695 -5.946 75.832 1.00 18.90 248 ARG B C 1
ATOM 5245 O O . ARG B 1 233 ? 59.915 -6.772 74.970 1.00 16.81 248 ARG B O 1
ATOM 5253 N N . SER B 1 234 ? 59.991 -6.124 77.108 1.00 15.57 249 SER B N 1
ATOM 5254 C CA . SER B 1 234 ? 60.625 -7.364 77.564 1.00 19.13 249 SER B CA 1
ATOM 5255 C C . SER B 1 234 ? 59.862 -8.570 77.130 1.00 18.05 249 SER B C 1
ATOM 5256 O O . SER B 1 234 ? 60.427 -9.634 76.856 1.00 19.44 249 SER B O 1
ATOM 5259 N N . LYS B 1 235 ? 58.514 -8.407 77.066 1.00 13.54 250 LYS B N 1
ATOM 5260 C CA . LYS B 1 235 ? 57.563 -9.504 76.812 1.00 15.15 250 LYS B CA 1
ATOM 5261 C C . LYS B 1 235 ? 56.992 -9.478 75.387 1.00 13.12 250 LYS B C 1
ATOM 5262 O O . LYS B 1 235 ? 56.028 -10.234 75.107 1.00 15.34 250 LYS B O 1
ATOM 5268 N N . ASN B 1 236 ? 57.503 -8.593 74.525 1.00 13.05 251 ASN B N 1
ATOM 5269 C CA . ASN B 1 236 ? 56.937 -8.392 73.187 1.00 13.73 251 ASN B CA 1
ATOM 5270 C C . ASN B 1 236 ? 55.439 -8.099 73.244 1.00 11.99 251 ASN B C 1
ATOM 5271 O O . ASN B 1 236 ? 54.646 -8.720 72.549 1.00 14.58 251 ASN B O 1
ATOM 5276 N N . VAL B 1 237 ? 55.086 -7.170 74.100 1.00 10.64 252 VAL B N 1
ATOM 5277 C CA . VAL B 1 237 ? 53.696 -6.709 74.293 1.00 10.79 252 VAL B CA 1
ATOM 5278 C C . VAL B 1 237 ? 53.618 -5.273 73.835 1.00 10.50 252 VAL B C 1
ATOM 5279 O O . VAL B 1 237 ? 54.488 -4.485 74.210 1.00 12.02 252 VAL B O 1
ATOM 5283 N N . LEU B 1 238 ? 52.655 -4.936 73.007 1.00 11.11 253 LEU B N 1
ATOM 5284 C CA . LEU B 1 238 ? 52.516 -3.557 72.517 1.00 10.55 253 LEU B CA 1
ATOM 5285 C C . LEU B 1 238 ? 52.059 -2.618 73.634 1.00 10.60 253 LEU B C 1
ATOM 5286 O O . LEU B 1 238 ? 51.125 -2.919 74.359 1.00 10.53 253 LEU B O 1
ATOM 5291 N N . LEU B 1 239 ? 52.637 -1.425 73.677 1.00 10.53 254 LEU B N 1
ATOM 5292 C CA . LEU B 1 239 ? 52.161 -0.356 74.534 1.00 9.63 254 LEU B CA 1
ATOM 5293 C C . LEU B 1 239 ? 51.299 0.581 73.705 1.00 9.42 254 LEU B C 1
ATOM 5294 O O . LEU B 1 239 ? 51.789 1.272 72.785 1.00 10.70 254 LEU B O 1
ATOM 5299 N N . ILE B 1 240 ? 49.995 0.539 74.016 1.00 9.07 255 ILE B N 1
ATOM 5300 C CA . ILE B 1 240 ? 49.002 1.380 73.373 1.00 9.58 255 ILE B CA 1
ATOM 5301 C C . ILE B 1 240 ? 48.745 2.558 74.313 1.00 8.62 255 ILE B C 1
ATOM 5302 O O . ILE B 1 240 ? 48.263 2.347 75.435 1.00 9.13 255 ILE B O 1
ATOM 5307 N N . VAL B 1 241 ? 49.116 3.763 73.898 1.00 8.44 256 VAL B N 1
ATOM 5308 C CA . VAL B 1 241 ? 48.967 4.903 74.758 1.00 9.01 256 VAL B CA 1
ATOM 5309 C C . VAL B 1 241 ? 47.842 5.775 74.210 1.00 8.46 256 VAL B C 1
ATOM 5310 O O . VAL B 1 241 ? 47.900 6.260 73.068 1.00 9.24 256 VAL B O 1
ATOM 5314 N N . ASP B 1 242 ? 46.848 5.990 75.058 1.00 8.19 257 ASP B N 1
ATOM 5315 C CA . ASP B 1 242 ? 45.676 6.782 74.701 1.00 8.92 257 ASP B CA 1
ATOM 5316 C C . ASP B 1 242 ? 45.961 8.241 75.078 1.00 8.71 257 ASP B C 1
ATOM 5317 O O . ASP B 1 242 ? 45.983 8.596 76.243 1.00 10.04 257 ASP B O 1
ATOM 5322 N N . GLU B 1 243 ? 46.268 9.049 74.075 1.00 8.35 258 GLU B N 1
ATOM 5323 C CA . GLU B 1 243 ? 46.523 10.469 74.177 1.00 9.18 258 GLU B CA 1
ATOM 5324 C C . GLU B 1 243 ? 45.370 11.321 73.696 1.00 8.66 258 GLU B C 1
ATOM 5325 O O . GLU B 1 243 ? 45.521 12.508 73.353 1.00 9.53 258 GLU B O 1
ATOM 5331 N N . ILE B 1 244 ? 44.193 10.703 73.607 1.00 8.73 259 ILE B N 1
ATOM 5332 C CA . ILE B 1 244 ? 43.001 11.422 73.167 1.00 9.20 259 ILE B CA 1
ATOM 5333 C C . ILE B 1 244 ? 42.707 12.649 74.040 1.00 8.85 259 ILE B C 1
ATOM 5334 O O . ILE B 1 244 ? 42.293 13.689 73.495 1.00 10.01 259 ILE B O 1
ATOM 5339 N N . GLN B 1 245 ? 42.828 12.508 75.368 1.00 8.84 260 GLN B N 1
ATOM 5340 C CA . GLN B 1 245 ? 42.617 13.631 76.261 1.00 9.52 260 GLN B CA 1
ATOM 5341 C C . GLN B 1 245 ? 43.933 14.339 76.648 1.00 10.33 260 GLN B C 1
ATOM 5342 O O . GLN B 1 245 ? 43.920 15.554 76.820 1.00 11.37 260 GLN B O 1
ATOM 5348 N N . THR B 1 246 ? 45.048 13.600 76.803 1.00 9.77 261 THR B N 1
ATOM 5349 C CA . THR B 1 246 ? 46.282 14.173 77.314 1.00 9.78 261 THR B CA 1
ATOM 5350 C C . THR B 1 246 ? 47.187 14.719 76.242 1.00 9.50 261 THR B C 1
ATOM 5351 O O . THR B 1 246 ? 48.148 15.420 76.593 1.00 12.57 261 THR B O 1
ATOM 5355 N N . GLY B 1 247 ? 46.966 14.363 74.985 1.00 9.67 262 GLY B N 1
ATOM 5356 C CA . GLY B 1 247 ? 47.867 14.724 73.920 1.00 11.50 262 GLY B CA 1
ATOM 5357 C C . GLY B 1 247 ? 47.735 16.136 73.452 1.00 10.04 262 GLY B C 1
ATOM 5358 O O . GLY B 1 247 ? 46.978 16.933 73.984 1.00 11.20 262 GLY B O 1
ATOM 5359 N N . LEU B 1 248 ? 48.487 16.455 72.439 1.00 9.99 263 LEU B N 1
ATOM 5360 C CA . LEU B 1 248 ? 48.327 17.672 71.709 1.00 9.30 263 LEU B CA 1
ATOM 5361 C C . LEU B 1 248 ? 48.461 18.882 72.605 1.00 9.84 263 LEU B C 1
ATOM 5362 O O . LEU B 1 248 ? 47.651 19.822 72.597 1.00 10.67 263 LEU B O 1
ATOM 5367 N N . CYS B 1 249 ? 49.575 18.926 73.358 1.00 10.19 264 CYS B N 1
ATOM 5368 C CA . CYS B 1 249 ? 50.053 20.105 74.120 1.00 11.17 264 CYS B CA 1
ATOM 5369 C C . CYS B 1 249 ? 49.365 20.337 75.437 1.00 10.82 264 CYS B C 1
ATOM 5370 O O . CYS B 1 249 ? 49.842 21.161 76.213 1.00 11.62 264 CYS B O 1
ATOM 5373 N N . ARG B 1 250 ? 48.254 19.648 75.725 1.00 10.14 265 ARG B N 1
ATOM 5374 C CA . ARG B 1 250 ? 47.515 19.847 76.947 1.00 10.19 265 ARG B CA 1
ATOM 5375 C C . ARG B 1 250 ? 48.355 19.814 78.211 1.00 10.09 265 ARG B C 1
ATOM 5376 O O . ARG B 1 250 ? 48.117 20.605 79.119 1.00 10.84 265 ARG B O 1
ATOM 5384 N N . THR B 1 251 ? 49.302 18.874 78.268 1.00 10.21 266 THR B N 1
ATOM 5385 C CA . THR B 1 251 ? 50.084 18.705 79.474 1.00 10.67 266 THR B CA 1
ATOM 5386 C C . THR B 1 251 ? 51.427 19.418 79.436 1.00 11.64 266 THR B C 1
ATOM 5387 O O . THR B 1 251 ? 52.282 19.200 80.272 1.00 12.29 266 THR B O 1
ATOM 5391 N N . GLY B 1 252 ? 51.598 20.313 78.454 1.00 12.36 267 GLY B N 1
ATOM 5392 C CA . GLY B 1 252 ? 52.835 21.049 78.323 1.00 12.74 267 GLY B CA 1
ATOM 5393 C C . GLY B 1 252 ? 53.899 20.452 77.408 1.00 14.01 267 GLY B C 1
ATOM 5394 O O . GLY B 1 252 ? 55.016 20.980 77.310 1.00 15.76 267 GLY B O 1
ATOM 5395 N N . ARG B 1 253 ? 53.566 19.309 76.797 1.00 12.97 268 ARG B N 1
ATOM 5396 C CA . ARG B 1 253 ? 54.388 18.649 75.792 1.00 12.65 268 ARG B CA 1
ATOM 5397 C C . ARG B 1 253 ? 53.465 18.226 74.658 1.00 12.07 268 ARG B C 1
ATOM 5398 O O . ARG B 1 253 ? 52.256 18.071 74.852 1.00 12.82 268 ARG B O 1
ATOM 5406 N N . LEU B 1 254 ? 54.028 18.008 73.480 1.00 12.85 269 LEU B N 1
ATOM 5407 C CA . LEU B 1 254 ? 53.249 17.556 72.350 1.00 12.84 269 LEU B CA 1
ATOM 5408 C C . LEU B 1 254 ? 52.406 16.310 72.688 1.00 12.60 269 LEU B C 1
ATOM 5409 O O . LEU B 1 254 ? 51.188 16.336 72.445 1.00 14.42 269 LEU B O 1
ATOM 5414 N N . LEU B 1 255 ? 53.018 15.320 73.347 1.00 11.53 270 LEU B N 1
ATOM 5415 C CA . LEU B 1 255 ? 52.333 14.167 73.883 1.00 11.72 270 LEU B CA 1
ATOM 5416 C C . LEU B 1 255 ? 52.614 14.096 75.351 1.00 10.23 270 LEU B C 1
ATOM 5417 O O . LEU B 1 255 ? 53.771 14.324 75.746 1.00 11.59 270 LEU B O 1
ATOM 5422 N N . ALA B 1 256 ? 51.680 13.689 76.170 1.00 11.67 271 ALA B N 1
ATOM 5423 C CA . ALA B 1 256 ? 51.979 13.473 77.585 1.00 12.33 271 ALA B CA 1
ATOM 5424 C C . ALA B 1 256 ? 53.020 12.395 77.822 1.00 12.24 271 ALA B C 1
ATOM 5425 O O . ALA B 1 256 ? 53.809 12.461 78.777 1.00 13.33 271 ALA B O 1
ATOM 5427 N N . ALA B 1 257 ? 53.096 11.425 76.898 1.00 10.87 272 ALA B N 1
ATOM 5428 C CA . ALA B 1 257 ? 54.145 10.395 76.926 1.00 11.17 272 ALA B CA 1
ATOM 5429 C C . ALA B 1 257 ? 55.493 11.005 76.880 1.00 11.33 272 ALA B C 1
ATOM 5430 O O . ALA B 1 257 ? 56.467 10.364 77.317 1.00 12.21 272 ALA B O 1
ATOM 5432 N N . ASP B 1 258 ? 55.596 12.243 76.373 1.00 12.15 273 ASP B N 1
ATOM 5433 C CA . ASP B 1 258 ? 56.931 12.865 76.270 1.00 13.85 273 ASP B CA 1
ATOM 5434 C C . ASP B 1 258 ? 57.516 13.194 77.664 1.00 14.82 273 ASP B C 1
ATOM 5435 O O . ASP B 1 258 ? 58.745 13.291 77.794 1.00 18.09 273 ASP B O 1
ATOM 5440 N N . HIS B 1 259 ? 56.671 13.354 78.694 1.00 13.93 274 HIS B N 1
ATOM 5441 C CA . HIS B 1 259 ? 57.180 13.520 80.062 1.00 16.25 274 HIS B CA 1
ATOM 5442 C C . HIS B 1 259 ? 58.087 12.339 80.484 1.00 14.90 274 HIS B C 1
ATOM 5443 O O . HIS B 1 259 ? 58.966 12.549 81.319 1.00 20.36 274 HIS B O 1
ATOM 5450 N N . ASP B 1 260 ? 57.855 11.151 79.886 1.00 14.63 275 ASP B N 1
ATOM 5451 C CA . ASP B 1 260 ? 58.620 9.942 80.185 1.00 14.65 275 ASP B CA 1
ATOM 5452 C C . ASP B 1 260 ? 59.515 9.523 79.053 1.00 13.77 275 ASP B C 1
ATOM 5453 O O . ASP B 1 260 ? 60.172 8.456 79.107 1.00 15.12 275 ASP B O 1
ATOM 5458 N N . GLU B 1 261 ? 59.629 10.384 78.050 1.00 13.56 276 GLU B N 1
ATOM 5459 C CA . GLU B 1 261 ? 60.388 10.035 76.850 1.00 15.81 276 GLU B CA 1
ATOM 5460 C C . GLU B 1 261 ? 59.959 8.676 76.242 1.00 14.27 276 GLU B C 1
ATOM 5461 O O . GLU B 1 261 ? 60.782 7.851 75.846 1.00 17.12 276 GLU B O 1
ATOM 5467 N N . VAL B 1 262 ? 58.662 8.495 76.186 1.00 12.70 277 VAL B N 1
ATOM 5468 C CA . VAL B 1 262 ? 58.068 7.273 75.634 1.00 12.11 277 VAL B CA 1
ATOM 5469 C C . VAL B 1 262 ? 57.473 7.573 74.266 1.00 11.84 277 VAL B C 1
ATOM 5470 O O . VAL B 1 262 ? 56.621 8.479 74.144 1.00 12.44 277 VAL B O 1
ATOM 5474 N N . HIS B 1 263 ? 57.829 6.772 73.267 1.00 12.34 278 HIS B N 1
ATOM 5475 C CA . HIS B 1 263 ? 57.217 6.780 71.974 1.00 13.10 278 HIS B CA 1
ATOM 5476 C C . HIS B 1 263 ? 56.286 5.555 71.954 1.00 11.54 278 HIS B C 1
ATOM 5477 O O . HIS B 1 263 ? 56.729 4.406 71.900 1.00 13.18 278 HIS B O 1
ATOM 5484 N N . PRO B 1 264 ? 54.955 5.783 72.028 1.00 12.56 279 PRO B N 1
ATOM 5485 C CA . PRO B 1 264 ? 54.014 4.660 72.094 1.00 12.25 279 PRO B CA 1
ATOM 5486 C C . PRO B 1 264 ? 54.194 3.674 70.900 1.00 11.88 279 PRO B C 1
ATOM 5487 O O . PRO B 1 264 ? 54.423 4.092 69.794 1.00 12.29 279 PRO B O 1
ATOM 5491 N N . ASP B 1 265 ? 54.001 2.379 71.155 1.00 12.01 280 ASP B N 1
ATOM 5492 C CA . ASP B 1 265 ? 53.921 1.466 70.009 1.00 12.50 280 ASP B CA 1
ATOM 5493 C C . ASP B 1 265 ? 52.721 1.761 69.150 1.00 10.95 280 ASP B C 1
ATOM 5494 O O . ASP B 1 265 ? 52.814 1.724 67.922 1.00 11.53 280 ASP B O 1
ATOM 5499 N N . ILE B 1 266 ? 51.567 1.995 69.763 1.00 9.40 281 ILE B N 1
ATOM 5500 C CA . ILE B 1 266 ? 50.404 2.497 69.067 1.00 8.69 281 ILE B CA 1
ATOM 5501 C C . ILE B 1 266 ? 49.936 3.737 69.828 1.00 8.57 281 ILE B C 1
ATOM 5502 O O . ILE B 1 266 ? 49.785 3.707 71.061 1.00 10.20 281 ILE B O 1
ATOM 5507 N N . LEU B 1 267 ? 49.797 4.822 69.087 1.00 8.28 282 LEU B N 1
ATOM 5508 C CA . LEU B 1 267 ? 49.323 6.133 69.627 1.00 8.50 282 LEU B CA 1
ATOM 5509 C C . LEU B 1 267 ? 47.865 6.354 69.190 1.00 8.04 282 LEU B C 1
ATOM 5510 O O . LEU B 1 267 ? 47.569 6.202 68.018 1.00 8.73 282 LEU B O 1
ATOM 5515 N N . LEU B 1 268 ? 47.056 6.799 70.129 1.00 7.68 283 LEU B N 1
ATOM 5516 C CA . LEU B 1 268 ? 45.680 7.251 69.856 1.00 7.79 283 LEU B CA 1
ATOM 5517 C C . LEU B 1 268 ? 45.598 8.745 70.039 1.00 7.83 283 LEU B C 1
ATOM 5518 O O . LEU B 1 268 ? 46.021 9.252 71.116 1.00 9.07 283 LEU B O 1
ATOM 5523 N N . LEU B 1 269 ? 45.062 9.465 69.059 1.00 8.24 284 LEU B N 1
ATOM 5524 C CA . LEU B 1 269 ? 44.705 10.879 69.155 1.00 8.20 284 LEU B CA 1
ATOM 5525 C C . LEU B 1 269 ? 43.233 11.094 68.849 1.00 8.25 284 LEU B C 1
ATOM 5526 O O . LEU B 1 269 ? 42.599 10.298 68.141 1.00 8.96 284 LEU B O 1
ATOM 5531 N N . GLY B 1 270 ? 42.669 12.183 69.345 1.00 8.82 285 GLY B N 1
ATOM 5532 C CA . GLY B 1 270 ? 41.291 12.558 69.068 1.00 8.56 285 GLY B CA 1
ATOM 5533 C C . GLY B 1 270 ? 41.055 13.943 69.568 1.00 8.63 285 GLY B C 1
ATOM 5534 O O . GLY B 1 270 ? 42.003 14.735 69.633 1.00 9.43 285 GLY B O 1
ATOM 5535 N N A LYS B 1 271 ? 39.819 14.234 69.964 0.50 9.34 286 LYS B N 1
ATOM 5536 N N B LYS B 1 271 ? 39.811 14.262 69.900 0.50 8.88 286 LYS B N 1
ATOM 5537 C CA A LYS B 1 271 ? 39.485 15.477 70.635 0.50 9.32 286 LYS B CA 1
ATOM 5538 C CA B LYS B 1 271 ? 39.472 15.510 70.548 0.50 8.46 286 LYS B CA 1
ATOM 5539 C C A LYS B 1 271 ? 40.076 16.721 69.920 0.50 9.16 286 LYS B C 1
ATOM 5540 C C B LYS B 1 271 ? 40.077 16.754 69.866 0.50 8.30 286 LYS B C 1
ATOM 5541 O O A LYS B 1 271 ? 39.580 17.084 68.849 0.50 10.82 286 LYS B O 1
ATOM 5542 O O B LYS B 1 271 ? 39.604 17.121 68.795 0.50 9.61 286 LYS B O 1
ATOM 5553 N N A SER B 1 272 ? 41.142 17.345 70.455 0.50 11.44 287 SER B N 1
ATOM 5554 N N B SER B 1 272 ? 41.123 17.377 70.424 0.50 8.51 287 SER B N 1
ATOM 5555 C CA A SER B 1 272 ? 41.672 18.552 69.833 0.50 10.66 287 SER B CA 1
ATOM 5556 C CA B SER B 1 272 ? 41.680 18.561 69.807 0.50 7.69 287 SER B CA 1
ATOM 5557 C C A SER B 1 272 ? 42.402 18.317 68.504 0.50 9.31 287 SER B C 1
ATOM 5558 C C B SER B 1 272 ? 42.421 18.316 68.498 0.50 7.94 287 SER B C 1
ATOM 5559 O O A SER B 1 272 ? 42.809 19.282 67.872 0.50 10.35 287 SER B O 1
ATOM 5560 O O B SER B 1 272 ? 42.867 19.268 67.880 0.50 9.16 287 SER B O 1
ATOM 5565 N N . LEU B 1 273 ? 42.518 17.069 68.044 1.00 8.96 288 LEU B N 1
ATOM 5566 C CA . LEU B 1 273 ? 43.001 16.813 66.671 1.00 9.30 288 LEU B CA 1
ATOM 5567 C C . LEU B 1 273 ? 42.204 17.661 65.671 1.00 8.71 288 LEU B C 1
ATOM 5568 O O . LEU B 1 273 ? 42.756 17.994 64.637 1.00 9.52 288 LEU B O 1
ATOM 5573 N N . SER B 1 274 ? 40.929 17.959 65.975 1.00 9.45 289 SER B N 1
ATOM 5574 C CA . SER B 1 274 ? 40.106 18.772 65.062 1.00 9.65 289 SER B CA 1
ATOM 5575 C C . SER B 1 274 ? 39.821 20.171 65.606 1.00 9.35 289 SER B C 1
ATOM 5576 O O . SER B 1 274 ? 38.963 20.871 65.068 1.00 9.56 289 SER B O 1
ATOM 5579 N N . ALA B 1 275 ? 40.442 20.529 66.718 1.00 8.72 290 ALA B N 1
ATOM 5580 C CA . ALA B 1 275 ? 40.134 21.767 67.448 1.00 9.75 290 ALA B CA 1
ATOM 5581 C C . ALA B 1 275 ? 38.610 21.810 67.791 1.00 9.11 290 ALA B C 1
ATOM 5582 O O . ALA B 1 275 ? 38.039 22.848 67.974 1.00 11.32 290 ALA B O 1
ATOM 5584 N N . GLY B 1 276 ? 37.999 20.662 67.966 1.00 9.40 291 GLY B N 1
ATOM 5585 C CA . GLY B 1 276 ? 36.620 20.625 68.413 1.00 9.80 291 GLY B CA 1
ATOM 5586 C C . GLY B 1 276 ? 35.630 20.931 67.289 1.00 10.00 291 GLY B C 1
ATOM 5587 O O . GLY B 1 276 ? 34.447 21.164 67.607 1.00 11.50 291 GLY B O 1
ATOM 5588 N N . VAL B 1 277 ? 36.061 20.923 66.035 1.00 8.70 292 VAL B N 1
ATOM 5589 C CA . VAL B 1 277 ? 35.197 21.332 64.985 1.00 9.52 292 VAL B CA 1
ATOM 5590 C C . VAL B 1 277 ? 34.426 20.144 64.374 1.00 9.80 292 VAL B C 1
ATOM 5591 O O . VAL B 1 277 ? 33.227 20.291 64.113 1.00 12.49 292 VAL B O 1
ATOM 5595 N N A VAL B 1 278 ? 35.082 18.998 64.226 0.50 11.41 293 VAL B N 1
ATOM 5596 N N B VAL B 1 278 ? 35.098 19.022 64.091 0.50 11.24 293 VAL B N 1
ATOM 5597 C CA A VAL B 1 278 ? 34.401 17.847 63.688 0.50 10.37 293 VAL B CA 1
ATOM 5598 C CA B VAL B 1 278 ? 34.438 17.843 63.500 0.50 12.22 293 VAL B CA 1
ATOM 5599 C C A VAL B 1 278 ? 35.071 16.638 64.280 0.50 9.22 293 VAL B C 1
ATOM 5600 C C B VAL B 1 278 ? 35.090 16.643 64.189 0.50 10.74 293 VAL B C 1
ATOM 5601 O O A VAL B 1 278 ? 36.262 16.673 64.630 0.50 10.51 293 VAL B O 1
ATOM 5602 O O B VAL B 1 278 ? 36.280 16.695 64.525 0.50 12.26 293 VAL B O 1
ATOM 5609 N N . PRO B 1 279 ? 34.374 15.526 64.366 1.00 10.69 294 PRO B N 1
ATOM 5610 C CA . PRO B 1 279 ? 34.995 14.379 64.990 1.00 10.80 294 PRO B CA 1
ATOM 5611 C C . PRO B 1 279 ? 36.019 13.713 64.067 1.00 9.55 294 PRO B C 1
ATOM 5612 O O . PRO B 1 279 ? 35.646 13.228 63.012 1.00 12.65 294 PRO B O 1
ATOM 5616 N N . ILE B 1 280 ? 37.294 13.716 64.450 1.00 8.88 295 ILE B N 1
ATOM 5617 C CA . ILE B 1 280 ? 38.330 12.943 63.796 1.00 9.61 295 ILE B CA 1
ATOM 5618 C C . ILE B 1 280 ? 39.307 12.413 64.822 1.00 9.31 295 ILE B C 1
ATOM 5619 O O . ILE B 1 280 ? 39.765 13.153 65.665 1.00 10.84 295 ILE B O 1
ATOM 5624 N N . SER B 1 281 ? 39.656 11.141 64.709 1.00 7.80 296 SER B N 1
ATOM 5625 C CA . SER B 1 281 ? 40.581 10.484 65.595 1.00 7.92 296 SER B CA 1
ATOM 5626 C C . SER B 1 281 ? 41.592 9.719 64.774 1.00 7.83 296 SER B C 1
ATOM 5627 O O . SER B 1 281 ? 41.444 9.562 63.558 1.00 8.06 296 SER B O 1
ATOM 5630 N N . ALA B 1 282 ? 42.701 9.342 65.415 1.00 7.69 297 ALA B N 1
ATOM 5631 C CA . ALA B 1 282 ? 43.817 8.675 64.702 1.00 7.85 297 ALA B CA 1
ATOM 5632 C C . ALA B 1 282 ? 44.424 7.597 65.543 1.00 7.86 297 ALA B C 1
ATOM 5633 O O . ALA B 1 282 ? 44.509 7.691 66.768 1.00 8.86 297 ALA B O 1
ATOM 5635 N N . VAL B 1 283 ? 44.820 6.528 64.826 1.00 8.37 298 VAL B N 1
ATOM 5636 C CA . VAL B 1 283 ? 45.631 5.435 65.391 1.00 7.92 298 VAL B CA 1
ATOM 5637 C C . VAL B 1 283 ? 46.891 5.390 64.559 1.00 7.87 298 VAL B C 1
ATOM 5638 O O . VAL B 1 283 ? 46.825 5.300 63.346 1.00 8.53 298 VAL B O 1
ATOM 5642 N N . MET B 1 284 ? 48.071 5.480 65.220 1.00 8.34 299 MET B N 1
ATOM 5643 C CA . MET B 1 284 ? 49.317 5.484 64.475 1.00 8.93 299 MET B CA 1
ATOM 5644 C C . MET B 1 284 ? 50.208 4.399 65.058 1.00 8.35 299 MET B C 1
ATOM 5645 O O . MET B 1 284 ? 50.218 4.143 66.259 1.00 9.09 299 MET B O 1
ATOM 5650 N N . GLY B 1 285 ? 51.024 3.823 64.174 1.00 8.38 300 GLY B N 1
ATOM 5651 C CA . GLY B 1 285 ? 51.866 2.707 64.567 1.00 9.72 300 GLY B CA 1
ATOM 5652 C C . GLY B 1 285 ? 52.905 2.405 63.494 1.00 9.04 300 GLY B C 1
ATOM 5653 O O . GLY B 1 285 ? 52.839 2.835 62.434 1.00 9.85 300 GLY B O 1
ATOM 5654 N N . ARG B 1 286 ? 53.879 1.585 63.874 1.00 10.03 301 ARG B N 1
ATOM 5655 C CA . ARG B 1 286 ? 54.892 1.118 62.941 1.00 9.98 301 ARG B CA 1
ATOM 5656 C C . ARG B 1 286 ? 54.243 0.237 61.880 1.00 9.80 301 ARG B C 1
ATOM 5657 O O . ARG B 1 286 ? 53.165 -0.319 62.094 1.00 9.69 301 ARG B O 1
ATOM 5665 N N . ALA B 1 287 ? 54.904 0.116 60.736 1.00 10.06 302 ALA B N 1
ATOM 5666 C CA . ALA B 1 287 ? 54.379 -0.676 59.610 1.00 10.88 302 ALA B CA 1
ATOM 5667 C C . ALA B 1 287 ? 54.103 -2.121 59.939 1.00 10.62 302 ALA B C 1
ATOM 5668 O O . ALA B 1 287 ? 53.061 -2.675 59.538 1.00 12.17 302 ALA B O 1
ATOM 5670 N N . ASP B 1 288 ? 55.012 -2.752 60.677 1.00 10.78 303 ASP B N 1
ATOM 5671 C CA . ASP B 1 288 ? 54.884 -4.182 60.910 1.00 12.15 303 ASP B CA 1
ATOM 5672 C C . ASP B 1 288 ? 53.759 -4.574 61.893 1.00 12.55 303 ASP B C 1
ATOM 5673 O O . ASP B 1 288 ? 53.453 -5.700 62.052 1.00 14.45 303 ASP B O 1
ATOM 5678 N N . VAL B 1 289 ? 53.192 -3.533 62.564 1.00 10.91 304 VAL B N 1
ATOM 5679 C CA . VAL B 1 289 ? 51.993 -3.700 63.365 1.00 10.85 304 VAL B CA 1
ATOM 5680 C C . VAL B 1 289 ? 50.765 -3.291 62.552 1.00 10.37 304 VAL B C 1
ATOM 5681 O O . VAL B 1 289 ? 49.794 -4.049 62.398 1.00 11.51 304 VAL B O 1
ATOM 5685 N N . MET B 1 290 ? 50.795 -2.071 62.018 1.00 9.74 305 MET B N 1
ATOM 5686 C CA . MET B 1 290 ? 49.587 -1.540 61.382 1.00 10.28 305 MET B CA 1
ATOM 5687 C C . MET B 1 290 ? 49.224 -2.300 60.096 1.00 10.24 305 MET B C 1
ATOM 5688 O O . MET B 1 290 ? 48.039 -2.337 59.727 1.00 11.21 305 MET B O 1
ATOM 5693 N N . ASP B 1 291 ? 50.218 -2.921 59.456 1.00 10.25 306 ASP B N 1
ATOM 5694 C CA . ASP B 1 291 ? 49.990 -3.596 58.175 1.00 11.77 306 ASP B CA 1
ATOM 5695 C C . ASP B 1 291 ? 49.213 -4.890 58.334 1.00 12.24 306 ASP B C 1
ATOM 5696 O O . ASP B 1 291 ? 48.793 -5.441 57.301 1.00 13.91 306 ASP B O 1
ATOM 5701 N N . VAL B 1 292 ? 48.902 -5.329 59.554 1.00 11.89 307 VAL B N 1
ATOM 5702 C CA . VAL B 1 292 ? 47.992 -6.476 59.690 1.00 12.96 307 VAL B CA 1
ATOM 5703 C C . VAL B 1 292 ? 46.594 -6.133 59.244 1.00 10.23 307 VAL B C 1
ATOM 5704 O O . VAL B 1 292 ? 45.766 -7.013 58.990 1.00 13.86 307 VAL B O 1
ATOM 5708 N N . LEU B 1 293 ? 46.268 -4.853 59.206 1.00 11.67 308 LEU B N 1
ATOM 5709 C CA . LEU B 1 293 ? 44.911 -4.447 58.813 1.00 12.42 308 LEU B CA 1
ATOM 5710 C C . LEU B 1 293 ? 44.818 -4.379 57.283 1.00 12.67 308 LEU B C 1
ATOM 5711 O O . LEU B 1 293 ? 44.927 -3.321 56.696 1.00 13.08 308 LEU B O 1
ATOM 5716 N N . LYS B 1 294 ? 44.632 -5.549 56.686 1.00 12.54 309 LYS B N 1
ATOM 5717 C CA . LYS B 1 294 ? 44.614 -5.720 55.214 1.00 13.81 309 LYS B CA 1
ATOM 5718 C C . LYS B 1 294 ? 43.313 -5.207 54.623 1.00 12.91 309 LYS B C 1
ATOM 5719 O O . LYS B 1 294 ? 42.318 -5.041 55.317 1.00 12.15 309 LYS B O 1
ATOM 5725 N N . PRO B 1 295 ? 43.263 -5.056 53.277 1.00 12.81 310 PRO B N 1
ATOM 5726 C CA . PRO B 1 295 ? 42.051 -4.551 52.686 1.00 14.61 310 PRO B CA 1
ATOM 5727 C C . PRO B 1 295 ? 40.828 -5.374 53.056 1.00 12.43 310 PRO B C 1
ATOM 5728 O O . PRO B 1 295 ? 40.857 -6.623 53.023 1.00 13.75 310 PRO B O 1
ATOM 5732 N N . GLY B 1 296 ? 39.760 -4.659 53.391 1.00 13.15 311 GLY B N 1
ATOM 5733 C CA . GLY B 1 296 ? 38.514 -5.293 53.748 1.00 13.29 311 GLY B CA 1
ATOM 5734 C C . GLY B 1 296 ? 38.373 -5.733 55.193 1.00 11.02 311 GLY B C 1
ATOM 5735 O O . GLY B 1 296 ? 37.256 -6.100 55.594 1.00 12.35 311 GLY B O 1
ATOM 5736 N N . THR B 1 297 ? 39.463 -5.656 55.968 1.00 9.83 312 THR B N 1
ATOM 5737 C CA . THR B 1 297 ? 39.401 -6.087 57.366 1.00 9.66 312 THR B CA 1
ATOM 5738 C C . THR B 1 297 ? 39.018 -5.024 58.357 1.00 8.84 312 THR B C 1
ATOM 5739 O O . THR B 1 297 ? 38.894 -5.308 59.521 1.00 10.22 312 THR B O 1
ATOM 5743 N N . HIS B 1 298 ? 38.904 -3.802 57.867 1.00 8.84 313 HIS B N 1
ATOM 5744 C CA . HIS B 1 298 ? 38.504 -2.677 58.726 1.00 8.91 313 HIS B CA 1
ATOM 5745 C C . HIS B 1 298 ? 38.027 -1.598 57.810 1.00 10.20 313 HIS B C 1
ATOM 5746 O O . HIS B 1 298 ? 38.361 -1.573 56.642 1.00 13.15 313 HIS B O 1
ATOM 5753 N N . GLY B 1 299 ? 37.252 -0.669 58.319 1.00 10.99 314 GLY B N 1
ATOM 5754 C CA . GLY B 1 299 ? 36.682 0.373 57.473 1.00 11.27 314 GLY B CA 1
ATOM 5755 C C . GLY B 1 299 ? 35.896 1.366 58.337 1.00 10.34 314 GLY B C 1
ATOM 5756 O O . GLY B 1 299 ? 35.782 1.174 59.537 1.00 12.49 314 GLY B O 1
ATOM 5757 N N . SER B 1 300 ? 35.417 2.398 57.674 1.00 10.04 315 SER B N 1
ATOM 5758 C CA . SER B 1 300 ? 34.532 3.424 58.308 1.00 9.99 315 SER B CA 1
ATOM 5759 C C . SER B 1 300 ? 34.057 4.318 57.190 1.00 9.69 315 SER B C 1
ATOM 5760 O O . SER B 1 300 ? 34.866 4.752 56.365 1.00 11.07 315 SER B O 1
ATOM 5763 N N . THR B 1 301 ? 32.771 4.679 57.198 1.00 8.99 316 THR B N 1
ATOM 5764 C CA . THR B 1 301 ? 32.274 5.584 56.187 1.00 8.74 316 THR B CA 1
ATOM 5765 C C . THR B 1 301 ? 33.014 6.889 56.149 1.00 8.69 316 THR B C 1
ATOM 5766 O O . THR B 1 301 ? 33.530 7.316 55.112 1.00 9.14 316 THR B O 1
ATOM 5770 N N . PHE B 1 302 ? 32.999 7.571 57.293 1.00 8.23 317 PHE B N 1
ATOM 5771 C CA . PHE B 1 302 ? 33.555 8.922 57.368 1.00 8.06 317 PHE B CA 1
ATOM 5772 C C . PHE B 1 302 ? 35.043 8.988 57.745 1.00 7.82 317 PHE B C 1
ATOM 5773 O O . PHE B 1 302 ? 35.620 10.053 57.702 1.00 8.33 317 PHE B O 1
ATOM 5781 N N . GLY B 1 303 ? 35.625 7.869 58.127 1.00 7.75 318 GLY B N 1
ATOM 5782 C CA . GLY B 1 303 ? 37.044 7.931 58.540 1.00 8.52 318 GLY B CA 1
ATOM 5783 C C . GLY B 1 303 ? 37.916 8.434 57.422 1.00 9.47 318 GLY B C 1
ATOM 5784 O O . GLY B 1 303 ? 37.852 7.912 56.293 1.00 10.02 318 GLY B O 1
ATOM 5785 N N . GLY B 1 304 ? 38.769 9.379 57.702 1.00 9.34 319 GLY B N 1
ATOM 5786 C CA . GLY B 1 304 ? 39.635 9.899 56.671 1.00 9.69 319 GLY B CA 1
ATOM 5787 C C . GLY B 1 304 ? 38.964 10.833 55.669 1.00 8.96 319 GLY B C 1
ATOM 5788 O O . GLY B 1 304 ? 39.566 11.066 54.614 1.00 10.47 319 GLY B O 1
ATOM 5789 N N . ASN B 1 305 ? 37.740 11.311 55.946 1.00 9.00 320 ASN B N 1
ATOM 5790 C CA . ASN B 1 305 ? 37.106 12.168 54.946 1.00 9.30 320 ASN B CA 1
ATOM 5791 C C . ASN B 1 305 ? 37.936 13.424 54.713 1.00 8.40 320 ASN B C 1
ATOM 5792 O O . ASN B 1 305 ? 38.574 13.926 55.671 1.00 9.30 320 ASN B O 1
ATOM 5797 N N . PRO B 1 306 ? 37.921 13.976 53.495 1.00 8.82 321 PRO B N 1
ATOM 5798 C CA . PRO B 1 306 ? 38.782 15.143 53.242 1.00 10.23 321 PRO B CA 1
ATOM 5799 C C . PRO B 1 306 ? 38.497 16.353 54.062 1.00 8.95 321 PRO B C 1
ATOM 5800 O O . PRO B 1 306 ? 39.420 17.140 54.292 1.00 9.69 321 PRO B O 1
ATOM 5804 N N . LEU B 1 307 ? 37.242 16.584 54.415 1.00 9.18 322 LEU B N 1
ATOM 5805 C CA . LEU B 1 307 ? 36.945 17.796 55.235 1.00 8.34 322 LEU B CA 1
ATOM 5806 C C . LEU B 1 307 ? 37.658 17.698 56.586 1.00 9.12 322 LEU B C 1
ATOM 5807 O O . LEU B 1 307 ? 38.318 18.663 57.004 1.00 9.84 322 LEU B O 1
ATOM 5812 N N . ALA B 1 308 ? 37.486 16.583 57.273 1.00 8.87 323 ALA B N 1
ATOM 5813 C CA . ALA B 1 308 ? 38.059 16.415 58.582 1.00 9.57 323 ALA B CA 1
ATOM 5814 C C . ALA B 1 308 ? 39.569 16.442 58.468 1.00 8.95 323 ALA B C 1
ATOM 5815 O O . ALA B 1 308 ? 40.268 16.966 59.357 1.00 10.39 323 ALA B O 1
ATOM 5817 N N . CYS B 1 309 ? 40.152 15.899 57.407 1.00 9.16 324 CYS B N 1
ATOM 5818 C CA . CYS B 1 309 ? 41.597 15.952 57.218 1.00 8.97 324 CYS B CA 1
ATOM 5819 C C . CYS B 1 309 ? 42.089 17.373 57.101 1.00 8.87 324 CYS B C 1
ATOM 5820 O O . CYS B 1 309 ? 43.151 17.735 57.668 1.00 9.65 324 CYS B O 1
ATOM 5823 N N . ALA B 1 310 ? 41.402 18.196 56.300 1.00 9.68 325 ALA B N 1
ATOM 5824 C CA . ALA B 1 310 ? 41.832 19.589 56.147 1.00 9.92 325 ALA B CA 1
ATOM 5825 C C . ALA B 1 310 ? 41.780 20.310 57.498 1.00 9.68 325 ALA B C 1
ATOM 5826 O O . ALA B 1 310 ? 42.687 21.084 57.846 1.00 10.75 325 ALA B O 1
ATOM 5828 N N . VAL B 1 311 ? 40.725 20.073 58.250 1.00 8.99 326 VAL B N 1
ATOM 5829 C CA . VAL B 1 311 ? 40.570 20.651 59.567 1.00 9.47 326 VAL B CA 1
ATOM 5830 C C . VAL B 1 311 ? 41.655 20.201 60.505 1.00 9.48 326 VAL B C 1
ATOM 5831 O O . VAL B 1 311 ? 42.256 21.032 61.230 1.00 9.93 326 VAL B O 1
ATOM 5835 N N . ALA B 1 312 ? 41.991 18.918 60.512 1.00 9.70 327 ALA B N 1
ATOM 5836 C CA . ALA B 1 312 ? 43.022 18.411 61.421 1.00 9.23 327 ALA B CA 1
ATOM 5837 C C . ALA B 1 312 ? 44.389 18.953 61.141 1.00 9.02 327 ALA B C 1
ATOM 5838 O O . ALA B 1 312 ? 45.150 19.305 62.057 1.00 10.15 327 ALA B O 1
ATOM 5840 N N . VAL B 1 313 ? 44.754 19.069 59.870 1.00 9.64 328 VAL B N 1
ATOM 5841 C CA . VAL B 1 313 ? 46.072 19.626 59.536 1.00 9.15 328 VAL B CA 1
ATOM 5842 C C . VAL B 1 313 ? 46.153 21.081 60.061 1.00 9.97 328 VAL B C 1
ATOM 5843 O O . VAL B 1 313 ? 47.169 21.504 60.600 1.00 10.14 328 VAL B O 1
ATOM 5847 N N . GLU B 1 314 ? 45.094 21.845 59.857 1.00 10.08 329 GLU B N 1
ATOM 5848 C CA . GLU B 1 314 ? 45.077 23.226 60.347 1.00 9.93 329 GLU B CA 1
ATOM 5849 C C . GLU B 1 314 ? 45.130 23.275 61.890 1.00 10.51 329 GLU B C 1
ATOM 5850 O O . GLU B 1 314 ? 45.906 24.037 62.472 1.00 10.65 329 GLU B O 1
ATOM 5856 N N . ALA B 1 315 ? 44.363 22.405 62.542 1.00 9.26 330 ALA B N 1
ATOM 5857 C CA . ALA B 1 315 ? 44.341 22.364 64.006 1.00 9.32 330 ALA B CA 1
ATOM 5858 C C . ALA B 1 315 ? 45.697 21.990 64.601 1.00 9.04 330 ALA B C 1
ATOM 5859 O O . ALA B 1 315 ? 46.087 22.551 65.616 1.00 9.02 330 ALA B O 1
ATOM 5861 N N . LEU B 1 316 ? 46.365 21.022 63.996 1.00 9.11 331 LEU B N 1
ATOM 5862 C CA . LEU B 1 316 ? 47.690 20.642 64.435 1.00 9.38 331 LEU B CA 1
ATOM 5863 C C . LEU B 1 316 ? 48.710 21.728 64.209 1.00 9.47 331 LEU B C 1
ATOM 5864 O O . LEU B 1 316 ? 49.590 21.941 65.051 1.00 11.14 331 LEU B O 1
ATOM 5869 N N . THR B 1 317 ? 48.565 22.464 63.097 1.00 10.42 332 THR B N 1
ATOM 5870 C CA . THR B 1 317 ? 49.502 23.556 62.836 1.00 11.48 332 THR B CA 1
ATOM 5871 C C . THR B 1 317 ? 49.325 24.692 63.854 1.00 11.66 332 THR B C 1
ATOM 5872 O O . THR B 1 317 ? 50.309 25.277 64.265 1.00 12.24 332 THR B O 1
ATOM 5876 N N . VAL B 1 318 ? 48.098 24.995 64.257 1.00 10.93 333 VAL B N 1
ATOM 5877 C CA . VAL B 1 318 ? 47.891 26.006 65.270 1.00 11.04 333 VAL B CA 1
ATOM 5878 C C . VAL B 1 318 ? 48.646 25.663 66.531 1.00 10.64 333 VAL B C 1
ATOM 5879 O O . VAL B 1 318 ? 49.232 26.564 67.175 1.00 11.64 333 VAL B O 1
ATOM 5883 N N . LEU B 1 319 ? 48.596 24.423 66.949 1.00 12.03 334 LEU B N 1
ATOM 5884 C CA . LEU B 1 319 ? 49.287 24.019 68.174 1.00 13.24 334 LEU B CA 1
ATOM 5885 C C . LEU B 1 319 ? 50.741 24.393 68.119 1.00 13.41 334 LEU B C 1
ATOM 5886 O O . LEU B 1 319 ? 51.339 24.871 69.111 1.00 14.39 334 LEU B O 1
ATOM 5891 N N . LYS B 1 320 ? 51.340 24.163 66.973 1.00 15.17 335 LYS B N 1
ATOM 5892 C CA . LYS B 1 320 ? 52.714 24.477 66.762 1.00 15.76 335 LYS B CA 1
ATOM 5893 C C . LYS B 1 320 ? 52.990 25.970 66.663 1.00 15.04 335 LYS B C 1
ATOM 5894 O O . LYS B 1 320 ? 53.875 26.525 67.383 1.00 18.42 335 LYS B O 1
ATOM 5900 N N . ASP B 1 321 ? 52.322 26.638 65.793 1.00 14.63 336 ASP B N 1
ATOM 5901 C CA . ASP B 1 321 ? 52.539 28.044 65.525 1.00 15.43 336 ASP B CA 1
ATOM 5902 C C . ASP B 1 321 ? 52.295 28.921 66.731 1.00 14.00 336 ASP B C 1
ATOM 5903 O O . ASP B 1 321 ? 53.007 29.906 66.901 1.00 19.13 336 ASP B O 1
ATOM 5908 N N . GLU B 1 322 ? 51.326 28.593 67.569 1.00 12.83 337 GLU B N 1
ATOM 5909 C CA . GLU B 1 322 ? 51.020 29.402 68.733 1.00 12.82 337 GLU B CA 1
ATOM 5910 C C . GLU B 1 322 ? 51.773 28.870 69.955 1.00 12.96 337 GLU B C 1
ATOM 5911 O O . GLU B 1 322 ? 51.538 29.406 71.054 1.00 15.00 337 GLU B O 1
ATOM 5917 N N . LYS B 1 323 ? 52.661 27.897 69.811 1.00 13.78 338 LYS B N 1
ATOM 5918 C CA . LYS B 1 323 ? 53.525 27.449 70.929 1.00 16.68 338 LYS B CA 1
ATOM 5919 C C . LYS B 1 323 ? 52.658 27.118 72.146 1.00 13.84 338 LYS B C 1
ATOM 5920 O O . LYS B 1 323 ? 52.904 27.524 73.289 1.00 14.50 338 LYS B O 1
ATOM 5926 N N . LEU B 1 324 ? 51.630 26.316 71.891 1.00 12.98 339 LEU B N 1
ATOM 5927 C CA . LEU B 1 324 ? 50.644 26.025 72.937 1.00 12.17 339 LEU B CA 1
ATOM 5928 C C . LEU B 1 324 ? 51.150 25.062 73.981 1.00 11.94 339 LEU B C 1
ATOM 5929 O O . LEU B 1 324 ? 50.694 25.134 75.125 1.00 12.76 339 LEU B O 1
ATOM 5934 N N . ALA B 1 325 ? 52.127 24.233 73.669 1.00 12.07 340 ALA B N 1
ATOM 5935 C CA . ALA B 1 325 ? 52.725 23.381 74.711 1.00 13.12 340 ALA B CA 1
ATOM 5936 C C . ALA B 1 325 ? 53.438 24.266 75.763 1.00 13.07 340 ALA B C 1
ATOM 5937 O O . ALA B 1 325 ? 53.351 24.025 76.961 1.00 12.84 340 ALA B O 1
ATOM 5939 N N . ASP B 1 326 ? 54.197 25.244 75.275 1.00 13.78 341 ASP B N 1
ATOM 5940 C CA . ASP B 1 326 ? 54.900 26.167 76.157 1.00 12.77 341 ASP B CA 1
ATOM 5941 C C . ASP B 1 326 ? 53.905 26.955 76.969 1.00 13.05 341 ASP B C 1
ATOM 5942 O O . ASP B 1 326 ? 54.121 27.158 78.179 1.00 14.73 341 ASP B O 1
ATOM 5947 N N . ARG B 1 327 ? 52.834 27.425 76.345 1.00 13.56 342 ARG B N 1
ATOM 5948 C CA . ARG B 1 327 ? 51.837 28.165 77.095 1.00 13.87 342 ARG B CA 1
ATOM 5949 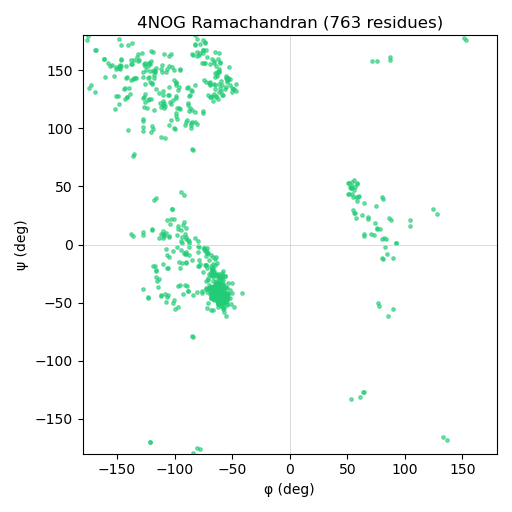C C . ARG B 1 327 ? 51.193 27.296 78.196 1.00 12.69 342 ARG B C 1
ATOM 5950 O O . ARG B 1 327 ? 51.028 27.730 79.335 1.00 14.03 342 ARG B O 1
ATOM 5958 N N . ALA B 1 328 ? 50.832 26.055 77.859 1.00 11.79 343 ALA B N 1
ATOM 5959 C CA . ALA B 1 328 ? 50.237 25.190 78.820 1.00 11.93 343 ALA B CA 1
ATOM 5960 C C . ALA B 1 328 ? 51.185 24.907 79.976 1.00 11.80 343 ALA B C 1
ATOM 5961 O O . ALA B 1 328 ? 50.769 24.842 81.153 1.00 12.52 343 ALA B O 1
ATOM 5963 N N . GLU B 1 329 ? 52.459 24.625 79.675 1.00 12.46 344 GLU B N 1
ATOM 5964 C CA . GLU B 1 329 ? 53.438 24.374 80.717 1.00 13.63 344 GLU B CA 1
ATOM 5965 C C . GLU B 1 329 ? 53.561 25.500 81.703 1.00 13.75 344 GLU B C 1
ATOM 5966 O O . GLU B 1 329 ? 53.494 25.305 82.901 1.00 13.48 344 GLU B O 1
ATOM 5972 N N . ARG B 1 330 ? 53.677 26.689 81.159 1.00 14.65 345 ARG B N 1
ATOM 5973 C CA . ARG B 1 330 ? 53.917 27.898 81.975 1.00 16.02 345 ARG B CA 1
ATOM 5974 C C . ARG B 1 330 ? 52.712 28.284 82.770 1.00 14.62 345 ARG B C 1
ATOM 5975 O O . ARG B 1 330 ? 52.777 28.472 84.013 1.00 16.93 345 ARG B O 1
ATOM 5983 N N . LEU B 1 331 ? 51.549 28.374 82.082 1.00 14.52 346 LEU B N 1
ATOM 5984 C CA . LEU B 1 331 ? 50.363 28.786 82.819 1.00 13.30 346 LEU B CA 1
ATOM 5985 C C . LEU B 1 331 ? 49.927 27.715 83.834 1.00 13.01 346 LEU B C 1
ATOM 5986 O O . LEU B 1 331 ? 49.426 28.021 84.927 1.00 14.29 346 LEU B O 1
ATOM 5991 N N . GLY B 1 332 ? 50.025 26.443 83.438 1.00 12.81 347 GLY B N 1
ATOM 5992 C CA . GLY B 1 332 ? 49.600 25.376 84.363 1.00 13.62 347 GLY B CA 1
ATOM 5993 C C . GLY B 1 332 ? 50.435 25.336 85.632 1.00 12.35 347 GLY B C 1
ATOM 5994 O O . GLY B 1 332 ? 49.900 25.117 86.719 1.00 13.12 347 GLY B O 1
ATOM 5995 N N . ALA B 1 333 ? 51.736 25.569 85.499 1.00 13.91 348 ALA B N 1
ATOM 5996 C CA . ALA B 1 333 ? 52.588 25.599 86.682 1.00 14.09 348 ALA B CA 1
ATOM 5997 C C . ALA B 1 333 ? 52.160 26.733 87.609 1.00 14.10 348 ALA B C 1
ATOM 5998 O O . ALA B 1 333 ? 52.089 26.597 88.812 1.00 14.80 348 ALA B O 1
ATOM 6000 N N . GLN B 1 334 ? 51.855 27.881 87.027 1.00 14.98 349 GLN B N 1
ATOM 6001 C CA . GLN B 1 334 ? 51.343 28.994 87.811 1.00 14.35 349 GLN B CA 1
ATOM 6002 C C . GLN B 1 334 ? 50.003 28.676 88.474 1.00 13.44 349 GLN B C 1
ATOM 6003 O O . GLN B 1 334 ? 49.826 28.995 89.671 1.00 14.43 349 GLN B O 1
ATOM 6009 N N . PHE B 1 335 ? 49.090 28.032 87.751 1.00 14.59 350 PHE B N 1
ATOM 6010 C CA . PHE B 1 335 ? 47.807 27.723 88.280 1.00 14.11 350 PHE B CA 1
ATOM 6011 C C . PHE B 1 335 ? 47.964 26.859 89.528 1.00 13.09 350 PHE B C 1
ATOM 6012 O O . PHE B 1 335 ? 47.348 27.158 90.562 1.00 14.44 350 PHE B O 1
ATOM 6020 N N . ARG B 1 336 ? 48.741 25.787 89.438 1.00 14.09 351 ARG B N 1
ATOM 6021 C CA . ARG B 1 336 ? 48.889 24.871 90.590 1.00 14.15 351 ARG B CA 1
ATOM 6022 C C . ARG B 1 336 ? 49.591 25.593 91.736 1.00 17.08 351 ARG B C 1
ATOM 6023 O O . ARG B 1 336 ? 49.205 25.418 92.886 1.00 15.85 351 ARG B O 1
ATOM 6031 N N . ASP B 1 337 ? 50.586 26.414 91.433 1.00 15.21 352 ASP B N 1
ATOM 6032 C CA . ASP B 1 337 ? 51.336 27.161 92.493 1.00 17.96 352 ASP B CA 1
ATOM 6033 C C . ASP B 1 337 ? 50.355 28.005 93.238 1.00 17.81 352 ASP B C 1
ATOM 6034 O O . ASP B 1 337 ? 50.362 28.046 94.479 1.00 16.02 352 ASP B O 1
ATOM 6039 N N . CYS B 1 338 ? 49.575 28.788 92.515 1.00 16.94 353 CYS B N 1
ATOM 6040 C CA . CYS B 1 338 ? 48.665 29.744 93.145 1.00 17.21 353 CYS B CA 1
ATOM 6041 C C . CYS B 1 338 ? 47.586 29.083 93.942 1.00 15.68 353 CYS B C 1
ATOM 6042 O O . CYS B 1 338 ? 47.275 29.475 95.046 1.00 18.51 353 CYS B O 1
ATOM 6045 N N . LEU B 1 339 ? 46.954 28.043 93.356 1.00 13.92 354 LEU B N 1
ATOM 6046 C CA . LEU B 1 339 ? 45.918 27.367 94.110 1.00 15.06 354 LEU B CA 1
ATOM 6047 C C . LEU B 1 339 ? 46.463 26.707 95.345 1.00 17.03 354 LEU B C 1
ATOM 6048 O O . LEU B 1 339 ? 45.841 26.749 96.406 1.00 17.10 354 LEU B O 1
ATOM 6053 N N . ARG B 1 340 ? 47.606 26.073 95.257 1.00 18.19 355 ARG B N 1
ATOM 6054 C CA . ARG B 1 340 ? 48.135 25.396 96.461 1.00 16.46 355 ARG B CA 1
ATOM 6055 C C . ARG B 1 340 ? 48.417 26.437 97.508 1.00 17.93 355 ARG B C 1
ATOM 6056 O O . ARG B 1 340 ? 48.125 26.230 98.713 1.00 19.46 355 ARG B O 1
ATOM 6064 N N A ARG B 1 341 ? 48.914 27.577 96.963 0.50 25.82 356 ARG B N 1
ATOM 6065 N N B ARG B 1 341 ? 49.017 27.525 97.084 0.50 20.39 356 ARG B N 1
ATOM 6066 C CA A ARG B 1 341 ? 49.384 28.610 97.937 0.50 14.28 356 ARG B CA 1
ATOM 6067 C CA B ARG B 1 341 ? 49.332 28.567 98.008 0.50 17.51 356 ARG B CA 1
ATOM 6068 C C A ARG B 1 341 ? 48.275 29.363 98.626 0.50 35.41 356 ARG B C 1
ATOM 6069 C C B ARG B 1 341 ? 48.126 29.092 98.737 0.50 22.77 356 ARG B C 1
ATOM 6070 O O A ARG B 1 341 ? 48.485 29.891 99.712 0.50 36.80 356 ARG B O 1
ATOM 6071 O O B ARG B 1 341 ? 48.130 29.273 99.990 0.50 15.99 356 ARG B O 1
ATOM 6086 N N . GLU B 1 342 ? 47.100 29.420 97.981 1.00 17.76 357 GLU B N 1
ATOM 6087 C CA . GLU B 1 342 ? 45.940 30.176 98.436 1.00 20.90 357 GLU B CA 1
ATOM 6088 C C . GLU B 1 342 ? 44.762 29.304 98.885 1.00 16.93 357 GLU B C 1
ATOM 6089 O O . GLU B 1 342 ? 43.732 29.833 99.303 1.00 31.38 357 GLU B O 1
ATOM 6095 N N . LEU B 1 343 ? 44.897 27.981 98.804 1.00 20.09 358 LEU B N 1
ATOM 6096 C CA . LEU B 1 343 ? 43.790 27.109 99.221 1.00 19.63 358 LEU B CA 1
ATOM 6097 C C . LEU B 1 343 ? 44.213 26.036 100.235 1.00 21.32 358 LEU B C 1
ATOM 6098 O O . LEU B 1 343 ? 43.441 25.710 101.141 1.00 24.26 358 LEU B O 1
ATOM 6103 N N . TYR B 1 344 ? 45.410 25.453 100.092 1.00 22.13 359 TYR B N 1
ATOM 6104 C CA . TYR B 1 344 ? 45.763 24.384 101.031 1.00 23.30 359 TYR B CA 1
ATOM 6105 C C . TYR B 1 344 ? 45.773 25.019 102.418 1.00 31.28 359 TYR B C 1
ATOM 6106 O O . TYR B 1 344 ? 46.232 26.159 102.567 1.00 47.53 359 TYR B O 1
ATOM 6115 N N . GLY B 1 345 ? 45.232 24.325 103.411 1.00 33.74 360 GLY B N 1
ATOM 6116 C CA . GLY B 1 345 ? 45.283 24.848 104.783 1.00 45.22 360 GLY B CA 1
ATOM 6117 C C . GLY B 1 345 ? 44.053 25.716 105.065 1.00 47.97 360 GLY B C 1
ATOM 6118 O O . GLY B 1 345 ? 43.279 25.452 105.976 1.00 111.59 360 GLY B O 1
ATOM 6119 N N . LYS B 1 346 ? 43.877 26.725 104.203 1.00 27.98 361 LYS B N 1
ATOM 6120 C CA . LYS B 1 346 ? 42.784 27.631 104.371 1.00 32.98 361 LYS B CA 1
ATOM 6121 C C . LYS B 1 346 ? 41.464 26.867 104.193 1.00 24.01 361 LYS B C 1
ATOM 6122 O O . LYS B 1 346 ? 40.447 27.223 104.745 1.00 25.41 361 LYS B O 1
ATOM 6128 N N . VAL B 1 347 ? 41.454 25.863 103.263 1.00 21.36 362 VAL B N 1
ATOM 6129 C CA . VAL B 1 347 ? 40.238 25.132 102.834 1.00 23.18 362 VAL B CA 1
ATOM 6130 C C . VAL B 1 347 ? 40.439 23.661 103.189 1.00 18.60 362 VAL B C 1
ATOM 6131 O O . VAL B 1 347 ? 41.017 22.932 102.403 1.00 23.46 362 VAL B O 1
ATOM 6135 N N . PRO B 1 348 ? 39.900 23.186 104.269 1.00 34.66 363 PRO B N 1
ATOM 6136 C CA . PRO B 1 348 ? 40.210 21.847 104.837 1.00 40.16 363 PRO B CA 1
ATOM 6137 C C . PRO B 1 348 ? 39.682 20.684 104.002 1.00 24.70 363 PRO B C 1
ATOM 6138 O O . PRO B 1 348 ? 40.206 19.565 104.055 1.00 26.01 363 PRO B O 1
ATOM 6142 N N . TRP B 1 349 ? 38.639 20.981 103.245 1.00 23.64 364 TRP B N 1
ATOM 6143 C CA . TRP B 1 349 ? 37.981 19.982 102.444 1.00 19.61 364 TRP B CA 1
ATOM 6144 C C . TRP B 1 349 ? 38.553 19.818 101.035 1.00 17.25 364 TRP B C 1
ATOM 6145 O O . TRP B 1 349 ? 37.997 19.035 100.250 1.00 18.82 364 TRP B O 1
ATOM 6156 N N A ILE B 1 350 ? 39.642 20.504 100.704 0.50 17.27 365 ILE B N 1
ATOM 6157 N N B ILE B 1 350 ? 39.665 20.474 100.700 0.50 17.25 365 ILE B N 1
ATOM 6158 C CA A ILE B 1 350 ? 40.409 20.152 99.539 0.50 17.66 365 ILE B CA 1
ATOM 6159 C CA B ILE B 1 350 ? 40.392 20.153 99.476 0.50 14.89 365 ILE B CA 1
ATOM 6160 C C A ILE B 1 350 ? 41.299 18.976 99.938 0.50 16.04 365 ILE B C 1
ATOM 6161 C C B ILE B 1 350 ? 41.407 19.057 99.793 0.50 16.38 365 ILE B C 1
ATOM 6162 O O A ILE B 1 350 ? 42.029 19.018 100.956 0.50 22.14 365 ILE B O 1
ATOM 6163 O O B ILE B 1 350 ? 42.353 19.246 100.594 0.50 19.21 365 ILE B O 1
ATOM 6172 N N . LYS B 1 351 ? 41.220 17.891 99.148 1.00 16.79 366 LYS B N 1
ATOM 6173 C CA . LYS B 1 351 ? 42.116 16.738 99.330 1.00 18.24 366 LYS B CA 1
ATOM 6174 C C . LYS B 1 351 ? 43.406 16.925 98.532 1.00 17.95 366 LYS B C 1
ATOM 6175 O O . LYS B 1 351 ? 44.484 16.691 99.074 1.00 20.23 366 LYS B O 1
ATOM 6181 N N . GLU B 1 352 ? 43.328 17.353 97.260 1.00 15.94 367 GLU B N 1
ATOM 6182 C CA . GLU B 1 352 ? 44.534 17.453 96.478 1.00 15.12 367 GLU B CA 1
ATOM 6183 C C . GLU B 1 352 ? 44.298 18.383 95.295 1.00 14.20 367 GLU B C 1
ATOM 6184 O O . GLU B 1 352 ? 43.195 18.409 94.734 1.00 14.58 367 GLU B O 1
ATOM 6190 N N . ILE B 1 353 ? 45.340 19.131 94.962 1.00 13.48 368 ILE B N 1
ATOM 6191 C CA . ILE B 1 353 ? 45.455 19.913 93.746 1.00 13.97 368 ILE B CA 1
ATOM 6192 C C . ILE B 1 353 ? 46.508 19.231 92.892 1.00 14.51 368 ILE B C 1
ATOM 6193 O O . ILE B 1 353 ? 47.640 19.062 93.369 1.00 15.93 368 ILE B O 1
ATOM 6198 N N . ARG B 1 354 ? 46.127 18.778 91.668 1.00 12.53 369 ARG B N 1
ATOM 6199 C CA . ARG B 1 354 ? 47.033 17.975 90.874 1.00 13.47 369 ARG B CA 1
ATOM 6200 C C . ARG B 1 354 ? 46.846 18.233 89.400 1.00 12.35 369 ARG B C 1
ATOM 6201 O O . ARG B 1 354 ? 45.780 18.704 88.973 1.00 13.09 369 ARG B O 1
ATOM 6209 N N . GLY B 1 355 ? 47.872 17.891 88.629 1.00 12.29 370 GLY B N 1
ATOM 6210 C CA . GLY B 1 355 ? 47.801 18.036 87.184 1.00 12.79 370 GLY B CA 1
ATOM 6211 C C . GLY B 1 355 ? 49.106 18.221 86.516 1.00 12.95 370 GLY B C 1
ATOM 6212 O O . GLY B 1 355 ? 50.135 18.342 87.198 1.00 13.47 370 GLY B O 1
ATOM 6213 N N . ARG B 1 356 ? 49.098 18.272 85.187 1.00 12.22 371 ARG B N 1
ATOM 6214 C CA . ARG B 1 356 ? 50.231 18.637 84.388 1.00 12.02 371 ARG B CA 1
ATOM 6215 C C . ARG B 1 356 ? 49.782 19.599 83.330 1.00 11.27 371 ARG B C 1
ATOM 6216 O O . ARG B 1 356 ? 48.658 19.470 82.793 1.00 11.31 371 ARG B O 1
ATOM 6224 N N . GLY B 1 357 ? 50.594 20.584 82.974 1.00 11.96 372 GLY B N 1
ATOM 6225 C CA . GLY B 1 357 ? 50.190 21.577 82.009 1.00 10.97 372 GLY B CA 1
ATOM 6226 C C . GLY B 1 357 ? 48.875 22.203 82.422 1.00 10.07 372 GLY B C 1
ATOM 6227 O O . GLY B 1 357 ? 48.715 22.573 83.608 1.00 11.08 372 GLY B O 1
ATOM 6228 N N . LEU B 1 358 ? 47.948 22.301 81.476 1.00 11.09 373 LEU B N 1
ATOM 6229 C CA . LEU B 1 358 ? 46.617 22.830 81.720 1.00 10.75 373 LEU B CA 1
ATOM 6230 C C . LEU B 1 358 ? 45.577 21.725 81.839 1.00 9.93 373 LEU B C 1
ATOM 6231 O O . LEU B 1 358 ? 44.386 21.917 81.536 1.00 10.43 373 LEU B O 1
ATOM 6236 N N . LEU B 1 359 ? 46.001 20.561 82.327 1.00 10.38 374 LEU B N 1
ATOM 6237 C CA . LEU B 1 359 ? 45.055 19.461 82.703 1.00 10.40 374 LEU B CA 1
ATOM 6238 C C . LEU B 1 359 ? 45.159 19.369 84.235 1.00 10.04 374 LEU B C 1
ATOM 6239 O O . LEU B 1 359 ? 46.046 18.704 84.775 1.00 11.30 374 LEU B O 1
ATOM 6244 N N . ASN B 1 360 ? 44.263 20.098 84.908 1.00 10.03 375 ASN B N 1
ATOM 6245 C CA . ASN B 1 360 ? 44.331 20.241 86.369 1.00 10.37 375 ASN B CA 1
ATOM 6246 C C . ASN B 1 360 ? 43.048 19.862 87.030 1.00 10.13 375 ASN B C 1
ATOM 6247 O O . ASN B 1 360 ? 41.945 19.949 86.446 1.00 11.26 375 ASN B O 1
ATOM 6252 N N . ALA B 1 361 ? 43.151 19.494 88.303 1.00 10.78 376 ALA B N 1
ATOM 6253 C CA . ALA B 1 361 ? 42.019 19.098 89.066 1.00 11.61 376 ALA B CA 1
ATOM 6254 C C . ALA B 1 361 ? 42.208 19.509 90.524 1.00 12.52 376 ALA B C 1
ATOM 6255 O O . ALA B 1 361 ? 43.328 19.598 91.019 1.00 13.01 376 ALA B O 1
ATOM 6257 N N . VAL B 1 362 ? 41.082 19.673 91.182 1.00 12.27 377 VAL B N 1
ATOM 6258 C CA . VAL B 1 362 ? 41.010 19.880 92.632 1.00 12.68 377 VAL B CA 1
ATOM 6259 C C . VAL B 1 362 ? 40.040 18.848 93.172 1.00 12.54 377 VAL B C 1
ATOM 6260 O O . VAL B 1 362 ? 38.827 18.944 92.891 1.00 12.74 377 VAL B O 1
ATOM 6264 N N . GLU B 1 363 ? 40.528 17.839 93.839 1.00 12.52 378 GLU B N 1
ATOM 6265 C CA . GLU B 1 363 ? 39.642 16.802 94.401 1.00 13.16 378 GLU B CA 1
ATOM 6266 C C . GLU B 1 363 ? 39.237 17.317 95.792 1.00 13.84 378 GLU B C 1
ATOM 6267 O O . GLU B 1 363 ? 40.096 17.716 96.624 1.00 15.32 378 GLU B O 1
ATOM 6273 N N . VAL B 1 364 ? 37.934 17.333 96.022 1.00 13.76 379 VAL B N 1
ATOM 6274 C CA . VAL B 1 364 ? 37.394 17.702 97.314 1.00 15.16 3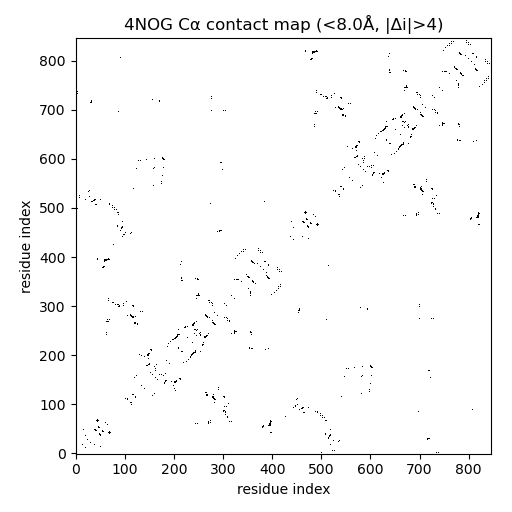79 VAL B CA 1
ATOM 6275 C C . VAL B 1 364 ? 36.909 16.480 98.080 1.00 16.94 379 VAL B C 1
ATOM 6276 O O . VAL B 1 364 ? 36.628 15.416 97.490 1.00 17.60 379 VAL B O 1
ATOM 6280 N N . ASP B 1 365 ? 36.739 16.663 99.395 1.00 17.59 380 ASP B N 1
ATOM 6281 C CA . ASP B 1 365 ? 36.127 15.684 100.276 1.00 18.23 380 ASP B CA 1
ATOM 6282 C C . ASP B 1 365 ? 34.613 15.825 100.293 1.00 18.90 380 ASP B C 1
ATOM 6283 O O . ASP B 1 365 ? 34.082 16.751 100.907 1.00 19.33 380 ASP B O 1
ATOM 6288 N N . SER B 1 366 ? 33.909 14.967 99.545 1.00 19.19 381 SER B N 1
ATOM 6289 C CA . SER B 1 366 ? 32.457 15.068 99.457 1.00 18.21 381 SER B CA 1
ATOM 6290 C C . SER B 1 366 ? 31.754 14.710 100.760 1.00 20.54 381 SER B C 1
ATOM 6291 O O . SER B 1 366 ? 30.563 14.934 100.892 1.00 24.42 381 SER B O 1
ATOM 6294 N N . ASP B 1 367 ? 32.480 14.182 101.739 1.00 22.40 382 ASP B N 1
ATOM 6295 C CA . ASP B 1 367 ? 31.899 14.009 103.057 1.00 25.71 382 ASP B CA 1
ATOM 6296 C C . ASP B 1 367 ? 31.881 15.314 103.869 1.00 26.45 382 ASP B C 1
ATOM 6297 O O . ASP B 1 367 ? 31.188 15.424 104.793 1.00 30.64 382 ASP B O 1
ATOM 6302 N N . ALA B 1 368 ? 32.697 16.281 103.468 1.00 20.61 383 ALA B N 1
ATOM 6303 C CA . ALA B 1 368 ? 32.892 17.526 104.223 1.00 22.90 383 ALA B CA 1
ATOM 6304 C C . ALA B 1 368 ? 32.285 18.762 103.536 1.00 22.85 383 ALA B C 1
ATOM 6305 O O . ALA B 1 368 ? 32.165 19.818 104.137 1.00 28.35 383 ALA B O 1
ATOM 6307 N N . ILE B 1 369 ? 31.984 18.631 102.239 1.00 21.68 384 ILE B N 1
ATOM 6308 C CA . ILE B 1 369 ? 31.446 19.713 101.444 1.00 19.55 384 ILE B CA 1
ATOM 6309 C C . ILE B 1 369 ? 30.520 19.115 100.374 1.00 20.21 384 ILE B C 1
ATOM 6310 O O . ILE B 1 369 ? 30.662 17.962 100.036 1.00 21.40 384 ILE B O 1
ATOM 6315 N N . ASP B 1 370 ? 29.529 19.856 99.899 1.00 22.29 385 ASP B N 1
ATOM 6316 C CA . ASP B 1 370 ? 28.775 19.390 98.734 1.00 21.11 385 ASP B CA 1
ATOM 6317 C C . ASP B 1 370 ? 29.551 19.896 97.518 1.00 19.98 385 ASP B C 1
ATOM 6318 O O . ASP B 1 370 ? 29.612 21.125 97.299 1.00 19.99 385 ASP B O 1
ATOM 6323 N N . PRO B 1 371 ? 30.112 18.966 96.705 1.00 18.77 386 PRO B N 1
ATOM 6324 C CA . PRO B 1 371 ? 30.880 19.403 95.576 1.00 18.21 386 PRO B CA 1
ATOM 6325 C C . PRO B 1 371 ? 30.125 20.277 94.591 1.00 18.58 386 PRO B C 1
ATOM 6326 O O . PRO B 1 371 ? 30.713 21.166 93.964 1.00 20.04 386 PRO B O 1
ATOM 6330 N N . ASN B 1 372 ? 28.804 20.071 94.500 1.00 18.94 387 ASN B N 1
ATOM 6331 C CA . ASN B 1 372 ? 28.016 20.903 93.624 1.00 21.04 387 ASN B CA 1
ATOM 6332 C C . ASN B 1 372 ? 27.965 22.382 94.051 1.00 18.48 387 ASN B C 1
ATOM 6333 O O . ASN B 1 372 ? 27.796 23.269 93.211 1.00 18.52 387 ASN B O 1
ATOM 6338 N N . ASP B 1 373 ? 28.148 22.643 95.345 1.00 19.47 388 ASP B N 1
ATOM 6339 C CA . ASP B 1 373 ? 28.234 24.035 95.793 1.00 18.73 388 ASP B CA 1
ATOM 6340 C C . ASP B 1 373 ? 29.445 24.724 95.183 1.00 19.68 388 ASP B C 1
ATOM 6341 O O . ASP B 1 373 ? 29.385 25.895 94.812 1.00 17.86 388 ASP B O 1
ATOM 6346 N N . VAL B 1 374 ? 30.539 23.980 94.986 1.00 16.80 389 VAL B N 1
ATOM 6347 C CA . VAL B 1 374 ? 31.721 24.548 94.359 1.00 15.82 389 VAL B CA 1
ATOM 6348 C C . VAL B 1 374 ? 31.427 24.847 92.868 1.00 15.03 389 VAL B C 1
ATOM 6349 O O . VAL B 1 374 ? 31.749 25.892 92.341 1.00 14.64 389 VAL B O 1
ATOM 6353 N N . VAL B 1 375 ? 30.801 23.883 92.178 1.00 14.74 390 VAL B N 1
ATOM 6354 C CA . VAL B 1 375 ? 30.417 24.045 90.772 1.00 14.85 390 VAL B CA 1
ATOM 6355 C C . VAL B 1 375 ? 29.568 25.292 90.570 1.00 15.04 390 VAL B C 1
ATOM 6356 O O . VAL B 1 375 ? 29.847 26.083 89.676 1.00 15.51 390 VAL B O 1
ATOM 6360 N N . MET B 1 376 ? 28.554 25.444 91.405 1.00 15.98 391 MET B N 1
ATOM 6361 C CA . MET B 1 376 ? 27.623 26.582 91.282 1.00 16.50 391 MET B CA 1
ATOM 6362 C C . MET B 1 376 ? 28.314 27.911 91.599 1.00 16.68 391 MET B C 1
ATOM 6363 O O . MET B 1 376 ? 28.064 28.914 90.932 1.00 17.03 391 MET B O 1
ATOM 6368 N N . LYS B 1 377 ? 29.188 27.887 92.611 1.00 15.32 392 LYS B N 1
ATOM 6369 C CA . LYS B 1 377 ? 29.922 29.111 92.983 1.00 15.51 392 LYS B CA 1
ATOM 6370 C C . LYS B 1 377 ? 30.879 29.533 91.864 1.00 15.41 392 LYS B C 1
ATOM 6371 O O . LYS B 1 377 ? 30.937 30.723 91.493 1.00 16.32 392 LYS B O 1
ATOM 6377 N N . LEU B 1 378 ? 31.557 28.535 91.270 1.00 15.18 393 LEU B N 1
ATOM 6378 C CA . LEU B 1 378 ? 32.366 28.806 90.111 1.00 13.89 393 LEU B CA 1
ATOM 6379 C C . LEU B 1 378 ? 31.583 29.480 88.990 1.00 14.15 393 LEU B C 1
ATOM 6380 O O . LEU B 1 378 ? 32.022 30.476 88.429 1.00 14.84 393 LEU B O 1
ATOM 6385 N N . LYS B 1 379 ? 30.389 28.959 88.669 1.00 14.48 394 LYS B N 1
ATOM 6386 C CA . LYS B 1 379 ? 29.607 29.581 87.613 1.00 15.38 394 LYS B CA 1
ATOM 6387 C C . LYS B 1 379 ? 29.190 31.000 87.949 1.00 17.92 394 LYS B C 1
ATOM 6388 O O . LYS B 1 379 ? 29.238 31.912 87.118 1.00 18.03 394 LYS B O 1
ATOM 6394 N N . GLU B 1 380 ? 28.792 31.220 89.211 1.00 18.78 395 GLU B N 1
ATOM 6395 C CA . GLU B 1 380 ? 28.432 32.588 89.688 1.00 22.40 395 GLU B CA 1
ATOM 6396 C C . GLU B 1 380 ? 29.591 33.531 89.422 1.00 20.35 395 GLU B C 1
ATOM 6397 O O . GLU B 1 380 ? 29.379 34.694 89.098 1.00 20.82 395 GLU B O 1
ATOM 6403 N N . ASN B 1 381 ? 30.821 33.029 89.581 1.00 18.14 396 ASN B N 1
ATOM 6404 C CA . ASN B 1 381 ? 32.041 33.824 89.387 1.00 19.05 396 ASN B CA 1
ATOM 6405 C C . ASN B 1 381 ? 32.614 33.722 87.967 1.00 18.39 396 ASN B C 1
ATOM 6406 O O . ASN B 1 381 ? 33.751 34.057 87.723 1.00 18.02 396 ASN B O 1
ATOM 6411 N N . GLY B 1 382 ? 31.802 33.244 87.024 1.00 15.73 397 GLY B N 1
ATOM 6412 C CA . GLY B 1 382 ? 32.158 33.334 85.618 1.00 16.94 397 GLY B CA 1
ATOM 6413 C C . GLY B 1 382 ? 33.022 32.186 85.087 1.00 13.22 397 GLY B C 1
ATOM 6414 O O . GLY B 1 382 ? 33.635 32.350 84.054 1.00 15.33 397 GLY B O 1
ATOM 6415 N N . ILE B 1 383 ? 32.992 31.052 85.741 1.00 13.41 398 ILE B N 1
ATOM 6416 C CA . ILE B 1 383 ? 33.830 29.875 85.375 1.00 13.10 398 ILE B CA 1
ATOM 6417 C C . ILE B 1 383 ? 32.896 28.680 85.151 1.00 12.91 398 ILE B C 1
ATOM 6418 O O . ILE B 1 383 ? 32.153 28.278 86.036 1.00 14.76 398 ILE B O 1
ATOM 6423 N N . LEU B 1 384 ? 32.868 28.132 83.913 1.00 11.90 399 LEU B N 1
ATOM 6424 C CA . LEU B 1 384 ? 32.121 26.904 83.655 1.00 11.83 399 LEU B CA 1
ATOM 6425 C C . LEU B 1 384 ? 33.031 25.698 83.754 1.00 11.69 399 LEU B C 1
ATOM 6426 O O . LEU B 1 384 ? 34.071 25.619 83.084 1.00 12.75 399 LEU B O 1
ATOM 6431 N N A SER B 1 385 ? 32.681 24.750 84.631 0.50 13.98 400 SER B N 1
ATOM 6432 N N B SER B 1 385 ? 32.616 24.754 84.577 0.50 13.09 400 SER B N 1
ATOM 6433 C CA A SER B 1 385 ? 33.579 23.635 85.047 0.50 16.56 400 SER B CA 1
ATOM 6434 C CA B SER B 1 385 ? 33.347 23.526 84.717 0.50 14.41 400 SER B CA 1
ATOM 6435 C C A SER B 1 385 ? 32.663 22.457 85.373 0.50 16.94 400 SER B C 1
ATOM 6436 C C B SER B 1 385 ? 32.403 22.426 84.929 0.50 13.56 400 SER B C 1
ATOM 6437 O O A SER B 1 385 ? 31.657 22.681 86.076 0.50 16.27 400 SER B O 1
ATOM 6438 O O B SER B 1 385 ? 31.217 22.622 85.207 0.50 12.63 400 SER B O 1
ATOM 6443 N N . LYS B 1 386 ? 32.961 21.251 84.850 1.00 14.25 401 LYS B N 1
ATOM 6444 C CA . LYS B 1 386 ? 32.196 20.075 85.136 1.00 16.77 401 LYS B CA 1
ATOM 6445 C C . LYS B 1 386 ? 33.115 19.076 85.822 1.00 13.41 401 LYS B C 1
ATOM 6446 O O . LYS B 1 386 ? 34.113 18.686 85.250 1.00 14.84 401 LYS B O 1
ATOM 6452 N N . PRO B 1 387 ? 32.709 18.590 87.013 1.00 12.80 402 PRO B N 1
ATOM 6453 C CA . PRO B 1 387 ? 33.549 17.620 87.702 1.00 13.28 402 PRO B CA 1
ATOM 6454 C C . PRO B 1 387 ? 33.483 16.239 87.088 1.00 12.62 402 PRO B C 1
ATOM 6455 O O . PRO B 1 387 ? 32.646 15.961 86.215 1.00 14.98 402 PRO B O 1
ATOM 6459 N N . THR B 1 388 ? 34.402 15.382 87.483 1.00 11.10 403 THR B N 1
ATOM 6460 C CA . THR B 1 388 ? 34.273 13.964 87.215 1.00 11.76 403 THR B CA 1
ATOM 6461 C C . THR B 1 388 ? 34.203 13.249 88.549 1.00 11.76 403 THR B C 1
ATOM 6462 O O . THR B 1 388 ? 34.765 13.722 89.553 1.00 12.36 403 THR B O 1
ATOM 6466 N N . ARG B 1 389 ? 33.510 12.112 88.574 1.00 13.45 404 ARG B N 1
ATOM 6467 C CA . ARG B 1 389 ? 33.332 11.279 89.768 1.00 14.58 404 ARG B CA 1
ATOM 6468 C C . ARG B 1 389 ? 32.733 12.070 90.907 1.00 13.92 404 ARG B C 1
ATOM 6469 O O . ARG B 1 389 ? 32.996 11.774 92.088 1.00 17.14 404 ARG B O 1
ATOM 6477 N N . GLY B 1 390 ? 31.970 13.113 90.580 1.00 15.55 405 GLY B N 1
ATOM 6478 C CA . GLY B 1 390 ? 31.338 13.985 91.604 1.00 15.45 405 GLY B CA 1
ATOM 6479 C C . GLY B 1 390 ? 32.235 14.985 92.298 1.00 16.24 405 GLY B C 1
ATOM 6480 O O . GLY B 1 390 ? 31.986 16.216 92.247 1.00 17.81 405 GLY B O 1
ATOM 6481 N N . ARG B 1 391 ? 33.363 14.479 92.786 1.00 14.51 406 ARG B N 1
ATOM 6482 C CA . ARG B 1 391 ? 34.182 15.234 93.742 1.00 14.49 406 ARG B CA 1
ATOM 6483 C C . ARG B 1 391 ? 35.465 15.751 93.137 1.00 14.03 406 ARG B C 1
ATOM 6484 O O . ARG B 1 391 ? 36.178 16.511 93.800 1.00 14.38 406 ARG B O 1
ATOM 6492 N N . VAL B 1 392 ? 35.753 15.417 91.871 1.00 12.26 407 VAL B N 1
ATOM 6493 C CA . VAL B 1 392 ? 36.970 15.894 91.239 1.00 11.36 407 VAL B CA 1
ATOM 6494 C C . VAL B 1 392 ? 36.663 17.086 90.358 1.00 10.95 407 VAL B C 1
ATOM 6495 O O . VAL B 1 392 ? 36.144 16.933 89.259 1.00 11.84 407 VAL B O 1
ATOM 6499 N N . MET B 1 393 ? 36.937 18.293 90.891 1.00 11.15 408 MET B N 1
ATOM 6500 C CA . MET B 1 393 ? 36.699 19.488 90.081 1.00 11.47 408 MET B CA 1
ATOM 6501 C C . MET B 1 393 ? 37.772 19.545 89.019 1.00 10.98 408 MET B C 1
ATOM 6502 O O . MET B 1 393 ? 38.930 19.245 89.277 1.00 12.73 408 MET B O 1
ATOM 6507 N N . ARG B 1 394 ? 37.411 19.923 87.788 1.00 11.75 409 ARG B N 1
ATOM 6508 C CA . ARG B 1 394 ? 38.335 19.926 86.686 1.00 10.77 409 ARG B CA 1
ATOM 6509 C C . ARG B 1 394 ? 38.484 21.323 86.123 1.00 10.37 409 ARG B C 1
ATOM 6510 O O . ARG B 1 394 ? 37.529 22.088 86.038 1.00 11.46 409 ARG B O 1
ATOM 6518 N N . PHE B 1 395 ? 39.733 21.653 85.799 1.00 10.00 410 PHE B N 1
ATOM 6519 C CA . PHE B 1 395 ? 40.119 22.947 85.236 1.00 9.90 410 PHE B CA 1
ATOM 6520 C C . PHE B 1 395 ? 40.909 22.697 83.973 1.00 9.37 410 PHE B C 1
ATOM 6521 O O . PHE B 1 395 ? 42.120 22.392 84.042 1.00 10.68 410 PHE B O 1
ATOM 6529 N N . ILE B 1 396 ? 40.200 22.780 82.841 1.00 10.05 411 ILE B N 1
ATOM 6530 C CA . ILE B 1 396 ? 40.689 22.402 81.527 1.00 11.05 411 ILE B CA 1
ATOM 6531 C C . ILE B 1 396 ? 40.281 23.484 80.547 1.00 10.90 411 ILE B C 1
ATOM 6532 O O . ILE B 1 396 ? 39.308 23.375 79.797 1.00 12.01 411 ILE B O 1
ATOM 6537 N N . PRO B 1 397 ? 41.018 24.627 80.549 1.00 10.17 412 PRO B N 1
ATOM 6538 C CA . PRO B 1 397 ? 40.671 25.691 79.647 1.00 10.12 412 PRO B CA 1
ATOM 6539 C C . PRO B 1 397 ? 41.306 25.500 78.246 1.00 9.21 412 PRO B C 1
ATOM 6540 O O . PRO B 1 397 ? 42.300 24.772 78.120 1.00 10.45 412 PRO B O 1
ATOM 6544 N N . PRO B 1 398 ? 40.810 26.218 77.249 1.00 9.26 413 PRO B N 1
ATOM 6545 C CA . PRO B 1 398 ? 41.570 26.243 76.010 1.00 9.80 413 PRO B CA 1
ATOM 6546 C C . PRO B 1 398 ? 43.036 26.673 76.278 1.00 10.23 413 PRO B C 1
ATOM 6547 O O . PRO B 1 398 ? 43.250 27.561 77.120 1.00 11.79 413 PRO B O 1
ATOM 6551 N N . LEU B 1 399 ? 44.006 26.089 75.565 1.00 10.53 414 LEU B N 1
ATOM 6552 C CA . LEU B 1 399 ? 45.395 26.459 75.725 1.00 11.16 414 LEU B CA 1
ATOM 6553 C C . LEU B 1 399 ? 45.697 27.870 75.250 1.00 12.90 414 LEU B C 1
ATOM 6554 O O . LEU B 1 399 ? 46.735 28.416 75.655 1.00 14.24 414 LEU B O 1
ATOM 6559 N N . VAL B 1 400 ? 44.846 28.419 74.381 1.00 11.86 415 VAL B N 1
ATOM 6560 C CA . VAL B 1 400 ? 44.961 29.781 73.896 1.00 12.54 415 VAL B CA 1
ATOM 6561 C C . VAL B 1 400 ? 44.561 30.835 74.902 1.00 12.74 415 VAL B C 1
ATOM 6562 O O . VAL B 1 400 ? 44.649 32.027 74.615 1.00 14.63 415 VAL B O 1
ATOM 6566 N N . ILE B 1 401 ? 44.086 30.431 76.055 1.00 11.80 416 ILE B N 1
ATOM 6567 C CA . ILE B 1 401 ? 43.808 31.404 77.136 1.00 12.89 416 ILE B CA 1
ATOM 6568 C C . ILE B 1 401 ? 44.997 32.357 77.295 1.00 12.68 416 ILE B C 1
ATOM 6569 O O . ILE B 1 401 ? 46.153 31.913 77.394 1.00 14.45 416 ILE B O 1
ATOM 6574 N N . THR B 1 402 ? 44.701 33.631 77.351 1.00 14.03 417 THR B N 1
ATOM 6575 C CA . THR B 1 402 ? 45.752 34.641 77.400 1.00 14.11 417 THR B CA 1
ATOM 6576 C C . THR B 1 402 ? 46.280 34.752 78.824 1.00 14.94 417 THR B C 1
ATOM 6577 O O . THR B 1 402 ? 45.658 34.260 79.753 1.00 14.89 417 THR B O 1
ATOM 6581 N N . ASP B 1 403 ? 47.423 35.411 78.991 1.00 15.78 418 ASP B N 1
ATOM 6582 C CA . ASP B 1 403 ? 47.974 35.548 80.350 1.00 14.75 418 ASP B CA 1
ATOM 6583 C C . ASP B 1 403 ? 46.966 36.302 81.224 1.00 14.94 418 ASP B C 1
ATOM 6584 O O . ASP B 1 403 ? 46.720 35.905 82.374 1.00 18.58 418 ASP B O 1
ATOM 6589 N N . GLU B 1 404 ? 46.368 37.368 80.691 1.00 14.68 419 GLU B N 1
ATOM 6590 C CA . GLU B 1 404 ? 45.428 38.178 81.472 1.00 17.34 419 GLU B CA 1
ATOM 6591 C C . GLU B 1 404 ? 44.145 37.359 81.788 1.00 17.25 419 GLU B C 1
ATOM 6592 O O . GLU B 1 404 ? 43.624 37.390 82.919 1.00 18.55 419 GLU B O 1
ATOM 6598 N N . GLU B 1 405 ? 43.632 36.622 80.785 1.00 17.81 420 GLU B N 1
ATOM 6599 C CA . GLU B 1 405 ? 42.486 35.810 81.022 1.00 17.90 420 GLU B CA 1
ATOM 6600 C C . GLU B 1 405 ? 42.757 34.734 82.047 1.00 14.81 420 GLU B C 1
ATOM 6601 O O . GLU B 1 405 ? 41.921 34.456 82.904 1.00 17.78 420 GLU B O 1
ATOM 6607 N N . HIS B 1 406 ? 43.969 34.172 82.013 1.00 15.25 421 HIS B N 1
ATOM 6608 C CA . HIS B 1 406 ? 44.314 33.087 82.945 1.00 14.96 421 HIS B CA 1
ATOM 6609 C C . HIS B 1 406 ? 44.469 33.610 84.381 1.00 15.84 421 HIS B C 1
ATOM 6610 O O . HIS B 1 406 ? 44.047 33.006 85.336 1.00 16.54 421 HIS B O 1
ATOM 6617 N N A ARG B 1 407 ? 45.077 34.774 84.515 0.50 14.65 422 ARG B N 1
ATOM 6618 N N B ARG B 1 407 ? 45.081 34.776 84.500 0.50 14.14 422 ARG B N 1
ATOM 6619 C CA A ARG B 1 407 ? 45.166 35.448 85.821 0.50 17.44 422 ARG B CA 1
ATOM 6620 C CA B ARG B 1 407 ? 45.199 35.444 85.791 0.50 14.80 422 ARG B CA 1
ATOM 6621 C C A ARG B 1 407 ? 43.763 35.758 86.396 0.50 20.24 422 ARG B C 1
ATOM 6622 C C B ARG B 1 407 ? 43.789 35.772 86.384 0.50 18.34 422 ARG B C 1
ATOM 6623 O O A ARG B 1 407 ? 43.444 35.503 87.582 0.50 19.52 422 ARG B O 1
ATOM 6624 O O B ARG B 1 407 ? 43.490 35.512 87.568 0.50 18.87 422 ARG B O 1
ATOM 6639 N N . ASP B 1 408 ? 42.939 36.376 85.567 1.00 16.60 423 ASP B N 1
ATOM 6640 C CA . ASP B 1 408 ? 41.547 36.688 85.930 1.00 16.30 423 ASP B CA 1
ATOM 6641 C C . ASP B 1 408 ? 40.833 35.424 86.362 1.00 14.31 423 ASP B C 1
ATOM 6642 O O . ASP B 1 408 ? 40.214 35.308 87.395 1.00 15.15 423 ASP B O 1
ATOM 6647 N N . ALA B 1 409 ? 40.917 34.390 85.523 1.00 13.73 424 ALA B N 1
ATOM 6648 C CA . ALA B 1 409 ? 40.198 33.145 85.821 1.00 13.70 424 ALA B CA 1
ATOM 6649 C C . ALA B 1 409 ? 40.724 32.494 87.086 1.00 14.15 424 ALA B C 1
ATOM 6650 O O . ALA B 1 409 ? 39.923 31.985 87.853 1.00 13.49 424 ALA B O 1
ATOM 6652 N N . THR B 1 410 ? 42.057 32.467 87.269 1.00 14.79 425 THR B N 1
ATOM 6653 C CA . THR B 1 410 ? 42.615 31.845 88.437 1.00 16.47 425 THR B CA 1
ATOM 6654 C C . THR B 1 410 ? 42.139 32.545 89.711 1.00 16.30 425 THR B C 1
ATOM 6655 O O . THR B 1 410 ? 41.803 31.907 90.692 1.00 16.05 425 THR B O 1
ATOM 6659 N N . THR B 1 411 ? 42.066 33.872 89.613 1.00 18.88 426 THR B N 1
ATOM 6660 C CA . THR B 1 411 ? 41.599 34.639 90.776 1.00 19.42 426 THR B CA 1
ATOM 6661 C C . THR B 1 411 ? 40.098 34.346 91.048 1.00 17.35 426 THR B C 1
ATOM 6662 O O . THR B 1 411 ? 39.694 34.141 92.188 1.00 19.55 426 THR B O 1
ATOM 6666 N N . ARG B 1 412 ? 39.288 34.169 89.969 1.00 19.55 427 ARG B N 1
ATOM 6667 C CA . ARG B 1 412 ? 37.885 33.826 90.161 1.00 15.34 427 ARG B CA 1
ATOM 6668 C C . ARG B 1 412 ? 37.725 32.439 90.768 1.00 16.87 427 ARG B C 1
ATOM 6669 O O . ARG B 1 412 ? 36.778 32.189 91.524 1.00 16.49 427 ARG B O 1
ATOM 6677 N N . ILE B 1 413 ? 38.606 31.504 90.357 1.00 14.51 428 ILE B N 1
ATOM 6678 C CA . ILE B 1 413 ? 38.524 30.127 90.838 1.00 14.39 428 ILE B CA 1
ATOM 6679 C C . ILE B 1 413 ? 38.887 30.090 92.349 1.00 14.78 428 ILE B C 1
ATOM 6680 O O . ILE B 1 413 ? 38.153 29.513 93.147 1.00 15.75 428 ILE B O 1
ATOM 6685 N N . ILE B 1 414 ? 39.967 30.789 92.736 1.00 17.14 429 ILE B N 1
ATOM 6686 C CA . ILE B 1 414 ? 40.389 30.778 94.109 1.00 17.28 429 ILE B CA 1
ATOM 6687 C C . ILE B 1 414 ? 39.293 31.452 94.952 1.00 17.40 429 ILE B C 1
ATOM 6688 O O . ILE B 1 414 ? 38.938 30.934 96.007 1.00 18.53 429 ILE B O 1
ATOM 6693 N N . LYS B 1 415 ? 38.746 32.550 94.443 1.00 17.23 430 LYS B N 1
ATOM 6694 C CA . LYS B 1 415 ? 37.649 33.292 95.111 1.00 19.86 430 LYS B CA 1
ATOM 6695 C C . LYS B 1 415 ? 36.462 32.362 95.423 1.00 18.16 430 LYS B C 1
ATOM 6696 O O . LYS B 1 415 ? 35.890 32.394 96.530 1.00 22.25 430 LYS B O 1
ATOM 6702 N N . SER B 1 416 ? 36.151 31.481 94.437 1.00 19.77 431 SER B N 1
ATOM 6703 C CA . SER B 1 416 ? 35.027 30.557 94.553 1.00 17.08 431 SER B CA 1
ATOM 6704 C C . SER B 1 416 ? 35.215 29.532 95.644 1.00 15.88 431 SER B C 1
ATOM 6705 O O . SER B 1 416 ? 34.302 29.338 96.475 1.00 18.83 431 SER B O 1
ATOM 6708 N N . PHE B 1 417 ? 36.412 28.928 95.688 1.00 15.74 432 PHE B N 1
ATOM 6709 C CA . PHE B 1 417 ? 36.707 27.945 96.736 1.00 17.76 432 PHE B CA 1
ATOM 6710 C C . PHE B 1 417 ? 36.687 28.627 98.105 1.00 17.83 432 PHE B C 1
ATOM 6711 O O . PHE B 1 417 ? 36.099 28.075 99.024 1.00 17.96 432 PHE B O 1
ATOM 6719 N N . LEU B 1 418 ? 37.296 29.830 98.237 1.00 18.82 433 LEU B N 1
ATOM 6720 C CA . LEU B 1 418 ? 37.267 30.563 99.542 1.00 20.62 433 LEU B CA 1
ATOM 6721 C C . LEU B 1 418 ? 35.839 30.914 99.985 1.00 20.37 433 LEU B C 1
ATOM 6722 O O . LEU B 1 418 ? 35.491 30.899 101.203 1.00 23.99 433 LEU B O 1
ATOM 6727 N N . ALA B 1 419 ? 34.992 31.252 99.037 1.00 21.61 434 ALA B N 1
ATOM 6728 C CA . ALA B 1 419 ? 33.616 31.588 99.326 1.00 18.98 434 ALA B CA 1
ATOM 6729 C C . ALA B 1 419 ? 32.805 30.452 99.848 1.00 26.10 434 ALA B C 1
ATOM 6730 O O . ALA B 1 419 ? 32.021 30.603 100.755 1.00 22.89 434 ALA B O 1
ATOM 6732 N N . VAL B 1 420 ? 32.993 29.276 99.257 1.00 20.87 435 VAL B N 1
ATOM 6733 C CA . VAL B 1 420 ? 32.333 28.118 99.748 1.00 20.92 435 VAL B CA 1
ATOM 6734 C C . VAL B 1 420 ? 32.785 27.791 101.176 1.00 22.00 435 VAL B C 1
ATOM 6735 O O . VAL B 1 420 ? 31.991 27.396 101.989 1.00 25.63 435 VAL B O 1
ATOM 6739 N N . GLU B 1 421 ? 34.063 27.890 101.405 1.00 25.93 436 GLU B N 1
ATOM 6740 C CA . GLU B 1 421 ? 34.594 27.684 102.760 1.00 39.75 436 GLU B CA 1
ATOM 6741 C C . GLU B 1 421 ? 33.965 28.699 103.777 1.00 50.03 436 GLU B C 1
ATOM 6742 O O . GLU B 1 421 ? 33.590 28.303 104.833 1.00 29.57 436 GLU B O 1
ATOM 6748 N N . GLU B 1 422 ? 33.865 29.959 103.379 1.00 79.71 437 GLU B N 1
ATOM 6749 C CA . GLU B 1 422 ? 33.243 31.006 104.211 1.00 73.16 437 GLU B CA 1
ATOM 6750 C C . GLU B 1 422 ? 31.854 30.548 104.542 1.00 68.20 437 GLU B C 1
ATOM 6751 O O . GLU B 1 422 ? 31.469 30.590 105.700 1.00 35.99 437 GLU B O 1
ATOM 6757 N N . GLU B 1 423 ? 31.086 30.127 103.547 1.00 39.37 438 GLU B N 1
ATOM 6758 C CA . GLU B 1 423 ? 29.771 29.648 103.773 1.00 30.98 438 GLU B CA 1
ATOM 6759 C C . GLU B 1 423 ? 29.693 28.413 104.680 1.00 32.62 438 GLU B C 1
ATOM 6760 O O . GLU B 1 423 ? 28.782 28.307 105.479 1.00 29.75 438 GLU B O 1
ATOM 6766 N N . ARG B 1 424 ? 30.673 27.516 104.602 1.00 24.84 439 ARG B N 1
ATOM 6767 C CA . ARG B 1 424 ? 30.663 26.343 105.427 1.00 25.87 439 ARG B CA 1
ATOM 6768 C C . ARG B 1 424 ? 30.841 26.816 106.877 1.00 117.52 439 ARG B C 1
ATOM 6769 O O . ARG B 1 424 ? 30.165 26.344 107.752 1.00 107.39 439 ARG B O 1
ATOM 6777 N N . LYS B 1 425 ? 31.762 27.750 107.090 1.00 39.51 440 LYS B N 1
ATOM 6778 C CA . LYS B 1 425 ? 32.024 28.277 108.424 1.00 39.80 440 LYS B CA 1
ATOM 6779 C C . LYS B 1 425 ? 30.808 29.016 108.973 1.00 51.10 440 LYS B C 1
ATOM 6780 O O . LYS B 1 425 ? 30.416 28.817 110.123 1.00 80.47 440 LYS B O 1
#

CATH classification: 3.90.1150.10 (+1 more: 3.40.640.10)

Foldseek 3Di:
DDDDVRVVVVVLVQDDVVSVQVVCVVPPDPPDDDDDFAWDDWFFQWTAGPVGDIFGEQCLQLQLQQVTPPNVLLVVLLVVVVVPFWFDFPVDDDDFLVVLQVLVCVVQVFDGKWKDFAQLVLVVVVVVLLLLCCCPVVVDDPPAAAEEEEALAARDQDQARLQAYPDCVSNPPSDPGDDHYDYYHPLDVVRLLVVLVDLRYRAYEYECAGRLSFRRHHDPQSVVSSVVSCVVSVHFYEYEQQNPACLQQLDNGSCVSNPDSGQKYKHWRLLQSNPGGMIMIGHYCSRVVSCDPPNDGDRNTSTRSSSSSSSSSSVSSVVVVLSNLLQVLVVVLLVLCCVLDPPLQPQFPDWDHGRQWIKTFGNCVVAQLVQLQVLLVVLRYHWDARPRGITTGRTRSSQDPVNSVSSSVSSSVSSNVRRVVD/DDDDPVRVVVVVVVQQDVVSVQVVCVPPPDPPDDRDDFAWDDWFFQWTAGSVGDIFGEQCLVLQLQQVTPPNPLLVVLLVVVVVPFWFDFPVDDDDFLVVLQVLVCVVQVFDGKWKDFAQLVLVVLVVVLLLLCCCPVVVDDPPLAAEEEEALAARDQDQQRLLAYPDCVSNPPSDPGDDHYDYDHPLDVVRLLVVLVDLNYRAYEYECAGRLSFRRHHDQQSVVSSVVSCVVSVHFYEYEQQNPACLQQLDNGSCVSNPDRGQKYKYWRLLLSNPGGMIMIGHYCSRVVSCDPPNDGDRNGSTRSSSSSSSSSSVSSVVVVLSNLQQVLVVVLLVVLCVLDVPLQPQFPDWDHGRQWIKTFGNCVLAQLVQLQVLLVVLRYHWDARPRGITTGHTRSSQDPVNSVSSSVSSSVSSNVRSVVSD

Sequence (846 aa):
RKTNIEAYRDGLKLKTEEDFFACDRQYVCQNYAPVPVVIISKGKGARVWDINGNEYYDFLAGVVSSLSQGHCHPRVIIAALCRQAERRLTLTLRAFGNDVTGPACRFMAEMFGYDRVLLMNTGAEAGESALKIARKKWAYEVKEIPPDSAKVILCNNNYWGRTITACSSSTTFDCCYNNFGPFTPGFELIDYDDVVGALEEALKDPNVAAFFVEPIQGEGGVNVPKPGYLKRAHELCRSKNVLLIVDEIQTGLCRTGRLLAADHDEVHPDIILLLGKKSLSAGVVPISAVMGRADVMDVLKPGTHGSTFGGNPLACAVAVEALTVLKDEKLADRRAERLGAQFRDCCLRRELYGKVPWIKKEIRGRGLLNAVEVDSDAIDPNDVVMKLKENGILSSKPTRGRVMRFIPPLVITDEEHRDATTTRIIIIKSFLAVEEERARKTNNIEAYRDGLKLKTEEDFFACDRQYVCQNYAPVPVVISKGKGARVWDINGNEYYDFLAGVSSLSQGHCHPRVIIAALCRQAERLTLTLRAFGNDVTGPACRFMAEMFGYDRVLLMNTGAEAGESALKIARKKWAYEVKEIPPDSAKVILCNNNYWGRTITACSSSTTFDCCYNNFGPFTPGFELLIDYDDVGALEEALKDPNVAAFFVEPIQGEGGVNVPKPGYLKRAHELCRSKNVLLIVDEIQTGLCRTGRLLAADHDEVHPDILLLGKKSSLSAGVVVPISAVMGRADVMDVLKPGTHGSTFGGNPLACAVAVEALTVLKDEKLADRAERLGAQFRDCLRRRELYGKVPWIIKEIRGRGLLNAVEVDSDAIDPNDVVMKLKENGILSSKPTRGRVMRFIPPLVITDEEHRRDATTRIIKSFLAVEEERK

Organism: Toxoplasma gondii (strain ATCC 50611 / Me49) (NCBI:txid508771)

InterPro domains:
  IPR005814 Aminotransferase class-III [PF00202] (47-430)
  IPR005814 Aminotransferase class-III [PIRSF000521] (57-433)
  IPR005814 Aminotransferase class-III [cd00610] (41-420)
  IPR010164 Ornithine aminotransferase [TIGR01885] (36-431)
  IPR015421 Pyridoxal phosphate-dependent transferase, major domain [G3DSA:3.40.640.10] (88-338)
  IPR015422 Pyridoxal phosphate-dependent transferase, small domain [G3DSA:3.90.1150.10] (41-424)
  IPR015424 Pyridoxal phosphate-dependent transferase [SSF53383] (35-431)
  IPR049704 Aminotransferases class-III pyridoxal-phosphate attachment site [PS00600] (254-291)
  IPR050103 Class-III Pyridoxal-phosphate-dependent Aminotransferase [PTHR11986] (31-436)

B-factor: mean 18.78, std 14.82, range [6.66, 176.95]

Solvent-accessible surface area: 28396 Å² total; per-residue (Å²): 244,120,11,34,1,20,50,48,45,72,60,32,166,40,142,60,39,92,33,14,44,42,9,48,141,98,41,9,0,62,2,62,41,127,22,65,0,1,1,8,85,5,129,22,3,70,3,38,7,43,97,48,76,73,18,12,5,2,0,0,1,11,3,0,0,0,1,0,3,11,21,97,82,0,10,47,16,0,4,109,9,0,85,95,0,2,1,3,18,30,15,7,12,15,7,0,8,4,0,0,0,66,30,0,5,102,36,14,52,16,66,32,0,2,6,8,2,11,19,12,8,0,0,2,0,0,0,0,0,0,0,10,4,0,19,71,80,44,142,15,75,126,76,18,0,64,0,0,0,2,42,46,14,67,13,13,33,4,0,0,4,2,21,0,20,52,61,119,64,9,72,41,44,0,1,15,62,4,62,10,34,88,54,14,78,28,33,51,52,42,30,0,82,110,14,4,142,56,103,33,2,0,0,0,9,5,18,5,0,4,0,46,4,0,0,37,44,10,131,128,33,6,5,93,103,0,6,89,13,0,147,91,104,83,7,4,0,0,0,9,1,21,17,2,5,4,5,0,0,6,106,60,10,1,0,34,60,14,129,10,98,0,23,0,0,0,0,2,20,3,0,0,1,1,3,2,0,4,0,0,0,0,0,89,26,94,0,0,36,8,0,110,61,38,7,3,4,21,39,10,4,3,7,0,0,2,0,1,0,0,1,10,0,1,25,0,5,122,82,70,129,1,21,86,53,0,77,98,2,0,46,87,4,27,79,38,0,96,154,74,0,86,76,152,2,89,4,13,136,75,2,23,11,47,2,2,0,1,0,1,32,0,43,60,144,49,19,81,20,74,59,0,23,97,36,0,50,129,24,7,0,3,6,69,21,14,117,47,76,2,0,9,1,0,1,0,0,28,0,65,76,142,31,7,189,48,0,10,80,71,0,20,119,0,0,61,30,8,35,142,122,163,156,227,128,41,58,7,58,52,52,26,38,58,34,152,20,122,76,35,107,50,13,40,41,7,56,130,95,28,3,0,69,2,62,42,126,32,60,0,1,1,7,58,1,105,16,2,60,0,49,5,47,102,48,80,87,17,20,3,2,0,0,1,11,1,0,1,0,1,1,2,12,20,97,57,0,20,55,1,0,22,120,8,0,129,98,0,2,0,5,18,33,17,11,11,14,10,0,12,4,0,0,0,71,28,0,3,93,50,13,51,15,64,34,0,2,6,9,2,9,20,11,7,0,0,3,0,0,0,0,0,0,0,7,4,0,19,72,81,41,144,16,75,125,77,17,0,65,0,0,1,1,40,49,13,67,12,9,36,5,0,0,2,1,20,0,14,51,68,118,65,7,69,42,43,0,1,14,63,4,61,8,36,88,62,14,79,28,34,50,64,45,30,0,77,113,15,4,114,56,106,38,2,0,0,0,7,6,18,10,2,2,0,47,5,0,0,37,44,15,131,126,31,8,4,100,107,0,4,87,14,0,146,90,103,85,6,3,0,0,0,10,1,20,16,2,3,2,5,0,0,6,103,60,10,4,0,38,50,20,149,10,96,0,25,0,0,0,0,1,23,2,0,0,1,0,4,2,1,3,0,0,0,0,0,85,24,99,0,0,35,8,0,96,54,37,9,3,5,19,38,9,4,4,6,1,0,1,0,1,0,0,0,8,0,1,13,0,4,130,77,70,141,2,20,97,60,0,75,99,3,0,39,86,4,26,89,37,0,89,133,63,0,85,76,121,2,91,3,15,143,70,1,24,12,69,1,2,0,1,0,0,9,1,59,57,142,51,19,80,20,77,54,0,23,106,54,0,50,128,22,10,0,2,6,70,22,14,113,48,77,2,0,9,1,0,1,0,0,29,0,67,70,106,29,5,134,33,0,12,76,87,0,20,114,0,0,67,25,9,4,132,145,114,168

Nearest PDB structures (foldseek):
  5eqc-assembly1_B  TM=9.996E-01  e=1.075E-80  Toxoplasma gondii
  4zwm-assembly1_A  TM=9.995E-01  e=3.018E-80  Toxoplasma gondii ME49
  5eqc-assembly1_A  TM=9.976E-01  e=4.659E-80  Toxoplasma gondii
  2byl-assembly1_B  TM=9.848E-01  e=3.212E-53  Homo sapiens
  6hx7-assembly3_C-3  TM=9.789E-01  e=2.819E-52  Homo sapiens

Secondary structure (DSSP, 8-state):
---HHHHHHHHHT--SHHHHHHHHHHHB-S-S---S-EEEEEEBTEEEETT--EEEESSHHHHT-TT-BT-HHHHHHHHHHHTT-----TTSEESSHHHHHHHHHHHHT-SEEEEESSHHHHHHHHHHHHHHHIIIII-PPTT--EEEEETT----SSHHHHTT---HHHHTT--SPPP-EEEE-SS-HHHHHHHTT-TTEEEEEE-SSBTTTT-BPPPTTHHHHHHHHHHHTT-EEEEE-TTTTTTTTSSSSGGGGGT---SEEEE-GGGGTTSS--EEEEE-HHHHTTS-TTS---SSTT-HHHHHHHHHHHHHHHHTTHHHHHHHHHHHHHHHHHHHHTTT-TTEEEEEEETTEEEEEE-TTTS-HHHHHHHHHHTTEE---BTTTEEEE---TT--HHHHHHHHHHHHHHHHHHHHH-/-PPPHHHHHHHHHT--SHHHHHHHHHHHB-S-S---S-EEEEEEBTEEEETT--EEEESSHHHHT-TT-BT-HHHHHHHHHHHTT-----TTSEESSHHHHHHHHHHHHT-SEEEEESSHHHHHHHHHHHHHHHHHHTS-PPTT--EEEEETT----SSHHHHTT---HHHHTTS-SPP--EEEE-TT-HHHHHHHTT-TTEEEEEE-SSBTTTT-BPPPTTHHHHHHHHHHHTT-EEEEE-TTTTTTTTSSSSGGGGGT---SEEEE-GGGGTTSS--EEEEE-HHHHTTS-TTSS--SSTT-HHHHHHHHHHHHHHHHTTHHHHHHHHHHHHHHHHHHHHTTT-TTEEEEEEETTEEEEEE-TTTS-HHHHHHHHHHTTEE---BTTTEEEE---TT--HHHHHHHHHHHHHHHHHHHHHH-